Protein AF-0000000074207531 (afdb_homodimer)

Secondary structure (DSSP, 8-state):
-------GGGGG-HHHHHHHHTT-HHHHHHHHHHHTT--HHHHHHHHS--HHHHHHHHHTS----BHHHHHHHHHHHT--GGG-B---TT-----------------------------S--TTS---HHHHHHHHHHHHHHHHHHTTS-TT--S---HHHHHHHS--------HHHHHHHHHHHHHHPPPPP--B-SSSPBPPHHHHHHHHHHHHHHHHHHHHH-GGGTHHHHHHHHHHHHHHHHHSBB-HHHHHHHHHHHHHHHHHHHHHHHHTT-HHHHHHHHHHHHHHHHHTT-HHHHHHHHHHHHHHHHHHS-HHHHHHHHHHHHHHTTTS--HHHHHHHHHHHHHHHHHTT-HHHHHHHHHHHHHHHHH---TT--GGGTT-SHHHHHHHHHHHHHHHT-HHHHHHHHHHHHHHPPTT-HHHHHHHHHHHHHHHHHTT-HHHHHHHHHHHHHHHTTS--HHHHHHHHHHHHHHHHS---HHHHHHHHHHHHHHHHHT-/--PPP--GGGGG-HHHHHHHHTT-HHHHHHHHHHHTT--HHHHHHHHS--HHHHHHHHHTS----BHHHHHHHHHHHT--GGG-B---TT-----------------------------S--TTS---HHHHHHHHHHHHHHHHHHTTS-TT--S---THHHHHSS--------HHHHHHHHHHHHHHPPPPP--B-SSSPBPPHHHHHHHHHHHHHHHHHHHHH-GGGTHHHHHHHHHHHHHHHHHSBB-HHHHHHHHHHHHHHHHHHHHHHHHTT-HHHHHHHHHHHHHHHHHTT-HHHHHHHHHHHHHHHHHHS-HHHHHHHHHHHHHHTTTS--HHHHHHHHHHHHHHHHHTT-HHHHHHHHHHHHHHHHH---TT--GGGTT-SHHHHHHHHHHHHHHHT-HHHHHHHHHHHHHHPPTT-HHHHHHHHHHHHHHHHHTT-HHHHHHHHHHHHHHHTTS--HHHHHHHHHHHHHHHHS---HHHHHHHHHHHHHHHHHT-

Sequence (1008 aa):
MSLPSVPSRVWQDDAVRSALADWDFGQVSRMVRQLVPLRQEDVAALTGLSQSYLSMLECGDRRLTDVSRVVQFLTGLGTPPDLVRLPLPGISPLPDAAEPARTTTSGQVSSAPVQVTPTAPDPTLPWTADRMLTALRLAHVADSTADWLPSDANGPVSATAMADAAGTDTPRPASGIALNSMIQRWDAEQAEPLRRATVGTRVSLELCGHLQGTLDELRVMDKGSGSGAVADLARAHLALVVRILERSTYDEVTGRLLAAVAADTATQAGWFAFDAGRTDSARAYMLAGLRAAHAAADDRLGAGALSYLAIHGYSSGDPRDAVRAAEAGRRRIARLDAPHLSATLLTRQARGHAAAGEGEAARRALGEASELCARGRGEDDPHWLYWMNEGEIHGQSGSAHLALGNTARAVESFGHAIRAERAGERRTHGLFLSRAAQAHARAGDLDAACATGEEAVSIAETVQSARLRDHLRDLSADLRRGGSTRRSGVGARVLTERIAALSSMSLPSVPSRVWQDDAVRSALADWDFGQVSRMVRQLVPLRQEDVAALTGLSQSYLSMLECGDRRLTDVSRVVQFLTGLGTPPDLVRLPLPGISPLPDAAEPARTTTSGQVSSAPVQVTPTAPDPTLPWTADRMLTALRLAHVADSTADWLPSDANGPVSATAMADAAGTDTPRPASGIALNSMIQRWDAEQAEPLRRATVGTRVSLELCGHLQGTLDELRVMDKGSGSGAVADLARAHLALVVRILERSTYDEVTGRLLAAVAADTATQAGWFAFDAGRTDSARAYMLAGLRAAHAAADDRLGAGALSYLAIHGYSSGDPRDAVRAAEAGRRRIARLDAPHLSATLLTRQARGHAAAGEGEAARRALGEASELCARGRGEDDPHWLYWMNEGEIHGQSGSAHLALGNTARAVESFGHAIRAERAGERRTHGLFLSRAAQAHARAGDLDAACATGEEAVSIAETVQSARLRDHLRDLSADLRRGGSTRRSGVGARVLTERIAALSS

Radius of gyration: 32.75 Å; Cα contacts (8 Å, |Δi|>4): 1651; chains: 2; bounding box: 56×93×90 Å

Organism: NCBI:txid88382

pLDDT: mean 82.3, std 21.41, range [22.62, 98.81]

Solvent-accessible surface area (backbone atoms only — not comparable to full-atom values): 51343 Å² total; per-residue (Å²): 130,79,75,84,73,64,60,72,68,58,72,69,34,66,68,43,46,51,23,40,63,65,66,33,62,16,54,33,52,51,48,48,25,67,74,49,84,45,52,65,58,54,50,13,65,42,28,72,44,52,46,66,55,49,50,32,19,44,72,62,77,43,78,84,47,39,42,68,55,45,33,35,39,37,50,33,49,58,52,63,60,86,62,45,64,67,82,35,90,83,65,67,78,77,72,84,80,74,83,83,78,84,76,76,76,80,70,80,74,77,80,71,84,76,74,77,62,90,61,73,67,60,58,86,49,79,81,40,74,67,53,29,51,48,25,44,50,50,22,50,53,51,34,62,60,44,70,73,46,66,77,71,64,74,67,79,78,52,63,59,56,68,53,57,70,40,70,62,76,64,72,71,62,56,74,59,56,48,50,50,42,39,53,50,42,64,69,68,56,73,59,56,88,37,60,36,83,60,88,46,25,62,63,53,71,65,39,50,50,21,55,43,45,39,50,54,42,49,55,56,32,26,35,52,18,15,22,50,55,40,30,65,56,39,50,42,49,41,52,42,49,53,48,48,69,70,46,33,13,32,51,48,71,55,30,21,50,47,26,37,44,44,12,51,41,28,25,49,32,10,49,19,26,36,33,44,60,38,54,54,36,11,50,38,17,20,54,21,8,30,44,20,6,42,48,26,70,34,57,67,57,27,26,49,18,24,36,53,49,7,49,45,11,46,72,78,56,51,21,65,45,1,32,53,30,14,50,53,27,44,63,68,43,64,88,50,50,25,32,45,56,46,17,52,23,24,41,33,22,13,38,5,27,10,62,67,65,35,57,70,62,15,50,53,28,41,51,53,16,49,54,29,48,70,70,39,80,34,92,60,36,60,77,90,54,72,78,73,48,71,24,50,50,25,35,48,47,11,52,24,26,45,62,62,64,39,26,70,59,10,38,54,25,22,53,52,13,65,70,53,56,58,90,64,40,47,44,63,49,25,41,46,30,21,50,32,13,34,21,26,22,75,63,65,38,43,61,59,13,41,57,36,33,52,55,18,50,61,41,53,75,68,29,37,36,42,54,47,52,50,40,40,51,52,29,40,53,41,48,68,67,43,79,58,58,80,68,48,34,52,51,42,52,52,50,39,52,52,54,57,54,68,69,105,130,79,76,84,74,63,61,72,69,58,73,68,35,65,66,42,46,50,24,40,62,66,64,33,60,16,54,32,52,52,48,48,27,66,74,48,84,45,52,65,58,54,52,13,64,43,27,70,43,51,45,65,56,49,51,33,19,44,72,62,77,44,78,83,46,38,41,69,55,44,34,34,40,36,50,33,50,59,53,62,62,87,63,45,61,66,84,36,91,84,64,67,76,78,70,84,82,73,84,82,77,83,76,77,79,76,75,80,77,77,80,70,83,75,75,76,62,88,62,74,67,62,59,87,49,81,84,42,74,66,52,30,52,48,26,44,50,50,20,50,52,52,36,63,62,45,70,72,48,67,77,70,64,74,67,79,77,54,63,59,58,71,56,57,69,41,70,62,78,65,71,72,62,56,74,58,56,48,51,51,42,39,53,51,43,65,70,68,56,73,59,56,88,38,60,35,83,59,89,45,25,63,64,53,71,66,39,50,50,21,54,43,46,39,50,53,41,49,56,57,31,26,34,54,18,14,22,51,53,41,29,65,57,39,50,41,50,41,53,40,51,52,46,48,70,70,45,34,13,33,53,45,72,53,30,23,49,47,26,38,44,44,10,52,41,29,24,49,30,10,50,19,26,36,34,44,60,38,53,54,36,11,50,38,17,20,54,22,8,30,44,20,8,40,48,26,68,34,55,68,54,27,26,49,17,25,35,53,48,8,50,46,11,45,73,78,55,50,21,66,45,1,32,52,30,14,51,54,27,44,62,68,44,64,88,50,51,24,32,46,54,45,18,51,23,25,42,33,23,13,37,6,27,10,63,68,66,35,56,69,62,15,50,52,30,42,52,53,19,49,56,30,48,71,70,38,80,34,91,59,36,62,74,89,54,72,76,72,48,70,26,52,51,25,34,49,47,11,51,24,26,44,63,61,64,38,26,70,59,10,37,53,24,22,51,52,13,66,71,54,55,60,91,65,39,47,44,63,50,25,40,45,29,20,49,32,14,33,21,26,20,74,62,66,38,45,62,60,12,40,57,37,33,52,54,17,50,60,42,53,77,66,28,38,35,43,55,48,52,50,40,41,50,51,27,39,54,41,49,68,67,42,77,59,58,80,69,48,34,52,51,42,50,52,51,39,52,53,52,58,55,68,70,106

InterPro domains:
  IPR001387 Cro/C1-type, helix-turn-helix domain [PS50943] (40-84)
  IPR001387 Cro/C1-type, helix-turn-helix domain [SM00530] (27-84)
  IPR001387 Cro/C1-type, helix-turn-helix domain [cd00093] (30-82)
  IPR010982 Lambda repressor-like, DNA-binding domain superfamily [G3DSA:1.10.260.40] (22-84)
  IPR010982 Lambda repressor-like, DNA-binding domain superfamily [SSF47413] (30-84)
  IPR011990 Tetratricopeptide-like helical domain superfamily [G3DSA:1.25.40.10] (266-465)
  IPR011990 Tetratricopeptide-like helical domain superfamily [SSF48452] (262-476)

Foldseek 3Di:
DDQDAQDPVLQVDPQLLVCLLVQLVLCNLVSSCVVVVDDLCSLCVLLVHDSQVSNCSNVVNDHDDDPVSVVSSCVSNPPDPVSHDDNDPPDDHDDDDDDDDPPPPPPPPPDPDQPPDPPQPDLQDALAPVSLLVLLVVLLVVVVVCVVPDLLPPDQPPPVSVVVVSVPPPPPPAPQVSLVSNLVNLVPDAADQQWDDPDAAEDDPVVLVVLLVVLLVLLLVCLFFHLQVCLVVLSVSLVVLSCCSVHHGYGRLVRLSSLLSNLQSLQVSLVSCVQLPNLSSSLSSLSSSLSSCNNSVHLLSNLSSLLVVLVSCLPPHPLVSNLVSLVSSCVSCVPPQALLSNLSSLLSNLSSCLSVLNNVSSVVSLVSSQVSQVVPGTPPHDPSSVQRHPLVSLLSVLNSCVSNLVLVSNLVSLVSNLVPDDPNSLVVNLLSLLSNLLSCLSVLNLVSSLVSLVSSLVSLQRHNTPNSLVSSQSSLVSLVVNPDDPVSNVSSVVSNVSSVVSSD/DPQDAQDPVLQVDPQLLVCLLVQLVLCNLVSSCVVVVDDLCSLCVLLVHDSQVSNCSNVVNDHDDDPVSVVSSCVSNVPDPVSHDDNDPPDDHDPDDDDDDPPPPPDDPDDPDQPPDPPQPDLQDALAPVSLLVLLVVLLVVVVVCVVRDLLPPDQPDPVSVVVVSVPPPPPPAPQVSLVSNLVNLVPDAADQQWDDPDAAEDDPVVLVVLLVVLLVLLLVCLFFHLVVSLVVLSVSLVVLSCCSVHHGYGRLVRLSSLLSNLQSLQVSLVSCVQLPNLSSSLSSLSSSLSSCNNSVHLLSNLSSLLVVLVSCLPPHPLVSNLVSLVSSCVSCVPPQALLSNLSSLLSNLSSCLSVLNNVSSVVSLVSSQVSQVVPGTPPHDPSSVQRHNLVSLLSVLNSCVSNLVLVSSLVSLVSNLVPDDPNSLVVNLLSLLSNLLSCLSVLNLVSSLVSLVSSLVSLVRHNTPNSLVSSQSSLVSLVVNPDDPVSVVSSVVSNVSSVVSSD

Structure (mmCIF, N/CA/C/O backbone):
data_AF-0000000074207531-model_v1
#
loop_
_entity.id
_entity.type
_entity.pdbx_description
1 polymer 'Transcriptional regulator with XRE-family HTH domain'
#
loop_
_atom_site.group_PDB
_atom_site.id
_atom_site.type_symbol
_atom_site.label_atom_id
_atom_site.label_alt_id
_atom_site.label_comp_id
_atom_site.label_asym_id
_atom_site.label_entity_id
_atom_site.label_seq_id
_atom_site.pdbx_PDB_ins_code
_atom_site.Cartn_x
_atom_site.Cartn_y
_atom_site.Cartn_z
_atom_site.occupancy
_atom_site.B_iso_or_equiv
_atom_site.auth_seq_id
_atom_site.auth_comp_id
_atom_site.auth_asym_id
_atom_site.auth_atom_id
_atom_site.pdbx_PDB_model_num
ATOM 1 N N . MET A 1 1 ? -5.594 43.5 -16.484 1 35.03 1 MET A N 1
ATOM 2 C CA . MET A 1 1 ? -4.391 43.594 -17.312 1 35.03 1 MET A CA 1
ATOM 3 C C . MET A 1 1 ? -4.441 42.625 -18.469 1 35.03 1 MET A C 1
ATOM 5 O O . MET A 1 1 ? -4.727 41.438 -18.281 1 35.03 1 MET A O 1
ATOM 9 N N . SER A 1 2 ? -4.516 42.938 -19.562 1 48.84 2 SER A N 1
ATOM 10 C CA . SER A 1 2 ? -4.621 42.156 -20.781 1 48.84 2 SER A CA 1
ATOM 11 C C . SER A 1 2 ? -3.436 41.219 -20.938 1 48.84 2 SER A C 1
ATOM 13 O O . SER A 1 2 ? -2.287 41.594 -20.719 1 48.84 2 SER A O 1
ATOM 15 N N . LEU A 1 3 ? -3.625 40.062 -20.844 1 57 3 LEU A N 1
ATOM 16 C CA . LEU A 1 3 ? -2.516 39.125 -21.047 1 57 3 LEU A CA 1
ATOM 17 C C . LEU A 1 3 ? -1.713 39.5 -22.281 1 57 3 LEU A C 1
ATOM 19 O O . LEU A 1 3 ? -2.285 39.875 -23.312 1 57 3 LEU A O 1
ATOM 23 N N . PRO A 1 4 ? -0.504 39.688 -22.125 1 67.5 4 PRO A N 1
ATOM 24 C CA . PRO A 1 4 ? 0.305 40 -23.297 1 67.5 4 PRO A CA 1
ATOM 25 C C . PRO A 1 4 ? 0.193 38.938 -24.406 1 67.5 4 PRO A C 1
ATOM 27 O O . PRO A 1 4 ? -0.081 37.781 -24.125 1 67.5 4 PRO A O 1
ATOM 30 N N . SER A 1 5 ? -0.001 39.312 -25.609 1 75.5 5 SER A N 1
ATOM 31 C CA . SER A 1 5 ? -0.047 38.438 -26.766 1 75.5 5 SER A CA 1
ATOM 32 C C . SER A 1 5 ? 1.309 38.344 -27.453 1 75.5 5 SER A C 1
ATOM 34 O O . SER A 1 5 ? 2.088 39.312 -27.406 1 75.5 5 SER A O 1
ATOM 36 N N . VAL A 1 6 ? 1.687 37.219 -27.922 1 83.94 6 VAL A N 1
ATOM 37 C CA . VAL A 1 6 ? 2.914 37.031 -28.703 1 83.94 6 VAL A CA 1
ATOM 38 C C . VAL A 1 6 ? 2.742 37.625 -30.094 1 83.94 6 VAL A C 1
ATOM 40 O O . VAL A 1 6 ? 1.857 37.188 -30.844 1 83.94 6 VAL A O 1
ATOM 43 N N . PRO A 1 7 ? 3.453 38.625 -30.328 1 82.06 7 PRO A N 1
ATOM 44 C CA . PRO A 1 7 ? 3.324 39.25 -31.656 1 82.06 7 PRO A CA 1
ATOM 45 C C . PRO A 1 7 ? 3.682 38.312 -32.781 1 82.06 7 PRO A C 1
ATOM 47 O O . PRO A 1 7 ? 4.496 37.406 -32.625 1 82.06 7 PRO A O 1
ATOM 50 N N . SER A 1 8 ? 3.188 38.5 -33.969 1 80.88 8 SER A N 1
ATOM 51 C CA . SER A 1 8 ? 3.32 37.625 -35.125 1 80.88 8 SER A CA 1
ATOM 52 C C . SER A 1 8 ? 4.762 37.562 -35.625 1 80.88 8 SER A C 1
ATOM 54 O O . SER A 1 8 ? 5.18 36.594 -36.219 1 80.88 8 SER A O 1
ATOM 56 N N . ARG A 1 9 ? 5.496 38.594 -35.344 1 81.94 9 ARG A N 1
ATOM 57 C CA . ARG A 1 9 ? 6.879 38.625 -35.812 1 81.94 9 ARG A CA 1
ATOM 58 C C . ARG A 1 9 ? 7.711 37.531 -35.156 1 81.94 9 ARG A C 1
ATOM 60 O O . ARG A 1 9 ? 8.727 37.125 -35.719 1 81.94 9 ARG A O 1
ATOM 67 N N . VAL A 1 10 ? 7.301 37.094 -34 1 85.81 10 VAL A N 1
ATOM 68 C CA . VAL A 1 10 ? 8.016 36.031 -33.281 1 85.81 10 VAL A CA 1
ATOM 69 C C . VAL A 1 10 ? 8.016 34.75 -34.094 1 85.81 10 VAL A C 1
ATOM 71 O O . VAL A 1 10 ? 9.008 34 -34.094 1 85.81 10 VAL A O 1
ATOM 74 N N . TRP A 1 11 ? 7.02 34.594 -34.812 1 86.56 11 TRP A N 1
ATOM 75 C CA . TRP A 1 11 ? 6.828 33.312 -35.531 1 86.56 11 TRP A CA 1
ATOM 76 C C . TRP A 1 11 ? 7.559 33.344 -36.875 1 86.56 11 TRP A C 1
ATOM 78 O O . TRP A 1 11 ? 7.57 32.344 -37.594 1 86.56 11 TRP A O 1
ATOM 88 N N . GLN A 1 12 ? 8.18 34.469 -37.156 1 83.06 12 GLN A N 1
ATOM 89 C CA . GLN A 1 12 ? 8.977 34.594 -38.344 1 83.06 12 GLN A CA 1
ATOM 90 C C . GLN A 1 12 ? 10.461 34.375 -38.062 1 83.06 12 GLN A C 1
ATOM 92 O O . GLN A 1 12 ? 11.266 34.25 -39 1 83.06 12 GLN A O 1
ATOM 97 N N . ASP A 1 13 ? 10.742 34.281 -36.75 1 85.75 13 ASP A N 1
ATOM 98 C CA . ASP A 1 13 ? 12.125 34.062 -36.344 1 85.75 13 ASP A CA 1
ATOM 99 C C . ASP A 1 13 ? 12.547 32.625 -36.656 1 85.75 13 ASP A C 1
ATOM 101 O O . ASP A 1 13 ? 11.852 31.672 -36.312 1 85.75 13 ASP A O 1
ATOM 105 N N . ASP A 1 14 ? 13.688 32.469 -37.281 1 84.12 14 ASP A N 1
ATOM 106 C CA . ASP A 1 14 ? 14.172 31.172 -37.781 1 84.12 14 ASP A CA 1
ATOM 107 C C . ASP A 1 14 ? 14.453 30.219 -36.594 1 84.12 14 ASP A C 1
ATOM 109 O O . ASP A 1 14 ? 14.211 29.016 -36.688 1 84.12 14 ASP A O 1
ATOM 113 N N . ALA A 1 15 ? 14.938 30.797 -35.625 1 82.88 15 ALA A N 1
ATOM 114 C CA . ALA A 1 15 ? 15.273 29.953 -34.469 1 82.88 15 ALA A CA 1
ATOM 115 C C . ALA A 1 15 ? 14.016 29.406 -33.812 1 82.88 15 ALA A C 1
ATOM 117 O O . ALA A 1 15 ? 13.977 28.25 -33.406 1 82.88 15 ALA A O 1
ATOM 118 N N . VAL A 1 16 ? 13.023 30.172 -33.75 1 87.69 16 VAL A N 1
ATOM 119 C CA . VAL A 1 16 ? 11.758 29.734 -33.156 1 87.69 16 VAL A CA 1
ATOM 120 C C . VAL A 1 16 ? 11.109 28.672 -34.031 1 87.69 16 VAL A C 1
ATOM 122 O O . VAL A 1 16 ? 10.617 27.656 -33.531 1 87.69 16 VAL A O 1
ATOM 125 N N . ARG A 1 17 ? 11.172 28.828 -35.25 1 84.38 17 ARG A N 1
ATOM 126 C CA . ARG A 1 17 ? 10.586 27.891 -36.188 1 84.38 17 ARG A CA 1
ATOM 127 C C . ARG A 1 17 ? 11.328 26.547 -36.156 1 84.38 17 ARG A C 1
ATOM 129 O O . ARG A 1 17 ? 10.703 25.484 -36.25 1 84.38 17 ARG A O 1
ATOM 136 N N . SER A 1 18 ? 12.633 26.688 -36 1 83.62 18 SER A N 1
ATOM 137 C CA . SER A 1 18 ? 13.422 25.469 -35.875 1 83.62 18 SER A CA 1
ATOM 138 C C . SER A 1 18 ? 13.055 24.703 -34.594 1 83.62 18 SER A C 1
ATOM 140 O O . SER A 1 18 ? 12.914 23.484 -34.625 1 83.62 18 SER A O 1
ATOM 142 N N . ALA A 1 19 ? 12.852 25.453 -33.562 1 85.31 19 ALA A N 1
ATOM 143 C CA . ALA A 1 19 ? 12.492 24.828 -32.312 1 85.31 19 ALA A CA 1
ATOM 144 C C . ALA A 1 19 ? 11.109 24.188 -32.375 1 85.31 19 ALA A C 1
ATOM 146 O O . ALA A 1 19 ? 10.891 23.094 -31.844 1 85.31 19 ALA A O 1
ATOM 147 N N . LEU A 1 20 ? 10.234 24.812 -33 1 86.19 20 LEU A N 1
ATOM 148 C CA . LEU A 1 20 ? 8.898 24.266 -33.219 1 86.19 20 LEU A CA 1
ATOM 149 C C . LEU A 1 20 ? 8.945 23 -34.062 1 86.19 20 LEU A C 1
ATOM 151 O O . LEU A 1 20 ? 8.273 22.016 -33.75 1 86.19 20 LEU A O 1
ATOM 155 N N . ALA A 1 21 ? 9.766 23 -35.062 1 80.88 21 ALA A N 1
ATOM 156 C CA . ALA A 1 21 ? 9.922 21.844 -35.938 1 80.88 21 ALA A CA 1
ATOM 157 C C . ALA A 1 21 ? 10.508 20.656 -35.156 1 80.88 21 ALA A C 1
ATOM 159 O O . ALA A 1 21 ? 10.133 19.5 -35.406 1 80.88 21 ALA A O 1
ATOM 160 N N . ASP A 1 22 ? 11.312 21.016 -34.312 1 79.62 22 ASP A N 1
ATOM 161 C CA . ASP A 1 22 ? 11.961 19.984 -33.5 1 79.62 22 ASP A CA 1
ATOM 162 C C . ASP A 1 22 ? 11.078 19.547 -32.344 1 79.62 22 ASP A C 1
ATOM 164 O O . ASP A 1 22 ? 11.469 18.688 -31.547 1 79.62 22 ASP A O 1
ATOM 168 N N . TRP A 1 23 ? 9.992 20.156 -32.25 1 81.44 23 TRP A N 1
ATOM 169 C CA . TRP A 1 23 ? 9.062 19.922 -31.172 1 81.44 23 TRP A CA 1
ATOM 170 C C . TRP A 1 23 ? 9.742 20.109 -29.812 1 81.44 23 TRP A C 1
ATOM 172 O O . TRP A 1 23 ? 9.484 19.375 -28.875 1 81.44 23 TRP A O 1
ATOM 182 N N . ASP A 1 24 ? 10.578 20.969 -29.797 1 83.44 24 ASP A N 1
ATOM 183 C CA . ASP A 1 24 ? 11.211 21.391 -28.547 1 83.44 24 ASP A CA 1
ATOM 184 C C . ASP A 1 24 ? 10.484 22.594 -27.938 1 83.44 24 ASP A C 1
ATOM 186 O O . ASP A 1 24 ? 10.906 23.734 -28.125 1 83.44 24 ASP A O 1
ATOM 190 N N . PHE A 1 25 ? 9.594 22.359 -27.156 1 86.62 25 PHE A N 1
ATOM 191 C CA . PHE A 1 25 ? 8.695 23.391 -26.656 1 86.62 25 PHE A CA 1
ATOM 192 C C . PHE A 1 25 ? 9.344 24.156 -25.516 1 86.62 25 PHE A C 1
ATOM 194 O O . PHE A 1 25 ? 8.953 25.297 -25.219 1 86.62 25 PHE A O 1
ATOM 201 N N . GLY A 1 26 ? 10.25 23.516 -24.953 1 85.31 26 GLY A N 1
ATOM 202 C CA . GLY A 1 26 ? 11.047 24.266 -23.984 1 85.31 26 GLY A CA 1
ATOM 203 C C . GLY A 1 26 ? 11.828 25.391 -24.625 1 85.31 26 GLY A C 1
ATOM 204 O O . GLY A 1 26 ? 11.828 26.516 -24.109 1 85.31 26 GLY A O 1
ATOM 205 N N . GLN A 1 27 ? 12.406 25.047 -25.641 1 85.81 27 GLN A N 1
ATOM 206 C CA . GLN A 1 27 ? 13.164 26.047 -26.375 1 85.81 27 GLN A CA 1
ATOM 207 C C . GLN A 1 27 ? 12.25 27.125 -26.969 1 85.81 27 GLN A C 1
ATOM 209 O O . GLN A 1 27 ? 12.594 28.312 -26.969 1 85.81 27 GLN A O 1
ATOM 214 N N . VAL A 1 28 ? 11.102 26.781 -27.422 1 88.44 28 VAL A N 1
ATOM 215 C CA . VAL A 1 28 ? 10.125 27.719 -27.953 1 88.44 28 VAL A CA 1
ATOM 216 C C . VAL A 1 28 ? 9.742 28.734 -26.859 1 88.44 28 VAL A C 1
ATOM 218 O O . VAL A 1 28 ? 9.758 29.938 -27.094 1 88.44 28 VAL A O 1
ATOM 221 N N . SER A 1 29 ? 9.492 28.234 -25.766 1 87.25 29 SER A N 1
ATOM 222 C CA . SER A 1 29 ? 9.117 29.078 -24.641 1 87.25 29 SER A CA 1
ATOM 223 C C . SER A 1 29 ? 10.234 30.062 -24.312 1 87.25 29 SER A C 1
ATOM 225 O O . SER A 1 29 ? 9.984 31.266 -24.156 1 87.25 29 SER A O 1
ATOM 227 N N . ARG A 1 30 ? 11.352 29.609 -24.281 1 86.31 30 ARG A N 1
ATOM 228 C CA . ARG A 1 30 ? 12.508 30.453 -23.969 1 86.31 30 ARG A CA 1
ATOM 229 C C . ARG A 1 30 ? 12.688 31.547 -25 1 86.31 30 ARG A C 1
ATOM 231 O O . ARG A 1 30 ? 12.914 32.719 -24.656 1 86.31 30 ARG A O 1
ATOM 238 N N . MET A 1 31 ? 12.602 31.219 -26.172 1 86.56 31 MET A N 1
ATOM 239 C CA . MET A 1 31 ? 12.852 32.156 -27.266 1 86.56 31 MET A CA 1
ATOM 240 C C . MET A 1 31 ? 11.742 33.188 -27.359 1 86.56 31 MET A C 1
ATOM 242 O O . MET A 1 31 ? 12.016 34.375 -27.609 1 86.56 31 MET A O 1
ATOM 246 N N . VAL A 1 32 ? 10.555 32.75 -27.141 1 85.5 32 VAL A N 1
ATOM 247 C CA . VAL A 1 32 ? 9.43 33.688 -27.141 1 85.5 32 VAL A CA 1
ATOM 248 C C . VAL A 1 32 ? 9.625 34.719 -26.031 1 85.5 32 VAL A C 1
ATOM 250 O O . VAL A 1 32 ? 9.422 35.906 -26.25 1 85.5 32 VAL A O 1
ATOM 253 N N . ARG A 1 33 ? 10.062 34.281 -24.984 1 87.25 33 ARG A N 1
ATOM 254 C CA . ARG A 1 33 ? 10.273 35.188 -23.859 1 87.25 33 ARG A CA 1
ATOM 255 C C . ARG A 1 33 ? 11.406 36.156 -24.141 1 87.25 33 ARG A C 1
ATOM 257 O O . ARG A 1 33 ? 11.375 37.312 -23.688 1 87.25 33 ARG A O 1
ATOM 264 N N . GLN A 1 34 ? 12.281 35.75 -24.844 1 84.62 34 GLN A N 1
ATOM 265 C CA . GLN A 1 34 ? 13.422 36.594 -25.188 1 84.62 34 GLN A CA 1
ATOM 266 C C . GLN A 1 34 ? 13.039 37.625 -26.25 1 84.62 34 GLN A C 1
ATOM 268 O O . GLN A 1 34 ? 13.477 38.781 -26.172 1 84.62 34 GLN A O 1
ATOM 273 N N . LEU A 1 35 ? 12.164 37.188 -27.141 1 83.81 35 LEU A N 1
ATOM 274 C CA . LEU A 1 35 ? 11.805 38.062 -28.266 1 83.81 35 LEU A CA 1
ATOM 275 C C . LEU A 1 35 ? 10.719 39.062 -27.859 1 83.81 35 LEU A C 1
ATOM 277 O O . LEU A 1 35 ? 10.656 40.156 -28.391 1 83.81 35 LEU A O 1
ATOM 281 N N . VAL A 1 36 ? 9.789 38.5 -27.078 1 80.62 36 VAL A N 1
ATOM 282 C CA . VAL A 1 36 ? 8.711 39.312 -26.547 1 80.62 36 VAL A CA 1
ATOM 283 C C . VAL A 1 36 ? 8.875 39.5 -25.031 1 80.62 36 VAL A C 1
ATOM 285 O O . VAL A 1 36 ? 8.773 38.5 -24.281 1 80.62 36 VAL A O 1
ATOM 288 N N . PRO A 1 37 ? 9.867 40.281 -24.703 1 75.69 37 PRO A N 1
ATOM 289 C CA . PRO A 1 37 ? 10.227 40.312 -23.281 1 75.69 37 PRO A CA 1
ATOM 290 C C . PRO A 1 37 ? 9.07 39.906 -22.375 1 75.69 37 PRO A C 1
ATOM 292 O O . PRO A 1 37 ? 8.406 40.781 -21.797 1 75.69 37 PRO A O 1
ATOM 295 N N . LEU A 1 38 ? 8.75 38.562 -22.266 1 80.5 38 LEU A N 1
ATOM 296 C CA . LEU A 1 38 ? 7.758 37.969 -21.375 1 80.5 38 LEU A CA 1
ATOM 297 C C . LEU A 1 38 ? 8.438 37.25 -20.219 1 80.5 38 LEU A C 1
ATOM 299 O O . LEU A 1 38 ? 9.484 36.625 -20.406 1 80.5 38 LEU A O 1
ATOM 303 N N . ARG A 1 39 ? 7.844 37.344 -19.156 1 79.44 39 ARG A N 1
ATOM 304 C CA . ARG A 1 39 ? 8.281 36.531 -18.031 1 79.44 39 ARG A CA 1
ATOM 305 C C . ARG A 1 39 ? 7.723 35.094 -18.156 1 79.44 39 ARG A C 1
ATOM 307 O O . ARG A 1 39 ? 6.781 34.875 -18.906 1 79.44 39 ARG A O 1
ATOM 314 N N . GLN A 1 40 ? 8.375 34.219 -17.438 1 80.62 40 GLN A N 1
ATOM 315 C CA . GLN A 1 40 ? 7.914 32.812 -17.469 1 80.62 40 GLN A CA 1
ATOM 316 C C . GLN A 1 40 ? 6.492 32.688 -16.922 1 80.62 40 GLN A C 1
ATOM 318 O O . GLN A 1 40 ? 5.699 31.891 -17.422 1 80.62 40 GLN A O 1
ATOM 323 N N . GLU A 1 41 ? 6.215 33.594 -16.156 1 79.75 41 GLU A N 1
ATOM 324 C CA . GLU A 1 41 ? 4.871 33.656 -15.586 1 79.75 41 GLU A CA 1
ATOM 325 C C . GLU A 1 41 ? 3.842 34.062 -16.625 1 79.75 41 GLU A C 1
ATOM 327 O O . GLU A 1 41 ? 2.715 33.562 -16.641 1 79.75 41 GLU A O 1
ATOM 332 N N . ASP A 1 42 ? 4.25 34.938 -17.359 1 80.06 42 ASP A N 1
ATOM 333 C CA . ASP A 1 42 ? 3.379 35.406 -18.438 1 80.06 42 ASP A CA 1
ATOM 334 C C . ASP A 1 42 ? 3.084 34.25 -19.422 1 80.06 42 ASP A C 1
ATOM 336 O O . ASP A 1 42 ? 1.939 34.062 -19.844 1 80.06 42 ASP A O 1
ATOM 340 N N . VAL A 1 43 ? 4.02 33.438 -19.703 1 83.56 43 VAL A N 1
ATOM 341 C CA . VAL A 1 43 ? 3.865 32.312 -20.609 1 83.56 43 VAL A CA 1
ATOM 342 C C . VAL A 1 43 ? 3 31.25 -19.953 1 83.56 43 VAL A C 1
ATOM 344 O O . VAL A 1 43 ? 2.154 30.625 -20.609 1 83.56 43 VAL A O 1
ATOM 347 N N . ALA A 1 44 ? 3.225 31.125 -18.812 1 80.69 44 ALA A N 1
ATOM 348 C CA . ALA A 1 44 ? 2.406 30.172 -18.062 1 80.69 44 ALA A CA 1
ATOM 349 C C . ALA A 1 44 ? 0.935 30.578 -18.078 1 80.69 44 ALA A C 1
ATOM 351 O O . ALA A 1 44 ? 0.056 29.75 -18.297 1 80.69 44 ALA A O 1
ATOM 352 N N . ALA A 1 45 ? 0.761 31.812 -17.938 1 77.75 45 ALA A N 1
ATOM 353 C CA . ALA A 1 45 ? -0.592 32.344 -17.984 1 77.75 45 ALA A CA 1
ATOM 354 C C . ALA A 1 45 ? -1.205 32.188 -19.375 1 77.75 45 ALA A C 1
ATOM 356 O O . ALA A 1 45 ? -2.389 31.859 -19.5 1 77.75 45 ALA A O 1
ATOM 357 N N . LEU A 1 46 ? -0.448 32.344 -20.344 1 79.5 46 LEU A N 1
ATOM 358 C CA . LEU A 1 46 ? -0.906 32.25 -21.734 1 79.5 46 LEU A CA 1
ATOM 359 C C . LEU A 1 46 ? -1.216 30.797 -22.094 1 79.5 46 LEU A C 1
ATOM 361 O O . LEU A 1 46 ? -2.18 30.531 -22.828 1 79.5 46 LEU A O 1
ATOM 365 N N . THR A 1 47 ? -0.479 29.859 -21.578 1 81.44 47 THR A N 1
ATOM 366 C CA . THR A 1 47 ? -0.533 28.484 -22.047 1 81.44 47 THR A CA 1
ATOM 367 C C . THR A 1 47 ? -1.357 27.609 -21.094 1 81.44 47 THR A C 1
ATOM 369 O O . THR A 1 47 ? -1.742 26.5 -21.438 1 81.44 47 THR A O 1
ATOM 372 N N . GLY A 1 48 ? -1.584 28.219 -19.984 1 74.69 48 GLY A N 1
ATOM 373 C CA . GLY A 1 48 ? -2.318 27.438 -18.984 1 74.69 48 GLY A CA 1
ATOM 374 C C . GLY A 1 48 ? -1.467 26.391 -18.297 1 74.69 48 GLY A C 1
ATOM 375 O O . GLY A 1 48 ? -1.974 25.609 -17.5 1 74.69 48 GLY A O 1
ATOM 376 N N . LEU A 1 49 ? -0.265 26.438 -18.672 1 76.88 49 LEU A N 1
ATOM 377 C CA . LEU A 1 49 ? 0.705 25.578 -18 1 76.88 49 LEU A CA 1
ATOM 378 C C . LEU A 1 49 ? 1.216 26.234 -16.734 1 76.88 49 LEU A C 1
ATOM 380 O O . LEU A 1 49 ? 1.195 27.469 -16.609 1 76.88 49 LEU A O 1
ATOM 384 N N . SER A 1 50 ? 1.572 25.578 -15.859 1 73.38 50 SER A N 1
ATOM 385 C CA . SER A 1 50 ? 2.166 26.156 -14.664 1 73.38 50 SER A CA 1
ATOM 386 C C . SER A 1 50 ? 3.555 26.719 -14.953 1 73.38 50 SER A C 1
ATOM 388 O O . SER A 1 50 ? 4.25 26.234 -15.844 1 73.38 50 SER A O 1
ATOM 390 N N . GLN A 1 51 ? 3.854 27.672 -14.219 1 76.31 51 GLN A N 1
ATOM 391 C CA . GLN A 1 51 ? 5.164 28.297 -14.383 1 76.31 51 GLN A CA 1
ATOM 392 C C . GLN A 1 51 ? 6.285 27.312 -14.062 1 76.31 51 GLN A C 1
ATOM 394 O O . GLN A 1 51 ? 7.316 27.297 -14.742 1 76.31 51 GLN A O 1
ATOM 399 N N . SER A 1 52 ? 6.164 26.5 -13.227 1 69.62 52 SER A N 1
ATOM 400 C CA . SER A 1 52 ? 7.145 25.484 -12.898 1 69.62 52 SER A CA 1
ATOM 401 C C . SER A 1 52 ? 7.312 24.484 -14.047 1 69.62 52 SER A C 1
ATOM 403 O O . SER A 1 52 ? 8.438 24.094 -14.383 1 69.62 52 SER A O 1
ATOM 405 N N . TYR A 1 53 ? 6.266 24.078 -14.633 1 76.69 53 TYR A N 1
ATOM 406 C CA . TYR A 1 53 ? 6.32 23.203 -15.805 1 76.69 53 TYR A CA 1
ATOM 407 C C . TYR A 1 53 ? 7.062 23.859 -16.953 1 76.69 53 TYR A C 1
ATOM 409 O O . TYR A 1 53 ? 7.891 23.234 -17.609 1 76.69 53 TYR A O 1
ATOM 417 N N . LEU A 1 54 ? 6.75 25.062 -17.016 1 79.62 54 LEU A N 1
ATOM 418 C CA . LEU A 1 54 ? 7.375 25.828 -18.094 1 79.62 54 LEU A CA 1
ATOM 419 C C . LEU A 1 54 ? 8.875 25.953 -17.859 1 79.62 54 LEU A C 1
ATOM 421 O O . LEU A 1 54 ? 9.664 25.875 -18.812 1 79.62 54 LEU A O 1
ATOM 425 N N . SER A 1 55 ? 9.195 26.156 -16.703 1 78.31 55 SER A N 1
ATOM 426 C CA . SER A 1 55 ? 10.617 26.219 -16.391 1 78.31 55 SER A CA 1
ATOM 427 C C . SER A 1 55 ? 11.312 24.891 -16.672 1 78.31 55 SER A C 1
ATOM 429 O O . SER A 1 55 ? 12.375 24.875 -17.297 1 78.31 55 SER A O 1
ATOM 431 N N . MET A 1 56 ? 10.703 23.828 -16.312 1 78.81 56 MET A N 1
ATOM 432 C CA . MET A 1 56 ? 11.25 22.5 -16.578 1 78.81 56 MET A CA 1
ATOM 433 C C . MET A 1 56 ? 11.289 22.234 -18.094 1 78.81 56 MET A C 1
ATOM 435 O O . MET A 1 56 ? 12.211 21.594 -18.578 1 78.81 56 MET A O 1
ATOM 439 N N . LEU A 1 57 ? 10.312 22.625 -18.688 1 82.12 57 LEU A N 1
ATOM 440 C CA . LEU A 1 57 ? 10.25 22.516 -20.141 1 82.12 57 LEU A CA 1
ATOM 441 C C . LEU A 1 57 ? 11.391 23.281 -20.781 1 82.12 57 LEU A C 1
ATOM 443 O O . LEU A 1 57 ? 12.055 22.766 -21.688 1 82.12 57 LEU A O 1
ATOM 447 N N . GLU A 1 58 ? 11.625 24.375 -20.141 1 83.06 58 GLU A N 1
ATOM 448 C CA . GLU A 1 58 ? 12.633 25.25 -20.734 1 83.06 58 GLU A CA 1
ATOM 449 C C . GLU A 1 58 ? 14.047 24.75 -20.422 1 83.06 58 GLU A C 1
ATOM 451 O O . GLU A 1 58 ? 14.961 24.953 -21.234 1 83.06 58 GLU A O 1
ATOM 456 N N . CYS A 1 59 ? 14.188 24.156 -19.453 1 74.81 59 CYS A N 1
ATOM 457 C CA . CYS A 1 59 ? 15.523 23.656 -19.125 1 74.81 59 CYS A CA 1
ATOM 458 C C . CYS A 1 59 ? 15.727 22.25 -19.656 1 74.81 59 CYS A C 1
ATOM 460 O O . CYS A 1 59 ? 16.812 21.672 -19.531 1 74.81 59 CYS A O 1
ATOM 462 N N . GLY A 1 60 ? 14.742 21.594 -20.109 1 68.69 60 GLY A N 1
ATOM 463 C CA . GLY A 1 60 ? 14.883 20.312 -20.781 1 68.69 60 GLY A CA 1
ATOM 464 C C . GLY A 1 60 ? 14.57 19.125 -19.875 1 68.69 60 GLY A C 1
ATOM 465 O O . GLY A 1 60 ? 14.727 17.969 -20.281 1 68.69 60 GLY A O 1
ATOM 466 N N . ASP A 1 61 ? 14.117 19.422 -18.859 1 66.12 61 ASP A N 1
ATOM 467 C CA . ASP A 1 61 ? 13.875 18.359 -17.891 1 66.12 61 ASP A CA 1
ATOM 468 C C . ASP A 1 61 ? 12.531 17.672 -18.156 1 66.12 61 ASP A C 1
ATOM 470 O O . ASP A 1 61 ? 12.289 16.562 -17.672 1 66.12 61 ASP A O 1
ATOM 474 N N . ARG A 1 62 ? 11.641 18.375 -18.781 1 70.62 62 ARG A N 1
ATOM 475 C CA . ARG A 1 62 ? 10.336 17.844 -19.188 1 70.62 62 ARG A CA 1
ATOM 476 C C . ARG A 1 62 ? 10.086 18.078 -20.672 1 70.62 62 ARG A C 1
ATOM 478 O O . ARG A 1 62 ? 10.578 19.047 -21.25 1 70.62 62 ARG A O 1
ATOM 485 N N . ARG A 1 63 ? 9.227 17.094 -21.234 1 74.25 63 ARG A N 1
ATOM 486 C CA . ARG A 1 63 ? 8.742 17.25 -22.609 1 74.25 63 ARG A CA 1
ATOM 487 C C . ARG A 1 63 ? 7.223 17.219 -22.656 1 74.25 63 ARG A C 1
ATOM 489 O O . ARG A 1 63 ? 6.59 16.453 -21.922 1 74.25 63 ARG A O 1
ATOM 496 N N . LEU A 1 64 ? 6.762 18.031 -23.312 1 75.12 64 LEU A N 1
ATOM 497 C CA . LEU A 1 64 ? 5.332 18.031 -23.594 1 75.12 64 LEU A CA 1
ATOM 498 C C . LEU A 1 64 ? 4.98 16.938 -24.609 1 75.12 64 LEU A C 1
ATOM 500 O O . LEU A 1 64 ? 5.273 17.078 -25.797 1 75.12 64 LEU A O 1
ATOM 504 N N . THR A 1 65 ? 4.316 15.883 -24.094 1 73.38 65 THR A N 1
ATOM 505 C CA . THR A 1 65 ? 4.066 14.781 -25.016 1 73.38 65 THR A CA 1
ATOM 506 C C . THR A 1 65 ? 2.566 14.555 -25.188 1 73.38 65 THR A C 1
ATOM 508 O O . THR A 1 65 ? 2.141 13.875 -26.125 1 73.38 65 THR A O 1
ATOM 511 N N . ASP A 1 66 ? 1.824 15.055 -24.484 1 76.5 66 ASP A N 1
ATOM 512 C CA . ASP A 1 66 ? 0.373 14.938 -24.594 1 76.5 66 ASP A CA 1
ATOM 513 C C . ASP A 1 66 ? -0.177 15.945 -25.594 1 76.5 66 ASP A C 1
ATOM 515 O O . ASP A 1 66 ? 0.1 17.141 -25.5 1 76.5 66 ASP A O 1
ATOM 519 N N . VAL A 1 67 ? -0.98 15.531 -26.328 1 76.56 67 VAL A N 1
ATOM 520 C CA . VAL A 1 67 ? -1.449 16.328 -27.469 1 76.56 67 VAL A CA 1
ATOM 521 C C . VAL A 1 67 ? -2.301 17.5 -26.953 1 76.56 67 VAL A C 1
ATOM 523 O O . VAL A 1 67 ? -2.184 18.609 -27.453 1 76.56 67 VAL A O 1
ATOM 526 N N . SER A 1 68 ? -3.016 17.188 -26.031 1 77.12 68 SER A N 1
ATOM 527 C CA . SER A 1 68 ? -3.877 18.25 -25.531 1 77.12 68 SER A CA 1
ATOM 528 C C . SER A 1 68 ? -3.059 19.375 -24.891 1 77.12 68 SER A C 1
ATOM 530 O O . SER A 1 68 ? -3.365 20.547 -25.078 1 77.12 68 SER A O 1
ATOM 532 N N . ARG A 1 69 ? -2.018 19.016 -24.375 1 77.69 69 ARG A N 1
ATOM 533 C CA . ARG A 1 69 ? -1.133 19.984 -23.734 1 77.69 69 ARG A CA 1
ATOM 534 C C . ARG A 1 69 ? -0.322 20.75 -24.781 1 77.69 69 ARG A C 1
ATOM 536 O O . ARG A 1 69 ? -0.093 21.953 -24.641 1 77.69 69 ARG A O 1
ATOM 543 N N . VAL A 1 70 ? 0.044 19.984 -25.672 1 83.5 70 VAL A N 1
ATOM 544 C CA . VAL A 1 70 ? 0.761 20.609 -26.781 1 83.5 70 VAL A CA 1
ATOM 545 C C . VAL A 1 70 ? -0.131 21.641 -27.469 1 83.5 70 VAL A C 1
ATOM 547 O O . VAL A 1 70 ? 0.297 22.781 -27.703 1 83.5 70 VAL A O 1
ATOM 550 N N . VAL A 1 71 ? -1.321 21.25 -27.641 1 80.25 71 VAL A N 1
ATOM 551 C CA . VAL A 1 71 ? -2.287 22.125 -28.297 1 80.25 71 VAL A CA 1
ATOM 552 C C . VAL A 1 71 ? -2.568 23.344 -27.406 1 80.25 71 VAL A C 1
ATOM 554 O O . VAL A 1 71 ? -2.596 24.469 -27.875 1 80.25 71 VAL A O 1
ATOM 557 N N . GLN A 1 72 ? -2.652 23.109 -26.297 1 81.06 72 GLN A N 1
ATOM 558 C CA . GLN A 1 72 ? -2.881 24.172 -25.328 1 81.06 72 GLN A CA 1
ATOM 559 C C . GLN A 1 72 ? -1.701 25.141 -25.281 1 81.06 72 GLN A C 1
ATOM 561 O O . GLN A 1 72 ? -1.89 26.359 -25.312 1 81.06 72 GLN A O 1
ATOM 566 N N . PHE A 1 73 ? -0.575 24.656 -25.25 1 85.69 73 PHE A N 1
ATOM 567 C CA . PHE A 1 73 ? 0.654 25.453 -25.219 1 85.69 73 PHE A CA 1
ATOM 568 C C . PHE A 1 73 ? 0.768 26.312 -26.469 1 85.69 73 PHE A C 1
ATOM 570 O O . PHE A 1 73 ? 0.994 27.531 -26.359 1 85.69 73 PHE A O 1
ATOM 577 N N . LEU A 1 74 ? 0.482 25.672 -27.469 1 86 74 LEU A N 1
ATOM 578 C CA . LEU A 1 74 ? 0.641 26.359 -28.75 1 86 74 LEU A CA 1
ATOM 579 C C . LEU A 1 74 ? -0.455 27.406 -28.938 1 86 74 LEU A C 1
ATOM 581 O O . LEU A 1 74 ? -0.182 28.516 -29.391 1 86 74 LEU A O 1
ATOM 585 N N . THR A 1 75 ? -1.587 27.031 -28.516 1 81.75 75 THR A N 1
ATOM 586 C CA . THR A 1 75 ? -2.713 27.953 -28.625 1 81.75 75 THR A CA 1
ATOM 587 C C . THR A 1 75 ? -2.523 29.125 -27.672 1 81.75 75 THR A C 1
ATOM 589 O O . THR A 1 75 ? -2.791 30.281 -28.047 1 81.75 75 THR A O 1
ATOM 592 N N . GLY A 1 76 ? -2.08 28.859 -26.594 1 82.12 76 GLY A N 1
ATOM 593 C CA . GLY A 1 76 ? -1.834 29.891 -25.609 1 82.12 76 GLY A CA 1
ATOM 594 C C . GLY A 1 76 ? -0.789 30.906 -26.047 1 82.12 76 GLY A C 1
ATOM 595 O O . GLY A 1 76 ? -0.896 32.094 -25.734 1 82.12 76 GLY A O 1
ATOM 596 N N . LEU A 1 77 ? 0.113 30.422 -26.766 1 85.75 77 LEU A N 1
ATOM 597 C CA . LEU A 1 77 ? 1.163 31.312 -27.25 1 85.75 77 LEU A CA 1
ATOM 598 C C . LEU A 1 77 ? 0.728 32 -28.531 1 85.75 77 LEU A C 1
ATOM 600 O O . LEU A 1 77 ? 1.425 32.906 -29.016 1 85.75 77 LEU A O 1
ATOM 60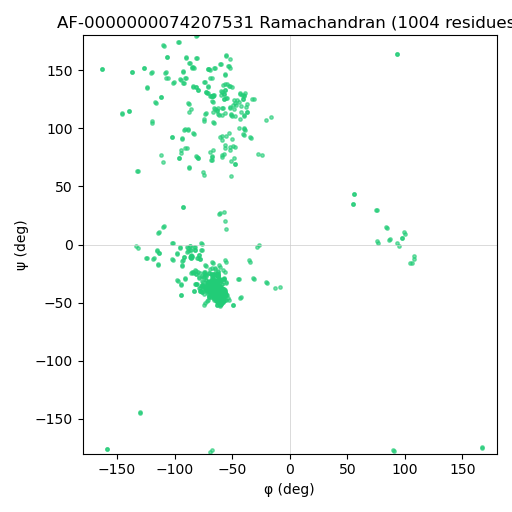4 N N . GLY A 1 78 ? -0.396 31.516 -29.016 1 81.56 78 GLY A N 1
ATOM 605 C CA . GLY A 1 78 ? -0.855 32.094 -30.266 1 81.56 78 GLY A CA 1
ATOM 606 C C . GLY A 1 78 ? -0.057 31.625 -31.469 1 81.56 78 GLY A C 1
ATOM 607 O O . GLY A 1 78 ? 0.095 32.375 -32.438 1 81.56 78 GLY A O 1
ATOM 608 N N . THR A 1 79 ? 0.446 30.438 -31.391 1 84.94 79 THR A N 1
ATOM 609 C CA . THR A 1 79 ? 1.24 29.891 -32.5 1 84.94 79 THR A CA 1
ATOM 610 C C . THR A 1 79 ? 0.375 29.656 -33.719 1 84.94 79 THR A C 1
ATOM 612 O O . THR A 1 79 ? -0.695 29.047 -33.625 1 84.94 79 THR A O 1
ATOM 615 N N . PRO A 1 80 ? 0.796 30.172 -34.844 1 80.12 80 PRO A N 1
ATOM 616 C CA . PRO A 1 80 ? 0.062 29.812 -36.062 1 80.12 80 PRO A CA 1
ATOM 617 C C . PRO A 1 80 ? 0.004 28.312 -36.312 1 80.12 80 PRO A C 1
ATOM 619 O O . PRO A 1 80 ? 1.033 27.641 -36.25 1 80.12 80 PRO A O 1
ATOM 622 N N . PRO A 1 81 ? -1.104 27.797 -36.469 1 75.88 81 PRO A N 1
ATOM 623 C CA . PRO A 1 81 ? -1.298 26.344 -36.531 1 75.88 81 PRO A CA 1
ATOM 624 C C . PRO A 1 81 ? -0.473 25.703 -37.656 1 75.88 81 PRO A C 1
ATOM 626 O O . PRO A 1 81 ? -0.134 24.516 -37.562 1 75.88 81 PRO A O 1
ATOM 629 N N . ASP A 1 82 ? -0.094 26.406 -38.625 1 74.5 82 ASP A N 1
ATOM 630 C CA . ASP A 1 82 ? 0.597 25.844 -39.812 1 74.5 82 ASP A CA 1
ATOM 631 C C . ASP A 1 82 ? 2.088 25.672 -39.531 1 74.5 82 ASP A C 1
ATOM 633 O O . ASP A 1 82 ? 2.803 25.047 -40.312 1 74.5 82 ASP A O 1
ATOM 637 N N . LEU A 1 83 ? 2.516 26.125 -38.375 1 77.88 83 LEU A N 1
ATOM 638 C CA . LEU A 1 83 ? 3.947 26.094 -38.094 1 77.88 83 LEU A CA 1
ATOM 639 C C . LEU A 1 83 ? 4.32 24.812 -37.344 1 77.88 83 LEU A C 1
ATOM 641 O O . LEU A 1 83 ? 5.496 24.453 -37.281 1 77.88 83 LEU A O 1
ATOM 645 N N . VAL A 1 84 ? 3.346 24.25 -36.812 1 79.12 84 VAL A N 1
ATOM 646 C CA . VAL A 1 84 ? 3.643 23.047 -36.031 1 79.12 84 VAL A CA 1
ATOM 647 C C . VAL A 1 84 ? 2.98 21.828 -36.656 1 79.12 84 VAL A C 1
ATOM 649 O O . VAL A 1 84 ? 1.765 21.812 -36.875 1 79.12 84 VAL A O 1
ATOM 652 N N . ARG A 1 85 ? 3.83 20.891 -36.969 1 77.69 85 ARG A N 1
ATOM 653 C CA . ARG A 1 85 ? 3.387 19.641 -37.562 1 77.69 85 ARG A CA 1
ATOM 654 C C . ARG A 1 85 ? 3.76 18.453 -36.688 1 77.69 85 ARG A C 1
ATOM 656 O O . ARG A 1 85 ? 4.727 18.516 -35.938 1 77.69 85 ARG A O 1
ATOM 663 N N . LEU A 1 86 ? 2.91 17.516 -36.781 1 77.44 86 LEU A N 1
ATOM 664 C CA . LEU A 1 86 ? 3.268 16.266 -36.094 1 77.44 86 LEU A CA 1
ATOM 665 C C . LEU A 1 86 ? 4.605 15.742 -36.625 1 77.44 86 LEU A C 1
ATOM 667 O O . LEU A 1 86 ? 4.902 15.844 -37.812 1 77.44 86 LEU A O 1
ATOM 671 N N . PRO A 1 87 ? 5.441 15.273 -35.656 1 67.25 87 PRO A N 1
ATOM 672 C CA . PRO A 1 87 ? 6.754 14.781 -36.062 1 67.25 87 PRO A CA 1
ATOM 673 C C . PRO A 1 87 ? 6.684 13.414 -36.75 1 67.25 87 PRO A C 1
ATOM 675 O O . PRO A 1 87 ? 7.168 12.422 -36.219 1 67.25 87 PRO A O 1
ATOM 678 N N . LEU A 1 88 ? 6.02 13.32 -37.781 1 65.75 88 LEU A N 1
ATOM 679 C CA . LEU A 1 88 ? 5.926 12.117 -38.594 1 65.75 88 LEU A CA 1
ATOM 680 C C . LEU A 1 88 ? 7.145 11.984 -39.531 1 65.75 88 LEU A C 1
ATOM 682 O O . LEU A 1 88 ? 7.684 12.992 -40 1 65.75 88 LEU A O 1
ATOM 686 N N . PRO A 1 89 ? 7.625 10.781 -39.562 1 56.88 89 PRO A N 1
ATOM 687 C CA . PRO A 1 89 ? 8.766 10.625 -40.469 1 56.88 89 PRO A CA 1
ATOM 688 C C . PRO A 1 89 ? 8.422 10.977 -41.906 1 56.88 89 PRO A C 1
ATOM 690 O O . PRO A 1 89 ? 7.316 10.703 -42.375 1 56.88 89 PRO A O 1
ATOM 693 N N . GLY A 1 90 ? 9.344 11.891 -42.656 1 52.28 90 GLY A N 1
ATOM 694 C CA . GLY A 1 90 ? 9.242 12.219 -44.094 1 52.28 90 GLY A CA 1
ATOM 695 C C . GLY A 1 90 ? 8.758 13.641 -44.344 1 52.28 90 GLY A C 1
ATOM 696 O O . GLY A 1 90 ? 8.461 14.008 -45.469 1 52.28 90 GLY A O 1
ATOM 697 N N . ILE A 1 91 ? 8.266 14.297 -43.312 1 45.62 91 ILE A N 1
ATOM 698 C CA . ILE A 1 91 ? 7.785 15.648 -43.594 1 45.62 91 ILE A CA 1
ATOM 699 C C . ILE A 1 91 ? 8.961 16.547 -44 1 45.62 91 ILE A C 1
ATOM 701 O O . ILE A 1 91 ? 9.969 16.594 -43.281 1 45.62 91 ILE A O 1
ATOM 705 N N . SER A 1 92 ? 9.047 16.797 -45.156 1 41.16 92 SER A N 1
ATOM 706 C CA . SER A 1 92 ? 9.906 17.891 -45.594 1 41.16 92 SER A CA 1
ATOM 707 C C . SER A 1 92 ? 9.547 19.188 -44.875 1 41.16 92 SER A C 1
ATOM 709 O O . SER A 1 92 ? 8.375 19.453 -44.625 1 41.16 92 SER A O 1
ATOM 711 N N . PRO A 1 93 ? 10.453 19.812 -44.281 1 37.66 93 PRO A N 1
ATOM 712 C CA . PRO A 1 93 ? 10.18 21.094 -43.625 1 37.66 93 PRO A CA 1
ATOM 713 C C . PRO A 1 93 ? 9.258 21.984 -44.469 1 37.66 93 PRO A C 1
ATOM 715 O O . PRO A 1 93 ? 9.242 21.906 -45.688 1 37.66 93 PRO A O 1
ATOM 718 N N . LEU A 1 94 ? 8.195 22.484 -43.844 1 37.78 94 LEU A N 1
ATOM 719 C CA . LEU A 1 94 ? 7.219 23.391 -44.438 1 37.78 94 LEU A CA 1
ATOM 720 C C . LEU A 1 94 ? 7.91 24.453 -45.281 1 37.78 94 LEU A C 1
ATOM 722 O O . LEU A 1 94 ? 8.93 25 -44.875 1 37.78 94 LEU A O 1
ATOM 726 N N . PRO A 1 95 ? 7.613 24.484 -46.5 1 33.59 95 PRO A N 1
ATOM 727 C CA . PRO A 1 95 ? 8.047 25.703 -47.188 1 33.59 95 PRO A CA 1
ATOM 728 C C . PRO A 1 95 ? 7.562 26.969 -46.469 1 33.59 95 PRO A C 1
ATOM 730 O O . PRO A 1 95 ? 6.602 26.922 -45.719 1 33.59 95 PRO A O 1
ATOM 733 N N . ASP A 1 96 ? 8.219 28.047 -46.594 1 32.59 96 ASP A N 1
ATOM 734 C CA . ASP A 1 96 ? 7.996 29.422 -46.156 1 32.59 96 ASP A CA 1
ATOM 735 C C . ASP A 1 96 ? 6.555 29.844 -46.406 1 32.59 96 ASP A C 1
ATOM 737 O O . ASP A 1 96 ? 6.059 29.766 -47.531 1 32.59 96 ASP A O 1
ATOM 741 N N . ALA A 1 97 ? 5.664 29.828 -45.344 1 30.75 97 ALA A N 1
ATOM 742 C CA . ALA A 1 97 ? 4.262 30.234 -45.375 1 30.75 97 ALA A CA 1
ATOM 743 C C . ALA A 1 97 ? 4.078 31.516 -46.188 1 30.75 97 ALA A C 1
ATOM 745 O O . ALA A 1 97 ? 4.73 32.531 -45.938 1 30.75 97 ALA A O 1
ATOM 746 N N . ALA A 1 98 ? 3.436 31.547 -47.281 1 28.88 98 ALA A N 1
ATOM 747 C CA . ALA A 1 98 ? 2.824 32.688 -47.938 1 28.88 98 ALA A CA 1
ATOM 748 C C . ALA A 1 98 ? 1.872 33.438 -47 1 28.88 98 ALA A C 1
ATOM 750 O O . ALA A 1 98 ? 1.347 32.844 -46.062 1 28.88 98 ALA A O 1
ATOM 751 N N . GLU A 1 99 ? 1.553 34.812 -47.125 1 27.86 99 GLU A N 1
ATOM 752 C CA . GLU A 1 99 ? 0.852 35.875 -46.469 1 27.86 99 GLU A CA 1
ATOM 753 C C . GLU A 1 99 ? -0.609 35.531 -46.188 1 27.86 99 GLU A C 1
ATOM 755 O O . GLU A 1 99 ? -1.346 35.188 -47.125 1 27.86 99 GLU A O 1
ATOM 760 N N . PRO A 1 100 ? -1.035 35 -45.031 1 28.17 100 PRO A N 1
ATOM 761 C CA . PRO A 1 100 ? -2.432 34.625 -44.781 1 28.17 100 PRO A CA 1
ATOM 762 C C . PRO A 1 100 ? -3.402 35.781 -45.125 1 28.17 100 PRO A C 1
ATOM 764 O O . PRO A 1 100 ? -3.084 36.938 -44.875 1 28.17 100 PRO A O 1
ATOM 767 N N . ALA A 1 101 ? -4.281 35.719 -46.156 1 24.56 101 ALA A N 1
ATOM 768 C CA . ALA A 1 101 ? -5.391 36.625 -46.469 1 24.56 101 ALA A CA 1
ATOM 769 C C . ALA A 1 101 ? -6.324 36.781 -45.281 1 24.56 101 ALA A C 1
ATOM 771 O O . ALA A 1 101 ? -6.555 35.812 -44.531 1 24.56 101 ALA A O 1
ATOM 772 N N . ARG A 1 102 ? -6.863 37.938 -44.875 1 24.91 102 ARG A N 1
ATOM 773 C CA . ARG A 1 102 ? -7.688 38.625 -43.875 1 24.91 102 ARG A CA 1
ATOM 774 C C . ARG A 1 102 ? -9.102 38.031 -43.875 1 24.91 102 ARG A C 1
ATOM 776 O O . ARG A 1 102 ? -10.031 38.656 -44.375 1 24.91 102 ARG A O 1
ATOM 783 N N . THR A 1 103 ? -9.406 36.781 -44.25 1 23.92 103 THR A N 1
ATOM 784 C CA . THR A 1 103 ? -10.859 36.625 -44.344 1 23.92 103 THR A CA 1
ATOM 785 C C . THR A 1 103 ? -11.508 36.75 -42.969 1 23.92 103 THR A C 1
ATOM 787 O O . THR A 1 103 ? -11.016 36.219 -42 1 23.92 103 THR A O 1
ATOM 790 N N . THR A 1 104 ? -12.391 37.75 -42.719 1 23.91 104 THR A N 1
ATOM 791 C CA . THR A 1 104 ? -13.281 38.281 -41.688 1 23.91 104 THR A CA 1
ATOM 792 C C . THR A 1 104 ? -14.289 37.219 -41.25 1 23.91 104 THR A C 1
ATOM 794 O O . THR A 1 104 ? -15.312 37.531 -40.625 1 23.91 104 THR A O 1
ATOM 797 N N . THR A 1 105 ? -14.031 35.875 -41.312 1 24.53 105 THR A N 1
ATOM 798 C CA . THR A 1 105 ? -15.203 35.031 -41.094 1 24.53 105 THR A CA 1
ATOM 799 C C . THR A 1 105 ? -15.766 35.219 -39.688 1 24.53 105 THR A C 1
ATOM 801 O O . THR A 1 105 ? -15.008 35.281 -38.719 1 24.53 105 THR A O 1
ATOM 804 N N . SER A 1 106 ? -16.969 35.75 -39.531 1 24.5 106 SER A N 1
ATOM 805 C CA . SER A 1 106 ? -17.922 35.938 -38.438 1 24.5 106 SER A CA 1
ATOM 806 C C . SER A 1 106 ? -18.172 34.625 -37.688 1 24.5 106 SER A C 1
ATOM 808 O O . SER A 1 106 ? -18.703 33.688 -38.25 1 24.5 106 SER A O 1
ATOM 810 N N . GLY A 1 107 ? -17.172 34 -37.125 1 24.19 107 GLY A N 1
ATOM 811 C CA . GLY A 1 107 ? -17.078 32.688 -36.531 1 24.19 107 GLY A CA 1
ATOM 812 C C . GLY A 1 107 ? -18.062 32.5 -35.375 1 24.19 107 GLY A C 1
ATOM 813 O O . GLY A 1 107 ? -17.984 33.219 -34.375 1 24.19 107 GLY A O 1
ATOM 814 N N . GLN A 1 108 ? -19.375 32.312 -35.719 1 22.62 108 GLN A N 1
ATOM 815 C CA . GLN A 1 108 ? -20.312 31.875 -34.688 1 22.62 108 GLN A CA 1
ATOM 816 C C . GLN A 1 108 ? -19.781 30.656 -33.938 1 22.62 108 GLN A C 1
ATOM 818 O O . GLN A 1 108 ? -19.5 29.625 -34.531 1 22.62 108 GLN A O 1
ATOM 823 N N . VAL A 1 109 ? -19.078 30.781 -32.875 1 24.02 109 VAL A N 1
ATOM 824 C CA . VAL A 1 109 ? -18.391 29.906 -31.938 1 24.02 109 VAL A CA 1
ATOM 825 C C . VAL A 1 109 ? -19.375 28.922 -31.297 1 24.02 109 VAL A C 1
ATOM 827 O O . VAL A 1 109 ? -20.328 29.328 -30.641 1 24.02 109 VAL A O 1
ATOM 830 N N . SER A 1 110 ? -19.766 27.859 -32.094 1 24.06 110 SER A N 1
ATOM 831 C CA . SER A 1 110 ? -20.531 26.812 -31.406 1 24.06 110 SER A CA 1
ATOM 832 C C . SER A 1 110 ? -19.844 26.391 -30.109 1 24.06 110 SER A C 1
ATOM 834 O O . SER A 1 110 ? -18.625 26.203 -30.078 1 24.06 110 SER A O 1
ATOM 836 N N . SER A 1 111 ? -20.406 26.578 -28.953 1 23.73 111 SER A N 1
ATOM 837 C CA . SER A 1 111 ? -20.031 26.375 -27.547 1 23.73 111 SER A CA 1
ATOM 838 C C . SER A 1 111 ? -19.688 24.906 -27.281 1 23.73 111 SER A C 1
ATOM 840 O O . SER A 1 111 ? -20.469 24.016 -27.594 1 23.73 111 SER A O 1
ATOM 842 N N . ALA A 1 112 ? -18.516 24.516 -27.359 1 24.77 112 ALA A N 1
ATOM 843 C CA . ALA A 1 112 ? -17.891 23.219 -27.094 1 24.77 112 ALA A CA 1
ATOM 844 C C . ALA A 1 112 ? -18.359 22.656 -25.766 1 24.77 112 ALA A C 1
ATOM 846 O O . ALA A 1 112 ? -18.516 23.391 -24.781 1 24.77 112 ALA A O 1
ATOM 847 N N . PRO A 1 113 ? -18.953 21.438 -25.812 1 25.02 113 PRO A N 1
ATOM 848 C CA . PRO A 1 113 ? -19.438 20.781 -24.594 1 25.02 113 PRO A CA 1
ATOM 849 C C . PRO A 1 113 ? -18.375 20.734 -23.5 1 25.02 113 PRO A C 1
ATOM 851 O O . PRO A 1 113 ? -17.188 20.578 -23.781 1 25.02 113 PRO A O 1
ATOM 854 N N . VAL A 1 114 ? -18.469 21.422 -22.406 1 25.55 114 VAL A N 1
ATOM 855 C CA . VAL A 1 114 ? -17.656 21.625 -21.203 1 25.55 114 VAL A CA 1
ATOM 856 C C . VAL A 1 114 ? -17.281 20.266 -20.594 1 25.55 114 VAL A C 1
ATOM 858 O O . VAL A 1 114 ? -18.156 19.453 -20.297 1 25.55 114 VAL A O 1
ATOM 861 N N . GLN A 1 115 ? -16.297 19.609 -21.078 1 25.86 115 GLN A N 1
ATOM 862 C CA . GLN A 1 115 ? -15.781 18.438 -20.375 1 25.86 115 GLN A CA 1
ATOM 863 C C . GLN A 1 115 ? -15.734 18.672 -18.875 1 25.86 115 GLN A C 1
ATOM 865 O O . GLN A 1 115 ? -15.062 19.609 -18.406 1 25.86 115 GLN A O 1
ATOM 870 N N . VAL A 1 116 ? -16.703 18.312 -18 1 26.47 116 VAL A N 1
ATOM 871 C CA . VAL A 1 116 ? -16.859 18.391 -16.547 1 26.47 116 VAL A CA 1
ATOM 872 C C . VAL A 1 116 ? -15.688 17.688 -15.867 1 26.47 116 VAL A C 1
ATOM 874 O O . VAL A 1 116 ? -15.469 16.484 -16.078 1 26.47 116 VAL A O 1
ATOM 877 N N . THR A 1 117 ? -14.562 18.219 -15.648 1 30.73 117 THR A N 1
ATOM 878 C CA . THR A 1 117 ? -13.547 17.719 -14.734 1 30.73 117 THR A CA 1
ATOM 879 C C . THR A 1 117 ? -14.188 17.125 -13.484 1 30.73 117 THR A C 1
ATOM 881 O O . THR A 1 117 ? -15.148 17.672 -12.945 1 30.73 117 THR A O 1
ATOM 884 N N . PRO A 1 118 ? -14 15.945 -13.18 1 33.53 118 PRO A N 1
ATOM 885 C CA . PRO A 1 118 ? -14.625 15.336 -12 1 33.53 118 PRO A CA 1
ATOM 886 C C . PRO A 1 118 ? -14.398 16.156 -10.727 1 33.53 118 PRO A C 1
ATOM 888 O O . PRO A 1 118 ? -13.25 16.344 -10.312 1 33.53 118 PRO A O 1
ATOM 891 N N . THR A 1 119 ? -14.992 17.281 -10.523 1 39.84 119 THR A N 1
ATOM 892 C CA . THR A 1 119 ? -15.062 18.125 -9.336 1 39.84 119 THR A CA 1
ATOM 893 C C . THR A 1 119 ? -15.461 17.312 -8.109 1 39.84 119 THR A C 1
ATOM 895 O O . THR A 1 119 ? -16.094 16.266 -8.234 1 39.84 119 THR A O 1
ATOM 898 N N . ALA A 1 120 ? -14.68 17.609 -6.941 1 52.94 120 ALA A N 1
ATOM 899 C CA . ALA A 1 120 ? -15.109 17.062 -5.66 1 52.94 120 ALA A CA 1
ATOM 900 C C . ALA A 1 120 ? -16.625 16.922 -5.602 1 52.94 120 ALA A C 1
ATOM 902 O O . ALA A 1 120 ? -17.344 17.766 -6.152 1 52.94 120 ALA A O 1
ATOM 903 N N . PRO A 1 121 ? -17 15.734 -5.316 1 52 121 PRO A N 1
ATOM 904 C CA . PRO A 1 121 ? -18.453 15.562 -5.289 1 52 121 PRO A CA 1
ATOM 905 C C . PRO A 1 121 ? -19.172 16.75 -4.641 1 52 121 PRO A C 1
ATOM 907 O O . PRO A 1 121 ? -18.688 17.297 -3.645 1 52 121 PRO A O 1
ATOM 910 N N . ASP A 1 122 ? -20.062 17.297 -5.332 1 58.22 122 ASP A N 1
ATOM 911 C CA . ASP A 1 122 ? -20.969 18.344 -4.859 1 58.22 122 ASP A CA 1
ATOM 912 C C . ASP A 1 122 ? -21.438 18.062 -3.43 1 58.22 122 ASP A C 1
ATOM 914 O O . ASP A 1 122 ? -22 17 -3.15 1 58.22 122 ASP A O 1
ATOM 918 N N . PRO A 1 123 ? -21 18.875 -2.459 1 67 123 PRO A N 1
ATOM 919 C CA . PRO A 1 123 ? -21.344 18.625 -1.059 1 67 123 PRO A CA 1
ATOM 920 C C . PRO A 1 123 ? -22.859 18.547 -0.837 1 67 123 PRO A C 1
ATOM 922 O O . PRO A 1 123 ? -23.297 18.062 0.209 1 67 123 PRO A O 1
ATOM 925 N N . THR A 1 124 ? -23.672 18.984 -1.842 1 65.69 124 THR A N 1
ATOM 926 C CA . THR A 1 124 ? -25.109 18.984 -1.678 1 65.69 124 THR A CA 1
ATOM 927 C C . THR A 1 124 ? -25.703 17.625 -2.033 1 65.69 124 THR A C 1
ATOM 929 O O . THR A 1 124 ? -26.859 17.344 -1.696 1 65.69 124 THR A O 1
ATOM 932 N N . LEU A 1 125 ? -24.859 16.859 -2.588 1 74.38 125 LEU A N 1
ATOM 933 C CA . LEU A 1 125 ? -25.359 15.539 -2.977 1 74.38 125 LEU A CA 1
ATOM 934 C C . LEU A 1 125 ? -25.297 14.57 -1.802 1 74.38 125 LEU A C 1
ATOM 936 O O . LEU A 1 125 ? -24.5 14.758 -0.879 1 74.38 125 LEU A O 1
ATOM 940 N N . PRO A 1 126 ? -26.188 13.586 -1.834 1 78.56 126 PRO A N 1
ATOM 941 C CA . PRO A 1 126 ? -26.219 12.625 -0.733 1 78.56 126 PRO A CA 1
ATOM 942 C C . PRO A 1 126 ? -24.875 11.938 -0.507 1 78.56 126 PRO A C 1
ATOM 944 O O . PRO A 1 126 ? -24.125 11.711 -1.461 1 78.56 126 PRO A O 1
ATOM 947 N N . TRP A 1 127 ? -24.641 11.664 0.707 1 87.69 127 TRP A N 1
ATOM 948 C CA . TRP A 1 127 ? -23.391 10.984 1.066 1 87.69 127 TRP A CA 1
ATOM 949 C C . TRP A 1 127 ? -23.531 9.477 0.889 1 87.69 127 TRP A C 1
ATOM 951 O O . TRP A 1 127 ? -24.125 8.797 1.729 1 87.69 127 TRP A O 1
ATOM 961 N N . THR A 1 128 ? -23.109 8.984 -0.228 1 86.75 128 THR A N 1
ATOM 962 C CA . THR A 1 128 ? -23.125 7.555 -0.537 1 86.75 128 THR A CA 1
ATOM 963 C C . THR A 1 128 ? -21.703 6.98 -0.489 1 86.75 128 THR A C 1
ATOM 965 O O . THR A 1 128 ? -20.734 7.723 -0.514 1 86.75 128 THR A O 1
ATOM 968 N N . ALA A 1 129 ? -21.656 5.652 -0.374 1 89.06 129 ALA A N 1
ATOM 969 C CA . ALA A 1 129 ? -20.375 4.969 -0.388 1 89.06 129 ALA A CA 1
ATOM 970 C C . ALA A 1 129 ? -19.609 5.273 -1.672 1 89.06 129 ALA A C 1
ATOM 972 O O . ALA A 1 129 ? -18.391 5.484 -1.641 1 89.06 129 ALA A O 1
ATOM 973 N N . ASP A 1 130 ? -20.297 5.34 -2.752 1 86.62 130 ASP A N 1
ATOM 974 C CA . ASP A 1 130 ? -19.672 5.609 -4.047 1 86.62 130 ASP A CA 1
ATOM 975 C C . ASP A 1 130 ? -19.062 7.008 -4.078 1 86.62 130 ASP A C 1
ATOM 977 O O . ASP A 1 130 ? -17.969 7.199 -4.613 1 86.62 130 ASP A O 1
ATOM 981 N N . ARG A 1 131 ? -19.766 7.922 -3.559 1 88.38 131 ARG A N 1
ATOM 982 C CA . ARG A 1 131 ? -19.281 9.297 -3.555 1 88.38 131 ARG A CA 1
ATOM 983 C C . ARG A 1 131 ? -18.109 9.453 -2.584 1 88.38 131 ARG A C 1
ATOM 985 O O . ARG A 1 131 ? -17.203 10.25 -2.824 1 88.38 131 ARG A O 1
ATOM 992 N N . MET A 1 132 ? -18.219 8.734 -1.481 1 92.19 132 MET A N 1
ATOM 993 C CA . MET A 1 132 ? -17.078 8.695 -0.571 1 92.19 132 MET A CA 1
ATOM 994 C C . MET A 1 132 ? -15.836 8.18 -1.282 1 92.19 132 MET A C 1
ATOM 996 O O . MET A 1 132 ? -14.773 8.789 -1.198 1 92.19 132 MET A O 1
ATOM 1000 N N . LEU A 1 133 ? -15.969 7.086 -2.016 1 92.31 133 LEU A N 1
ATOM 1001 C CA . LEU A 1 133 ? -14.844 6.516 -2.756 1 92.31 133 LEU A CA 1
ATOM 1002 C C . LEU A 1 133 ? -14.344 7.484 -3.818 1 92.31 133 LEU A C 1
ATOM 1004 O O . LEU A 1 133 ? -13.141 7.648 -3.996 1 92.31 133 LEU A O 1
ATOM 1008 N N . THR A 1 134 ? -15.234 8.141 -4.469 1 89.06 134 THR A N 1
ATOM 1009 C CA . THR A 1 134 ? -14.875 9.117 -5.488 1 89.06 134 THR A CA 1
ATOM 1010 C C . THR A 1 134 ? -14.078 10.273 -4.871 1 89.06 134 THR A C 1
ATOM 1012 O O . THR A 1 134 ? -13.078 10.703 -5.438 1 89.06 134 THR A O 1
ATOM 1015 N N . ALA A 1 135 ? -14.539 10.758 -3.738 1 91.19 135 ALA A N 1
ATOM 1016 C CA . ALA A 1 135 ? -13.836 11.844 -3.053 1 91.19 135 ALA A CA 1
ATOM 1017 C C . ALA A 1 135 ? -12.414 11.438 -2.691 1 91.19 135 ALA A C 1
ATOM 1019 O O . ALA A 1 135 ? -11.477 12.219 -2.855 1 91.19 135 ALA A O 1
ATOM 1020 N N . LEU A 1 136 ? -12.273 10.195 -2.188 1 94.5 136 LEU A N 1
ATOM 1021 C CA . LEU A 1 136 ? -10.953 9.68 -1.821 1 94.5 136 LEU A CA 1
ATOM 1022 C C . LEU A 1 136 ? -10.047 9.586 -3.045 1 94.5 136 LEU A C 1
ATOM 1024 O O . LEU A 1 136 ? -8.883 9.977 -2.994 1 94.5 136 LEU A O 1
ATOM 1028 N N . ARG A 1 137 ? -10.57 9.125 -4.148 1 89.56 137 ARG A N 1
ATOM 1029 C CA . ARG A 1 137 ? -9.797 9 -5.383 1 89.56 137 ARG A CA 1
ATOM 1030 C C . ARG A 1 137 ? -9.375 10.367 -5.902 1 89.56 137 ARG A C 1
ATOM 1032 O O . ARG A 1 137 ? -8.227 10.547 -6.324 1 89.56 137 ARG A O 1
ATOM 1039 N N . LEU A 1 138 ? -10.281 11.273 -5.844 1 83.62 138 LEU A N 1
ATOM 1040 C CA . LEU A 1 138 ? -10 12.609 -6.344 1 83.62 138 LEU A CA 1
ATOM 1041 C C . LEU A 1 138 ? -8.922 13.289 -5.508 1 83.62 138 LEU A C 1
ATOM 1043 O O . LEU A 1 138 ? -8.047 13.969 -6.047 1 83.62 138 LEU A O 1
ATOM 1047 N N . ALA A 1 139 ? -9.062 13.094 -4.211 1 90.31 139 ALA A N 1
ATOM 1048 C CA . ALA A 1 139 ? -8.031 13.656 -3.338 1 90.31 139 ALA A CA 1
ATOM 1049 C C . ALA A 1 139 ? -6.66 13.055 -3.652 1 90.31 139 ALA A C 1
ATOM 1051 O O . ALA A 1 139 ? -5.656 13.766 -3.684 1 90.31 139 ALA A O 1
ATOM 1052 N N . HIS A 1 140 ? -6.648 11.766 -3.883 1 88.38 140 HIS A N 1
ATOM 1053 C CA . HIS A 1 140 ? -5.418 11.062 -4.223 1 88.38 140 HIS A CA 1
ATOM 1054 C C . HIS A 1 140 ? -4.824 11.586 -5.527 1 88.38 140 HIS A C 1
ATOM 1056 O O . HIS A 1 140 ? -3.625 11.859 -5.602 1 88.38 140 HIS A O 1
ATOM 1062 N N . VAL A 1 141 ? -5.629 11.766 -6.488 1 76.94 141 VAL A N 1
ATOM 1063 C CA . VAL A 1 141 ? -5.188 12.211 -7.805 1 76.94 141 VAL A CA 1
ATOM 1064 C C . VAL A 1 141 ? -4.691 13.648 -7.723 1 76.94 141 VAL A C 1
ATOM 1066 O O . VAL A 1 141 ? -3.658 13.992 -8.305 1 76.94 141 VAL A O 1
ATOM 1069 N N . ALA A 1 142 ? -5.391 14.422 -6.953 1 75.19 142 ALA A N 1
ATOM 1070 C CA . ALA A 1 142 ? -5.004 15.82 -6.789 1 75.19 142 ALA A CA 1
ATOM 1071 C C . ALA A 1 142 ? -3.619 15.938 -6.16 1 75.19 142 ALA A C 1
ATOM 1073 O O . ALA A 1 142 ? -2.828 16.797 -6.543 1 75.19 142 ALA A O 1
ATOM 1074 N N . ASP A 1 143 ? -3.342 15.094 -5.238 1 83.31 143 ASP A N 1
ATOM 1075 C CA . ASP A 1 143 ? -2.068 15.141 -4.527 1 83.31 143 ASP A CA 1
ATOM 1076 C C . ASP A 1 143 ? -0.942 14.562 -5.387 1 83.31 143 ASP A C 1
ATOM 1078 O O . ASP A 1 143 ? 0.208 14.992 -5.277 1 83.31 143 ASP A O 1
ATOM 1082 N N . SER A 1 144 ? -1.2 13.523 -6.074 1 70.56 144 SER A N 1
ATOM 1083 C CA . SER A 1 144 ? -0.193 12.914 -6.938 1 70.56 144 SER A CA 1
ATOM 1084 C C . SER A 1 144 ? 0.236 13.875 -8.047 1 70.56 144 SER A C 1
ATOM 1086 O O . SER A 1 144 ? 1.388 13.844 -8.484 1 70.56 144 SER A O 1
ATOM 1088 N N . THR A 1 145 ? -0.627 14.711 -8.281 1 54.56 145 THR A N 1
ATOM 1089 C CA . THR A 1 145 ? -0.339 15.695 -9.32 1 54.56 145 THR A CA 1
ATOM 1090 C C . THR A 1 145 ? 0.46 16.859 -8.75 1 54.56 145 THR A C 1
ATOM 1092 O O . THR A 1 145 ? 1.242 17.484 -9.461 1 54.56 145 THR A O 1
ATOM 1095 N N . ALA A 1 146 ? 0.262 17 -7.309 1 46.5 146 ALA A N 1
ATOM 1096 C CA . ALA A 1 146 ? 0.988 18.062 -6.625 1 46.5 146 ALA A CA 1
ATOM 1097 C C . ALA A 1 146 ? 2.469 17.719 -6.484 1 46.5 146 ALA A C 1
ATOM 1099 O O . ALA A 1 146 ? 3.322 18.594 -6.477 1 46.5 146 ALA A O 1
ATOM 1100 N N . ASP A 1 147 ? 2.883 16.469 -5.949 1 45.12 147 ASP A N 1
ATOM 1101 C CA . ASP A 1 147 ? 4.258 16 -5.785 1 45.12 147 ASP A CA 1
ATOM 1102 C C . ASP A 1 147 ? 5.086 16.281 -7.035 1 45.12 147 ASP A C 1
ATOM 1104 O O . ASP A 1 147 ? 6.316 16.359 -6.969 1 45.12 147 ASP A O 1
ATOM 1108 N N . TRP A 1 148 ? 4.57 16.297 -7.984 1 37.78 148 TRP A N 1
ATOM 1109 C CA . TRP A 1 148 ? 5.34 16.594 -9.188 1 37.78 148 TRP A CA 1
ATOM 1110 C C . TRP A 1 148 ? 5.633 18.094 -9.289 1 37.78 148 TRP A C 1
ATOM 1112 O O . TRP A 1 148 ? 6.383 18.516 -10.164 1 37.78 148 TRP A O 1
ATOM 1122 N N . LEU A 1 149 ? 5.074 18.828 -8.117 1 33.81 149 LEU A N 1
ATOM 1123 C CA . LEU A 1 149 ? 5.422 20.25 -8.086 1 33.81 149 LEU A CA 1
ATOM 1124 C C . LEU A 1 149 ? 6.703 20.469 -7.297 1 33.81 149 LEU A C 1
ATOM 1126 O O . LEU A 1 149 ? 6.832 20 -6.164 1 33.81 149 LEU A O 1
ATOM 1130 N N . PRO A 1 150 ? 7.895 20.641 -7.648 1 29.55 150 PRO A N 1
ATOM 1131 C CA . PRO A 1 150 ? 9.062 20.938 -6.812 1 29.55 150 PRO A CA 1
ATOM 1132 C C . PRO A 1 150 ? 8.75 21.922 -5.695 1 29.55 150 PRO A C 1
ATOM 1134 O O . PRO A 1 150 ? 7.883 22.797 -5.852 1 29.55 150 PRO A O 1
ATOM 1137 N N . SER A 1 151 ? 9.125 21.531 -4.387 1 30.45 151 SER A N 1
ATOM 1138 C CA . SER A 1 151 ? 9.07 22.312 -3.158 1 30.45 151 SER A CA 1
ATOM 1139 C C . SER A 1 151 ? 9.562 23.734 -3.391 1 30.45 151 SER A C 1
ATOM 1141 O O . SER A 1 151 ? 9.297 24.641 -2.586 1 30.45 151 SER A O 1
ATOM 1143 N N . ASP A 1 152 ? 10.625 23.969 -4.07 1 28.53 152 ASP A N 1
ATOM 1144 C CA . ASP A 1 152 ? 11.125 25.344 -4.004 1 28.53 152 ASP A CA 1
ATOM 1145 C C . ASP A 1 152 ? 10.086 26.328 -4.539 1 28.53 152 ASP A C 1
ATOM 1147 O O . ASP A 1 152 ? 10.375 27.516 -4.68 1 28.53 152 ASP A O 1
ATOM 1151 N N . ALA A 1 153 ? 9.258 25.938 -5.453 1 28.08 153 ALA A N 1
ATOM 1152 C CA . ALA A 1 153 ? 8.359 27 -5.91 1 28.08 153 ALA A CA 1
ATOM 1153 C C . ALA A 1 153 ? 7.375 27.391 -4.812 1 28.08 153 ALA A C 1
ATOM 1155 O O . ALA A 1 153 ? 6.453 26.641 -4.492 1 28.08 153 ALA A O 1
ATOM 1156 N N . ASN A 1 154 ? 7.828 28.078 -3.785 1 27.11 154 ASN A N 1
ATOM 1157 C CA . ASN A 1 154 ? 7.207 28.781 -2.668 1 27.11 154 ASN A CA 1
ATOM 1158 C C . ASN A 1 154 ? 5.852 29.375 -3.059 1 27.11 154 ASN A C 1
ATOM 1160 O O . ASN A 1 154 ? 5.254 30.125 -2.295 1 27.11 154 ASN A O 1
ATOM 1164 N N . GLY A 1 155 ? 5.621 29.75 -4.383 1 27.27 155 GLY A N 1
ATOM 1165 C CA . GLY A 1 155 ? 4.383 30.5 -4.5 1 27.27 155 GLY A CA 1
ATOM 1166 C C . GLY A 1 155 ? 3.145 29.641 -4.305 1 27.27 155 GLY A C 1
ATOM 1167 O O . GLY A 1 155 ? 3.201 28.422 -4.441 1 27.27 155 GLY A O 1
ATOM 1168 N N . PRO A 1 156 ? 2.123 30.094 -3.539 1 25.27 156 PRO A N 1
ATOM 1169 C CA . PRO A 1 156 ? 0.844 29.453 -3.242 1 25.27 156 PRO A CA 1
ATOM 1170 C C . PRO A 1 156 ? 0.153 28.906 -4.492 1 25.27 156 PRO A C 1
ATOM 1172 O O . PRO A 1 156 ? -0.156 29.672 -5.41 1 25.27 156 PRO A O 1
ATOM 1175 N N . VAL A 1 157 ? 0.556 28 -5.094 1 29.14 157 VAL A N 1
ATOM 1176 C CA . VAL A 1 157 ? -0.323 27.484 -6.137 1 29.14 157 VAL A CA 1
ATOM 1177 C C . VAL A 1 157 ? -1.734 27.312 -5.582 1 29.14 157 VAL A C 1
ATOM 1179 O O . VAL A 1 157 ? -1.957 26.484 -4.688 1 29.14 157 VAL A O 1
ATOM 1182 N N . SER A 1 158 ? -2.555 28.312 -5.535 1 26.94 158 SER A N 1
ATOM 1183 C CA . SER A 1 158 ? -3.938 28.406 -5.074 1 26.94 158 SER A CA 1
ATOM 1184 C C . SER A 1 158 ? -4.805 27.328 -5.73 1 26.94 158 SER A C 1
ATOM 1186 O O . SER A 1 158 ? -4.648 27.047 -6.918 1 26.94 158 SER A O 1
ATOM 1188 N N . ALA A 1 159 ? -5.332 26.484 -4.93 1 28.64 159 ALA A N 1
ATOM 1189 C CA . ALA A 1 159 ? -6.434 25.594 -5.309 1 28.64 159 ALA A CA 1
ATOM 1190 C C . ALA A 1 159 ? -7.375 26.281 -6.293 1 28.64 159 ALA A C 1
ATOM 1192 O O . ALA A 1 159 ? -8.266 25.641 -6.867 1 28.64 159 ALA A O 1
ATOM 1193 N N . THR A 1 160 ? -7.25 27.578 -6.406 1 27.09 160 THR A N 1
ATOM 1194 C CA . THR A 1 160 ? -8.086 28.375 -7.297 1 27.09 160 THR A CA 1
ATOM 1195 C C . THR A 1 160 ? -7.77 28.062 -8.758 1 27.09 160 THR A C 1
ATOM 1197 O O . THR A 1 160 ? -8.633 28.203 -9.625 1 27.09 160 THR A O 1
ATOM 1200 N N . ALA A 1 161 ? -6.527 27.75 -8.984 1 27.16 161 ALA A N 1
ATOM 1201 C CA . ALA A 1 161 ? -6.188 27.641 -10.398 1 27.16 161 ALA A CA 1
ATOM 1202 C C . ALA A 1 161 ? -6.73 26.359 -11.008 1 27.16 161 ALA A C 1
ATOM 1204 O O . ALA A 1 161 ? -7.078 26.312 -12.188 1 27.16 161 ALA A O 1
ATOM 1205 N N . MET A 1 162 ? -6.812 25.312 -10.242 1 28.08 162 MET A N 1
ATOM 1206 C CA . MET A 1 162 ? -7.422 24.125 -10.836 1 28.08 162 MET A CA 1
ATOM 1207 C C . MET A 1 162 ? -8.93 24.281 -10.953 1 28.08 162 MET A C 1
ATOM 1209 O O . MET A 1 162 ? -9.578 23.594 -11.742 1 28.08 162 MET A O 1
ATOM 1213 N N . ALA A 1 163 ? -9.594 25.125 -10.141 1 28.17 163 ALA A N 1
ATOM 1214 C CA . ALA A 1 163 ? -11 25.484 -10.312 1 28.17 163 ALA A CA 1
ATOM 1215 C C . ALA A 1 163 ? -11.211 26.328 -11.562 1 28.17 163 ALA A C 1
ATOM 1217 O O . ALA A 1 163 ? -12.266 26.266 -12.195 1 28.17 163 ALA A O 1
ATOM 1218 N N . ASP A 1 164 ? -10.312 27.172 -11.93 1 28.08 164 ASP A N 1
ATOM 1219 C CA . ASP A 1 164 ? -10.508 28 -13.109 1 28.08 164 ASP A CA 1
ATOM 1220 C C . ASP A 1 164 ? -10.359 27.188 -14.398 1 28.08 164 ASP A C 1
ATOM 1222 O O . ASP A 1 164 ? -10.766 27.641 -15.469 1 28.08 164 ASP A O 1
ATOM 1226 N N . ALA A 1 165 ? -9.508 26.234 -14.523 1 27.55 165 ALA A N 1
ATOM 1227 C CA . ALA A 1 165 ? -9.375 25.547 -15.805 1 27.55 165 ALA A CA 1
ATOM 1228 C C . ALA A 1 165 ? -10.641 24.766 -16.141 1 27.55 165 ALA A C 1
ATOM 1230 O O . ALA A 1 165 ? -10.797 24.266 -17.266 1 27.55 165 ALA A O 1
ATOM 1231 N N . ALA A 1 166 ? -11.312 24.094 -15.117 1 29.19 166 ALA A N 1
ATOM 1232 C CA . ALA A 1 166 ? -12.633 23.594 -15.516 1 29.19 166 ALA A CA 1
ATOM 1233 C C . ALA A 1 166 ? -13.594 24.75 -15.773 1 29.19 166 ALA A C 1
ATOM 1235 O O . ALA A 1 166 ? -13.773 25.625 -14.922 1 29.19 166 ALA A O 1
ATOM 1236 N N . GLY A 1 167 ? -13.453 25.406 -16.875 1 26 167 GLY A N 1
ATOM 1237 C CA . GLY A 1 167 ? -14.195 26.5 -17.484 1 26 167 GLY A CA 1
ATOM 1238 C C . GLY A 1 167 ? -15.492 26.828 -16.75 1 26 167 GLY A C 1
ATOM 1239 O O . GLY A 1 167 ? -16.312 27.594 -17.25 1 26 167 GLY A O 1
ATOM 1240 N N . THR A 1 168 ? -16.156 25.656 -16.219 1 29.8 168 THR A N 1
ATOM 1241 C CA . THR A 1 168 ? -17.516 26.109 -15.883 1 29.8 168 THR A CA 1
ATOM 1242 C C . THR A 1 168 ? -17.453 27.188 -14.797 1 29.8 168 THR A C 1
ATOM 1244 O O . THR A 1 168 ? -16.547 27.203 -13.969 1 29.8 168 THR A O 1
ATOM 1247 N N . ASP A 1 169 ? -17.844 28.25 -15.07 1 28.64 169 ASP A N 1
ATOM 1248 C CA . ASP A 1 169 ? -18.328 29.359 -14.242 1 28.64 169 ASP A CA 1
ATOM 1249 C C . ASP A 1 169 ? -18.953 28.844 -12.945 1 28.64 169 ASP A C 1
ATOM 1251 O O . ASP A 1 169 ? -19.859 29.469 -12.398 1 28.64 169 ASP A O 1
ATOM 1255 N N . THR A 1 170 ? -19 27.484 -12.797 1 31.09 170 THR A N 1
ATOM 1256 C CA . THR A 1 170 ? -19.703 27.344 -11.531 1 31.09 170 THR A CA 1
ATOM 1257 C C . THR A 1 170 ? -18.906 27.984 -10.391 1 31.09 170 THR A C 1
ATOM 1259 O O . THR A 1 170 ? -17.703 27.766 -10.273 1 31.09 170 THR A O 1
ATOM 1262 N N . PRO A 1 171 ? -19.344 28.969 -9.859 1 28.11 171 PRO A N 1
ATOM 1263 C CA . PRO A 1 171 ? -18.719 29.609 -8.703 1 28.11 171 PRO A CA 1
ATOM 1264 C C . PRO A 1 171 ? -18.172 28.609 -7.691 1 28.11 171 PRO A C 1
ATOM 1266 O O . PRO A 1 171 ? -18.812 27.609 -7.395 1 28.11 171 PRO A O 1
ATOM 1269 N N . ARG A 1 172 ? -16.922 28.359 -7.699 1 37.94 172 ARG A N 1
ATOM 1270 C CA . ARG A 1 172 ? -16.344 27.703 -6.523 1 37.94 172 ARG A CA 1
ATOM 1271 C C . ARG A 1 172 ? -17.047 28.156 -5.25 1 37.94 172 ARG A C 1
ATOM 1273 O O . ARG A 1 172 ? -17.047 29.344 -4.922 1 37.94 172 ARG A O 1
ATOM 1280 N N . PRO A 1 173 ? -18.016 27.484 -4.832 1 37.06 173 PRO A N 1
ATOM 1281 C CA . PRO A 1 173 ? -18.516 28.078 -3.59 1 37.06 173 PRO A CA 1
ATOM 1282 C C . PRO A 1 173 ? -17.391 28.484 -2.637 1 37.06 173 PRO A C 1
ATOM 1284 O O . PRO A 1 173 ? -16.312 27.875 -2.654 1 37.06 173 PRO A O 1
ATOM 1287 N N . ALA A 1 174 ? -17.469 29.641 -2.189 1 40.44 174 ALA A N 1
ATOM 1288 C CA . ALA A 1 174 ? -16.547 30.125 -1.174 1 40.44 174 ALA A CA 1
ATOM 1289 C C . ALA A 1 174 ? -16.203 29.031 -0.17 1 40.44 174 ALA A C 1
ATOM 1291 O O . ALA A 1 174 ? -17.078 28.281 0.262 1 40.44 174 ALA A O 1
ATOM 1292 N N . SER A 1 175 ? -14.914 28.547 -0.111 1 55.09 175 SER A N 1
ATOM 1293 C CA . SER A 1 175 ? -14.336 27.531 0.748 1 55.09 175 SER A CA 1
ATOM 1294 C C . SER A 1 175 ? -15.172 27.312 2.004 1 55.09 175 SER A C 1
ATOM 1296 O O . SER A 1 175 ? -15.477 26.172 2.375 1 55.09 175 SER A O 1
ATOM 1298 N N . GLY A 1 176 ? -15.797 28.406 2.459 1 62.03 176 GLY A N 1
ATOM 1299 C CA . GLY A 1 176 ? -16.594 28.344 3.672 1 62.03 176 GLY A CA 1
ATOM 1300 C C . GLY A 1 176 ? -17.953 27.719 3.455 1 62.03 176 GLY A C 1
ATOM 1301 O O . GLY A 1 176 ? -18.438 26.953 4.293 1 62.03 176 GLY A O 1
ATOM 1302 N N . ILE A 1 177 ? -18.547 28 2.33 1 59.94 177 ILE A N 1
ATOM 1303 C CA . ILE A 1 177 ? -19.875 27.469 2.031 1 59.94 177 ILE A CA 1
ATOM 1304 C C . ILE A 1 177 ? -19.797 25.953 1.847 1 59.94 177 ILE A C 1
ATOM 1306 O O . ILE A 1 177 ? -20.656 25.219 2.336 1 59.94 177 ILE A O 1
ATOM 1310 N N . ALA A 1 178 ? -18.75 25.578 1.276 1 75.75 178 ALA A N 1
ATOM 1311 C CA . ALA A 1 178 ? -18.578 24.141 1.042 1 75.75 178 ALA A CA 1
ATOM 1312 C C . ALA A 1 178 ? -18.391 23.391 2.355 1 75.75 178 ALA A C 1
ATOM 1314 O O . ALA A 1 178 ? -19 22.344 2.574 1 75.75 178 ALA A O 1
ATOM 1315 N N . LEU A 1 179 ? -17.656 23.969 3.285 1 86.69 179 LEU A N 1
ATOM 1316 C CA . LEU A 1 179 ? -17.438 23.297 4.566 1 86.69 179 LEU A CA 1
ATOM 1317 C C . LEU A 1 179 ? -18.719 23.234 5.375 1 86.69 179 LEU A C 1
ATOM 1319 O O . LEU A 1 179 ? -19.031 22.219 5.984 1 86.69 179 LEU A O 1
ATOM 1323 N N . ASN A 1 180 ? -19.453 24.359 5.32 1 86.06 180 ASN A N 1
ATOM 1324 C CA . ASN A 1 180 ? -20.703 24.375 6.051 1 86.06 180 ASN A CA 1
ATOM 1325 C C . ASN A 1 180 ? -21.688 23.328 5.527 1 86.06 180 ASN A C 1
ATOM 1327 O O . ASN A 1 180 ? -22.359 22.656 6.309 1 86.06 180 ASN A O 1
ATOM 1331 N N . SER A 1 181 ? -21.75 23.266 4.289 1 85 181 SER A N 1
ATOM 1332 C CA . SER A 1 181 ? -22.625 22.266 3.689 1 85 181 SER A CA 1
ATOM 1333 C C . SER A 1 181 ? -22.188 20.859 4.074 1 85 181 SER A C 1
ATOM 1335 O O . SER A 1 181 ? -23.031 20 4.344 1 85 181 SER A O 1
ATOM 1337 N N . MET A 1 182 ? -20.969 20.609 4.125 1 89.88 182 MET A N 1
ATOM 1338 C CA . MET A 1 182 ? -20.438 19.312 4.496 1 89.88 182 MET A CA 1
ATOM 1339 C C . MET A 1 182 ? -20.75 18.984 5.953 1 89.88 182 MET A C 1
ATOM 1341 O O . MET A 1 182 ? -21.141 17.859 6.273 1 89.88 182 MET A O 1
ATOM 1345 N N . ILE A 1 183 ? -20.562 19.953 6.766 1 91.62 183 ILE A N 1
ATOM 1346 C CA . ILE A 1 183 ? -20.844 19.781 8.188 1 91.62 183 ILE A CA 1
ATOM 1347 C C . ILE A 1 183 ? -22.328 19.484 8.383 1 91.62 183 ILE A C 1
ATOM 1349 O O . ILE A 1 183 ? -22.703 18.609 9.164 1 91.62 183 ILE A O 1
ATOM 1353 N N . GLN A 1 184 ? -23.141 20.203 7.656 1 88.5 184 GLN A N 1
ATOM 1354 C CA . GLN A 1 184 ? -24.594 19.984 7.754 1 88.5 184 GLN A CA 1
ATOM 1355 C C . GLN A 1 184 ? -24.969 18.578 7.328 1 88.5 184 GLN A C 1
ATOM 1357 O O . GLN A 1 184 ? -25.797 17.938 7.969 1 88.5 184 GLN A O 1
ATOM 1362 N N . ARG A 1 185 ? -24.359 18.156 6.363 1 87.44 185 ARG A N 1
ATOM 1363 C CA . ARG A 1 185 ? -24.656 16.812 5.879 1 87.44 185 ARG A CA 1
ATOM 1364 C C . ARG A 1 185 ? -24.125 15.758 6.852 1 87.44 185 ARG A C 1
ATOM 1366 O O . ARG A 1 185 ? -24.781 14.742 7.086 1 87.44 185 ARG A O 1
ATOM 1373 N N . TRP A 1 186 ? -22.969 15.969 7.316 1 90.69 186 TRP A N 1
ATOM 1374 C CA . TRP A 1 186 ? -22.406 15.062 8.305 1 90.69 186 TRP A CA 1
ATOM 1375 C C . TRP A 1 186 ? -23.328 14.93 9.516 1 90.69 186 TRP A C 1
ATOM 1377 O O . TRP A 1 186 ? -23.484 13.836 10.062 1 90.69 186 TRP A O 1
ATOM 1387 N N . ASP A 1 187 ? -23.984 15.977 9.781 1 88 187 ASP A N 1
ATOM 1388 C CA . ASP A 1 187 ? -24.859 16.016 10.945 1 88 187 ASP A CA 1
ATOM 1389 C C . ASP A 1 187 ? -26.203 15.352 10.648 1 88 187 ASP A C 1
ATOM 1391 O O . ASP A 1 187 ? -26.781 14.672 11.5 1 88 187 ASP A O 1
ATOM 1395 N N . ALA A 1 188 ? -26.625 15.492 9.477 1 87.12 188 ALA A N 1
ATOM 1396 C CA . ALA A 1 188 ? -28.016 15.164 9.172 1 87.12 188 ALA A CA 1
ATOM 1397 C C . ALA A 1 188 ? -28.141 13.758 8.578 1 87.12 188 ALA A C 1
ATOM 1399 O O . ALA A 1 188 ? -29.141 13.07 8.781 1 87.12 188 ALA A O 1
ATOM 1400 N N . GLU A 1 189 ? -27.219 13.32 7.926 1 86.5 189 GLU A N 1
ATOM 1401 C CA . GLU A 1 189 ? -27.359 12.094 7.148 1 86.5 189 GLU A CA 1
ATOM 1402 C C . GLU A 1 189 ? -26.953 10.875 7.977 1 86.5 189 GLU A C 1
ATOM 1404 O O . GLU A 1 189 ? -26.031 10.938 8.781 1 86.5 189 GLU A O 1
ATOM 1409 N N . GLN A 1 190 ? -27.734 9.836 7.691 1 87.12 190 GLN A N 1
ATOM 1410 C CA . GLN A 1 190 ? -27.375 8.547 8.266 1 87.12 190 GLN A CA 1
ATOM 1411 C C . GLN A 1 190 ? -26.469 7.758 7.316 1 87.12 190 GLN A C 1
ATOM 1413 O O . GLN A 1 190 ? -26.688 7.766 6.102 1 87.12 190 GLN A O 1
ATOM 1418 N N . ALA A 1 191 ? -25.531 7.156 7.93 1 86.62 191 ALA A N 1
ATOM 1419 C CA . ALA A 1 191 ? -24.609 6.371 7.098 1 86.62 191 ALA A CA 1
ATOM 1420 C C . ALA A 1 191 ? -25.312 5.145 6.52 1 86.62 191 ALA A C 1
ATOM 1422 O O . ALA A 1 191 ? -25.984 4.406 7.25 1 86.62 191 ALA A O 1
ATOM 1423 N N . GLU A 1 192 ? -25.234 4.98 5.277 1 87.31 192 GLU A N 1
ATOM 1424 C CA . GLU A 1 192 ? -25.75 3.77 4.648 1 87.31 192 GLU A CA 1
ATOM 1425 C C . GLU A 1 192 ? -24.891 2.555 5.004 1 87.31 192 GLU A C 1
ATOM 1427 O O . GLU A 1 192 ? -23.703 2.686 5.277 1 87.31 192 GLU A O 1
ATOM 1432 N N . PRO A 1 193 ? -25.609 1.352 5.02 1 89.75 193 PRO A N 1
ATOM 1433 C CA . PRO A 1 193 ? -24.797 0.148 5.223 1 89.75 193 PRO A CA 1
ATOM 1434 C C . PRO A 1 193 ? -23.688 -0.007 4.172 1 89.75 193 PRO A C 1
ATOM 1436 O O . PRO A 1 193 ? -23.938 0.237 2.986 1 89.75 193 PRO A O 1
ATOM 1439 N N . LEU A 1 194 ? -22.562 -0.211 4.684 1 93.44 194 LEU A N 1
ATOM 1440 C CA . LEU A 1 194 ? -21.422 -0.383 3.783 1 93.44 194 LEU A CA 1
ATOM 1441 C C . LEU A 1 194 ? -21.047 -1.856 3.65 1 93.44 194 LEU A C 1
ATOM 1443 O O . LEU A 1 194 ? -20.312 -2.393 4.484 1 93.44 194 LEU A O 1
ATOM 1447 N N . ARG A 1 195 ? -21.578 -2.52 2.682 1 93.31 195 ARG A N 1
ATOM 1448 C CA . ARG A 1 195 ? -21.312 -3.916 2.361 1 93.31 195 ARG A CA 1
ATOM 1449 C C . ARG A 1 195 ? -21.156 -4.117 0.856 1 93.31 195 ARG A C 1
ATOM 1451 O O . ARG A 1 195 ? -21.719 -3.346 0.067 1 93.31 195 ARG A O 1
ATOM 1458 N N . ARG A 1 196 ? -20.391 -5.012 0.513 1 89.75 196 ARG A N 1
ATOM 1459 C CA . ARG A 1 196 ? -20.156 -5.352 -0.887 1 89.75 196 ARG A CA 1
ATOM 1460 C C . ARG A 1 196 ? -20.078 -6.863 -1.078 1 89.75 196 ARG A C 1
ATOM 1462 O O . ARG A 1 196 ? -19.188 -7.516 -0.524 1 89.75 196 ARG A O 1
ATOM 1469 N N . ALA A 1 197 ? -21 -7.445 -1.787 1 81.31 197 ALA A N 1
ATOM 1470 C CA . ALA A 1 197 ? -21.094 -8.891 -2.004 1 81.31 197 ALA A CA 1
ATOM 1471 C C . ALA A 1 197 ? -20.859 -9.234 -3.471 1 81.31 197 ALA A C 1
ATOM 1473 O O . ALA A 1 197 ? -21.031 -10.391 -3.877 1 81.31 197 ALA A O 1
ATOM 1474 N N . THR A 1 198 ? -20.453 -8.336 -4.18 1 67.38 198 THR A N 1
ATOM 1475 C CA . THR A 1 198 ? -20.203 -8.594 -5.594 1 67.38 198 THR A CA 1
ATOM 1476 C C . THR A 1 198 ? -19 -9.523 -5.77 1 67.38 198 THR A C 1
ATOM 1478 O O . THR A 1 198 ? -18.438 -10 -4.785 1 67.38 198 THR A O 1
ATOM 1481 N N . VAL A 1 199 ? -18.625 -9.82 -6.988 1 65.88 199 VAL A N 1
ATOM 1482 C CA . VAL A 1 199 ? -17.484 -10.648 -7.355 1 65.88 199 VAL A CA 1
ATOM 1483 C C . VAL A 1 199 ? -16.203 -10.055 -6.762 1 65.88 199 VAL A C 1
ATOM 1485 O O . VAL A 1 199 ? -16.016 -8.836 -6.766 1 65.88 199 VAL A O 1
ATOM 1488 N N . GLY A 1 200 ? -15.586 -10.867 -5.887 1 72.12 200 GLY A N 1
ATOM 1489 C CA . GLY A 1 200 ? -14.312 -10.508 -5.273 1 72.12 200 GLY A CA 1
ATOM 1490 C C . GLY A 1 200 ? -13.938 -11.391 -4.102 1 72.12 200 GLY A C 1
ATOM 1491 O O . GLY A 1 200 ? -14.539 -12.453 -3.902 1 72.12 200 GLY A O 1
ATOM 1492 N N . THR A 1 201 ? -12.836 -10.984 -3.496 1 82.12 201 THR A N 1
ATOM 1493 C CA . THR A 1 201 ? -12.336 -11.758 -2.367 1 82.12 201 THR A CA 1
ATOM 1494 C C . THR A 1 201 ? -12.719 -11.094 -1.046 1 82.12 201 THR A C 1
ATOM 1496 O O . THR A 1 201 ? -12.703 -9.867 -0.934 1 82.12 201 THR A O 1
ATOM 1499 N N . ARG A 1 202 ? -13.062 -11.922 -0.171 1 88.56 202 ARG A N 1
ATOM 1500 C CA . ARG A 1 202 ? -13.539 -11.414 1.115 1 88.56 202 ARG A CA 1
ATOM 1501 C C . ARG A 1 202 ? -12.383 -10.852 1.938 1 88.56 202 ARG A C 1
ATOM 1503 O O . ARG A 1 202 ? -11.352 -11.508 2.107 1 88.56 202 ARG A O 1
ATOM 1510 N N . VAL A 1 203 ? -12.609 -9.648 2.436 1 93.25 203 VAL A N 1
ATOM 1511 C CA . VAL A 1 203 ? -11.617 -8.977 3.268 1 93.25 203 VAL A CA 1
ATOM 1512 C C . VAL A 1 203 ? -11.68 -9.523 4.691 1 93.25 203 VAL A C 1
ATOM 1514 O O . VAL A 1 203 ? -12.773 -9.703 5.246 1 93.25 203 VAL A O 1
ATOM 1517 N N . SER A 1 204 ? -10.5 -9.836 5.238 1 90.62 204 SER A N 1
ATOM 1518 C CA . SER A 1 204 ? -10.438 -10.281 6.625 1 90.62 204 SER A CA 1
ATOM 1519 C C . SER A 1 204 ? -10.312 -9.102 7.582 1 90.62 204 SER A C 1
ATOM 1521 O O . SER A 1 204 ? -9.852 -8.031 7.191 1 90.62 204 SER A O 1
ATOM 1523 N N . LEU A 1 205 ? -10.75 -9.398 8.82 1 94.25 205 LEU A N 1
ATOM 1524 C CA . LEU A 1 205 ? -10.578 -8.383 9.852 1 94.25 205 LEU A CA 1
ATOM 1525 C C . LEU A 1 205 ? -9.094 -8.141 10.141 1 94.25 205 LEU A C 1
ATOM 1527 O O . LEU A 1 205 ? -8.695 -7.02 10.453 1 94.25 205 LEU A O 1
ATOM 1531 N N . GLU A 1 206 ? -8.312 -9.172 10 1 95.5 206 GLU A N 1
ATOM 1532 C CA . GLU A 1 206 ? -6.875 -9.078 10.219 1 95.5 206 GLU A CA 1
ATOM 1533 C C . GLU A 1 206 ? -6.227 -8.117 9.227 1 95.5 206 GLU A C 1
ATOM 1535 O O . GLU A 1 206 ? -5.312 -7.367 9.586 1 95.5 206 GLU A O 1
ATOM 1540 N N . LEU A 1 207 ? -6.707 -8.164 8.039 1 97.12 207 LEU A N 1
ATOM 1541 C CA . LEU A 1 207 ? -6.18 -7.238 7.035 1 97.12 207 LEU A CA 1
ATOM 1542 C C . LEU A 1 207 ? -6.422 -5.793 7.445 1 97.12 207 LEU A C 1
ATOM 1544 O O . LEU A 1 207 ? -5.531 -4.949 7.32 1 97.12 207 LEU A O 1
ATOM 1548 N N . CYS A 1 208 ? -7.645 -5.488 7.941 1 97.81 208 CYS A N 1
ATOM 1549 C CA . CYS A 1 208 ? -7.945 -4.141 8.422 1 97.81 208 CYS A CA 1
ATOM 1550 C C . CYS A 1 208 ? -6.965 -3.719 9.508 1 97.81 208 CYS A C 1
ATOM 1552 O O . CYS A 1 208 ? -6.512 -2.572 9.531 1 97.81 208 CYS A O 1
ATOM 1554 N N . GLY A 1 209 ? -6.625 -4.652 10.359 1 97.75 209 GLY A N 1
ATOM 1555 C CA . GLY A 1 209 ? -5.672 -4.379 11.422 1 97.75 209 GLY A CA 1
ATOM 1556 C C . GLY A 1 209 ? -4.285 -4.035 10.898 1 97.75 209 GLY A C 1
ATOM 1557 O O . GLY A 1 209 ? -3.65 -3.098 11.391 1 97.75 209 GLY A O 1
ATOM 1558 N N . HIS A 1 210 ? -3.816 -4.746 9.961 1 98.06 210 HIS A N 1
ATOM 1559 C CA . HIS A 1 210 ? -2.502 -4.484 9.391 1 98.06 210 HIS A CA 1
ATOM 1560 C C . HIS A 1 210 ? -2.475 -3.148 8.656 1 98.06 210 HIS A C 1
ATOM 1562 O O . HIS A 1 210 ? -1.473 -2.432 8.703 1 98.06 210 HIS A O 1
ATOM 1568 N N . LEU A 1 211 ? -3.582 -2.846 7.969 1 98.38 211 LEU A N 1
ATOM 1569 C CA . LEU A 1 211 ? -3.674 -1.563 7.277 1 98.38 211 LEU A CA 1
ATOM 1570 C C . LEU A 1 211 ? -3.633 -0.408 8.273 1 98.38 211 LEU A C 1
ATOM 1572 O O . LEU A 1 211 ? -2.9 0.564 8.07 1 98.38 211 LEU A O 1
ATOM 1576 N N . GLN A 1 212 ? -4.383 -0.564 9.305 1 98.38 212 GLN A N 1
ATOM 1577 C CA . GLN A 1 212 ? -4.363 0.461 10.344 1 98.38 212 GLN A CA 1
ATOM 1578 C C . GLN A 1 212 ? -2.986 0.557 10.992 1 98.38 212 GLN A C 1
ATOM 1580 O O . GLN A 1 212 ? -2.494 1.655 11.258 1 98.38 212 GLN A O 1
ATOM 1585 N N . GLY A 1 213 ? -2.4 -0.556 11.266 1 98 213 GLY A N 1
ATOM 1586 C CA . GLY A 1 213 ? -1.067 -0.577 11.844 1 98 213 GLY A CA 1
ATOM 1587 C C . GLY A 1 213 ? -0.035 0.135 10.992 1 98 213 GLY A C 1
ATOM 1588 O O . GLY A 1 213 ? 0.835 0.834 11.516 1 98 213 GLY A O 1
ATOM 1589 N N . THR A 1 214 ? -0.107 -0.042 9.719 1 97.81 214 THR A N 1
ATOM 1590 C CA . THR A 1 214 ? 0.791 0.648 8.797 1 97.81 214 THR A CA 1
ATOM 1591 C C . THR A 1 214 ? 0.661 2.16 8.945 1 97.81 214 THR A C 1
ATOM 1593 O O . THR A 1 214 ? 1.664 2.869 9.055 1 97.81 214 THR A O 1
ATOM 1596 N N . LEU A 1 215 ? -0.554 2.635 8.977 1 97.62 215 LEU A N 1
ATOM 1597 C CA . LEU A 1 215 ? -0.777 4.066 9.148 1 97.62 215 LEU A CA 1
ATOM 1598 C C . LEU A 1 215 ? -0.233 4.543 10.492 1 97.62 215 LEU A C 1
ATOM 1600 O O . LEU A 1 215 ? 0.363 5.617 10.578 1 97.62 215 LEU A O 1
ATOM 1604 N N . ASP A 1 216 ? -0.484 3.789 11.508 1 97 216 ASP A N 1
ATOM 1605 C CA . ASP A 1 216 ? -0.01 4.168 12.836 1 97 216 ASP A CA 1
ATOM 1606 C C . ASP A 1 216 ? 1.51 4.32 12.852 1 97 216 ASP A C 1
ATOM 1608 O O . ASP A 1 216 ? 2.039 5.234 13.484 1 97 216 ASP A O 1
ATOM 1612 N N . GLU A 1 217 ? 2.156 3.498 12.172 1 95.81 217 GLU A N 1
ATOM 1613 C CA . GLU A 1 217 ? 3.611 3.6 12.117 1 95.81 217 GLU A CA 1
ATOM 1614 C C . GLU A 1 217 ? 4.051 4.812 11.297 1 95.81 217 GLU A C 1
ATOM 1616 O O . GLU A 1 217 ? 5.059 5.445 11.617 1 95.81 217 GLU A O 1
ATOM 1621 N N . LEU A 1 218 ? 3.332 5.098 10.25 1 94.94 218 LEU A N 1
ATOM 1622 C CA . LEU A 1 218 ? 3.648 6.297 9.484 1 94.94 218 LEU A CA 1
ATOM 1623 C C . LEU A 1 218 ? 3.488 7.551 10.336 1 94.94 218 LEU A C 1
ATOM 1625 O O . LEU A 1 218 ? 4.262 8.5 10.211 1 94.94 218 LEU A O 1
ATOM 1629 N N . ARG A 1 219 ? 2.457 7.52 11.18 1 93.56 219 ARG A N 1
ATOM 1630 C CA . ARG A 1 219 ? 2.256 8.617 12.117 1 93.56 219 ARG A CA 1
ATOM 1631 C C . ARG A 1 219 ? 3.463 8.781 13.039 1 93.56 219 ARG A C 1
ATOM 1633 O O . ARG A 1 219 ? 3.906 9.906 13.289 1 93.56 219 ARG A O 1
ATOM 1640 N N . VAL A 1 220 ? 3.967 7.738 13.5 1 90.19 220 VAL A N 1
ATOM 1641 C CA . VAL A 1 220 ? 5.121 7.762 14.391 1 90.19 220 VAL A CA 1
ATOM 1642 C C . VAL A 1 220 ? 6.344 8.273 13.641 1 90.19 220 VAL A C 1
ATOM 1644 O O . VAL A 1 220 ? 7.137 9.047 14.18 1 90.19 220 VAL A O 1
ATOM 1647 N N . MET A 1 221 ? 6.504 7.82 12.43 1 89.5 221 MET A N 1
ATOM 1648 C CA . MET A 1 221 ? 7.609 8.266 11.586 1 89.5 221 MET A CA 1
ATOM 1649 C C . MET A 1 221 ? 7.559 9.773 11.367 1 89.5 221 MET A C 1
ATOM 1651 O O . MET A 1 221 ? 8.594 10.438 11.359 1 89.5 221 MET A O 1
ATOM 1655 N N . ASP A 1 222 ? 6.43 10.352 11.219 1 90.31 222 ASP A N 1
ATOM 1656 C CA . ASP A 1 222 ? 6.227 11.773 10.984 1 90.31 222 ASP A CA 1
ATOM 1657 C C . ASP A 1 222 ? 6.742 12.602 12.164 1 90.31 222 ASP A C 1
ATOM 1659 O O . ASP A 1 222 ? 7.273 13.703 11.969 1 90.31 222 ASP A O 1
ATOM 1663 N N . LYS A 1 223 ? 6.594 12.117 13.336 1 83.94 223 LYS A N 1
ATOM 1664 C CA . LYS A 1 223 ? 6.996 12.828 14.547 1 83.94 223 LYS A CA 1
ATOM 1665 C C . LYS A 1 223 ? 8.484 13.156 14.516 1 83.94 223 LYS A C 1
ATOM 1667 O O . LYS A 1 223 ? 8.906 14.203 15.023 1 83.94 223 LYS A O 1
ATOM 1672 N N . GLY A 1 224 ? 9.234 12.281 13.93 1 80 224 GLY A N 1
ATOM 1673 C CA . GLY A 1 224 ? 10.68 12.445 13.961 1 80 224 GLY A CA 1
ATOM 1674 C C . GLY A 1 224 ? 11.219 13.164 12.742 1 80 224 GLY A C 1
ATOM 1675 O O . GLY A 1 224 ? 12.141 13.977 12.852 1 80 224 GLY A O 1
ATOM 1676 N N . SER A 1 225 ? 10.695 13.016 11.617 1 83.12 225 SER A N 1
ATOM 1677 C CA . SER A 1 225 ? 11.328 13.453 10.383 1 83.12 225 SER A CA 1
ATOM 1678 C C . SER A 1 225 ? 10.531 14.57 9.719 1 83.12 225 SER A C 1
ATOM 1680 O O . SER A 1 225 ? 11.039 15.273 8.844 1 83.12 225 SER A O 1
ATOM 1682 N N . GLY A 1 226 ? 9.344 14.719 10.102 1 84.5 226 GLY A N 1
ATOM 1683 C CA . GLY A 1 226 ? 8.469 15.664 9.422 1 84.5 226 GLY A CA 1
ATOM 1684 C C . GLY A 1 226 ? 7.645 15.023 8.32 1 84.5 226 GLY A C 1
ATOM 1685 O O . GLY A 1 226 ? 7.977 13.945 7.836 1 84.5 226 GLY A O 1
ATOM 1686 N N . SER A 1 227 ? 6.645 15.703 7.91 1 88 227 SER A N 1
ATOM 1687 C CA . SER A 1 227 ? 5.602 15.141 7.055 1 88 227 SER A CA 1
ATOM 1688 C C . SER A 1 227 ? 6.09 15 5.617 1 88 227 SER A C 1
ATOM 1690 O O . SER A 1 227 ? 5.566 14.18 4.855 1 88 227 SER A O 1
ATOM 1692 N N . GLY A 1 228 ? 6.992 15.805 5.242 1 81.94 228 GLY A N 1
ATOM 1693 C CA . GLY A 1 228 ? 7.48 15.719 3.877 1 81.94 228 GLY A CA 1
ATOM 1694 C C . GLY A 1 228 ? 8.031 14.352 3.527 1 81.94 228 GLY A C 1
ATOM 1695 O O . GLY A 1 228 ? 7.879 13.883 2.398 1 81.94 228 GLY A O 1
ATOM 1696 N N . ALA A 1 229 ? 8.531 13.68 4.461 1 81.44 229 ALA A N 1
ATOM 1697 C CA . ALA A 1 229 ? 9.203 12.398 4.254 1 81.44 229 ALA A CA 1
ATOM 1698 C C . ALA A 1 229 ? 8.18 11.266 4.148 1 81.44 229 ALA A C 1
ATOM 1700 O O . ALA A 1 229 ? 8.453 10.234 3.523 1 81.44 229 ALA A O 1
ATOM 1701 N N . VAL A 1 230 ? 7.027 11.461 4.746 1 92.31 230 VAL A N 1
ATOM 1702 C CA . VAL A 1 230 ? 6.113 10.328 4.852 1 92.31 230 VAL A CA 1
ATOM 1703 C C . VAL A 1 230 ? 4.871 10.586 4.004 1 92.31 230 VAL A C 1
ATOM 1705 O O . VAL A 1 230 ? 4.047 9.688 3.811 1 92.31 230 VAL A O 1
ATOM 1708 N N . ALA A 1 231 ? 4.715 11.758 3.449 1 92.94 231 ALA A N 1
ATOM 1709 C CA . ALA A 1 231 ? 3.52 12.141 2.701 1 92.94 231 ALA A CA 1
ATOM 1710 C C . ALA A 1 231 ? 3.285 11.195 1.526 1 92.94 231 ALA A C 1
ATOM 1712 O O . ALA A 1 231 ? 2.164 10.719 1.317 1 92.94 231 ALA A O 1
ATOM 1713 N N . ASP A 1 232 ? 4.367 10.898 0.828 1 90.25 232 ASP A N 1
ATOM 1714 C CA . ASP A 1 232 ? 4.246 10.031 -0.34 1 90.25 232 ASP A CA 1
ATOM 1715 C C . ASP A 1 232 ? 3.873 8.609 0.072 1 90.25 232 ASP A C 1
ATOM 1717 O O . ASP A 1 232 ? 3.154 7.914 -0.652 1 90.25 232 ASP A O 1
ATOM 1721 N N . LEU A 1 233 ? 4.414 8.156 1.188 1 93.69 233 LEU A N 1
ATOM 1722 C CA . LEU A 1 233 ? 4.102 6.82 1.688 1 93.69 233 LEU A CA 1
ATOM 1723 C C . LEU A 1 233 ? 2.627 6.719 2.068 1 93.69 233 LEU A C 1
ATOM 1725 O O . LEU A 1 233 ? 1.966 5.727 1.743 1 93.69 233 LEU A O 1
ATOM 1729 N N . ALA A 1 234 ? 2.129 7.723 2.709 1 96.19 234 ALA A N 1
ATOM 1730 C CA . ALA A 1 234 ? 0.721 7.738 3.1 1 96.19 234 ALA A CA 1
ATOM 1731 C C . ALA A 1 234 ? -0.188 7.754 1.874 1 96.19 234 ALA A C 1
ATOM 1733 O O . ALA A 1 234 ? -1.249 7.125 1.87 1 96.19 234 ALA A O 1
ATOM 1734 N N . ARG A 1 235 ? 0.197 8.492 0.905 1 93.75 235 ARG A N 1
ATOM 1735 C CA . ARG A 1 235 ? -0.56 8.531 -0.342 1 93.75 235 ARG A CA 1
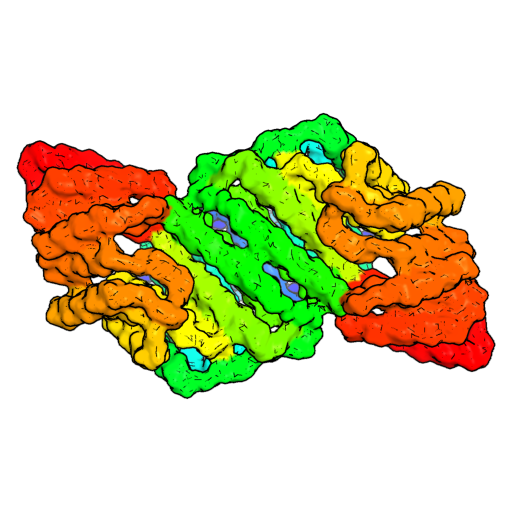ATOM 1736 C C . ARG A 1 235 ? -0.657 7.145 -0.968 1 93.75 235 ARG A C 1
ATOM 1738 O O . ARG A 1 235 ? -1.736 6.719 -1.384 1 93.75 235 ARG A O 1
ATOM 1745 N N . ALA A 1 236 ? 0.479 6.488 -1.063 1 93.5 236 ALA A N 1
ATOM 1746 C CA . ALA A 1 236 ? 0.499 5.133 -1.615 1 93.5 236 ALA A CA 1
ATOM 1747 C C . ALA A 1 236 ? -0.346 4.184 -0.77 1 93.5 236 ALA A C 1
ATOM 1749 O O . ALA A 1 236 ? -1.049 3.326 -1.307 1 93.5 236 ALA A O 1
ATOM 1750 N N . HIS A 1 237 ? -0.252 4.305 0.51 1 97.38 237 HIS A N 1
ATOM 1751 C CA . HIS A 1 237 ? -1.023 3.465 1.42 1 97.38 237 HIS A CA 1
ATOM 1752 C C . HIS A 1 237 ? -2.521 3.693 1.244 1 97.38 237 HIS A C 1
ATOM 1754 O O . HIS A 1 237 ? -3.301 2.738 1.233 1 97.38 237 HIS A O 1
ATOM 1760 N N . LEU A 1 238 ? -2.91 4.957 1.11 1 97.38 238 LEU A N 1
ATOM 1761 C CA . LEU A 1 238 ? -4.316 5.266 0.893 1 97.38 238 LEU A CA 1
ATOM 1762 C C . LEU A 1 238 ? -4.82 4.641 -0.404 1 97.38 238 LEU A C 1
ATOM 1764 O O . LEU A 1 238 ? -5.949 4.148 -0.467 1 97.38 238 LEU A O 1
ATOM 1768 N N . ALA A 1 239 ? -4.023 4.715 -1.422 1 93.62 239 ALA A N 1
ATOM 1769 C CA . ALA A 1 239 ? -4.402 4.113 -2.697 1 93.62 239 ALA A CA 1
ATOM 1770 C C . ALA A 1 239 ? -4.707 2.627 -2.533 1 93.62 239 ALA A C 1
ATOM 1772 O O . ALA A 1 239 ? -5.668 2.117 -3.113 1 93.62 239 ALA A O 1
ATOM 1773 N N . LEU A 1 240 ? -3.916 1.961 -1.778 1 95.19 240 LEU A N 1
ATOM 1774 C CA . LEU A 1 240 ? -4.148 0.545 -1.513 1 95.19 240 LEU A CA 1
ATOM 1775 C C . LEU A 1 240 ? -5.461 0.341 -0.766 1 95.19 240 LEU A C 1
ATOM 1777 O O . LEU A 1 240 ? -6.258 -0.531 -1.125 1 95.19 240 LEU A O 1
ATOM 1781 N N . VAL A 1 241 ? -5.73 1.108 0.262 1 97.88 241 VAL A N 1
ATOM 1782 C CA . VAL A 1 241 ? -6.941 0.989 1.069 1 97.88 241 VAL A CA 1
ATOM 1783 C C . VAL A 1 241 ? -8.172 1.208 0.192 1 97.88 241 VAL A C 1
ATOM 1785 O O . VAL A 1 241 ? -9.148 0.459 0.283 1 97.88 241 VAL A O 1
ATOM 1788 N N . VAL A 1 242 ? -8.102 2.195 -0.647 1 95.62 242 VAL A N 1
ATOM 1789 C CA . VAL A 1 242 ? -9.219 2.52 -1.523 1 95.62 242 VAL A CA 1
ATOM 1790 C C . VAL A 1 242 ? -9.461 1.374 -2.504 1 95.62 242 VAL A C 1
ATOM 1792 O O . VAL A 1 242 ? -10.602 0.993 -2.76 1 95.62 242 VAL A O 1
ATOM 1795 N N . ARG A 1 243 ? -8.406 0.831 -3.045 1 92.88 243 ARG A N 1
ATOM 1796 C CA . ARG A 1 243 ? -8.531 -0.297 -3.963 1 92.88 243 ARG A CA 1
ATOM 1797 C C . ARG A 1 243 ? -9.203 -1.486 -3.283 1 92.88 243 ARG A C 1
ATOM 1799 O O . ARG A 1 243 ? -10.023 -2.176 -3.891 1 92.88 243 ARG A O 1
ATOM 1806 N N . ILE A 1 244 ? -8.852 -1.729 -2.07 1 95.06 244 ILE A N 1
ATOM 1807 C CA . ILE A 1 244 ? -9.445 -2.83 -1.321 1 95.06 244 ILE A CA 1
ATOM 1808 C C . ILE A 1 244 ? -10.945 -2.588 -1.152 1 95.06 244 ILE A C 1
ATOM 1810 O O . ILE A 1 244 ? -11.75 -3.496 -1.359 1 95.06 244 ILE A O 1
ATOM 1814 N N . LEU A 1 245 ? -11.281 -1.369 -0.829 1 94.69 245 LEU A N 1
ATOM 1815 C CA . LEU A 1 245 ? -12.688 -1.018 -0.658 1 94.69 245 LEU A CA 1
ATOM 1816 C C . LEU A 1 245 ? -13.461 -1.228 -1.955 1 94.69 245 LEU A C 1
ATOM 1818 O O . LEU A 1 245 ? -14.625 -1.627 -1.929 1 94.69 245 LEU A O 1
ATOM 1822 N N . GLU A 1 246 ? -12.805 -1.064 -3.016 1 90.31 246 GLU A N 1
ATOM 1823 C CA . GLU A 1 246 ? -13.477 -1.063 -4.309 1 90.31 246 GLU A CA 1
ATOM 1824 C C . GLU A 1 246 ? -13.523 -2.467 -4.91 1 90.31 246 GLU A C 1
ATOM 1826 O O . GLU A 1 246 ? -14.438 -2.791 -5.672 1 90.31 246 GLU A O 1
ATOM 1831 N N . ARG A 1 247 ? -12.531 -3.285 -4.578 1 87.94 247 ARG A N 1
ATOM 1832 C CA . ARG A 1 247 ? -12.344 -4.492 -5.379 1 87.94 247 ARG A CA 1
ATOM 1833 C C . ARG A 1 247 ? -12.594 -5.742 -4.547 1 87.94 247 ARG A C 1
ATOM 1835 O O . ARG A 1 247 ? -12.633 -6.855 -5.082 1 87.94 247 ARG A O 1
ATOM 1842 N N . SER A 1 248 ? -12.82 -5.594 -3.318 1 91.5 248 SER A N 1
ATOM 1843 C CA . SER A 1 248 ? -13.008 -6.758 -2.459 1 91.5 248 SER A CA 1
ATOM 1844 C C . SER A 1 248 ? -14.453 -6.875 -1.996 1 91.5 248 SER A C 1
ATOM 1846 O O . SER A 1 248 ? -15.289 -6.031 -2.33 1 91.5 248 SER A O 1
ATOM 1848 N N . THR A 1 249 ? -14.773 -7.977 -1.352 1 91.88 249 THR A N 1
ATOM 1849 C CA . THR A 1 249 ? -16.078 -8.18 -0.73 1 91.88 249 THR A CA 1
ATOM 1850 C C . THR A 1 249 ? -15.969 -8.117 0.791 1 91.88 249 THR A C 1
ATOM 1852 O O . THR A 1 249 ? -14.922 -8.422 1.355 1 91.88 249 THR A O 1
ATOM 1855 N N . TYR A 1 250 ? -17 -7.652 1.367 1 94.5 250 TYR A N 1
ATOM 1856 C CA . TYR A 1 250 ? -17.031 -7.539 2.82 1 94.5 250 TYR A CA 1
ATOM 1857 C C . TYR A 1 250 ? -18.469 -7.367 3.326 1 94.5 250 TYR A C 1
ATOM 1859 O O . TYR A 1 250 ? -19.328 -6.867 2.602 1 94.5 250 TYR A O 1
ATOM 1867 N N . ASP A 1 251 ? -18.641 -7.852 4.551 1 94.94 251 ASP A N 1
ATOM 1868 C CA . ASP A 1 251 ? -19.906 -7.586 5.234 1 94.94 251 ASP A CA 1
ATOM 1869 C C . ASP A 1 251 ? -19.922 -6.188 5.848 1 94.94 251 ASP A C 1
ATOM 1871 O O . ASP A 1 251 ? -18.984 -5.41 5.652 1 94.94 251 ASP A O 1
ATOM 1875 N N . GLU A 1 252 ? -20.969 -5.828 6.473 1 95 252 GLU A N 1
ATOM 1876 C CA . GLU A 1 252 ? -21.141 -4.465 6.957 1 95 252 GLU A CA 1
ATOM 1877 C C . GLU A 1 252 ? -20.109 -4.129 8.031 1 95 252 GLU A C 1
ATOM 1879 O O . GLU A 1 252 ? -19.562 -3.025 8.047 1 95 252 GLU A O 1
ATOM 1884 N N . VAL A 1 253 ? -19.891 -5.051 8.953 1 96 253 VAL A N 1
ATOM 1885 C CA . VAL A 1 253 ? -18.938 -4.816 10.039 1 96 253 VAL A CA 1
ATOM 1886 C C . VAL A 1 253 ? -17.562 -4.531 9.461 1 96 253 VAL A C 1
ATOM 1888 O O . VAL A 1 253 ? -16.922 -3.533 9.82 1 96 253 VAL A O 1
ATOM 1891 N N . THR A 1 254 ? -17.078 -5.355 8.547 1 96.62 254 THR A N 1
ATOM 1892 C CA . THR A 1 254 ? -15.773 -5.191 7.926 1 96.62 254 THR A CA 1
ATOM 1893 C C . THR A 1 254 ? -15.742 -3.943 7.047 1 96.62 254 THR A C 1
ATOM 1895 O O . THR A 1 254 ? -14.727 -3.244 6.984 1 96.62 254 THR A O 1
ATOM 1898 N N . GLY A 1 255 ? -16.859 -3.719 6.391 1 96.81 255 GLY A N 1
ATOM 1899 C CA . GLY A 1 255 ? -16.953 -2.521 5.57 1 96.81 255 GLY A CA 1
ATOM 1900 C C . GLY A 1 255 ? -16.797 -1.24 6.367 1 96.81 255 GLY A C 1
ATOM 1901 O O . GLY A 1 255 ? -16.094 -0.324 5.945 1 96.81 255 GLY A O 1
ATOM 1902 N N . ARG A 1 256 ? -17.375 -1.185 7.48 1 97.19 256 ARG A N 1
ATOM 1903 C CA . ARG A 1 256 ? -17.266 -0.013 8.344 1 97.19 256 ARG A CA 1
ATOM 1904 C C . ARG A 1 256 ? -15.844 0.139 8.875 1 97.19 256 ARG A C 1
ATOM 1906 O O . ARG A 1 256 ? -15.336 1.257 8.992 1 97.19 256 ARG A O 1
ATOM 1913 N N . LEU A 1 257 ? -15.25 -0.981 9.156 1 97.62 257 LEU A N 1
ATOM 1914 C CA . LEU A 1 257 ? -13.867 -0.934 9.625 1 97.62 257 LEU A CA 1
ATOM 1915 C C . LEU A 1 257 ? -12.938 -0.454 8.523 1 97.62 257 LEU A C 1
ATOM 1917 O O . LEU A 1 257 ? -12.023 0.334 8.773 1 97.62 257 LEU A O 1
ATOM 1921 N N . LEU A 1 258 ? -13.148 -0.927 7.34 1 97.69 258 LEU A N 1
ATOM 1922 C CA . LEU A 1 258 ? -12.352 -0.482 6.203 1 97.69 258 LEU A CA 1
ATOM 1923 C C . LEU A 1 258 ? -12.539 1.012 5.961 1 97.69 258 LEU A C 1
ATOM 1925 O O . LEU A 1 258 ? -11.578 1.722 5.668 1 97.69 258 LEU A O 1
ATOM 1929 N N . ALA A 1 259 ? -13.766 1.42 6.031 1 98.12 259 ALA A N 1
ATOM 1930 C CA . ALA A 1 259 ? -14.039 2.846 5.879 1 98.12 259 ALA A CA 1
ATOM 1931 C C . ALA A 1 259 ? -13.352 3.66 6.969 1 98.12 259 ALA A C 1
ATOM 1933 O O . ALA A 1 259 ? -12.898 4.781 6.723 1 98.12 259 ALA A O 1
ATOM 1934 N N . ALA A 1 260 ? -13.305 3.16 8.141 1 98.44 260 ALA A N 1
ATOM 1935 C CA . ALA A 1 260 ? -12.609 3.832 9.242 1 98.44 260 ALA A CA 1
ATOM 1936 C C . ALA A 1 260 ? -11.117 3.967 8.945 1 98.44 260 ALA A C 1
ATOM 1938 O O . ALA A 1 260 ? -10.531 5.023 9.18 1 98.44 260 ALA A O 1
ATOM 1939 N N . VAL A 1 261 ? -10.555 2.873 8.453 1 98.69 261 VAL A N 1
ATOM 1940 C CA . VAL A 1 261 ? -9.141 2.914 8.078 1 98.69 261 VAL A CA 1
ATOM 1941 C C . VAL A 1 261 ? -8.93 3.953 6.98 1 98.69 261 VAL A C 1
ATOM 1943 O O . VAL A 1 261 ? -7.969 4.727 7.023 1 98.69 261 VAL A O 1
ATOM 1946 N N . ALA A 1 262 ? -9.82 3.992 6.031 1 98.56 262 ALA A N 1
ATOM 1947 C CA . ALA A 1 262 ? -9.734 4.969 4.945 1 98.56 262 ALA A CA 1
ATOM 1948 C C . ALA A 1 262 ? -9.844 6.395 5.48 1 98.56 262 ALA A C 1
ATOM 1950 O O . ALA A 1 262 ? -9.109 7.281 5.051 1 98.56 262 ALA A O 1
ATOM 1951 N N . ALA A 1 263 ? -10.75 6.605 6.352 1 98.56 263 ALA A N 1
ATOM 1952 C CA . ALA A 1 263 ? -10.945 7.922 6.953 1 98.56 263 ALA A CA 1
ATOM 1953 C C . ALA A 1 263 ? -9.688 8.391 7.672 1 98.56 263 ALA A C 1
ATOM 1955 O O . ALA A 1 263 ? -9.219 9.508 7.445 1 98.56 263 ALA A O 1
ATOM 1956 N N . ASP A 1 264 ? -9.203 7.535 8.5 1 98.62 264 ASP A N 1
ATOM 1957 C CA . ASP A 1 264 ? -7.992 7.855 9.242 1 98.62 264 ASP A CA 1
ATOM 1958 C C . ASP A 1 264 ? -6.82 8.133 8.305 1 98.62 264 ASP A C 1
ATOM 1960 O O . ASP A 1 264 ? -6.098 9.117 8.477 1 98.62 264 ASP A O 1
ATOM 1964 N N . THR A 1 265 ? -6.68 7.266 7.344 1 98.56 265 THR A N 1
ATOM 1965 C CA . THR A 1 265 ? -5.57 7.387 6.402 1 98.56 265 THR A CA 1
ATOM 1966 C C . THR A 1 265 ? -5.691 8.672 5.586 1 98.56 265 THR A C 1
ATOM 1968 O O . THR A 1 265 ? -4.703 9.383 5.387 1 98.56 265 THR A O 1
ATOM 1971 N N . ALA A 1 266 ? -6.859 8.969 5.094 1 98.38 266 ALA A N 1
ATOM 1972 C CA . ALA A 1 266 ? -7.066 10.18 4.305 1 98.38 266 ALA A CA 1
ATOM 1973 C C . ALA A 1 266 ? -6.809 11.43 5.141 1 98.38 266 ALA A C 1
ATOM 1975 O O . ALA A 1 266 ? -6.133 12.359 4.688 1 98.38 266 ALA A O 1
ATOM 1976 N N . THR A 1 267 ? -7.34 11.43 6.297 1 98 267 THR A N 1
ATOM 1977 C CA . THR A 1 267 ? -7.168 12.578 7.18 1 98 267 THR A CA 1
ATOM 1978 C C . THR A 1 267 ? -5.691 12.789 7.52 1 98 267 THR A C 1
ATOM 1980 O O . THR A 1 267 ? -5.191 13.914 7.477 1 98 267 THR A O 1
ATOM 1983 N N . GLN A 1 268 ? -5.023 11.719 7.801 1 97.62 268 GLN A N 1
ATOM 1984 C CA . GLN A 1 268 ? -3.607 11.828 8.133 1 97.62 268 GLN A CA 1
ATOM 1985 C C . GLN A 1 268 ? -2.783 12.211 6.906 1 97.62 268 GLN A C 1
ATOM 1987 O O . GLN A 1 268 ? -1.828 12.984 7.012 1 97.62 268 GLN A O 1
ATOM 1992 N N . ALA A 1 269 ? -3.131 11.633 5.793 1 97.12 269 ALA A N 1
ATOM 1993 C CA . ALA A 1 269 ? -2.486 12.062 4.551 1 97.12 269 ALA A CA 1
ATOM 1994 C C . ALA A 1 269 ? -2.688 13.555 4.316 1 97.12 269 ALA A C 1
ATOM 1996 O O . ALA A 1 269 ? -1.781 14.242 3.836 1 97.12 269 ALA A O 1
ATOM 1997 N N . GLY A 1 270 ? -3.867 13.992 4.617 1 96.69 270 GLY A N 1
ATOM 1998 C CA . GLY A 1 270 ? -4.133 15.422 4.543 1 96.69 270 GLY A CA 1
ATOM 1999 C C . GLY A 1 270 ? -3.221 16.25 5.434 1 96.69 270 GLY A C 1
ATOM 2000 O O . GLY A 1 270 ? -2.682 17.266 5.004 1 96.69 270 GLY A O 1
ATOM 2001 N N . TRP A 1 271 ? -3.082 15.781 6.625 1 96.19 271 TRP A N 1
ATOM 2002 C CA . TRP A 1 271 ? -2.17 16.469 7.539 1 96.19 271 TRP A CA 1
ATOM 2003 C C . TRP A 1 271 ? -0.752 16.484 6.977 1 96.19 271 TRP A C 1
ATOM 2005 O O . TRP A 1 271 ? -0.083 17.516 7.008 1 96.19 271 TRP A O 1
ATOM 2015 N N . PHE A 1 272 ? -0.254 15.344 6.504 1 95.81 272 PHE A N 1
ATOM 2016 C CA . PHE A 1 272 ? 1.083 15.273 5.922 1 95.81 272 PHE A CA 1
ATOM 2017 C C . PHE A 1 272 ? 1.22 16.25 4.766 1 95.81 272 PHE A C 1
ATOM 2019 O O . PHE A 1 272 ? 2.223 16.969 4.66 1 95.81 272 PHE A O 1
ATOM 2026 N N . ALA A 1 273 ? 0.224 16.266 3.943 1 93.69 273 ALA A N 1
ATOM 2027 C CA . ALA A 1 273 ? 0.241 17.188 2.801 1 93.69 273 ALA A CA 1
ATOM 2028 C C . ALA A 1 273 ? 0.272 18.641 3.26 1 93.69 273 ALA A C 1
ATOM 2030 O O . ALA A 1 273 ? 1 19.453 2.695 1 93.69 273 ALA A O 1
ATOM 2031 N N . PHE A 1 274 ? -0.476 18.922 4.234 1 94.06 274 PHE A N 1
ATOM 2032 C CA . PHE A 1 274 ? -0.54 20.266 4.781 1 94.06 274 PHE A CA 1
ATOM 2033 C C . PHE A 1 274 ? 0.824 20.703 5.301 1 94.06 274 PHE A C 1
ATOM 2035 O O . PHE A 1 274 ? 1.312 21.781 4.953 1 94.06 274 PHE A O 1
ATOM 2042 N N . ASP A 1 275 ? 1.356 19.875 6.125 1 93.5 275 ASP A N 1
ATOM 2043 C CA . ASP A 1 275 ? 2.656 20.172 6.715 1 93.5 275 ASP A CA 1
ATOM 2044 C C . ASP A 1 275 ? 3.742 20.25 5.645 1 93.5 275 ASP A C 1
ATOM 2046 O O . ASP A 1 275 ? 4.77 20.891 5.836 1 93.5 275 ASP A O 1
ATOM 2050 N N . ALA A 1 276 ? 3.529 19.578 4.574 1 90.25 276 ALA A N 1
ATOM 2051 C CA . ALA A 1 276 ? 4.48 19.609 3.469 1 90.25 276 ALA A CA 1
ATOM 2052 C C . ALA A 1 276 ? 4.223 20.797 2.547 1 90.25 276 ALA A C 1
ATOM 2054 O O . ALA A 1 276 ? 4.906 20.969 1.534 1 90.25 276 ALA A O 1
ATOM 2055 N N . GLY A 1 277 ? 3.176 21.562 2.789 1 89.19 277 GLY A N 1
ATOM 2056 C CA . GLY A 1 277 ? 2.93 22.797 2.049 1 89.19 277 GLY A CA 1
ATOM 2057 C C . GLY A 1 277 ? 1.943 22.609 0.911 1 89.19 277 GLY A C 1
ATOM 2058 O O . GLY A 1 277 ? 1.736 23.531 0.113 1 89.19 277 GLY A O 1
ATOM 2059 N N . ARG A 1 278 ? 1.381 21.453 0.823 1 90.12 278 ARG A N 1
ATOM 2060 C CA . ARG A 1 278 ? 0.386 21.188 -0.211 1 90.12 278 ARG A CA 1
ATOM 2061 C C . ARG A 1 278 ? -1.027 21.375 0.325 1 90.12 278 ARG A C 1
ATOM 2063 O O . ARG A 1 278 ? -1.789 20.422 0.448 1 90.12 278 ARG A O 1
ATOM 2070 N N . THR A 1 279 ? -1.436 22.578 0.505 1 90.12 279 THR A N 1
ATOM 2071 C CA . THR A 1 279 ? -2.604 22.969 1.284 1 90.12 279 THR A CA 1
ATOM 2072 C C . THR A 1 279 ? -3.891 22.562 0.576 1 90.12 279 THR A C 1
ATOM 2074 O O . THR A 1 279 ? -4.859 22.156 1.222 1 90.12 279 THR A O 1
ATOM 2077 N N . ASP A 1 280 ? -3.947 22.625 -0.764 1 84.81 280 ASP A N 1
ATOM 2078 C CA . ASP A 1 280 ? -5.164 22.266 -1.486 1 84.81 280 ASP A CA 1
ATOM 2079 C C . ASP A 1 280 ? -5.41 20.75 -1.414 1 84.81 280 ASP A C 1
ATOM 2081 O O . ASP A 1 280 ? -6.535 20.312 -1.162 1 84.81 280 ASP A O 1
ATOM 2085 N N . SER A 1 281 ? -4.344 20.062 -1.641 1 90.44 281 SER A N 1
ATOM 2086 C CA . SER A 1 281 ? -4.453 18.609 -1.516 1 90.44 281 SER A CA 1
ATOM 2087 C C . SER A 1 281 ? -4.844 18.219 -0.098 1 90.44 281 SER A C 1
ATOM 2089 O O . SER A 1 281 ? -5.641 17.281 0.093 1 90.44 281 SER A O 1
ATOM 2091 N N . ALA A 1 282 ? -4.293 18.922 0.815 1 94.62 282 ALA A N 1
ATOM 2092 C CA . ALA A 1 282 ? -4.59 18.641 2.219 1 94.62 282 ALA A CA 1
ATOM 2093 C C . ALA A 1 282 ? -6.086 18.75 2.492 1 94.62 282 ALA A C 1
ATOM 2095 O O . ALA A 1 282 ? -6.688 17.859 3.08 1 94.62 282 ALA A O 1
ATOM 2096 N N . ARG A 1 283 ? -6.641 19.812 2.059 1 92.69 283 ARG A N 1
ATOM 2097 C CA . ARG A 1 283 ? -8.062 20.047 2.279 1 92.69 283 ARG A CA 1
ATOM 2098 C C . ARG A 1 283 ? -8.914 18.969 1.62 1 92.69 283 ARG A C 1
ATOM 2100 O O . ARG A 1 283 ? -9.883 18.484 2.209 1 92.69 283 ARG A O 1
ATOM 2107 N N . ALA A 1 284 ? -8.555 18.609 0.43 1 91.94 284 ALA A N 1
ATOM 2108 C CA . ALA A 1 284 ? -9.289 17.562 -0.286 1 91.94 284 ALA A CA 1
ATOM 2109 C C . ALA A 1 284 ? -9.258 16.25 0.484 1 91.94 284 ALA A C 1
ATOM 2111 O O . ALA A 1 284 ? -10.281 15.578 0.619 1 91.94 284 ALA A O 1
ATOM 2112 N N . TYR A 1 285 ? -8.094 15.891 1.008 1 96.06 285 TYR A N 1
ATOM 2113 C CA . TYR A 1 285 ? -7.945 14.672 1.797 1 96.06 285 TYR A CA 1
ATOM 2114 C C . TYR A 1 285 ? -8.812 14.719 3.047 1 96.06 285 TYR A C 1
ATOM 2116 O O . TYR A 1 285 ? -9.5 13.75 3.377 1 96.06 285 TYR A O 1
ATOM 2124 N N . MET A 1 286 ? -8.766 15.812 3.715 1 96.5 286 MET A N 1
ATOM 2125 C CA . MET A 1 286 ? -9.477 15.93 4.984 1 96.5 286 MET A CA 1
ATOM 2126 C C . MET A 1 286 ? -10.984 15.883 4.773 1 96.5 286 MET A C 1
ATOM 2128 O O . MET A 1 286 ? -11.711 15.273 5.562 1 96.5 286 MET A O 1
ATOM 2132 N N . LEU A 1 287 ? -11.445 16.5 3.684 1 94.25 287 LEU A N 1
ATOM 2133 C CA . LEU A 1 287 ? -12.867 16.438 3.357 1 94.25 287 LEU A CA 1
ATOM 2134 C C . LEU A 1 287 ? -13.266 15.023 2.957 1 94.25 287 LEU A C 1
ATOM 2136 O O . LEU A 1 287 ? -14.328 14.539 3.348 1 94.25 287 LEU A O 1
ATOM 2140 N N . ALA A 1 288 ? -12.414 14.406 2.193 1 95.12 288 ALA A N 1
ATOM 2141 C CA . ALA A 1 288 ? -12.664 13.008 1.85 1 95.12 288 ALA A CA 1
ATOM 2142 C C . ALA A 1 288 ? -12.664 12.125 3.096 1 95.12 288 ALA A C 1
ATOM 2144 O O . ALA A 1 288 ? -13.477 11.203 3.211 1 95.12 288 ALA A O 1
ATOM 2145 N N . GLY A 1 289 ? -11.742 12.422 3.994 1 97.69 289 GLY A N 1
ATOM 2146 C CA . GLY A 1 289 ? -11.703 11.703 5.262 1 97.69 289 GLY A CA 1
ATOM 2147 C C . GLY A 1 289 ? -12.969 11.867 6.078 1 97.69 289 GLY A C 1
ATOM 2148 O O . GLY A 1 289 ? -13.422 10.914 6.719 1 97.69 289 GLY A O 1
ATOM 2149 N N . LEU A 1 290 ? -13.539 13.016 6.023 1 96.62 290 LEU A N 1
ATOM 2150 C CA . LEU A 1 290 ? -14.789 13.258 6.73 1 96.62 290 LEU A CA 1
ATOM 2151 C C . LEU A 1 290 ? -15.914 12.391 6.172 1 96.62 290 LEU A C 1
ATOM 2153 O O . LEU A 1 290 ? -16.703 11.82 6.93 1 96.62 290 LEU A O 1
ATOM 2157 N N . ARG A 1 291 ? -16.016 12.281 4.902 1 94.94 291 ARG A N 1
ATOM 2158 C CA . ARG A 1 291 ? -17.016 11.422 4.27 1 94.94 291 ARG A CA 1
ATOM 2159 C C . ARG A 1 291 ? -16.797 9.961 4.645 1 94.94 291 ARG A C 1
ATOM 2161 O O . ARG A 1 291 ? -17.75 9.227 4.898 1 94.94 291 ARG A O 1
ATOM 2168 N N . ALA A 1 292 ? -15.555 9.586 4.625 1 97.62 292 ALA A N 1
ATOM 2169 C CA . ALA A 1 292 ? -15.25 8.203 4.984 1 97.62 292 ALA A CA 1
ATOM 2170 C C . ALA A 1 292 ? -15.578 7.926 6.445 1 97.62 292 ALA A C 1
ATOM 2172 O O . ALA A 1 292 ? -16.031 6.832 6.789 1 97.62 292 ALA A O 1
ATOM 2173 N N . ALA A 1 293 ? -15.312 8.867 7.301 1 97.88 293 ALA A N 1
ATOM 2174 C CA . ALA A 1 293 ? -15.672 8.727 8.711 1 97.88 293 ALA A CA 1
ATOM 2175 C C . ALA A 1 293 ? -17.172 8.547 8.875 1 97.88 293 ALA A C 1
ATOM 2177 O O . ALA A 1 293 ? -17.625 7.77 9.711 1 97.88 293 ALA A O 1
ATOM 2178 N N . HIS A 1 294 ? -17.891 9.289 8.047 1 96.06 294 HIS A N 1
ATOM 2179 C CA . HIS A 1 294 ? -19.344 9.148 8.047 1 96.06 294 HIS A CA 1
ATOM 2180 C C . HIS A 1 294 ? -19.75 7.738 7.629 1 96.06 294 HIS A C 1
ATOM 2182 O O . HIS A 1 294 ? -20.594 7.117 8.281 1 96.06 294 HIS A O 1
ATOM 2188 N N . ALA A 1 295 ? -19.188 7.266 6.582 1 95.38 295 ALA A N 1
ATOM 2189 C CA . ALA A 1 295 ? -19.484 5.918 6.098 1 95.38 295 ALA A CA 1
ATOM 2190 C C . ALA A 1 295 ? -19.125 4.871 7.152 1 95.38 295 ALA A C 1
ATOM 2192 O O . ALA A 1 295 ? -19.797 3.84 7.258 1 95.38 295 ALA A O 1
ATOM 2193 N N . ALA A 1 296 ? -18.156 5.152 7.93 1 97.06 296 ALA A N 1
ATOM 2194 C CA . ALA A 1 296 ? -17.703 4.25 8.984 1 97.06 296 ALA A CA 1
ATOM 2195 C C . ALA A 1 296 ? -18.594 4.371 10.219 1 97.06 296 ALA A C 1
ATOM 2197 O O . ALA A 1 296 ? -18.516 3.555 11.141 1 97.06 296 ALA A O 1
ATOM 2198 N N . ALA A 1 297 ? -19.422 5.355 10.25 1 95.69 297 ALA A N 1
ATOM 2199 C CA . ALA A 1 297 ? -20.234 5.684 11.422 1 95.69 297 ALA A CA 1
ATOM 2200 C C . ALA A 1 297 ? -19.359 5.895 12.656 1 95.69 297 ALA A C 1
ATOM 2202 O O . ALA A 1 297 ? -19.656 5.383 13.734 1 95.69 297 ALA A O 1
ATOM 2203 N N . ASP A 1 298 ? -18.297 6.582 12.461 1 96.69 298 ASP A N 1
ATOM 2204 C CA . ASP A 1 298 ? -17.359 6.863 13.539 1 96.69 298 ASP A CA 1
ATOM 2205 C C . ASP A 1 298 ? -17.219 8.367 13.773 1 96.69 298 ASP A C 1
ATOM 2207 O O . ASP A 1 298 ? -16.469 9.047 13.062 1 96.69 298 ASP A O 1
ATOM 2211 N N . ASP A 1 299 ? -17.766 8.852 14.789 1 97.06 299 ASP A N 1
ATOM 2212 C CA . ASP A 1 299 ? -17.797 10.273 15.102 1 97.06 299 ASP A CA 1
ATOM 2213 C C . ASP A 1 299 ? -16.422 10.789 15.508 1 97.06 299 ASP A C 1
ATOM 2215 O O . ASP A 1 299 ? -16.078 11.945 15.258 1 97.06 299 ASP A O 1
ATOM 2219 N N . ARG A 1 300 ? -15.688 9.977 16.125 1 98.25 300 ARG A N 1
ATOM 2220 C CA . ARG A 1 300 ? -14.359 10.391 16.547 1 98.25 300 ARG A CA 1
ATOM 2221 C C . ARG A 1 300 ? -13.461 10.688 15.359 1 98.25 300 ARG A C 1
ATOM 2223 O O . ARG A 1 300 ? -12.734 11.68 15.344 1 98.25 300 ARG A O 1
ATOM 2230 N N . LEU A 1 301 ? -13.516 9.812 14.367 1 98.38 301 LEU A N 1
ATOM 2231 C CA . LEU A 1 301 ? -12.734 10.031 13.148 1 98.38 301 LEU A CA 1
ATOM 2232 C C . LEU A 1 301 ? -13.211 11.281 12.422 1 98.38 301 LEU A C 1
ATOM 2234 O O . LEU A 1 301 ? -12.398 12.039 11.883 1 98.38 301 LEU A O 1
ATOM 2238 N N . GLY A 1 302 ? -14.516 11.484 12.383 1 98.12 302 GLY A N 1
ATOM 2239 C CA . GLY A 1 302 ? -15.039 12.703 11.797 1 98.12 302 GLY A CA 1
ATOM 2240 C C . GLY A 1 302 ? -14.578 13.961 12.516 1 98.12 302 GLY A C 1
ATOM 2241 O O . GLY A 1 302 ? -14.172 14.938 11.875 1 98.12 302 GLY A O 1
ATOM 2242 N N . ALA A 1 303 ? -14.641 13.922 13.789 1 98.56 303 ALA A N 1
ATOM 2243 C CA . ALA A 1 303 ? -14.148 15.039 14.594 1 98.56 303 ALA A CA 1
ATOM 2244 C C . ALA A 1 303 ? -12.664 15.281 14.352 1 98.56 303 ALA A C 1
ATOM 2246 O O . ALA A 1 303 ? -12.211 16.422 14.344 1 98.56 303 ALA A O 1
ATOM 2247 N N . GLY A 1 304 ? -11.945 14.219 14.203 1 98.38 304 GLY A N 1
ATOM 2248 C CA . GLY A 1 304 ? -10.547 14.336 13.852 1 98.38 304 GLY A CA 1
ATOM 2249 C C . GLY A 1 304 ? -10.32 15.055 12.531 1 98.38 304 GLY A C 1
ATOM 2250 O O . GLY A 1 304 ? -9.461 15.938 12.438 1 98.38 304 GLY A O 1
ATOM 2251 N N . ALA A 1 305 ? -11.055 14.672 11.555 1 98.06 305 ALA A N 1
ATOM 2252 C CA . ALA A 1 305 ? -10.961 15.344 10.258 1 98.06 305 ALA A CA 1
ATOM 2253 C C . ALA A 1 305 ? -11.281 16.828 10.391 1 98.06 305 ALA A C 1
ATOM 2255 O O . ALA A 1 305 ? -10.578 17.672 9.82 1 98.06 305 ALA A O 1
ATOM 2256 N N . LEU A 1 306 ? -12.289 17.125 11.117 1 98 306 LEU A N 1
ATOM 2257 C CA . LEU A 1 306 ? -12.688 18.516 11.328 1 98 306 LEU A CA 1
ATOM 2258 C C . LEU A 1 306 ? -11.609 19.281 12.086 1 98 306 LEU A C 1
ATOM 2260 O O . LEU A 1 306 ? -11.414 20.469 11.852 1 98 306 LEU A O 1
ATOM 2264 N N . SER A 1 307 ? -10.961 18.609 12.984 1 98.31 307 SER A N 1
ATOM 2265 C CA . SER A 1 307 ? -9.859 19.25 13.703 1 98.31 307 SER A CA 1
ATOM 2266 C C . SER A 1 307 ? -8.766 19.703 12.75 1 98.31 307 SER A C 1
ATOM 2268 O O . SER A 1 307 ? -8.25 20.812 12.875 1 98.31 307 SER A O 1
ATOM 2270 N N . TYR A 1 308 ? -8.422 18.891 11.836 1 97.56 308 TYR A N 1
ATOM 2271 C CA . TYR A 1 308 ? -7.391 19.266 10.875 1 97.56 308 TYR A CA 1
ATOM 2272 C C . TYR A 1 308 ? -7.91 20.297 9.883 1 97.56 308 TYR A C 1
ATOM 2274 O O . TYR A 1 308 ? -7.16 21.156 9.43 1 97.56 308 TYR A O 1
ATOM 2282 N N . LEU A 1 309 ? -9.18 20.219 9.531 1 96.38 309 LEU A N 1
ATOM 2283 C CA . LEU A 1 309 ? -9.781 21.25 8.695 1 96.38 309 LEU A CA 1
ATOM 2284 C C . LEU A 1 309 ? -9.742 22.594 9.398 1 96.38 309 LEU A C 1
ATOM 2286 O O . LEU A 1 309 ? -9.594 23.641 8.75 1 96.38 309 LEU A O 1
ATOM 2290 N N . ALA A 1 310 ? -9.898 22.578 10.68 1 97.75 310 ALA A N 1
ATOM 2291 C CA . ALA A 1 310 ? -9.781 23.812 11.461 1 97.75 310 ALA A CA 1
ATOM 2292 C C . ALA A 1 310 ? -8.375 24.406 11.336 1 97.75 310 ALA A C 1
ATOM 2294 O O . ALA A 1 310 ? -8.219 25.609 11.188 1 97.75 310 ALA A O 1
ATOM 2295 N N . ILE A 1 311 ? -7.367 23.531 11.453 1 97.31 311 ILE A N 1
ATOM 2296 C CA . ILE A 1 311 ? -5.996 23.984 11.273 1 97.31 311 ILE A CA 1
ATOM 2297 C C . ILE A 1 311 ? -5.852 24.656 9.906 1 97.31 311 ILE A C 1
ATOM 2299 O O . ILE A 1 311 ? -5.27 25.734 9.797 1 97.31 311 ILE A O 1
ATOM 2303 N N . HIS A 1 312 ? -6.352 24 8.938 1 93.38 312 HIS A N 1
ATOM 2304 C CA . HIS A 1 312 ? -6.34 24.578 7.598 1 93.38 312 HIS A CA 1
ATOM 2305 C C . HIS A 1 312 ? -7.02 25.938 7.578 1 93.38 312 HIS A C 1
ATOM 2307 O O . HIS A 1 312 ? -6.535 26.875 6.934 1 93.38 312 HIS A O 1
ATOM 2313 N N . GLY A 1 313 ? -8.133 26.094 8.234 1 93.31 313 GLY A N 1
ATOM 2314 C CA . GLY A 1 313 ? -8.906 27.328 8.273 1 93.31 313 GLY A CA 1
ATOM 2315 C C . GLY A 1 313 ? -8.141 28.5 8.852 1 93.31 313 GLY A C 1
ATOM 2316 O O . GLY A 1 313 ? -8.047 29.562 8.219 1 93.31 313 GLY A O 1
ATOM 2317 N N . TYR A 1 314 ? -7.523 28.328 10 1 94.81 314 TYR A N 1
ATOM 2318 C CA . TYR A 1 314 ? -6.898 29.484 10.641 1 94.81 314 TYR A CA 1
ATOM 2319 C C . TYR A 1 314 ? -5.484 29.703 10.109 1 94.81 314 TYR A C 1
ATOM 2321 O O . TYR A 1 314 ? -4.875 30.75 10.367 1 94.81 314 TYR A O 1
ATOM 2329 N N . SER A 1 315 ? -4.934 28.719 9.352 1 92.62 315 SER A N 1
ATOM 2330 C CA . SER A 1 315 ? -3.582 28.859 8.82 1 92.62 315 SER A CA 1
ATOM 2331 C C . SER A 1 315 ? -3.605 29.422 7.402 1 92.62 315 SER A C 1
ATOM 2333 O O . SER A 1 315 ? -2.758 30.234 7.039 1 92.62 315 SER A O 1
ATOM 2335 N N . SER A 1 316 ? -4.527 28.906 6.559 1 82.5 316 SER A N 1
ATOM 2336 C CA . SER A 1 316 ? -4.469 29.203 5.129 1 82.5 316 SER A CA 1
ATOM 2337 C C . SER A 1 316 ? -5.836 29.625 4.602 1 82.5 316 SER A C 1
ATOM 2339 O O . SER A 1 316 ? -5.977 29.953 3.42 1 82.5 316 SER A O 1
ATOM 2341 N N . GLY A 1 317 ? -6.812 29.594 5.449 1 82.75 317 GLY A N 1
ATOM 2342 C CA . GLY A 1 317 ? -8.164 29.891 4.996 1 82.75 317 GLY A CA 1
ATOM 2343 C C . GLY A 1 317 ? -8.859 30.922 5.859 1 82.75 317 GLY A C 1
ATOM 2344 O O . GLY A 1 317 ? -8.258 31.922 6.258 1 82.75 317 GLY A O 1
ATOM 2345 N N . ASP A 1 318 ? -10.148 30.719 5.992 1 89.5 318 ASP A N 1
ATOM 2346 C CA . ASP A 1 318 ? -10.992 31.578 6.816 1 89.5 318 ASP A CA 1
ATOM 2347 C C . ASP A 1 318 ? -11.008 31.109 8.266 1 89.5 318 ASP A C 1
ATOM 2349 O O . ASP A 1 318 ? -11.469 30 8.562 1 89.5 318 ASP A O 1
ATOM 2353 N N . PRO A 1 319 ? -10.594 31.984 9.18 1 94.94 319 PRO A N 1
ATOM 2354 C CA . PRO A 1 319 ? -10.578 31.609 10.602 1 94.94 319 PRO A CA 1
ATOM 2355 C C . PRO A 1 319 ? -11.945 31.172 11.109 1 94.94 319 PRO A C 1
ATOM 2357 O O . PRO A 1 319 ? -12.031 30.344 12.031 1 94.94 319 PRO A O 1
ATOM 2360 N N . ARG A 1 320 ? -12.977 31.688 10.562 1 92.75 320 ARG A N 1
ATOM 2361 C CA . ARG A 1 320 ? -14.312 31.312 10.992 1 92.75 320 ARG A CA 1
ATOM 2362 C C . ARG A 1 320 ? -14.617 29.859 10.656 1 92.75 320 ARG A C 1
ATOM 2364 O O . ARG A 1 320 ? -15.383 29.203 11.359 1 92.75 320 ARG A O 1
ATOM 2371 N N . ASP A 1 321 ? -14 29.391 9.609 1 93.75 321 ASP A N 1
ATOM 2372 C CA . ASP A 1 321 ? -14.141 27.984 9.258 1 93.75 321 ASP A CA 1
ATOM 2373 C C . ASP A 1 321 ? -13.531 27.094 10.336 1 93.75 321 ASP A C 1
ATOM 2375 O O . ASP A 1 321 ? -14.039 26 10.602 1 93.75 321 ASP A O 1
ATOM 2379 N N . ALA A 1 322 ? -12.469 27.562 10.898 1 97.44 322 ALA A N 1
ATOM 2380 C CA . ALA A 1 322 ? -11.844 26.812 11.977 1 97.44 322 ALA A CA 1
ATOM 2381 C C . ALA A 1 322 ? -12.789 26.672 13.172 1 97.44 322 ALA A C 1
ATOM 2383 O O . ALA A 1 322 ? -12.922 25.578 13.734 1 97.44 322 ALA A O 1
ATOM 2384 N N . VAL A 1 323 ? -13.398 27.797 13.477 1 97.56 323 VAL A N 1
ATOM 2385 C CA . VAL A 1 323 ? -14.328 27.797 14.602 1 97.56 323 VAL A CA 1
ATOM 2386 C C . VAL A 1 323 ? -15.508 26.875 14.305 1 97.56 323 VAL A C 1
ATOM 2388 O O . VAL A 1 323 ? -15.875 26.047 15.133 1 97.56 323 VAL A O 1
ATOM 2391 N N . ARG A 1 324 ? -16.062 27 13.133 1 96 324 ARG A N 1
ATOM 2392 C CA . ARG A 1 324 ? -17.203 26.188 12.742 1 96 324 ARG A CA 1
ATOM 2393 C C . ARG A 1 324 ? -16.859 24.703 12.758 1 96 324 ARG A C 1
ATOM 2395 O O . ARG A 1 324 ? -17.641 23.891 13.266 1 96 324 ARG A O 1
ATOM 2402 N N . ALA A 1 325 ? -15.727 24.328 12.195 1 97.62 325 ALA A N 1
ATOM 2403 C CA . ALA A 1 325 ? -15.305 22.922 12.141 1 97.62 325 ALA A CA 1
ATOM 2404 C C . ALA A 1 325 ? -15.125 22.344 13.539 1 97.62 325 ALA A C 1
ATOM 2406 O O . ALA A 1 325 ? -15.625 21.266 13.836 1 97.62 325 ALA A O 1
ATOM 2407 N N . ALA A 1 326 ? -14.422 23.062 14.367 1 98.56 326 ALA A N 1
ATOM 2408 C CA . ALA A 1 326 ? -14.156 22.609 15.727 1 98.56 326 ALA A CA 1
ATOM 2409 C C . ALA A 1 326 ? -15.453 22.438 16.516 1 98.56 326 ALA A C 1
ATOM 2411 O O . ALA A 1 326 ? -15.633 21.469 17.234 1 98.56 326 ALA A O 1
ATOM 2412 N N . GLU A 1 327 ? -16.328 23.391 16.375 1 97.94 327 GLU A N 1
ATOM 2413 C CA . GLU A 1 327 ? -17.609 23.328 17.078 1 97.94 327 GLU A CA 1
ATOM 2414 C C . GLU A 1 327 ? -18.438 22.141 16.609 1 97.94 327 GLU A C 1
ATOM 2416 O O . GLU A 1 327 ? -19.062 21.453 17.422 1 97.94 327 GLU A O 1
ATOM 2421 N N . ALA A 1 328 ? -18.5 21.953 15.312 1 97.38 328 ALA A N 1
ATOM 2422 C CA . ALA A 1 328 ? -19.234 20.812 14.773 1 97.38 328 ALA A CA 1
ATOM 2423 C C . ALA A 1 328 ? -18.688 19.5 15.312 1 97.38 328 ALA A C 1
ATOM 2425 O O . ALA A 1 328 ? -19.453 18.609 15.695 1 97.38 328 ALA A O 1
ATOM 2426 N N . GLY A 1 329 ? -17.375 19.359 15.352 1 98.5 329 GLY A N 1
ATOM 2427 C CA . GLY A 1 329 ? -16.75 18.156 15.914 1 98.5 329 GLY A CA 1
ATOM 2428 C C . GLY A 1 329 ? -17.109 17.938 17.375 1 98.5 329 GLY A C 1
ATOM 2429 O O . GLY A 1 329 ? -17.484 16.828 17.766 1 98.5 329 GLY A O 1
ATOM 2430 N N . ARG A 1 330 ? -17.031 18.984 18.125 1 98.25 330 ARG A N 1
ATOM 2431 C CA . ARG A 1 330 ? -17.344 18.891 19.547 1 98.25 330 ARG A CA 1
ATOM 2432 C C . ARG A 1 330 ? -18.781 18.484 19.781 1 98.25 330 ARG A C 1
ATOM 2434 O O . ARG A 1 330 ? -19.078 17.688 20.672 1 98.25 330 ARG A O 1
ATOM 2441 N N . ARG A 1 331 ? -19.688 19.016 19 1 97 331 ARG A N 1
ATOM 2442 C CA . ARG A 1 331 ? -21.109 18.672 19.141 1 97 331 ARG A CA 1
ATOM 2443 C C . ARG A 1 331 ? -21.328 17.188 18.906 1 97 331 ARG A C 1
ATOM 2445 O O . ARG A 1 331 ? -22.094 16.547 19.625 1 97 331 ARG A O 1
ATOM 2452 N N . ARG A 1 332 ? -20.656 16.688 17.969 1 96.44 332 ARG A N 1
ATOM 2453 C CA . ARG A 1 332 ? -20.891 15.297 17.562 1 96.44 332 ARG A CA 1
ATOM 2454 C C . ARG A 1 332 ? -20.312 14.328 18.594 1 96.44 332 ARG A C 1
ATOM 2456 O O . ARG A 1 332 ? -20.812 13.211 18.75 1 96.44 332 ARG A O 1
ATOM 2463 N N . ILE A 1 333 ? -19.344 14.734 19.375 1 97.81 333 ILE A N 1
ATOM 2464 C CA . ILE A 1 333 ? -18.703 13.789 20.297 1 97.81 333 ILE A CA 1
ATOM 2465 C C . ILE A 1 333 ? -19.094 14.141 21.734 1 97.81 333 ILE A C 1
ATOM 2467 O O . ILE A 1 333 ? -18.5 13.633 22.672 1 97.81 333 ILE A O 1
ATOM 2471 N N . ALA A 1 334 ? -20.094 14.938 21.938 1 97 334 ALA A N 1
ATOM 2472 C CA . ALA A 1 334 ? -20.453 15.508 23.234 1 97 334 ALA A CA 1
ATOM 2473 C C . ALA A 1 334 ? -20.828 14.406 24.219 1 97 334 ALA A C 1
ATOM 2475 O O . ALA A 1 334 ? -20.625 14.555 25.438 1 97 334 ALA A O 1
ATOM 2476 N N . ARG A 1 335 ? -21.312 13.281 23.734 1 96.75 335 ARG A N 1
ATOM 2477 C CA . ARG A 1 335 ? -21.781 12.227 24.625 1 96.75 335 ARG A CA 1
ATOM 2478 C C . ARG A 1 335 ? -20.688 11.195 24.875 1 96.75 335 ARG A C 1
ATOM 2480 O O . ARG A 1 335 ? -20.875 10.266 25.656 1 96.75 335 ARG A O 1
ATOM 2487 N N . LEU A 1 336 ? -19.562 11.398 24.234 1 97.69 336 LEU A N 1
ATOM 2488 C CA . LEU A 1 336 ? -18.469 10.453 24.391 1 97.69 336 LEU A CA 1
ATOM 2489 C C . LEU A 1 336 ? -17.531 10.891 25.516 1 97.69 336 LEU A C 1
ATOM 2491 O O . LEU A 1 336 ? -17.375 12.086 25.781 1 97.69 336 LEU A O 1
ATOM 2495 N N . ASP A 1 337 ? -16.938 9.977 26.188 1 98.06 337 ASP A N 1
ATOM 2496 C CA . ASP A 1 337 ? -15.867 10.266 27.125 1 98.06 337 ASP A CA 1
ATOM 2497 C C . ASP A 1 337 ? -14.531 10.469 26.406 1 98.06 337 ASP A C 1
ATOM 2499 O O . ASP A 1 337 ? -13.656 9.602 26.453 1 98.06 337 ASP A O 1
ATOM 2503 N N . ALA A 1 338 ? -14.406 11.547 25.812 1 98.19 338 ALA A N 1
ATOM 2504 C CA . ALA A 1 338 ? -13.234 11.859 25 1 98.19 338 ALA A CA 1
ATOM 2505 C C . ALA A 1 338 ? -12.688 13.242 25.328 1 98.19 338 ALA A C 1
ATOM 2507 O O . ALA A 1 338 ? -12.641 14.125 24.469 1 98.19 338 ALA A O 1
ATOM 2508 N N . PRO A 1 339 ? -12.234 13.43 26.562 1 98.12 339 PRO A N 1
ATOM 2509 C CA . PRO A 1 339 ? -11.758 14.742 27 1 98.12 339 PRO A CA 1
ATOM 2510 C C . PRO A 1 339 ? -10.586 15.25 26.156 1 98.12 339 PRO A C 1
ATOM 2512 O O . PRO A 1 339 ? -10.508 16.438 25.844 1 98.12 339 PRO A O 1
ATOM 2515 N N . HIS A 1 340 ? -9.656 14.398 25.766 1 98.19 340 HIS A N 1
ATOM 2516 C CA . HIS A 1 340 ? -8.508 14.828 24.984 1 98.19 340 HIS A CA 1
ATOM 2517 C C . HIS A 1 340 ? -8.938 15.281 23.594 1 98.19 340 HIS A C 1
ATOM 2519 O O . HIS A 1 340 ? -8.406 16.266 23.062 1 98.19 340 HIS A O 1
ATOM 2525 N N . LEU A 1 341 ? -9.828 14.547 22.984 1 98.62 341 LEU A N 1
ATOM 2526 C CA . LEU A 1 341 ? -10.328 14.945 21.672 1 98.62 341 LEU A CA 1
ATOM 2527 C C . LEU A 1 341 ? -11.07 16.281 21.766 1 98.62 341 LEU A C 1
ATOM 2529 O O . LEU A 1 341 ? -10.883 17.156 20.922 1 98.62 341 LEU A O 1
ATOM 2533 N N . SER A 1 342 ? -11.875 16.422 22.766 1 98.62 342 SER A N 1
ATOM 2534 C CA . SER A 1 342 ? -12.578 17.688 22.984 1 98.62 342 SER A CA 1
ATOM 2535 C C . SER A 1 342 ? -11.602 18.828 23.219 1 98.62 342 SER A C 1
ATOM 2537 O O . SER A 1 342 ? -11.789 19.938 22.688 1 98.62 342 SER A O 1
ATOM 2539 N N . ALA A 1 343 ? -10.641 18.562 24.016 1 98.62 343 ALA A N 1
ATOM 2540 C CA . ALA A 1 343 ? -9.617 19.562 24.281 1 98.62 343 ALA A CA 1
ATOM 2541 C C . ALA A 1 343 ? -8.906 19.969 22.984 1 98.62 343 ALA A C 1
ATOM 2543 O O . ALA A 1 343 ? -8.648 21.156 22.766 1 98.62 343 ALA A O 1
ATOM 2544 N N . THR A 1 344 ? -8.578 18.984 22.188 1 98.56 344 THR A N 1
ATOM 2545 C CA . THR A 1 344 ? -7.93 19.25 20.906 1 98.56 344 THR A CA 1
ATOM 2546 C C . THR A 1 344 ? -8.797 20.156 20.031 1 98.56 344 THR A C 1
ATOM 2548 O O . THR A 1 344 ? -8.312 21.141 19.469 1 98.56 344 THR A O 1
ATOM 2551 N N . LEU A 1 345 ? -10.031 19.859 19.922 1 98.81 345 LEU A N 1
ATOM 2552 C CA . LEU A 1 345 ? -10.953 20.656 19.125 1 98.81 345 LEU A CA 1
ATOM 2553 C C . LEU A 1 345 ? -11.094 22.062 19.688 1 98.81 345 LEU A C 1
ATOM 2555 O O . LEU A 1 345 ? -11.18 23.031 18.938 1 98.81 345 LEU A O 1
ATOM 2559 N N . LEU A 1 346 ? -11.07 22.188 20.984 1 98.81 346 LEU A N 1
ATOM 2560 C CA . LEU A 1 346 ? -11.156 23.5 21.625 1 98.81 346 LEU A CA 1
ATOM 2561 C C . LEU A 1 346 ? -9.914 24.328 21.344 1 98.81 346 LEU A C 1
ATOM 2563 O O . LEU A 1 346 ? -10.008 25.547 21.172 1 98.81 346 LEU A O 1
ATOM 2567 N N . THR A 1 347 ? -8.758 23.672 21.344 1 98.62 347 THR A N 1
ATOM 2568 C CA . THR A 1 347 ? -7.559 24.422 21 1 98.62 347 THR A CA 1
ATOM 2569 C C . THR A 1 347 ? -7.637 24.938 19.562 1 98.62 347 THR A C 1
ATOM 2571 O O . THR A 1 347 ? -7.23 26.062 19.266 1 98.62 347 THR A O 1
ATOM 2574 N N . ARG A 1 348 ? -8.148 24.109 18.672 1 98.62 348 ARG A N 1
ATOM 2575 C CA . ARG A 1 348 ? -8.32 24.547 17.281 1 98.62 348 ARG A CA 1
ATOM 2576 C C . ARG A 1 348 ? -9.312 25.703 17.188 1 98.62 348 ARG A C 1
ATOM 2578 O O . ARG A 1 348 ? -9.117 26.641 16.406 1 98.62 348 ARG A O 1
ATOM 2585 N N . GLN A 1 349 ? -10.375 25.594 17.953 1 98.62 349 GLN A N 1
ATOM 2586 C CA . GLN A 1 349 ? -11.367 26.656 18.016 1 98.62 349 GLN A CA 1
ATOM 2587 C C . GLN A 1 349 ? -10.75 27.953 18.516 1 98.62 349 GLN A C 1
ATOM 2589 O O . GLN A 1 349 ? -11.008 29.031 17.953 1 98.62 349 GLN A O 1
ATOM 2594 N N . ALA A 1 350 ? -9.984 27.828 19.531 1 98.81 350 ALA A N 1
ATOM 2595 C CA . ALA A 1 350 ? -9.305 29 20.094 1 98.81 350 ALA A CA 1
ATOM 2596 C C . ALA A 1 350 ? -8.391 29.656 19.062 1 98.81 350 ALA A C 1
ATOM 2598 O O . ALA A 1 350 ? -8.344 30.891 18.969 1 98.81 350 ALA A O 1
ATOM 2599 N N . ARG A 1 351 ? -7.648 28.812 18.375 1 98.56 351 ARG A N 1
ATOM 2600 C CA . ARG A 1 351 ? -6.781 29.328 17.312 1 98.56 351 ARG A CA 1
ATOM 2601 C C . ARG A 1 351 ? -7.594 30.078 16.266 1 98.56 351 ARG A C 1
ATOM 2603 O O . ARG A 1 351 ? -7.16 31.109 15.742 1 98.56 351 ARG A O 1
ATOM 2610 N N . GLY A 1 352 ? -8.766 29.547 15.906 1 98.38 352 GLY A N 1
ATOM 2611 C CA . GLY A 1 352 ? -9.664 30.234 14.992 1 98.38 352 GLY A CA 1
ATOM 2612 C C . GLY A 1 352 ? -10.125 31.578 15.516 1 98.38 352 GLY A C 1
ATOM 2613 O O . GLY A 1 352 ? -10.062 32.594 14.805 1 98.38 352 GLY A O 1
ATOM 2614 N N . HIS A 1 353 ? -10.57 31.641 16.766 1 98.56 353 HIS A N 1
ATOM 2615 C CA . HIS A 1 353 ? -10.977 32.906 17.406 1 98.56 353 HIS A CA 1
ATOM 2616 C C . HIS A 1 353 ? -9.836 33.906 17.422 1 98.56 353 HIS A C 1
ATOM 2618 O O . HIS A 1 353 ? -10.039 35.094 17.125 1 98.56 353 HIS A O 1
ATOM 2624 N N . ALA A 1 354 ? -8.664 33.438 17.781 1 98.44 354 ALA A N 1
ATOM 2625 C CA . ALA A 1 354 ? -7.512 34.312 17.859 1 98.44 354 ALA A CA 1
ATOM 2626 C C . ALA A 1 354 ? -7.188 34.906 16.5 1 98.44 354 ALA A C 1
ATOM 2628 O O . ALA A 1 354 ? -6.93 36.125 16.391 1 98.44 354 ALA A O 1
ATOM 2629 N N . ALA A 1 355 ? -7.188 34.094 15.477 1 97.44 355 ALA A N 1
ATOM 2630 C CA . ALA A 1 355 ? -6.918 34.562 14.117 1 97.44 355 ALA A CA 1
ATOM 2631 C C . ALA A 1 355 ? -7.973 35.562 13.664 1 97.44 355 ALA A C 1
ATOM 2633 O O . ALA A 1 355 ? -7.688 36.438 12.852 1 97.44 355 ALA A O 1
ATOM 2634 N N . ALA A 1 356 ? -9.188 35.469 14.203 1 96.81 356 ALA A N 1
ATOM 2635 C CA . ALA A 1 356 ? -10.281 36.375 13.859 1 96.81 356 ALA A CA 1
ATOM 2636 C C . ALA A 1 356 ? -10.281 37.594 14.758 1 96.81 356 ALA A C 1
ATOM 2638 O O . ALA A 1 356 ? -11.156 38.469 14.648 1 96.81 356 ALA A O 1
ATOM 2639 N N . GLY A 1 357 ? -9.336 37.656 15.742 1 96.81 357 GLY A N 1
ATOM 2640 C CA . GLY A 1 357 ? -9.219 38.781 16.641 1 96.81 357 GLY A CA 1
ATOM 2641 C C . GLY A 1 357 ? -10.172 38.719 17.828 1 96.81 357 GLY A C 1
ATOM 2642 O O . GLY A 1 357 ? -10.398 39.719 18.5 1 96.81 357 GLY A O 1
ATOM 2643 N N . GLU A 1 358 ? -10.711 37.594 18.047 1 97.62 358 GLU A N 1
ATOM 2644 C CA . GLU A 1 358 ? -11.664 37.375 19.125 1 97.62 358 GLU A CA 1
ATOM 2645 C C . GLU A 1 358 ? -10.977 36.844 20.391 1 97.62 358 GLU A C 1
ATOM 2647 O O . GLU A 1 358 ? -11.125 35.688 20.734 1 97.62 358 GLU A O 1
ATOM 2652 N N . GLY A 1 359 ? -10.344 37.688 21.141 1 97.56 359 GLY A N 1
ATOM 2653 C CA . GLY A 1 359 ? -9.461 37.344 22.234 1 97.56 359 GLY A CA 1
ATOM 2654 C C . GLY A 1 359 ? -10.18 36.656 23.391 1 97.56 359 GLY A C 1
ATOM 2655 O O . GLY A 1 359 ? -9.695 35.656 23.922 1 97.56 359 GLY A O 1
ATOM 2656 N N . GLU A 1 360 ? -11.305 37.188 23.766 1 97.31 360 GLU A N 1
ATOM 2657 C CA . GLU A 1 360 ? -12.031 36.625 24.906 1 97.31 360 GLU A CA 1
ATOM 2658 C C . GLU A 1 360 ? -12.531 35.219 24.594 1 97.31 360 GLU A C 1
ATOM 2660 O O . GLU A 1 360 ? -12.445 34.344 25.453 1 97.31 360 GLU A O 1
ATOM 2665 N N . ALA A 1 361 ? -13.062 35.031 23.406 1 98.06 361 ALA A N 1
ATOM 2666 C CA . ALA A 1 361 ? -13.531 33.719 22.984 1 98.06 361 ALA A CA 1
ATOM 2667 C C . ALA A 1 361 ? -12.375 32.719 22.938 1 98.06 361 ALA A C 1
ATOM 2669 O O . ALA A 1 361 ? -12.531 31.562 23.344 1 98.06 361 ALA A O 1
ATOM 2670 N N . ALA A 1 362 ? -11.242 33.125 22.469 1 98.56 362 ALA A N 1
ATOM 2671 C CA . ALA A 1 362 ? -10.055 32.281 22.422 1 98.56 362 ALA A CA 1
ATOM 2672 C C . ALA A 1 362 ? -9.633 31.859 23.828 1 98.56 362 ALA A C 1
ATOM 2674 O O . ALA A 1 362 ? -9.352 30.688 24.062 1 98.56 362 ALA A O 1
ATOM 2675 N N . ARG A 1 363 ? -9.625 32.812 24.719 1 96.75 363 ARG A N 1
ATOM 2676 C CA . ARG A 1 363 ? -9.211 32.531 26.094 1 96.75 363 ARG A CA 1
ATOM 2677 C C . ARG A 1 363 ? -10.156 31.531 26.766 1 96.75 363 ARG A C 1
ATOM 2679 O O . ARG A 1 363 ? -9.719 30.625 27.469 1 96.75 363 ARG A O 1
ATOM 2686 N N . ARG A 1 364 ? -11.398 31.75 26.547 1 97.56 364 ARG A N 1
ATOM 2687 C CA . ARG A 1 364 ? -12.383 30.844 27.125 1 97.56 364 ARG A CA 1
ATOM 2688 C C . ARG A 1 364 ? -12.195 29.422 26.609 1 97.56 364 ARG A C 1
ATOM 2690 O O . ARG A 1 364 ? -12.219 28.469 27.391 1 97.56 364 ARG A O 1
ATOM 2697 N N . ALA A 1 365 ? -12.031 29.312 25.328 1 98.62 365 ALA A N 1
ATOM 2698 C CA . ALA A 1 365 ? -11.836 27.984 24.719 1 98.62 365 ALA A CA 1
ATOM 2699 C C . ALA A 1 365 ? -10.57 27.328 25.234 1 98.62 365 ALA A C 1
ATOM 2701 O O . ALA A 1 365 ? -10.562 26.125 25.547 1 98.62 365 ALA A O 1
ATOM 2702 N N . LEU A 1 366 ? -9.484 28.078 25.375 1 98.19 366 LEU A N 1
ATOM 2703 C CA . LEU A 1 366 ? -8.234 27.547 25.891 1 98.19 366 LEU A CA 1
ATOM 2704 C C . LEU A 1 366 ? -8.383 27.109 27.344 1 98.19 366 LEU A C 1
ATOM 2706 O O . LEU A 1 366 ? -7.801 26.094 27.75 1 98.19 366 LEU A O 1
ATOM 2710 N N . GLY A 1 367 ? -9.102 27.922 28.062 1 97.38 367 GLY A N 1
ATOM 2711 C CA . GLY A 1 367 ? -9.367 27.547 29.453 1 97.38 367 GLY A CA 1
ATOM 2712 C C . GLY A 1 367 ? -10.094 26.219 29.578 1 97.38 367 GLY A C 1
ATOM 2713 O O . GLY A 1 367 ? -9.703 25.359 30.375 1 97.38 367 GLY A O 1
ATOM 2714 N N . GLU A 1 368 ? -11.117 26.078 28.812 1 98 368 GLU A N 1
ATOM 2715 C CA . GLU A 1 368 ? -11.867 24.828 28.812 1 98 368 GLU A CA 1
ATOM 2716 C C . GLU A 1 368 ? -11 23.672 28.344 1 98 368 GLU A C 1
ATOM 2718 O O . GLU A 1 368 ? -11.078 22.562 28.906 1 98 368 GLU A O 1
ATOM 2723 N N . ALA A 1 369 ? -10.203 23.859 27.328 1 98.44 369 ALA A N 1
ATOM 2724 C CA . ALA A 1 369 ? -9.297 22.828 26.844 1 98.44 369 ALA A CA 1
ATOM 2725 C C . ALA A 1 369 ? -8.336 22.375 27.922 1 98.44 369 ALA A C 1
ATOM 2727 O O . ALA A 1 369 ? -8.078 21.172 28.078 1 98.44 369 ALA A O 1
ATOM 2728 N N . SER A 1 370 ? -7.789 23.328 28.625 1 97.44 370 SER A N 1
ATOM 2729 C CA . SER A 1 370 ? -6.844 23.031 29.703 1 97.44 370 SER A CA 1
ATOM 2730 C C . SER A 1 370 ? -7.492 22.172 30.781 1 97.44 370 SER A C 1
ATOM 2732 O O . SER A 1 370 ? -6.871 21.234 31.297 1 97.44 370 SER A O 1
ATOM 2734 N N . GLU A 1 371 ? -8.695 22.484 31.156 1 97.25 371 GLU A N 1
ATOM 2735 C CA . GLU A 1 371 ? -9.414 21.719 32.156 1 97.25 371 GLU A CA 1
ATOM 2736 C C . GLU A 1 371 ? -9.641 20.281 31.703 1 97.25 371 GLU A C 1
ATOM 2738 O O . GLU A 1 371 ? -9.445 19.344 32.469 1 97.25 371 GLU A O 1
ATOM 2743 N N . LEU A 1 372 ? -10.016 20.125 30.5 1 97.5 372 LEU A N 1
ATOM 2744 C CA . LEU A 1 372 ? -10.273 18.797 29.953 1 97.5 372 LEU A CA 1
ATOM 2745 C C . LEU A 1 372 ? -8.984 18 29.844 1 97.5 372 LEU A C 1
ATOM 2747 O O . LEU A 1 372 ? -8.977 16.797 30.125 1 97.5 372 LEU A O 1
ATOM 2751 N N . CYS A 1 373 ? -7.934 18.625 29.406 1 96.44 373 CYS A N 1
ATOM 2752 C CA . CYS A 1 373 ? -6.645 17.953 29.312 1 96.44 373 CYS A CA 1
ATOM 2753 C C . CYS A 1 373 ? -6.191 17.469 30.688 1 96.44 373 CYS A C 1
ATOM 2755 O O . CYS A 1 373 ? -5.664 16.359 30.812 1 96.44 373 CYS A O 1
ATOM 2757 N N . ALA A 1 374 ? -6.453 18.25 31.703 1 94.25 374 ALA A N 1
ATOM 2758 C CA . ALA A 1 374 ? -6.039 17.938 33.062 1 94.25 374 ALA A CA 1
ATOM 2759 C C . ALA A 1 374 ? -6.801 16.719 33.594 1 94.25 374 ALA A C 1
ATOM 2761 O O . ALA A 1 374 ? -6.301 16 34.469 1 94.25 374 ALA A O 1
ATOM 2762 N N . ARG A 1 375 ? -7.969 16.5 33.094 1 94.75 375 ARG A N 1
ATOM 2763 C CA . ARG A 1 375 ? -8.773 15.352 33.531 1 94.75 375 ARG A CA 1
ATOM 2764 C C . ARG A 1 375 ? -8.148 14.039 33.062 1 94.75 375 ARG A C 1
ATOM 2766 O O . ARG A 1 375 ? -8.422 12.977 33.625 1 94.75 375 ARG A O 1
ATOM 2773 N N . GLY A 1 376 ? -7.352 14.078 32.094 1 94.62 376 GLY A N 1
ATOM 2774 C CA . GLY A 1 376 ? -6.734 12.875 31.547 1 94.62 376 GLY A CA 1
ATOM 2775 C C . GLY A 1 376 ? -7.535 12.242 30.438 1 94.62 376 GLY A C 1
ATOM 2776 O O . GLY A 1 376 ? -8.602 12.742 30.062 1 94.62 376 GLY A O 1
ATOM 2777 N N . ARG A 1 377 ? -7.023 11.148 29.969 1 96 377 ARG A N 1
ATOM 2778 C CA . ARG A 1 377 ? -7.629 10.461 28.828 1 96 377 ARG A CA 1
ATOM 2779 C C . ARG A 1 377 ? -8.914 9.75 29.234 1 96 377 ARG A C 1
ATOM 2781 O O . ARG A 1 377 ? -8.984 9.156 30.312 1 96 377 ARG A O 1
ATOM 2788 N N . GLY A 1 378 ? -9.836 9.844 28.359 1 97.06 378 GLY A N 1
ATOM 2789 C CA . GLY A 1 378 ? -11.062 9.078 28.531 1 97.06 378 GLY A CA 1
ATOM 2790 C C . GLY A 1 378 ? -11.062 7.773 27.766 1 97.06 378 GLY A C 1
ATOM 2791 O O . GLY A 1 378 ? -10.148 7.512 26.984 1 97.06 378 GLY A O 1
ATOM 2792 N N . GLU A 1 379 ? -12.109 6.938 27.953 1 97.12 379 GLU A N 1
ATOM 2793 C CA . GLU A 1 379 ? -12.227 5.621 27.344 1 97.12 379 GLU A CA 1
ATOM 2794 C C . GLU A 1 379 ? -12.414 5.742 25.828 1 97.12 379 GLU A C 1
ATOM 2796 O O . GLU A 1 379 ? -12 4.855 25.078 1 97.12 379 GLU A O 1
ATOM 2801 N N . ASP A 1 380 ? -12.953 6.879 25.406 1 97.69 380 ASP A N 1
ATOM 2802 C CA . ASP A 1 380 ? -13.289 7.023 24 1 97.69 380 ASP A CA 1
ATOM 2803 C C . ASP A 1 380 ? -12.242 7.859 23.266 1 97.69 380 ASP A C 1
ATOM 2805 O O . ASP A 1 380 ? -12.367 8.102 22.062 1 97.69 380 ASP A O 1
ATOM 2809 N N . ASP A 1 381 ? -11.25 8.281 23.953 1 98.19 381 ASP A N 1
ATOM 2810 C CA . ASP A 1 381 ? -10.219 9.047 23.266 1 98.19 381 ASP A CA 1
ATOM 2811 C C . ASP A 1 381 ? -9.461 8.18 22.266 1 98.19 381 ASP A C 1
ATOM 2813 O O . ASP A 1 381 ? -8.984 7.094 22.609 1 98.19 381 ASP A O 1
ATOM 2817 N N . PRO A 1 382 ? -9.391 8.648 21.094 1 96.62 382 PRO A N 1
ATOM 2818 C CA . PRO A 1 382 ? -8.695 7.848 20.094 1 96.62 382 PRO A CA 1
ATOM 2819 C C . PRO A 1 382 ? -7.203 7.691 20.391 1 96.62 382 PRO A C 1
ATOM 2821 O O . PRO A 1 382 ? -6.574 8.609 20.922 1 96.62 382 PRO A O 1
ATOM 2824 N N . HIS A 1 383 ? -6.621 6.586 19.938 1 92.88 383 HIS A N 1
ATOM 2825 C CA . HIS A 1 383 ? -5.215 6.289 20.172 1 92.88 383 HIS A CA 1
ATOM 2826 C C . HIS A 1 383 ? -4.312 7.223 19.375 1 92.88 383 HIS A C 1
ATOM 2828 O O . HIS A 1 383 ? -3.174 7.484 19.781 1 92.88 383 HIS A O 1
ATOM 2834 N N . TRP A 1 384 ? -4.785 7.785 18.297 1 92.69 384 TRP A N 1
ATOM 2835 C CA . TRP A 1 384 ? -3.945 8.617 17.453 1 92.69 384 TRP A CA 1
ATOM 2836 C C . TRP A 1 384 ? -3.738 10 18.078 1 92.69 384 TRP A C 1
ATOM 2838 O O . TRP A 1 384 ? -2.99 10.82 17.547 1 92.69 384 TRP A O 1
ATOM 2848 N N . LEU A 1 385 ? -4.379 10.297 19.172 1 94.38 385 LEU A N 1
ATOM 2849 C CA . LEU A 1 385 ? -4.133 11.516 19.938 1 94.38 385 LEU A CA 1
ATOM 2850 C C . LEU A 1 385 ? -3.105 11.273 21.031 1 94.38 385 LEU A C 1
ATOM 2852 O O . LEU A 1 385 ? -3.174 11.883 22.094 1 94.38 385 LEU A O 1
ATOM 2856 N N . TYR A 1 386 ? -2.197 10.453 20.844 1 88.75 386 TYR A N 1
ATOM 2857 C CA . TYR A 1 386 ? -1.181 10.062 21.812 1 88.75 386 TYR A CA 1
ATOM 2858 C C . TYR A 1 386 ? -0.333 11.266 22.219 1 88.75 386 TYR A C 1
ATOM 2860 O O . TYR A 1 386 ? 0.294 11.258 23.281 1 88.75 386 TYR A O 1
ATOM 2868 N N . TRP A 1 387 ? -0.345 12.289 21.484 1 89.62 387 TRP A N 1
ATOM 2869 C CA . TRP A 1 387 ? 0.548 13.422 21.656 1 89.62 387 TRP A CA 1
ATOM 2870 C C . TRP A 1 387 ? -0.108 14.5 22.531 1 89.62 387 TRP A C 1
ATOM 2872 O O . TRP A 1 387 ? 0.546 15.461 22.938 1 89.62 387 TRP A O 1
ATOM 2882 N N . MET A 1 388 ? -1.428 14.438 22.766 1 92.81 388 MET A N 1
ATOM 2883 C CA . MET A 1 388 ? -2.131 15.461 23.531 1 92.81 388 MET A CA 1
ATOM 2884 C C . MET A 1 388 ? -1.689 15.461 24.984 1 92.81 388 MET A C 1
ATOM 2886 O O . MET A 1 388 ? -1.755 14.43 25.656 1 92.81 388 MET A O 1
ATOM 2890 N N . ASN A 1 389 ? -1.222 16.547 25.453 1 92.38 389 ASN A N 1
ATOM 2891 C CA . ASN A 1 389 ? -0.777 16.766 26.812 1 92.38 389 ASN A CA 1
ATOM 2892 C C . ASN A 1 389 ? -0.773 18.25 27.172 1 92.38 389 ASN A C 1
ATOM 2894 O O . ASN A 1 389 ? -1.221 19.078 26.391 1 92.38 389 ASN A O 1
ATOM 2898 N N . GLU A 1 390 ? -0.315 18.578 28.328 1 93.56 390 GLU A N 1
ATOM 2899 C CA . GLU A 1 390 ? -0.315 19.953 28.797 1 93.56 390 GLU A CA 1
ATOM 2900 C C . GLU A 1 390 ? 0.595 20.828 27.938 1 93.56 390 GLU A C 1
ATOM 2902 O O . GLU A 1 390 ? 0.308 22.016 27.719 1 93.56 390 GLU A O 1
ATOM 2907 N N . GLY A 1 391 ? 1.695 20.281 27.516 1 94.19 391 GLY A N 1
ATOM 2908 C CA . GLY A 1 391 ? 2.592 21.016 26.625 1 94.19 391 GLY A CA 1
ATOM 2909 C C . GLY A 1 391 ? 1.922 21.484 25.344 1 94.19 391 GLY A C 1
ATOM 2910 O O . GLY A 1 391 ? 2.148 22.609 24.891 1 94.19 391 GLY A O 1
ATOM 2911 N N . GLU A 1 392 ? 1.131 20.609 24.828 1 95.06 392 GLU A N 1
ATOM 2912 C CA . GLU A 1 392 ? 0.38 20.953 23.625 1 95.06 392 GLU A CA 1
ATOM 2913 C C . GLU A 1 392 ? -0.59 22.109 23.906 1 95.06 392 GLU A C 1
ATOM 2915 O O . GLU A 1 392 ? -0.751 23 23.062 1 95.06 392 GLU A O 1
ATOM 2920 N N . ILE A 1 393 ? -1.239 22.109 25.062 1 96.31 393 ILE A N 1
ATOM 2921 C CA . ILE A 1 393 ? -2.162 23.172 25.438 1 96.31 393 ILE A CA 1
ATOM 2922 C C . ILE A 1 393 ? -1.408 24.5 25.516 1 96.31 393 ILE A C 1
ATOM 2924 O O . ILE A 1 393 ? -1.872 25.516 24.984 1 96.31 393 ILE A O 1
ATOM 2928 N N . HIS A 1 394 ? -0.293 24.469 26.094 1 96.69 394 HIS A N 1
ATOM 2929 C CA . HIS A 1 394 ? 0.52 25.672 26.219 1 96.69 394 HIS A CA 1
ATOM 2930 C C . HIS A 1 394 ? 0.998 26.141 24.844 1 96.69 394 HIS A C 1
ATOM 2932 O O . HIS A 1 394 ? 1.026 27.359 24.594 1 96.69 394 HIS A O 1
ATOM 2938 N N . GLY A 1 395 ? 1.411 25.188 24.047 1 97.44 395 GLY A N 1
ATOM 2939 C CA . GLY A 1 395 ? 1.833 25.562 22.703 1 97.44 395 GLY A CA 1
ATOM 2940 C C . GLY A 1 395 ? 0.747 26.25 21.906 1 97.44 395 GLY A C 1
ATOM 2941 O O . GLY A 1 395 ? 0.997 27.281 21.281 1 97.44 395 GLY A O 1
ATOM 2942 N N . GLN A 1 396 ? -0.42 25.703 21.969 1 97.69 396 GLN A N 1
ATOM 2943 C CA . GLN A 1 396 ? -1.549 26.312 21.266 1 97.69 396 GLN A CA 1
ATOM 2944 C C . GLN A 1 396 ? -1.943 27.641 21.906 1 97.69 396 GLN A C 1
ATOM 2946 O O . GLN A 1 396 ? -2.332 28.578 21.203 1 97.69 396 GLN A O 1
ATOM 2951 N N . SER A 1 397 ? -1.815 27.75 23.219 1 97.81 397 SER A N 1
ATOM 2952 C CA . SER A 1 397 ? -2.061 29.016 23.906 1 97.81 397 SER A CA 1
ATOM 2953 C C . SER A 1 397 ? -1.078 30.094 23.453 1 97.81 397 SER A C 1
ATOM 2955 O O . SER A 1 397 ? -1.474 31.219 23.188 1 97.81 397 SER A O 1
ATOM 2957 N N . GLY A 1 398 ? 0.169 29.703 23.453 1 98.25 398 GLY A N 1
ATOM 2958 C CA . GLY A 1 398 ? 1.173 30.625 22.938 1 98.25 398 GLY A CA 1
ATOM 2959 C C . GLY A 1 398 ? 0.877 31.125 21.547 1 98.25 398 GLY A C 1
ATOM 2960 O O . GLY A 1 398 ? 0.996 32.312 21.266 1 98.25 398 GLY A O 1
ATOM 2961 N N . SER A 1 399 ? 0.475 30.234 20.719 1 98.12 399 SER A N 1
ATOM 2962 C CA . SER A 1 399 ? 0.153 30.578 19.344 1 98.12 399 SER A CA 1
ATOM 2963 C C . SER A 1 399 ? -1.037 31.531 19.266 1 98.12 399 SER A C 1
ATOM 2965 O O . SER A 1 399 ? -1.047 32.469 18.453 1 98.12 399 SER A O 1
ATOM 2967 N N . ALA A 1 400 ? -2.061 31.297 20.047 1 98 400 ALA A N 1
ATOM 2968 C CA . ALA A 1 400 ? -3.225 32.188 20.094 1 98 400 ALA A CA 1
ATOM 2969 C C . ALA A 1 400 ? -2.842 33.562 20.578 1 98 400 ALA A C 1
ATOM 2971 O O . ALA A 1 400 ? -3.24 34.562 19.984 1 98 400 ALA A O 1
ATOM 2972 N N . HIS A 1 401 ? -2.039 33.625 21.625 1 97.94 401 HIS A N 1
ATOM 2973 C CA . HIS A 1 401 ? -1.593 34.906 22.156 1 97.94 401 HIS A CA 1
ATOM 2974 C C . HIS A 1 401 ? -0.744 35.656 21.141 1 97.94 401 HIS A C 1
ATOM 2976 O O . HIS A 1 401 ? -0.851 36.875 21.016 1 97.94 401 HIS A O 1
ATOM 2982 N N . LEU A 1 402 ? 0.112 34.906 20.484 1 97.69 402 LEU A N 1
ATOM 2983 C CA . LEU A 1 402 ? 0.941 35.531 19.453 1 97.69 402 LEU A CA 1
ATOM 2984 C C . LEU A 1 402 ? 0.079 36.156 18.375 1 97.69 402 LEU A C 1
ATOM 2986 O O . LEU A 1 402 ? 0.343 37.281 17.938 1 97.69 402 LEU A O 1
ATOM 2990 N N . ALA A 1 403 ? -0.937 35.469 17.922 1 96.56 403 ALA A N 1
ATOM 2991 C CA . ALA A 1 403 ? -1.849 35.969 16.891 1 96.56 403 ALA A CA 1
ATOM 2992 C C . ALA A 1 403 ? -2.598 37.219 17.375 1 96.56 403 ALA A C 1
ATOM 2994 O O . ALA A 1 403 ? -2.898 38.094 16.594 1 96.56 403 ALA A O 1
ATOM 2995 N N . LEU A 1 404 ? -2.852 37.281 18.719 1 96.81 404 LEU A N 1
ATOM 2996 C CA . LEU A 1 404 ? -3.621 38.375 19.312 1 96.81 404 LEU A CA 1
ATOM 2997 C C . LEU A 1 404 ? -2.711 39.531 19.688 1 96.81 404 LEU A C 1
ATOM 2999 O O . LEU A 1 404 ? -3.186 40.594 20.141 1 96.81 404 LEU A O 1
ATOM 3003 N N . GLY A 1 405 ? -1.38 39.344 19.547 1 95.81 405 GLY A N 1
ATOM 3004 C CA . GLY A 1 405 ? -0.424 40.406 19.859 1 95.81 405 GLY A CA 1
ATOM 3005 C C . GLY A 1 405 ? -0.035 40.438 21.328 1 95.81 405 GLY A C 1
ATOM 3006 O O . GLY A 1 405 ? 0.637 41.375 21.766 1 95.81 405 GLY A O 1
ATOM 3007 N N . ASN A 1 406 ? -0.498 39.531 22.062 1 96.38 406 ASN A N 1
ATOM 3008 C CA . ASN A 1 406 ? -0.102 39.406 23.469 1 96.38 406 ASN A CA 1
ATOM 3009 C C . ASN A 1 406 ? 1.252 38.719 23.609 1 96.38 406 ASN A C 1
ATOM 3011 O O . ASN A 1 406 ? 1.33 37.594 24.125 1 96.38 406 ASN A O 1
ATOM 3015 N N . THR A 1 407 ? 2.305 39.406 23.297 1 95.62 407 THR A N 1
ATOM 3016 C CA . THR A 1 407 ? 3.629 38.812 23.125 1 95.62 407 THR A CA 1
ATOM 3017 C C . THR A 1 407 ? 4.168 38.281 24.453 1 95.62 407 THR A C 1
ATOM 3019 O O . THR A 1 407 ? 4.809 37.25 24.484 1 95.62 407 THR A O 1
ATOM 3022 N N . ALA A 1 408 ? 3.965 39 25.547 1 95.62 408 ALA A N 1
ATOM 3023 C CA . ALA A 1 408 ? 4.457 38.531 26.844 1 95.62 408 ALA A CA 1
ATOM 3024 C C . ALA A 1 408 ? 3.836 37.188 27.234 1 95.62 408 ALA A C 1
ATOM 3026 O O . ALA A 1 408 ? 4.539 36.281 27.688 1 95.62 408 ALA A O 1
ATOM 3027 N N . ARG A 1 409 ? 2.555 37.125 27.062 1 96.56 409 ARG A N 1
ATOM 3028 C CA . ARG A 1 409 ? 1.855 35.875 27.375 1 96.56 409 ARG A CA 1
ATOM 3029 C C . ARG A 1 409 ? 2.275 34.781 26.406 1 96.56 409 ARG A C 1
ATOM 3031 O O . ARG A 1 409 ? 2.352 33.594 26.797 1 96.56 409 ARG A O 1
ATOM 3038 N N . ALA A 1 410 ? 2.453 35.094 25.188 1 98.25 410 ALA A N 1
ATOM 3039 C CA . ALA A 1 410 ? 2.93 34.125 24.203 1 98.25 410 ALA A CA 1
ATOM 3040 C C . ALA A 1 410 ? 4.277 33.531 24.609 1 98.25 410 ALA A C 1
ATOM 3042 O O . ALA A 1 410 ? 4.465 32.312 24.609 1 98.25 410 ALA A O 1
ATOM 3043 N N . VAL A 1 411 ? 5.238 34.406 25 1 97.44 411 VAL A N 1
ATOM 3044 C CA . VAL A 1 411 ? 6.566 33.969 25.438 1 97.44 411 VAL A CA 1
ATOM 3045 C C . VAL A 1 411 ? 6.449 33.031 26.625 1 97.44 411 VAL A C 1
ATOM 3047 O O . VAL A 1 411 ? 7.098 31.969 26.641 1 97.44 411 VAL A O 1
ATOM 3050 N N . GLU A 1 412 ? 5.617 33.406 27.547 1 97 412 GLU A N 1
ATOM 3051 C CA . GLU A 1 412 ? 5.426 32.594 28.734 1 97 412 GLU A CA 1
ATOM 3052 C C . GLU A 1 412 ? 4.848 31.219 28.359 1 97 412 GLU A C 1
ATOM 3054 O O . GLU A 1 412 ? 5.344 30.188 28.812 1 97 412 GLU A O 1
ATOM 3059 N N . SER A 1 413 ? 3.834 31.188 27.578 1 97.88 413 SER A N 1
ATOM 3060 C CA . SER A 1 413 ? 3.148 29.969 27.188 1 97.88 413 SER A CA 1
ATOM 3061 C C . SER A 1 413 ? 4.07 29.047 26.391 1 97.88 413 SER A C 1
ATOM 3063 O O . SER A 1 413 ? 4.105 27.828 26.625 1 97.88 413 SER A O 1
ATOM 3065 N N . PHE A 1 414 ? 4.793 29.562 25.453 1 97.75 414 PHE A N 1
ATOM 3066 C CA . PHE A 1 414 ? 5.723 28.75 24.688 1 97.75 414 PHE A CA 1
ATOM 3067 C C . PHE A 1 414 ? 6.82 28.188 25.578 1 97.75 414 PHE A C 1
ATOM 3069 O O . PHE A 1 414 ? 7.297 27.078 25.359 1 97.75 414 PHE A O 1
ATOM 3076 N N . GLY A 1 415 ? 7.273 29.016 26.547 1 95.75 415 GLY A N 1
ATOM 3077 C CA . GLY A 1 415 ? 8.234 28.516 27.516 1 95.75 415 GLY A CA 1
ATOM 3078 C C . GLY A 1 415 ? 7.77 27.25 28.219 1 95.75 415 GLY A C 1
ATOM 3079 O O . GLY A 1 415 ? 8.531 26.281 28.344 1 95.75 415 GLY A O 1
ATOM 3080 N N . HIS A 1 416 ? 6.547 27.281 28.641 1 95.56 416 HIS A N 1
ATOM 3081 C CA . HIS A 1 416 ? 5.961 26.109 29.281 1 95.56 416 HIS A CA 1
ATOM 3082 C C . HIS A 1 416 ? 5.863 24.938 28.297 1 95.56 416 HIS A C 1
ATOM 3084 O O . HIS A 1 416 ? 6.137 23.797 28.672 1 95.56 416 HIS A O 1
ATOM 3090 N N . ALA A 1 417 ? 5.465 25.172 27.062 1 96.12 417 ALA A N 1
ATOM 3091 C CA . ALA A 1 417 ? 5.316 24.141 26.047 1 96.12 417 ALA A CA 1
ATOM 3092 C C . ALA A 1 417 ? 6.652 23.453 25.766 1 96.12 417 ALA A C 1
ATOM 3094 O O . ALA A 1 417 ? 6.727 22.234 25.703 1 96.12 417 ALA A O 1
ATOM 3095 N N . ILE A 1 418 ? 7.695 24.219 25.578 1 94.38 418 ILE A N 1
ATOM 3096 C CA . ILE A 1 418 ? 9.023 23.719 25.234 1 94.38 418 ILE A CA 1
ATOM 3097 C C . ILE A 1 418 ? 9.578 22.875 26.391 1 94.38 418 ILE A C 1
ATOM 3099 O O . ILE A 1 418 ? 10.195 21.828 26.156 1 94.38 418 ILE A O 1
ATOM 3103 N N . ARG A 1 419 ? 9.281 23.219 27.609 1 91.25 419 ARG A N 1
ATOM 3104 C CA . ARG A 1 419 ? 9.766 22.484 28.781 1 91.25 419 ARG A CA 1
ATOM 3105 C C . ARG A 1 419 ? 9.023 21.172 28.938 1 91.25 419 ARG A C 1
ATOM 3107 O O . ARG A 1 419 ? 9.594 20.188 29.422 1 91.25 419 ARG A O 1
ATOM 3114 N N . ALA A 1 420 ? 7.836 21.156 28.469 1 88 420 ALA A N 1
ATOM 3115 C CA . ALA A 1 420 ? 6.996 19.969 28.641 1 88 420 ALA A CA 1
ATOM 3116 C C . ALA A 1 420 ? 7.219 18.969 27.531 1 88 420 ALA A C 1
ATOM 3118 O O . ALA A 1 420 ? 6.727 17.844 27.578 1 88 420 ALA A O 1
ATOM 3119 N N . GLU A 1 421 ? 7.887 19.328 26.547 1 76.94 421 GLU A N 1
ATOM 3120 C CA . GLU A 1 421 ? 7.965 18.5 25.359 1 76.94 421 GLU A CA 1
ATOM 3121 C C . GLU A 1 421 ? 8.734 17.203 25.625 1 76.94 421 GLU A C 1
ATOM 3123 O O . GLU A 1 421 ? 9.719 17.203 26.375 1 76.94 421 GLU A O 1
ATOM 3128 N N . ARG A 1 422 ? 8.156 16.297 24.953 1 69.12 422 ARG A N 1
ATOM 3129 C CA . ARG A 1 422 ? 8.664 14.938 25.094 1 69.12 422 ARG A CA 1
ATOM 3130 C C . ARG A 1 422 ? 9.75 14.648 24.078 1 69.12 422 ARG A C 1
ATOM 3132 O O . ARG A 1 422 ? 9.758 15.227 22.984 1 69.12 422 ARG A O 1
ATOM 3139 N N . ALA A 1 423 ? 10.406 13.625 24.547 1 71.69 423 ALA A N 1
ATOM 3140 C CA . ALA A 1 423 ? 11.492 13.133 23.703 1 71.69 423 ALA A CA 1
ATOM 3141 C C . ALA A 1 423 ? 10.953 12.555 22.406 1 71.69 423 ALA A C 1
ATOM 3143 O O . ALA A 1 423 ? 9.922 11.875 22.391 1 71.69 423 ALA A O 1
ATOM 3144 N N . GLY A 1 424 ? 11.508 13 21.281 1 76.25 424 GLY A N 1
ATOM 3145 C CA . GLY A 1 424 ? 11.211 12.406 19.984 1 76.25 424 GLY A CA 1
ATOM 3146 C C . GLY A 1 424 ? 10.289 13.266 19.141 1 76.25 424 GLY A C 1
ATOM 3147 O O . GLY A 1 424 ? 10.164 13.039 17.922 1 76.25 424 GLY A O 1
ATOM 3148 N N . GLU A 1 425 ? 9.625 14.219 19.75 1 86.94 425 GLU A N 1
ATOM 3149 C CA . GLU A 1 425 ? 8.719 15.078 19 1 86.94 425 GLU A CA 1
ATOM 3150 C C . GLU A 1 425 ? 9.453 16.281 18.406 1 86.94 425 GLU A C 1
ATOM 3152 O O . GLU A 1 425 ? 9.117 17.422 18.703 1 86.94 425 GLU A O 1
ATOM 3157 N N . ARG A 1 426 ? 10.328 15.961 17.5 1 87.62 426 ARG A N 1
ATOM 3158 C CA . ARG A 1 426 ? 11.25 16.969 16.984 1 87.62 426 ARG A CA 1
ATOM 3159 C C . ARG A 1 426 ? 10.508 18.031 16.188 1 87.62 426 ARG A C 1
ATOM 3161 O O . ARG A 1 426 ? 10.805 19.219 16.281 1 87.62 426 ARG A O 1
ATOM 3168 N N . ARG A 1 427 ? 9.586 17.578 15.398 1 89.5 427 ARG A N 1
ATOM 3169 C CA . ARG A 1 427 ? 8.867 18.531 14.555 1 89.5 427 ARG A CA 1
ATOM 3170 C C . ARG A 1 427 ? 8.078 19.516 15.406 1 89.5 427 ARG A C 1
ATOM 3172 O O . ARG A 1 427 ? 8.156 20.734 15.203 1 89.5 427 ARG A O 1
ATOM 3179 N N . THR A 1 428 ? 7.262 19.016 16.344 1 91.81 428 THR A N 1
ATOM 3180 C CA . THR A 1 428 ? 6.465 19.875 17.203 1 91.81 428 THR A CA 1
ATOM 3181 C C . THR A 1 428 ? 7.359 20.812 18.016 1 91.81 428 THR A C 1
ATOM 3183 O O . THR A 1 428 ? 7.039 21.984 18.188 1 91.81 428 THR A O 1
ATOM 3186 N N . HIS A 1 429 ? 8.477 20.297 18.438 1 93.31 429 HIS A N 1
ATOM 3187 C CA . HIS A 1 429 ? 9.445 21.109 19.172 1 93.31 429 HIS A CA 1
ATOM 3188 C C . HIS A 1 429 ? 9.953 22.266 18.312 1 93.31 429 HIS A C 1
ATOM 3190 O O . HIS A 1 429 ? 10.023 23.406 18.781 1 93.31 429 HIS A O 1
ATOM 3196 N N . GLY A 1 430 ? 10.297 21.953 17.094 1 94.62 430 GLY A N 1
ATOM 3197 C CA . GLY A 1 430 ? 10.734 22.984 16.172 1 94.62 430 GLY A CA 1
ATOM 3198 C C . GLY A 1 430 ? 9.68 24.047 15.906 1 94.62 430 GLY A C 1
ATOM 3199 O O . GLY A 1 430 ? 10 25.234 15.82 1 94.62 430 GLY A O 1
ATOM 3200 N N . LEU A 1 431 ? 8.492 23.625 15.852 1 95 431 LEU A N 1
ATOM 3201 C CA . LEU A 1 431 ? 7.391 24.547 15.602 1 95 431 LEU A CA 1
ATOM 3202 C C . LEU A 1 431 ? 7.199 25.484 16.781 1 95 431 LEU A C 1
ATOM 3204 O O . LEU A 1 431 ? 7.051 26.703 16.594 1 95 431 LEU A O 1
ATOM 3208 N N . PHE A 1 432 ? 7.211 24.969 17.984 1 96.44 432 PHE A N 1
ATOM 3209 C CA . PHE A 1 432 ? 7.043 25.812 19.172 1 96.44 432 PHE A CA 1
ATOM 3210 C C . PHE A 1 432 ? 8.227 26.75 19.344 1 96.44 432 PHE A C 1
ATOM 3212 O O . PHE A 1 432 ? 8.055 27.922 19.688 1 96.44 432 PHE A O 1
ATOM 3219 N N . LEU A 1 433 ? 9.445 26.25 19.047 1 97.25 433 LEU A N 1
ATOM 3220 C CA . LEU A 1 433 ? 10.633 27.094 19.125 1 97.25 433 LEU A CA 1
ATOM 3221 C C . LEU A 1 433 ? 10.547 28.25 18.141 1 97.25 433 LEU A C 1
ATOM 3223 O O . LEU A 1 433 ? 10.859 29.391 18.484 1 97.25 433 LEU A O 1
ATOM 3227 N N . SER A 1 434 ? 10.164 27.922 16.953 1 97.88 434 SER A N 1
ATOM 3228 C CA . SER A 1 434 ? 10.102 28.953 15.914 1 97.88 434 SER A CA 1
ATOM 3229 C C . SER A 1 434 ? 9.094 30.031 16.281 1 97.88 434 SER A C 1
ATOM 3231 O O . SER A 1 434 ? 9.375 31.219 16.125 1 97.88 434 SER A O 1
ATOM 3233 N N . ARG A 1 435 ? 8.016 29.688 16.797 1 97.56 435 ARG A N 1
ATOM 3234 C CA . ARG A 1 435 ? 6.988 30.656 17.188 1 97.56 435 ARG A CA 1
ATOM 3235 C C . ARG A 1 435 ? 7.383 31.406 18.453 1 97.56 435 ARG A C 1
ATOM 3237 O O . ARG A 1 435 ? 7.082 32.594 18.594 1 97.56 435 ARG A O 1
ATOM 3244 N N . ALA A 1 436 ? 8.039 30.688 19.375 1 98.06 436 ALA A N 1
ATOM 3245 C CA . ALA A 1 436 ? 8.586 31.359 20.547 1 98.06 436 ALA A CA 1
ATOM 3246 C C . ALA A 1 436 ? 9.57 32.469 20.156 1 98.06 436 ALA A C 1
ATOM 3248 O O . ALA A 1 436 ? 9.562 33.562 20.719 1 98.06 436 ALA A O 1
ATOM 3249 N N . ALA A 1 437 ? 10.406 32.125 19.203 1 98.12 437 ALA A N 1
ATOM 3250 C CA . ALA A 1 437 ? 11.375 33.125 18.703 1 98.12 437 ALA A CA 1
ATOM 3251 C C . ALA A 1 437 ? 10.672 34.344 18.141 1 98.12 437 ALA A C 1
ATOM 3253 O O . ALA A 1 437 ? 11.109 35.469 18.344 1 98.12 437 ALA A O 1
ATOM 3254 N N . GLN A 1 438 ? 9.617 34.094 17.422 1 97.69 438 GLN A N 1
ATOM 3255 C CA . GLN A 1 438 ? 8.805 35.188 16.906 1 97.69 438 GLN A CA 1
ATOM 3256 C C . GLN A 1 438 ? 8.273 36.062 18.047 1 97.69 438 GLN A C 1
ATOM 3258 O O . GLN A 1 438 ? 8.32 37.281 17.969 1 97.69 438 GLN A O 1
ATOM 3263 N N . ALA A 1 439 ? 7.746 35.406 19.047 1 97.62 439 ALA A N 1
ATOM 3264 C CA . ALA A 1 439 ? 7.203 36.125 20.203 1 97.62 439 ALA A CA 1
ATOM 3265 C C . ALA A 1 439 ? 8.281 37 20.859 1 97.62 439 ALA A C 1
ATOM 3267 O O . ALA A 1 439 ? 8.031 38.156 21.203 1 97.62 439 ALA A O 1
ATOM 3268 N N . HIS A 1 440 ? 9.477 36.469 21.031 1 96.94 440 HIS A N 1
ATOM 3269 C CA . HIS A 1 440 ? 10.594 37.219 21.594 1 96.94 440 HIS A CA 1
ATOM 3270 C C . HIS A 1 440 ? 10.93 38.438 20.734 1 96.94 440 HIS A C 1
ATOM 3272 O O . HIS A 1 440 ? 11.148 39.531 21.25 1 96.94 440 HIS A O 1
ATOM 3278 N N . ALA A 1 441 ? 11.016 38.188 19.453 1 95.94 441 ALA A N 1
ATOM 3279 C CA . ALA A 1 441 ? 11.344 39.25 18.531 1 95.94 441 ALA A CA 1
ATOM 3280 C C . ALA A 1 441 ? 10.32 40.406 18.641 1 95.94 441 ALA A C 1
ATOM 3282 O O . ALA A 1 441 ? 10.688 41.562 18.703 1 95.94 441 ALA A O 1
ATOM 3283 N N . ARG A 1 442 ? 9.086 40.062 18.672 1 94.81 442 ARG A N 1
ATOM 3284 C CA . ARG A 1 442 ? 8.016 41.062 18.703 1 94.81 442 ARG A CA 1
ATOM 3285 C C . ARG A 1 442 ? 7.941 41.75 20.078 1 94.81 442 ARG A C 1
ATOM 3287 O O . ARG A 1 442 ? 7.461 42.875 20.188 1 94.81 442 ARG A O 1
ATOM 3294 N N . ALA A 1 443 ? 8.398 41.031 21.094 1 93.69 443 ALA A N 1
ATOM 3295 C CA . ALA A 1 443 ? 8.469 41.594 22.422 1 93.69 443 ALA A CA 1
ATOM 3296 C C . ALA A 1 443 ? 9.68 42.5 22.562 1 93.69 443 ALA A C 1
ATOM 3298 O O . ALA A 1 443 ? 9.844 43.188 23.578 1 93.69 443 ALA A O 1
ATOM 3299 N N . GLY A 1 444 ? 10.562 42.469 21.516 1 90.56 444 GLY A N 1
ATOM 3300 C CA . GLY A 1 444 ? 11.727 43.344 21.516 1 90.56 444 GLY A CA 1
ATOM 3301 C C . GLY A 1 444 ? 12.969 42.688 22.094 1 90.56 444 GLY A C 1
ATOM 3302 O O . GLY A 1 444 ? 14.008 43.344 22.219 1 90.56 444 GLY A O 1
ATOM 3303 N N . ASP A 1 445 ? 12.891 41.531 22.469 1 92.94 445 ASP A N 1
ATOM 3304 C CA . ASP A 1 445 ? 14.039 40.781 22.984 1 92.94 445 ASP A CA 1
ATOM 3305 C C . ASP A 1 445 ? 14.75 40.031 21.859 1 92.94 445 ASP A C 1
ATOM 3307 O O . ASP A 1 445 ? 14.617 38.812 21.75 1 92.94 445 ASP A O 1
ATOM 3311 N N . LEU A 1 446 ? 15.594 40.656 21.156 1 92.75 446 LEU A N 1
ATOM 3312 C CA . LEU A 1 446 ? 16.219 40.094 19.953 1 92.75 446 LEU A CA 1
ATOM 3313 C C . LEU A 1 446 ? 17.234 39.031 20.297 1 92.75 446 LEU A C 1
ATOM 3315 O O . LEU A 1 446 ? 17.406 38.062 19.547 1 92.75 446 LEU A O 1
ATOM 3319 N N . ASP A 1 447 ? 17.859 39.188 21.469 1 93.31 447 ASP A N 1
ATOM 3320 C CA . ASP A 1 447 ? 18.828 38.156 21.875 1 93.31 447 ASP A CA 1
ATOM 3321 C C . ASP A 1 447 ? 18.141 36.812 22.109 1 93.31 447 ASP A C 1
ATOM 3323 O O . ASP A 1 447 ? 18.609 35.781 21.609 1 93.31 447 ASP A O 1
ATOM 3327 N N . ALA A 1 448 ? 17.047 36.875 22.844 1 95.31 448 ALA A N 1
ATOM 3328 C CA . ALA A 1 448 ? 16.297 35.656 23.078 1 95.31 448 ALA A CA 1
ATOM 3329 C C . ALA A 1 448 ? 15.711 35.094 21.781 1 95.31 448 ALA A C 1
ATOM 3331 O O . ALA A 1 448 ? 15.648 33.875 21.594 1 95.31 448 ALA A O 1
ATOM 3332 N N . ALA A 1 449 ? 15.258 36 20.953 1 96.81 449 ALA A N 1
ATOM 3333 C CA . ALA A 1 449 ? 14.719 35.594 19.656 1 96.81 449 ALA A CA 1
ATOM 3334 C C . ALA A 1 449 ? 15.758 34.844 18.828 1 96.81 449 ALA A C 1
ATOM 3336 O O . ALA A 1 449 ? 15.461 33.781 18.25 1 96.81 449 ALA A O 1
ATOM 3337 N N . CYS A 1 450 ? 16.984 35.375 18.797 1 95.5 450 CYS A N 1
ATOM 3338 C CA . CYS A 1 450 ? 18.062 34.781 18.016 1 95.5 450 CYS A CA 1
ATOM 3339 C C . CYS A 1 450 ? 18.484 33.438 18.609 1 95.5 450 CYS A C 1
ATOM 3341 O O . CYS A 1 450 ? 18.656 32.469 17.875 1 95.5 450 CYS A O 1
ATOM 3343 N N . ALA A 1 451 ? 18.609 33.375 19.906 1 96.31 451 ALA A N 1
ATOM 3344 C CA . ALA A 1 451 ? 19.016 32.125 20.562 1 96.31 451 ALA A CA 1
ATOM 3345 C C . ALA A 1 451 ? 17.984 31.031 20.312 1 96.31 451 ALA A C 1
ATOM 3347 O O . ALA A 1 451 ? 18.344 29.922 19.922 1 96.31 451 ALA A O 1
ATOM 3348 N N . THR A 1 452 ? 16.703 31.312 20.562 1 97.19 452 THR A N 1
ATOM 3349 C CA . THR A 1 452 ? 15.625 30.359 20.344 1 97.19 452 THR A CA 1
ATOM 3350 C C . THR A 1 452 ? 15.469 30.031 18.875 1 97.19 452 THR A C 1
ATOM 3352 O O . THR A 1 452 ? 15.219 28.875 18.516 1 97.19 452 THR A O 1
ATOM 3355 N N . GLY A 1 453 ? 15.602 31 18.031 1 97.56 453 GLY A N 1
ATOM 3356 C CA . GLY A 1 453 ? 15.516 30.812 16.594 1 97.56 453 GLY A CA 1
ATOM 3357 C C . GLY A 1 453 ? 16.594 29.891 16.047 1 97.56 453 GLY A C 1
ATOM 3358 O O . GLY A 1 453 ? 16.344 29.109 15.133 1 97.56 453 GLY A O 1
ATOM 3359 N N . GLU A 1 454 ? 17.812 29.984 16.594 1 96.81 454 GLU A N 1
ATOM 3360 C CA . GLU A 1 454 ? 18.906 29.125 16.172 1 96.81 454 GLU A CA 1
ATOM 3361 C C . GLU A 1 454 ? 18.609 27.656 16.438 1 96.81 454 GLU A C 1
ATOM 3363 O O . GLU A 1 454 ? 18.953 26.781 15.641 1 96.81 454 GLU A O 1
ATOM 3368 N N . GLU A 1 455 ? 18 27.469 17.562 1 96.31 455 GLU A N 1
ATOM 3369 C CA . GLU A 1 455 ? 17.609 26.109 17.891 1 96.31 455 GLU A CA 1
ATOM 3370 C C . GLU A 1 455 ? 16.562 25.594 16.891 1 96.31 455 GLU A C 1
ATOM 3372 O O . GLU A 1 455 ? 16.641 24.438 16.453 1 96.31 455 GLU A O 1
ATOM 3377 N N . ALA A 1 456 ? 15.586 26.406 16.562 1 97.19 456 ALA A N 1
ATOM 3378 C CA . ALA A 1 456 ? 14.547 26.016 15.609 1 97.19 456 ALA A CA 1
ATOM 3379 C C . ALA A 1 456 ? 15.156 25.734 14.242 1 97.19 456 ALA A C 1
ATOM 3381 O O . ALA A 1 456 ? 14.758 24.781 13.57 1 97.19 456 ALA A O 1
ATOM 3382 N N . VAL A 1 457 ? 16.141 26.531 13.797 1 96.81 457 VAL A N 1
ATOM 3383 C CA . VAL A 1 457 ? 16.797 26.375 12.5 1 96.81 457 VAL A CA 1
ATOM 3384 C C . VAL A 1 457 ? 17.562 25.047 12.477 1 96.81 457 VAL A C 1
ATOM 3386 O O . VAL A 1 457 ? 17.547 24.344 11.461 1 96.81 457 VAL A O 1
ATOM 3389 N N . SER A 1 458 ? 18.188 24.719 13.57 1 94.88 458 SER A N 1
ATOM 3390 C CA . SER A 1 458 ? 18.922 23.469 13.656 1 94.88 458 SER A CA 1
ATOM 3391 C C . SER A 1 458 ? 17.984 22.266 13.445 1 94.88 458 SER A C 1
ATOM 3393 O O . SER A 1 458 ? 18.375 21.281 12.812 1 94.88 458 SER A O 1
ATOM 3395 N N . ILE A 1 459 ? 16.812 22.359 13.977 1 93 459 ILE A N 1
ATOM 3396 C CA . ILE A 1 459 ? 15.812 21.312 13.797 1 93 459 ILE A CA 1
ATOM 3397 C C . ILE A 1 459 ? 15.328 21.297 12.352 1 93 459 ILE A C 1
ATOM 3399 O O . ILE A 1 459 ? 15.203 20.234 11.742 1 93 459 ILE A O 1
ATOM 3403 N N . ALA A 1 460 ? 15.125 22.453 11.789 1 93.69 460 ALA A N 1
ATOM 3404 C CA . ALA A 1 460 ? 14.594 22.594 10.43 1 93.69 460 ALA A CA 1
ATOM 3405 C C . ALA A 1 460 ? 15.57 22.016 9.406 1 93.69 460 ALA A C 1
ATOM 3407 O O . ALA A 1 460 ? 15.172 21.656 8.297 1 93.69 460 ALA A O 1
ATOM 3408 N N . GLU A 1 461 ? 16.828 21.875 9.719 1 90.44 461 GLU A N 1
ATOM 3409 C CA . GLU A 1 461 ? 17.844 21.312 8.828 1 90.44 461 GLU A CA 1
ATOM 3410 C C . GLU A 1 461 ? 17.672 19.812 8.672 1 90.44 461 GLU A C 1
ATOM 3412 O O . GLU A 1 461 ? 18.125 19.219 7.688 1 90.44 461 GLU A O 1
ATOM 3417 N N . THR A 1 462 ? 16.938 19.234 9.602 1 86 462 THR A N 1
ATOM 3418 C CA . THR A 1 462 ? 16.859 17.766 9.578 1 86 462 THR A CA 1
ATOM 3419 C C . THR A 1 462 ? 15.406 17.297 9.508 1 86 462 THR A C 1
ATOM 3421 O O . THR A 1 462 ? 15.141 16.109 9.336 1 86 462 THR A O 1
ATOM 3424 N N . VAL A 1 463 ? 14.484 18.203 9.711 1 88.19 463 VAL A N 1
ATOM 3425 C CA . VAL A 1 463 ? 13.062 17.875 9.688 1 88.19 463 VAL A CA 1
ATOM 3426 C C . VAL A 1 463 ? 12.406 18.516 8.469 1 88.19 463 VAL A C 1
ATOM 3428 O O . VAL A 1 463 ? 12.555 19.719 8.242 1 88.19 463 VAL A O 1
ATOM 3431 N N . GLN A 1 464 ? 11.75 17.719 7.719 1 88.31 464 GLN A N 1
ATOM 3432 C CA . GLN A 1 464 ? 11.07 18.25 6.535 1 88.31 464 GLN A CA 1
ATOM 3433 C C . GLN A 1 464 ? 9.664 18.719 6.871 1 88.31 464 GLN A C 1
ATOM 3435 O O . GLN A 1 464 ? 8.719 17.922 6.867 1 88.31 464 GLN A O 1
ATOM 3440 N N . SER A 1 465 ? 9.484 19.969 7.059 1 91.31 465 SER A N 1
ATOM 3441 C CA . SER A 1 465 ? 8.219 20.625 7.375 1 91.31 465 SER A CA 1
ATOM 3442 C C . SER A 1 465 ? 8.141 22.016 6.75 1 91.31 465 SER A C 1
ATOM 3444 O O . SER A 1 465 ? 8.891 22.906 7.125 1 91.31 465 SER A O 1
ATOM 3446 N N . ALA A 1 466 ? 7.27 22.156 5.836 1 91 466 ALA A N 1
ATOM 3447 C CA . ALA A 1 466 ? 7.059 23.453 5.211 1 91 466 ALA A CA 1
ATOM 3448 C C . ALA A 1 466 ? 6.52 24.469 6.219 1 91 466 ALA A C 1
ATOM 3450 O O . ALA A 1 466 ? 6.848 25.656 6.152 1 91 466 ALA A O 1
ATOM 3451 N N . ARG A 1 467 ? 5.695 24.031 7.125 1 91.75 467 ARG A N 1
ATOM 3452 C CA . ARG A 1 467 ? 5.141 24.891 8.172 1 91.75 467 ARG A CA 1
ATOM 3453 C C . ARG A 1 467 ? 6.246 25.469 9.039 1 91.75 467 ARG A C 1
ATOM 3455 O O . ARG A 1 467 ? 6.219 26.656 9.367 1 91.75 467 ARG A O 1
ATOM 3462 N N . LEU A 1 468 ? 7.184 24.625 9.414 1 94.44 468 LEU A N 1
ATOM 3463 C CA . LEU A 1 468 ? 8.312 25.094 10.203 1 94.44 468 LEU A CA 1
ATOM 3464 C C . LEU A 1 468 ? 9.117 26.141 9.438 1 94.44 468 LEU A C 1
ATOM 3466 O O . LEU A 1 468 ? 9.492 27.172 9.992 1 94.44 468 LEU A O 1
ATOM 3470 N N . ARG A 1 469 ? 9.32 25.906 8.211 1 93.94 469 ARG A N 1
ATOM 3471 C CA . ARG A 1 469 ? 10.062 26.859 7.387 1 93.94 469 ARG A CA 1
ATOM 3472 C C . ARG A 1 469 ? 9.297 28.172 7.246 1 93.94 469 ARG A C 1
ATOM 3474 O O . ARG A 1 469 ? 9.891 29.25 7.25 1 93.94 469 ARG A O 1
ATOM 3481 N N . ASP A 1 470 ? 8.055 28.094 7.145 1 93.62 470 ASP A N 1
ATOM 3482 C CA . ASP A 1 470 ? 7.227 29.281 7.074 1 93.62 470 ASP A CA 1
ATOM 3483 C C . ASP A 1 470 ? 7.34 30.109 8.352 1 93.62 470 ASP A C 1
ATOM 3485 O O . ASP A 1 470 ? 7.453 31.344 8.297 1 93.62 470 ASP A O 1
ATOM 3489 N N . HIS A 1 471 ? 7.242 29.422 9.516 1 95.25 471 HIS A N 1
ATOM 3490 C CA . HIS A 1 471 ? 7.406 30.109 10.789 1 95.25 471 HIS A CA 1
ATOM 3491 C C . HIS A 1 471 ? 8.75 30.828 10.859 1 95.25 471 HIS A C 1
ATOM 3493 O O . HIS A 1 471 ? 8.836 31.938 11.367 1 95.25 471 HIS A O 1
ATOM 3499 N N . LEU A 1 472 ? 9.758 30.156 10.328 1 96.88 472 LEU A N 1
ATOM 3500 C CA . LEU A 1 472 ? 11.102 30.734 10.367 1 96.88 472 LEU A CA 1
ATOM 3501 C C . LEU A 1 472 ? 11.211 31.938 9.43 1 96.88 472 LEU A C 1
ATOM 3503 O O . LEU A 1 472 ? 11.898 32.906 9.727 1 96.88 472 LEU A O 1
ATOM 3507 N N . ARG A 1 473 ? 10.547 31.859 8.359 1 95.25 473 ARG A N 1
ATOM 3508 C CA . ARG A 1 473 ? 10.492 33 7.469 1 95.25 473 ARG A CA 1
ATOM 3509 C C . ARG A 1 473 ? 9.812 34.188 8.156 1 95.25 473 ARG A C 1
ATOM 3511 O O . ARG A 1 473 ? 10.281 35.344 8.039 1 95.25 473 ARG A O 1
ATOM 3518 N N . ASP A 1 474 ? 8.75 33.938 8.797 1 95.06 474 ASP A N 1
ATOM 3519 C CA . ASP A 1 474 ? 8.07 34.969 9.562 1 95.06 474 ASP A CA 1
ATOM 3520 C C . ASP A 1 474 ? 8.984 35.562 10.633 1 95.06 474 ASP A C 1
ATOM 3522 O O . ASP A 1 474 ? 8.969 36.75 10.867 1 95.06 474 ASP A O 1
ATOM 3526 N N . LEU A 1 475 ? 9.742 34.688 11.258 1 96.44 475 LEU A N 1
ATOM 3527 C CA . LEU A 1 475 ? 10.711 35.125 12.242 1 96.44 475 LEU A CA 1
ATOM 3528 C C . LEU A 1 475 ? 11.727 36.094 11.609 1 96.44 475 LEU A C 1
ATOM 3530 O O . LEU A 1 475 ? 12.07 37.125 12.188 1 96.44 475 LEU A O 1
ATOM 3534 N N . SER A 1 476 ? 12.188 35.688 10.461 1 95.25 476 SER A N 1
ATOM 3535 C CA . SER A 1 476 ? 13.133 36.531 9.742 1 95.25 476 SER A CA 1
ATOM 3536 C C . SER A 1 476 ? 12.555 37.938 9.5 1 95.25 476 SER A C 1
ATOM 3538 O O . SER A 1 476 ? 13.25 38.938 9.664 1 95.25 476 SER A O 1
ATOM 3540 N N . ALA A 1 477 ? 11.352 38 9.156 1 94.44 477 ALA A N 1
ATOM 3541 C CA . ALA A 1 477 ? 10.68 39.281 8.938 1 94.44 477 ALA A CA 1
ATOM 3542 C C . ALA A 1 477 ? 10.578 40.094 10.234 1 94.44 477 ALA A C 1
ATOM 3544 O O . ALA A 1 477 ? 10.781 41.312 10.242 1 94.44 477 ALA A O 1
ATOM 3545 N N . ASP A 1 478 ? 10.227 39.406 11.281 1 94 478 ASP A N 1
ATOM 3546 C CA . ASP A 1 478 ? 10.117 40.062 12.586 1 94 478 ASP A CA 1
ATOM 3547 C C . ASP A 1 478 ? 11.461 40.625 13.047 1 94 478 ASP A C 1
ATOM 3549 O O . ASP A 1 478 ? 11.523 41.688 13.648 1 94 478 ASP A O 1
ATOM 3553 N N . LEU A 1 479 ? 12.516 39.906 12.781 1 93.38 479 LEU A N 1
ATOM 3554 C CA . LEU A 1 479 ? 13.859 40.344 13.148 1 93.38 479 LEU A CA 1
ATOM 3555 C C . LEU A 1 479 ? 14.266 41.562 12.367 1 93.38 479 LEU A C 1
ATOM 3557 O O . LEU A 1 479 ? 14.93 42.469 12.906 1 93.38 479 LEU A O 1
ATOM 3561 N N . ARG A 1 480 ? 13.859 41.625 11.195 1 88.81 480 ARG A N 1
ATOM 3562 C CA . ARG A 1 480 ? 14.195 42.75 10.352 1 88.81 480 ARG A CA 1
ATOM 3563 C C . ARG A 1 480 ? 13.445 44 10.805 1 88.81 480 ARG A C 1
ATOM 3565 O O . ARG A 1 480 ? 13.961 45.125 10.68 1 88.81 480 ARG A O 1
ATOM 3572 N N . ARG A 1 481 ? 12.305 43.844 11.312 1 86.38 481 ARG A N 1
ATOM 3573 C CA . ARG A 1 481 ? 11.492 44.969 11.781 1 86.38 481 ARG A CA 1
ATOM 3574 C C . ARG A 1 481 ? 12.008 45.5 13.117 1 86.38 481 ARG A C 1
ATOM 3576 O O . ARG A 1 481 ? 11.852 46.688 13.422 1 86.38 481 ARG A O 1
ATOM 3583 N N . GLY A 1 482 ? 12.5 44.562 13.945 1 80 482 GLY A N 1
ATOM 3584 C CA . GLY A 1 482 ? 12.945 44.906 15.281 1 80 482 GLY A CA 1
ATOM 3585 C C . GLY A 1 482 ? 14.219 45.75 15.281 1 80 482 GLY A C 1
ATOM 3586 O O . GLY A 1 482 ? 15.102 45.531 14.445 1 80 482 GLY A O 1
ATOM 3587 N N . GLY A 1 483 ? 14.344 47.125 15.055 1 63.53 483 GLY A N 1
ATOM 3588 C CA . GLY A 1 483 ? 15.438 48.062 15.141 1 63.53 483 GLY A CA 1
ATOM 3589 C C . GLY A 1 483 ? 16.578 47.594 16.016 1 63.53 483 GLY A C 1
ATOM 3590 O O . GLY A 1 483 ? 16.375 46.781 16.922 1 63.53 483 GLY A O 1
ATOM 3591 N N . SER A 1 484 ? 17.656 47.219 15.469 1 58.84 484 SER A N 1
ATOM 3592 C CA . SER A 1 484 ? 18.75 46.531 16.125 1 58.84 484 SER A CA 1
ATOM 3593 C C . SER A 1 484 ? 19.719 47.5 16.781 1 58.84 484 SER A C 1
ATOM 3595 O O . SER A 1 484 ? 19.938 48.625 16.281 1 58.84 484 SER A O 1
ATOM 3597 N N . THR A 1 485 ? 19.812 47.406 18.203 1 62.34 485 THR A N 1
ATOM 3598 C CA . THR A 1 485 ? 21.109 47.844 18.688 1 62.34 485 THR A CA 1
ATOM 3599 C C . THR A 1 485 ? 22.234 47.062 18 1 62.34 485 THR A C 1
ATOM 3601 O O . THR A 1 485 ? 21.984 46.031 17.344 1 62.34 485 THR A O 1
ATOM 3604 N N . ARG A 1 486 ? 23.5 47.531 18.031 1 59.38 486 ARG A N 1
ATOM 3605 C CA . ARG A 1 486 ? 24.656 47.031 17.281 1 59.38 486 ARG A CA 1
ATOM 3606 C C . ARG A 1 486 ? 24.781 45.531 17.422 1 59.38 486 ARG A C 1
ATOM 3608 O O . ARG A 1 486 ? 24.953 44.812 16.422 1 59.38 486 ARG A O 1
ATOM 3615 N N . ARG A 1 487 ? 24.797 44.906 18.625 1 61.47 487 ARG A N 1
ATOM 3616 C CA . ARG A 1 487 ? 25.078 43.5 18.812 1 61.47 487 ARG A CA 1
ATOM 3617 C C . ARG A 1 487 ? 23.875 42.656 18.406 1 61.47 487 ARG A C 1
ATOM 3619 O O . ARG A 1 487 ? 24.031 41.625 17.719 1 61.47 487 ARG A O 1
ATOM 3626 N N . SER A 1 488 ? 22.703 43.062 18.734 1 74 488 SER A N 1
ATOM 3627 C CA . SER A 1 488 ? 21.484 42.344 18.422 1 74 488 SER A CA 1
ATOM 3628 C C . SER A 1 488 ? 21.203 42.312 16.922 1 74 488 SER A C 1
ATOM 3630 O O . SER A 1 488 ? 20.594 41.406 16.406 1 74 488 SER A O 1
ATOM 3632 N N . GLY A 1 489 ? 21.969 43.219 16.422 1 79.88 489 GLY A N 1
ATOM 3633 C CA . GLY A 1 489 ? 21.812 43.344 14.984 1 79.88 489 GLY A CA 1
ATOM 3634 C C . GLY A 1 489 ? 22.609 42.312 14.203 1 79.88 489 GLY A C 1
ATOM 3635 O O . GLY A 1 489 ? 22.109 41.781 13.211 1 79.88 489 GLY A O 1
ATOM 3636 N N . VAL A 1 490 ? 23.812 41.938 14.75 1 84.75 490 VAL A N 1
ATOM 3637 C CA . VAL A 1 490 ? 24.641 40.969 14.055 1 84.75 490 VAL A CA 1
ATOM 3638 C C . VAL A 1 490 ? 24.016 39.594 14.133 1 84.75 490 VAL A C 1
ATOM 3640 O O . VAL A 1 490 ? 23.953 38.875 13.133 1 84.75 490 VAL A O 1
ATOM 3643 N N . GLY A 1 491 ? 23.609 39.219 15.344 1 88.88 491 GLY A N 1
ATOM 3644 C CA . GLY A 1 491 ? 22.969 37.938 15.516 1 88.88 491 GLY A CA 1
ATOM 3645 C C . GLY A 1 491 ? 21.734 37.75 14.656 1 88.88 491 GLY A C 1
ATOM 3646 O O . GLY A 1 491 ? 21.516 36.688 14.062 1 88.88 491 GLY A O 1
ATOM 3647 N N . ALA A 1 492 ? 20.953 38.75 14.625 1 92.75 492 ALA A N 1
ATOM 3648 C CA . ALA A 1 492 ? 19.734 38.75 13.812 1 92.75 492 ALA A CA 1
ATOM 3649 C C . ALA A 1 492 ? 20.062 38.562 12.336 1 92.75 492 ALA A C 1
ATOM 3651 O O . ALA A 1 492 ? 19.375 37.844 11.617 1 92.75 492 ALA A O 1
ATOM 3652 N N . ARG A 1 493 ? 21.141 39.219 11.852 1 90.94 493 ARG A N 1
ATOM 3653 C CA . ARG A 1 493 ? 21.547 39.125 10.461 1 90.94 493 ARG A CA 1
ATOM 3654 C C . ARG A 1 493 ? 22.016 37.688 10.133 1 90.94 493 ARG A C 1
ATOM 3656 O O . ARG A 1 493 ? 21.656 37.156 9.094 1 90.94 493 ARG A O 1
ATOM 3663 N N . VAL A 1 494 ? 22.75 37.156 11.047 1 91.75 494 VAL A N 1
ATOM 3664 C CA . VAL A 1 494 ? 23.281 35.812 10.844 1 91.75 494 VAL A CA 1
ATOM 3665 C C . VAL A 1 494 ? 22.125 34.812 10.797 1 91.75 494 VAL A C 1
ATOM 3667 O O . VAL A 1 494 ? 22.094 33.938 9.938 1 91.75 494 VAL A O 1
ATOM 3670 N N . LEU A 1 495 ? 21.25 34.938 11.734 1 94.69 495 LEU A N 1
ATOM 3671 C CA . LEU A 1 495 ? 20.125 34.031 11.789 1 94.69 495 LEU A CA 1
ATOM 3672 C C . LEU A 1 495 ? 19.266 34.156 10.539 1 94.69 495 LEU A C 1
ATOM 3674 O O . LEU A 1 495 ? 18.812 33.156 9.984 1 94.69 495 LEU A O 1
ATOM 3678 N N . THR A 1 496 ? 19.031 35.344 10.086 1 94.44 496 THR A N 1
ATOM 3679 C CA . THR A 1 496 ? 18.219 35.562 8.891 1 94.44 496 THR A CA 1
ATOM 3680 C C . THR A 1 496 ? 18.875 34.938 7.668 1 94.44 496 THR A C 1
ATOM 3682 O O . THR A 1 496 ? 18.188 34.406 6.785 1 94.44 496 THR A O 1
ATOM 3685 N N . GLU A 1 497 ? 20.188 34.875 7.598 1 92.75 497 GLU A N 1
ATOM 3686 C CA . GLU A 1 497 ? 20.906 34.25 6.496 1 92.75 497 GLU A CA 1
ATOM 3687 C C . GLU A 1 497 ? 20.766 32.75 6.543 1 92.75 497 GLU A C 1
ATOM 3689 O O . GLU A 1 497 ? 20.609 32.094 5.508 1 92.75 497 GLU A O 1
ATOM 3694 N N . ARG A 1 498 ? 20.781 32.312 7.707 1 93.81 498 ARG A N 1
ATOM 3695 C CA . ARG A 1 498 ? 20.641 30.859 7.863 1 93.81 498 ARG A CA 1
ATOM 3696 C C . ARG A 1 498 ? 19.234 30.406 7.48 1 93.81 498 ARG A C 1
ATOM 3698 O O . ARG A 1 498 ? 19.062 29.344 6.875 1 93.81 498 ARG A O 1
ATOM 3705 N N . ILE A 1 499 ? 18.297 31.172 7.902 1 95.44 499 ILE A N 1
ATOM 3706 C CA . ILE A 1 499 ? 16.922 30.859 7.547 1 95.44 499 ILE A CA 1
ATOM 3707 C C . ILE A 1 499 ? 16.75 30.906 6.027 1 95.44 499 ILE A C 1
ATOM 3709 O O . ILE A 1 499 ? 16.109 30.031 5.441 1 95.44 499 ILE A O 1
ATOM 3713 N N . ALA A 1 500 ? 17.375 31.859 5.387 1 91.62 500 ALA A N 1
ATOM 3714 C CA . ALA A 1 500 ? 17.297 32 3.934 1 91.62 500 ALA A CA 1
ATOM 3715 C C . ALA A 1 500 ? 17.938 30.797 3.236 1 91.62 500 ALA A C 1
ATOM 3717 O O . ALA A 1 500 ? 17.469 30.375 2.168 1 91.62 500 ALA A O 1
ATOM 3718 N N . ALA A 1 501 ? 18.844 30.156 3.893 1 89.38 501 ALA A N 1
ATOM 3719 C CA . ALA A 1 501 ? 19.562 29.031 3.32 1 89.38 501 ALA A CA 1
ATOM 3720 C C . ALA A 1 501 ? 18.703 27.75 3.381 1 89.38 501 ALA A C 1
ATOM 3722 O O . ALA A 1 501 ? 18.953 26.797 2.639 1 89.38 501 ALA A O 1
ATOM 3723 N N . LEU A 1 502 ? 17.75 27.719 4.312 1 88.31 502 LEU A N 1
ATOM 3724 C CA . LEU A 1 502 ? 16.875 26.562 4.418 1 88.31 502 LEU A CA 1
ATOM 3725 C C . LEU A 1 502 ? 15.984 26.438 3.186 1 88.31 502 LEU A C 1
ATOM 3727 O O . LEU A 1 502 ? 15.516 25.344 2.863 1 88.31 502 LEU A O 1
ATOM 3731 N N . SER A 1 503 ? 15.516 27.5 2.537 1 71 503 SER A N 1
ATOM 3732 C CA . SER A 1 503 ? 14.594 27.516 1.404 1 71 503 SER A CA 1
ATOM 3733 C C . SER A 1 503 ? 15.312 27.172 0.102 1 71 503 SER A C 1
ATOM 3735 O O . SER A 1 503 ? 14.672 26.984 -0.932 1 71 503 SER A O 1
ATOM 3737 N N . SER A 1 504 ? 16.766 27.141 0.004 1 54.5 504 SER A N 1
ATOM 3738 C CA . SER A 1 504 ? 17.516 26.906 -1.226 1 54.5 504 SER A CA 1
ATOM 3739 C C . SER A 1 504 ? 17.734 25.422 -1.463 1 54.5 504 SER A C 1
ATOM 3741 O O . SER A 1 504 ? 17.797 24.641 -0.512 1 54.5 504 SER A O 1
ATOM 3743 N N . MET B 1 1 ? 6.203 -12.609 -44.719 1 34.78 1 MET B N 1
ATOM 3744 C CA . MET B 1 1 ? 5 -12 -45.281 1 34.78 1 MET B CA 1
ATOM 3745 C C . MET B 1 1 ? 5.07 -10.477 -45.188 1 34.78 1 MET B C 1
ATOM 3747 O O . MET B 1 1 ? 5.363 -9.93 -44.125 1 34.78 1 MET B O 1
ATOM 3751 N N . SER B 1 2 ? 5.172 -9.82 -46.094 1 48.78 2 SER B N 1
ATOM 3752 C CA . SER B 1 2 ? 5.285 -8.367 -46.188 1 48.78 2 SER B CA 1
ATOM 3753 C C . SER B 1 2 ? 4.102 -7.68 -45.5 1 48.78 2 SER B C 1
ATOM 3755 O O . SER B 1 2 ? 2.951 -8.078 -45.688 1 48.78 2 SER B O 1
ATOM 3757 N N . LEU B 1 3 ? 4.293 -7.047 -44.531 1 56.81 3 LEU B N 1
ATOM 3758 C CA . LEU B 1 3 ? 3.182 -6.336 -43.906 1 56.81 3 LEU B CA 1
ATOM 3759 C C . LEU B 1 3 ? 2.389 -5.547 -44.938 1 56.81 3 LEU B C 1
ATOM 3761 O O . LEU B 1 3 ? 2.969 -4.957 -45.844 1 56.81 3 LEU B O 1
ATOM 3765 N N . PRO B 1 4 ? 1.173 -5.785 -45 1 67.06 4 PRO B N 1
ATOM 3766 C CA . PRO B 1 4 ? 0.372 -5.027 -45.969 1 67.06 4 PRO B CA 1
ATOM 3767 C C . PRO B 1 4 ? 0.49 -3.518 -45.781 1 67.06 4 PRO B C 1
ATOM 3769 O O . PRO B 1 4 ? 0.758 -3.053 -44.656 1 67.06 4 PRO B O 1
ATOM 3772 N N . SER B 1 5 ? 0.702 -2.764 -46.781 1 75.5 5 SER B N 1
ATOM 3773 C CA . SER B 1 5 ? 0.753 -1.307 -46.75 1 75.5 5 SER B CA 1
ATOM 3774 C C . SER B 1 5 ? -0.597 -0.698 -47.125 1 75.5 5 SER B C 1
ATOM 3776 O O . SER B 1 5 ? -1.372 -1.298 -47.875 1 75.5 5 SER B O 1
ATOM 3778 N N . VAL B 1 6 ? -0.98 0.356 -46.5 1 83.94 6 VAL B N 1
ATOM 3779 C CA . VAL B 1 6 ? -2.203 1.089 -46.812 1 83.94 6 VAL B CA 1
ATOM 3780 C C . VAL B 1 6 ? -2.018 1.867 -48.094 1 83.94 6 VAL B C 1
ATOM 3782 O O . VAL B 1 6 ? -1.127 2.715 -48.219 1 83.94 6 VAL B O 1
ATOM 3785 N N . PRO B 1 7 ? -2.717 1.449 -49.062 1 81.81 7 PRO B N 1
ATOM 3786 C CA . PRO B 1 7 ? -2.576 2.135 -50.375 1 81.81 7 PRO B CA 1
ATOM 3787 C C . PRO B 1 7 ? -2.934 3.617 -50.281 1 81.81 7 PRO B C 1
ATOM 3789 O O . PRO B 1 7 ? -3.754 4.016 -49.438 1 81.81 7 PRO B O 1
ATOM 3792 N N . SER B 1 8 ? -2.445 4.441 -51.125 1 80.81 8 SER B N 1
ATOM 3793 C CA . SER B 1 8 ? -2.578 5.895 -51.125 1 80.81 8 SER B CA 1
ATOM 3794 C C . SER B 1 8 ? -4.02 6.32 -51.375 1 80.81 8 SER B C 1
ATOM 3796 O O . SER B 1 8 ? -4.441 7.398 -50.969 1 80.81 8 SER B O 1
ATOM 3798 N N . ARG B 1 9 ? -4.75 5.5 -52.031 1 81.94 9 ARG B N 1
ATOM 3799 C CA . ARG B 1 9 ? -6.129 5.844 -52.375 1 81.94 9 ARG B CA 1
ATOM 3800 C C . ARG B 1 9 ? -6.969 5.992 -51.094 1 81.94 9 ARG B C 1
ATOM 3802 O O . ARG B 1 9 ? -7.977 6.695 -51.094 1 81.94 9 ARG B O 1
ATOM 3809 N N . VAL B 1 10 ? -6.57 5.32 -50.031 1 86 10 VAL B N 1
ATOM 3810 C CA . VAL B 1 10 ? -7.293 5.367 -48.781 1 86 10 VAL B CA 1
ATOM 3811 C C . VAL B 1 10 ? -7.293 6.793 -48.219 1 86 10 VAL B C 1
ATOM 3813 O O . VAL B 1 10 ? -8.281 7.238 -47.625 1 86 10 VAL B O 1
ATOM 3816 N N . TRP B 1 11 ? -6.277 7.461 -48.531 1 86.5 11 TRP B N 1
ATOM 3817 C CA . TRP B 1 11 ? -6.09 8.781 -47.938 1 86.5 11 TRP B CA 1
ATOM 3818 C C . TRP B 1 11 ? -6.809 9.852 -48.75 1 86.5 11 TRP B C 1
ATOM 3820 O O . TRP B 1 11 ? -6.82 11.023 -48.375 1 86.5 11 TRP B O 1
ATOM 3830 N N . GLN B 1 12 ? -7.43 9.383 -49.844 1 83.19 12 GLN B N 1
ATOM 3831 C CA . GLN B 1 12 ? -8.219 10.289 -50.656 1 83.19 12 GLN B CA 1
ATOM 3832 C C . GLN B 1 12 ? -9.703 10.188 -50.312 1 83.19 12 GLN B C 1
ATOM 3834 O O . GLN B 1 12 ? -10.508 11.008 -50.781 1 83.19 12 GLN B O 1
ATOM 3839 N N . ASP B 1 13 ? -10 9.203 -49.469 1 85.69 13 ASP B N 1
ATOM 3840 C CA . ASP B 1 13 ? -11.383 9.023 -49.031 1 85.69 13 ASP B CA 1
ATOM 3841 C C . ASP B 1 13 ? -11.812 10.141 -48.094 1 85.69 13 ASP B C 1
ATOM 3843 O O . ASP B 1 13 ? -11.117 10.43 -47.125 1 85.69 13 ASP B O 1
ATOM 3847 N N . ASP B 1 14 ? -12.938 10.742 -48.344 1 84.12 14 ASP B N 1
ATOM 3848 C CA . ASP B 1 14 ? -13.43 11.891 -47.594 1 84.12 14 ASP B CA 1
ATOM 3849 C C . ASP B 1 14 ? -13.719 11.516 -46.125 1 84.12 14 ASP B C 1
ATOM 3851 O O . ASP B 1 14 ? -13.484 12.312 -45.219 1 84.12 14 ASP B O 1
ATOM 3855 N N . ALA B 1 15 ? -14.195 10.398 -46.031 1 82.94 15 ALA B N 1
ATOM 3856 C CA . ALA B 1 15 ? -14.539 9.977 -44.688 1 82.94 15 ALA B CA 1
ATOM 3857 C C . ALA B 1 15 ? -13.289 9.766 -43.844 1 82.94 15 ALA B C 1
ATOM 3859 O O . ALA B 1 15 ? -13.258 10.133 -42.656 1 82.94 15 ALA B O 1
ATOM 3860 N N . VAL B 1 16 ? -12.297 9.242 -44.375 1 87.75 16 VAL B N 1
ATOM 3861 C CA . VAL B 1 16 ? -11.039 9.023 -43.656 1 87.75 16 VAL B CA 1
ATOM 3862 C C . VAL B 1 16 ? -10.383 10.359 -43.344 1 87.75 16 VAL B C 1
ATOM 3864 O O . VAL B 1 16 ? -9.898 10.562 -42.219 1 87.75 16 VAL B O 1
ATOM 3867 N N . ARG B 1 17 ? -10.438 11.266 -44.188 1 84.38 17 ARG B N 1
ATOM 3868 C CA . ARG B 1 17 ? -9.859 12.586 -44 1 84.38 17 ARG B CA 1
ATOM 3869 C C . ARG B 1 17 ? -10.602 13.352 -42.906 1 84.38 17 ARG B C 1
ATOM 3871 O O . ARG B 1 17 ? -9.984 14.039 -42.094 1 84.38 17 ARG B O 1
ATOM 3878 N N . SER B 1 18 ? -11.906 13.156 -42.938 1 83.69 18 SER B N 1
ATOM 3879 C CA . SER B 1 18 ? -12.695 13.781 -41.875 1 83.69 18 SER B CA 1
ATOM 3880 C C . SER B 1 18 ? -12.344 13.211 -40.5 1 83.69 18 SER B C 1
ATOM 3882 O O . SER B 1 18 ? -12.195 13.953 -39.531 1 83.69 18 SER B O 1
ATOM 3884 N N . ALA B 1 19 ? -12.141 11.938 -40.5 1 85.44 19 ALA B N 1
ATOM 3885 C CA . ALA B 1 19 ? -11.789 11.289 -39.219 1 85.44 19 ALA B CA 1
ATOM 3886 C C . ALA B 1 19 ? -10.406 11.734 -38.75 1 85.44 19 ALA B C 1
ATOM 3888 O O . ALA B 1 19 ? -10.195 11.938 -37.562 1 85.44 19 ALA B O 1
ATOM 3889 N N . LEU B 1 20 ? -9.523 11.844 -39.625 1 86.25 20 LEU B N 1
ATOM 3890 C CA . LEU B 1 20 ? -8.18 12.328 -39.312 1 86.25 20 LEU B CA 1
ATOM 3891 C C . LEU B 1 20 ? -8.234 13.766 -38.781 1 86.25 20 LEU B C 1
ATOM 3893 O O . LEU B 1 20 ? -7.566 14.102 -37.812 1 86.25 20 LEU B O 1
ATOM 3897 N N . ALA B 1 21 ? -9.047 14.57 -39.375 1 80.81 21 ALA B N 1
ATOM 3898 C CA . ALA B 1 21 ? -9.203 15.969 -38.969 1 80.81 21 ALA B CA 1
ATOM 3899 C C . ALA B 1 21 ? -9.797 16.062 -37.562 1 80.81 21 ALA B C 1
ATOM 3901 O O . ALA B 1 21 ? -9.422 16.953 -36.781 1 80.81 21 ALA B O 1
ATOM 3902 N N . ASP B 1 22 ? -10.609 15.164 -37.344 1 79.69 22 ASP B N 1
ATOM 3903 C CA . ASP B 1 22 ? -11.273 15.148 -36.062 1 79.69 22 ASP B CA 1
ATOM 3904 C C . ASP B 1 22 ? -10.398 14.469 -35 1 79.69 22 ASP B C 1
ATOM 3906 O O . ASP B 1 22 ? -10.789 14.359 -33.844 1 79.69 22 ASP B O 1
ATOM 3910 N N . TRP B 1 23 ? -9.312 14.031 -35.438 1 81.56 23 TRP B N 1
ATOM 3911 C CA . TRP B 1 23 ? -8.391 13.289 -34.594 1 81.56 23 TRP B CA 1
ATOM 3912 C C . TRP B 1 23 ? -9.078 12.094 -33.938 1 81.56 23 TRP B C 1
ATOM 3914 O O . TRP B 1 23 ? -8.828 11.773 -32.781 1 81.56 23 TRP B O 1
ATOM 3924 N N . ASP B 1 24 ? -9.906 11.578 -34.625 1 83.44 24 ASP B N 1
ATOM 3925 C CA . ASP B 1 24 ? -10.547 10.328 -34.219 1 83.44 24 ASP B CA 1
ATOM 3926 C C . ASP B 1 24 ? -9.82 9.125 -34.812 1 83.44 24 ASP B C 1
ATOM 3928 O O . ASP B 1 24 ? -10.242 8.594 -35.844 1 83.44 24 ASP B O 1
ATOM 3932 N N . PHE B 1 25 ? -8.938 8.625 -34.156 1 86.62 25 PHE B N 1
ATOM 3933 C CA . PHE B 1 25 ? -8.047 7.605 -34.688 1 86.62 25 PHE B CA 1
ATOM 3934 C C . PHE B 1 25 ? -8.695 6.227 -34.625 1 86.62 25 PHE B C 1
ATOM 3936 O O . PHE B 1 25 ? -8.305 5.316 -35.344 1 86.62 25 PHE B O 1
ATOM 3943 N N . GLY B 1 26 ? -9.594 6.168 -33.781 1 85.38 26 GLY B N 1
ATOM 3944 C CA . GLY B 1 26 ? -10.398 4.953 -33.812 1 85.38 26 GLY B CA 1
ATOM 3945 C C . GLY B 1 26 ? -11.172 4.789 -35.094 1 85.38 26 GLY B C 1
ATOM 3946 O O . GLY B 1 26 ? -11.172 3.709 -35.688 1 85.38 26 GLY B O 1
ATOM 3947 N N . GLN B 1 27 ? -11.758 5.801 -35.438 1 85.88 27 GLN B N 1
ATOM 3948 C CA . GLN B 1 27 ? -12.508 5.805 -36.688 1 85.88 27 GLN B CA 1
ATOM 3949 C C . GLN B 1 27 ? -11.578 5.625 -37.906 1 85.88 27 GLN B C 1
ATOM 3951 O O . GLN B 1 27 ? -11.914 4.926 -38.844 1 85.88 27 GLN B O 1
ATOM 3956 N N . VAL B 1 28 ? -10.438 6.199 -37.875 1 88.56 28 VAL B N 1
ATOM 3957 C CA . VAL B 1 28 ? -9.445 6.051 -38.938 1 88.56 28 VAL B CA 1
ATOM 3958 C C . VAL B 1 28 ? -9.07 4.582 -39.094 1 88.56 28 VAL B C 1
ATOM 3960 O O . VAL B 1 28 ? -9.078 4.043 -40.219 1 88.56 28 VAL B O 1
ATOM 3963 N N . SER B 1 29 ? -8.82 4 -38.031 1 87.31 29 SER B N 1
ATOM 3964 C CA . SER B 1 29 ? -8.445 2.59 -38.062 1 87.31 29 SER B CA 1
ATOM 3965 C C . SER B 1 29 ? -9.562 1.73 -38.656 1 87.31 29 SER B C 1
ATOM 3967 O O . SER B 1 29 ? -9.305 0.893 -39.5 1 87.31 29 SER B O 1
ATOM 3969 N N . ARG B 1 30 ? -10.688 1.97 -38.281 1 86.44 30 ARG B N 1
ATOM 3970 C CA . ARG B 1 30 ? -11.844 1.229 -38.781 1 86.44 30 ARG B CA 1
ATOM 3971 C C . ARG B 1 30 ? -12.008 1.407 -40.281 1 86.44 30 ARG B C 1
ATOM 3973 O O . ARG B 1 30 ? -12.227 0.436 -41.031 1 86.44 30 ARG B O 1
ATOM 3980 N N . MET B 1 31 ? -11.914 2.545 -40.719 1 86.69 31 MET B N 1
ATOM 3981 C CA . MET B 1 31 ? -12.148 2.871 -42.125 1 86.69 31 MET B CA 1
ATOM 3982 C C . MET B 1 31 ? -11.039 2.316 -43 1 86.69 31 MET B C 1
ATOM 3984 O O . MET B 1 31 ? -11.305 1.813 -44.094 1 86.69 31 MET B O 1
ATOM 3988 N N . VAL B 1 32 ? -9.859 2.406 -42.5 1 85.62 32 VAL B N 1
ATOM 3989 C CA . VAL B 1 32 ? -8.727 1.847 -43.25 1 85.62 32 VAL B CA 1
ATOM 3990 C C . VAL B 1 32 ? -8.922 0.343 -43.406 1 85.62 32 VAL B C 1
ATOM 3992 O O . VAL B 1 32 ? -8.711 -0.193 -44.5 1 85.62 32 VAL B O 1
ATOM 3995 N N . ARG B 1 33 ? -9.375 -0.238 -42.438 1 87.25 33 ARG B N 1
ATOM 3996 C CA . ARG B 1 33 ? -9.586 -1.681 -42.469 1 87.25 33 ARG B CA 1
ATOM 3997 C C . ARG B 1 33 ? -10.719 -2.033 -43.438 1 87.25 33 ARG B C 1
ATOM 3999 O O . ARG B 1 33 ? -10.68 -3.076 -44.094 1 87.25 33 ARG B O 1
ATOM 4006 N N . GLN B 1 34 ? -11.586 -1.222 -43.562 1 84.88 34 GLN B N 1
ATOM 4007 C CA . GLN B 1 34 ? -12.719 -1.443 -44.438 1 84.88 34 GLN B CA 1
ATOM 4008 C C . GLN B 1 34 ? -12.328 -1.214 -45.906 1 84.88 34 GLN B C 1
ATOM 4010 O O . GLN B 1 34 ? -12.758 -1.952 -46.781 1 84.88 34 GLN B O 1
ATOM 4015 N N . LEU B 1 35 ? -11.453 -0.235 -46.094 1 83.69 35 LEU B N 1
ATOM 4016 C CA . LEU B 1 35 ? -11.078 0.154 -47.438 1 83.69 35 LEU B CA 1
ATOM 4017 C C . LEU B 1 35 ? -9.984 -0.76 -48 1 83.69 35 LEU B C 1
ATOM 4019 O O . LEU B 1 35 ? -9.914 -0.998 -49.188 1 83.69 35 LEU B O 1
ATOM 4023 N N . VAL B 1 36 ? -9.086 -1.061 -47.062 1 80.5 36 VAL B N 1
ATOM 4024 C CA . VAL B 1 36 ? -8.008 -1.988 -47.406 1 80.5 36 VAL B CA 1
ATOM 4025 C C . VAL B 1 36 ? -8.188 -3.291 -46.625 1 80.5 36 VAL B C 1
ATOM 4027 O O . VAL B 1 36 ? -8.117 -3.303 -45.406 1 80.5 36 VAL B O 1
ATOM 4030 N N . PRO B 1 37 ? -9.133 -4.055 -47.125 1 75.75 37 PRO B N 1
ATOM 4031 C CA . PRO B 1 37 ? -9.5 -5.203 -46.312 1 75.75 37 PRO B CA 1
ATOM 4032 C C . PRO B 1 37 ? -8.352 -5.699 -45.438 1 75.75 37 PRO B C 1
ATOM 4034 O O . PRO B 1 37 ? -7.672 -6.664 -45.781 1 75.75 37 PRO B O 1
ATOM 4037 N N . LEU B 1 38 ? -8.055 -5 -44.281 1 80.56 38 LEU B N 1
ATOM 4038 C CA . LEU B 1 38 ? -7.074 -5.363 -43.25 1 80.56 38 LEU B CA 1
ATOM 4039 C C . LEU B 1 38 ? -7.762 -5.848 -41.969 1 80.56 38 LEU B C 1
ATOM 4041 O O . LEU B 1 38 ? -8.82 -5.332 -41.625 1 80.56 38 LEU B O 1
ATOM 4045 N N . ARG B 1 39 ? -7.16 -6.738 -41.438 1 79.5 39 ARG B N 1
ATOM 4046 C CA . ARG B 1 39 ? -7.609 -7.141 -40.094 1 79.5 39 ARG B CA 1
ATOM 4047 C C . ARG B 1 39 ? -7.059 -6.207 -39.031 1 79.5 39 ARG B C 1
ATOM 4049 O O . ARG B 1 39 ? -6.113 -5.457 -39.281 1 79.5 39 ARG B O 1
ATOM 4056 N N . GLN B 1 40 ? -7.723 -6.25 -37.875 1 80.69 40 GLN B N 1
ATOM 4057 C CA . GLN B 1 40 ? -7.266 -5.406 -36.781 1 80.69 40 GLN B CA 1
ATOM 4058 C C . GLN B 1 40 ? -5.852 -5.781 -36.344 1 80.69 40 GLN B C 1
ATOM 4060 O O . GLN B 1 40 ? -5.055 -4.91 -36 1 80.69 40 GLN B O 1
ATOM 4065 N N . GLU B 1 41 ? -5.57 -6.922 -36.594 1 79.69 41 GLU B N 1
ATOM 4066 C CA . GLU B 1 41 ? -4.234 -7.414 -36.281 1 79.69 41 GLU B CA 1
ATOM 4067 C C . GLU B 1 41 ? -3.195 -6.828 -37.25 1 79.69 41 GLU B C 1
ATOM 4069 O O . GLU B 1 41 ? -2.07 -6.527 -36.844 1 79.69 41 GLU B O 1
ATOM 4074 N N . ASP B 1 42 ? -3.6 -6.766 -38.375 1 80.12 42 ASP B N 1
ATOM 4075 C CA . ASP B 1 42 ? -2.719 -6.172 -39.375 1 80.12 42 ASP B CA 1
ATOM 4076 C C . ASP B 1 42 ? -2.424 -4.707 -39.062 1 80.12 42 ASP B C 1
ATOM 4078 O O . ASP B 1 42 ? -1.277 -4.266 -39.156 1 80.12 42 ASP B O 1
ATOM 4082 N N . VAL B 1 43 ? -3.367 -3.998 -38.562 1 83.62 43 VAL B N 1
ATOM 4083 C CA . VAL B 1 43 ? -3.211 -2.594 -38.188 1 83.62 43 VAL B CA 1
ATOM 4084 C C . VAL B 1 43 ? -2.355 -2.48 -36.938 1 83.62 43 VAL B C 1
ATOM 4086 O O . VAL B 1 43 ? -1.506 -1.591 -36.844 1 83.62 43 VAL B O 1
ATOM 4089 N N . ALA B 1 44 ? -2.59 -3.336 -36.188 1 80.81 44 ALA B N 1
ATOM 4090 C CA . ALA B 1 44 ? -1.779 -3.369 -34.969 1 80.81 44 ALA B CA 1
ATOM 4091 C C . ALA B 1 44 ? -0.307 -3.602 -35.281 1 80.81 44 ALA B C 1
ATOM 4093 O O . ALA B 1 44 ? 0.57 -2.93 -34.75 1 80.81 44 ALA B O 1
ATOM 4094 N N . ALA B 1 45 ? -0.128 -4.441 -36.188 1 77.94 45 ALA B N 1
ATOM 4095 C CA . ALA B 1 45 ? 1.228 -4.73 -36.625 1 77.94 45 ALA B CA 1
ATOM 4096 C C . ALA B 1 45 ? 1.851 -3.514 -37.312 1 77.94 45 ALA B C 1
ATOM 4098 O O . ALA B 1 45 ? 3.033 -3.225 -37.125 1 77.94 45 ALA B O 1
ATOM 4099 N N . LEU B 1 46 ? 1.104 -2.832 -38.031 1 79.62 46 LEU B N 1
ATOM 4100 C CA . LEU B 1 46 ? 1.572 -1.667 -38.781 1 79.62 46 LEU B CA 1
ATOM 4101 C C . LEU B 1 46 ? 1.879 -0.509 -37.844 1 79.62 46 LEU B C 1
ATOM 4103 O O . LEU B 1 46 ? 2.846 0.227 -38.031 1 79.62 46 LEU B O 1
ATOM 4107 N N . THR B 1 47 ? 1.124 -0.366 -36.781 1 81.25 47 THR B N 1
ATOM 4108 C CA . THR B 1 47 ? 1.175 0.836 -35.938 1 81.25 47 THR B CA 1
ATOM 4109 C C . THR B 1 47 ? 1.989 0.588 -34.688 1 81.25 47 THR B C 1
ATOM 4111 O O . THR B 1 47 ? 2.371 1.533 -34 1 81.25 47 THR B O 1
ATOM 4114 N N . GLY B 1 48 ? 2.217 -0.671 -34.5 1 74.75 48 GLY B N 1
ATOM 4115 C CA . GLY B 1 48 ? 2.941 -1.007 -33.281 1 74.75 48 GLY B CA 1
ATOM 4116 C C . GLY B 1 48 ? 2.08 -0.938 -32.031 1 74.75 48 GLY B C 1
ATOM 4117 O O . GLY B 1 48 ? 2.578 -1.108 -30.922 1 74.75 48 GLY B O 1
ATOM 4118 N N . LEU B 1 49 ? 0.879 -0.627 -32.312 1 76.94 49 LEU B N 1
ATOM 4119 C CA . LEU B 1 49 ? -0.099 -0.663 -31.219 1 76.94 49 LEU B CA 1
ATOM 4120 C C . LEU B 1 49 ? -0.61 -2.082 -31 1 76.94 49 LEU B C 1
ATOM 4122 O O . LEU B 1 49 ? -0.585 -2.908 -31.906 1 76.94 49 LEU B O 1
ATOM 4126 N N . SER B 1 50 ? -0.969 -2.385 -29.938 1 73.69 50 SER B N 1
ATOM 4127 C CA . SER B 1 50 ? -1.564 -3.695 -29.703 1 73.69 50 SER B CA 1
ATOM 4128 C C . SER B 1 50 ? -2.949 -3.799 -30.328 1 73.69 50 SER B C 1
ATOM 4130 O O . SER B 1 50 ? -3.645 -2.791 -30.484 1 73.69 50 SER B O 1
ATOM 4132 N N . GLN B 1 51 ? -3.254 -4.957 -30.672 1 76.38 51 GLN B N 1
ATOM 4133 C CA . GLN B 1 51 ? -4.562 -5.195 -31.281 1 76.38 51 GLN B CA 1
ATOM 4134 C C . GLN B 1 51 ? -5.688 -4.855 -30.312 1 76.38 51 GLN B C 1
ATOM 4136 O O . GLN B 1 51 ? -6.715 -4.309 -30.703 1 76.38 51 GLN B O 1
ATOM 4141 N N . SER B 1 52 ? -5.559 -5.043 -29.156 1 69.88 52 SER B N 1
ATOM 4142 C CA . SER B 1 52 ? -6.547 -4.688 -28.141 1 69.88 52 SER B CA 1
ATOM 4143 C C . SER B 1 52 ? -6.711 -3.178 -28.047 1 69.88 52 SER B C 1
ATOM 4145 O O . SER B 1 52 ? -7.832 -2.676 -27.938 1 69.88 52 SER B O 1
ATOM 4147 N N . TYR B 1 53 ? -5.668 -2.461 -28.031 1 76.62 53 TYR B N 1
ATOM 4148 C CA . TYR B 1 53 ? -5.715 -1.003 -28.031 1 76.62 53 TYR B CA 1
ATOM 4149 C C . TYR B 1 53 ? -6.449 -0.479 -29.266 1 76.62 53 TYR B C 1
ATOM 4151 O O . TYR B 1 53 ? -7.273 0.431 -29.156 1 76.62 53 TYR B O 1
ATOM 4159 N N . LEU B 1 54 ? -6.141 -1.152 -30.25 1 79.94 54 LEU B N 1
ATOM 4160 C CA . LEU B 1 54 ? -6.754 -0.737 -31.516 1 79.94 54 LEU B CA 1
ATOM 4161 C C . LEU B 1 54 ? -8.258 -1 -31.5 1 79.94 54 LEU B C 1
ATOM 4163 O O . LEU B 1 54 ? -9.039 -0.189 -32 1 79.94 54 LEU B O 1
ATOM 4167 N N . SER B 1 55 ? -8.578 -2.049 -30.984 1 78.5 55 SER B N 1
ATOM 4168 C CA . SER B 1 55 ? -10 -2.34 -30.859 1 78.5 55 SER B CA 1
ATOM 4169 C C . SER B 1 55 ? -10.703 -1.312 -29.969 1 78.5 55 SER B C 1
ATOM 4171 O O . SER B 1 55 ? -11.758 -0.791 -30.328 1 78.5 55 SER B O 1
ATOM 4173 N N . MET B 1 56 ? -10.102 -0.982 -28.891 1 78.88 56 MET B N 1
ATOM 4174 C CA . MET B 1 56 ? -10.648 0.032 -27.984 1 78.88 56 MET B CA 1
ATOM 4175 C C . MET B 1 56 ? -10.68 1.397 -28.656 1 78.88 56 MET B C 1
ATOM 4177 O O . MET B 1 56 ? -11.609 2.182 -28.453 1 78.88 56 MET B O 1
ATOM 4181 N N . LEU B 1 57 ? -9.695 1.648 -29.328 1 82.06 57 LE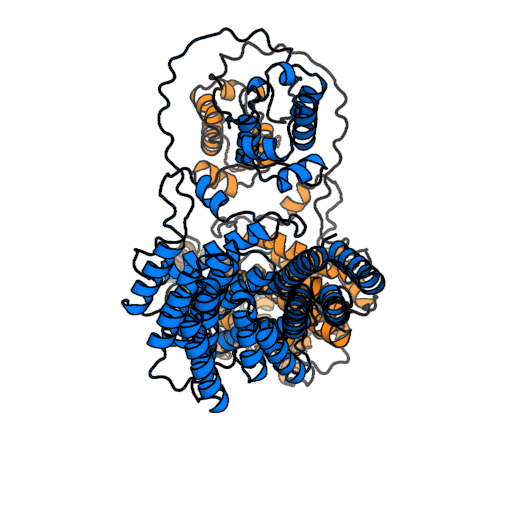U B N 1
ATOM 4182 C CA . LEU B 1 57 ? -9.625 2.883 -30.109 1 82.06 57 LEU B CA 1
ATOM 4183 C C . LEU B 1 57 ? -10.758 2.955 -31.125 1 82.06 57 LEU B C 1
ATOM 4185 O O . LEU B 1 57 ? -11.414 3.988 -31.25 1 82.06 57 LEU B O 1
ATOM 4189 N N . GLU B 1 58 ? -11.008 1.789 -31.625 1 83.06 58 GLU B N 1
ATOM 4190 C CA . GLU B 1 58 ? -12.008 1.738 -32.688 1 83.06 58 GLU B CA 1
ATOM 4191 C C . GLU B 1 58 ? -13.422 1.802 -32.125 1 83.06 58 GLU B C 1
ATOM 4193 O O . GLU B 1 58 ? -14.328 2.328 -32.75 1 83.06 58 GLU B O 1
ATOM 4198 N N . CYS B 1 59 ? -13.562 1.372 -31.062 1 74.81 59 CYS B N 1
ATOM 4199 C CA . CYS B 1 59 ? -14.898 1.407 -30.469 1 74.81 59 CYS B CA 1
ATOM 4200 C C . CYS B 1 59 ? -15.102 2.676 -29.656 1 74.81 59 CYS B C 1
ATOM 4202 O O . CYS B 1 59 ? -16.188 2.908 -29.125 1 74.81 59 CYS B O 1
ATOM 4204 N N . GLY B 1 60 ? -14.125 3.43 -29.391 1 69.25 60 GLY B N 1
ATOM 4205 C CA . GLY B 1 60 ? -14.266 4.73 -28.75 1 69.25 60 GLY B CA 1
ATOM 4206 C C . GLY B 1 60 ? -13.977 4.699 -27.266 1 69.25 60 GLY B C 1
ATOM 4207 O O . GLY B 1 60 ? -14.125 5.711 -26.578 1 69.25 60 GLY B O 1
ATOM 4208 N N . ASP B 1 61 ? -13.508 3.721 -26.906 1 66.06 61 ASP B N 1
ATOM 4209 C CA . ASP B 1 61 ? -13.281 3.572 -25.469 1 66.06 61 ASP B CA 1
ATOM 4210 C C . ASP B 1 61 ? -11.938 4.176 -25.062 1 66.06 61 ASP B C 1
ATOM 4212 O O . ASP B 1 61 ? -11.703 4.445 -23.891 1 66.06 61 ASP B O 1
ATOM 4216 N N . ARG B 1 62 ? -11.047 4.25 -26 1 70.12 62 ARG B N 1
ATOM 4217 C CA . ARG B 1 62 ? -9.742 4.883 -25.797 1 70.12 62 ARG B CA 1
ATOM 4218 C C . ARG B 1 62 ? -9.484 5.945 -26.859 1 70.12 62 ARG B C 1
ATOM 4220 O O . ARG B 1 62 ? -9.977 5.844 -27.984 1 70.12 62 ARG B O 1
ATOM 4227 N N . ARG B 1 63 ? -8.617 7.004 -26.406 1 74.81 63 ARG B N 1
ATOM 4228 C CA . ARG B 1 63 ? -8.133 8 -27.359 1 74.81 63 ARG B CA 1
ATOM 4229 C C . ARG B 1 63 ? -6.605 8.062 -27.344 1 74.81 63 ARG B C 1
ATOM 4231 O O . ARG B 1 63 ? -5.977 7.934 -26.297 1 74.81 63 ARG B O 1
ATOM 4238 N N . LEU B 1 64 ? -6.145 8.102 -28.359 1 75.44 64 LEU B N 1
ATOM 4239 C CA . LEU B 1 64 ? -4.711 8.32 -28.531 1 75.44 64 LEU B CA 1
ATOM 4240 C C . LEU B 1 64 ? -4.352 9.781 -28.266 1 75.44 64 LEU B C 1
ATOM 4242 O O . LEU B 1 64 ? -4.637 10.648 -29.094 1 75.44 64 LEU B O 1
ATOM 4246 N N . THR B 1 65 ? -3.713 9.992 -27.094 1 73.62 65 THR B N 1
ATOM 4247 C CA . THR B 1 65 ? -3.457 11.391 -26.75 1 73.62 65 THR B CA 1
ATOM 4248 C C . THR B 1 65 ? -1.958 11.656 -26.656 1 73.62 65 THR B C 1
ATOM 4250 O O . THR B 1 65 ? -1.527 12.812 -26.672 1 73.62 65 THR B O 1
ATOM 4253 N N . ASP B 1 66 ? -1.212 10.781 -26.641 1 76.38 66 ASP B N 1
ATOM 4254 C CA . ASP B 1 66 ? 0.239 10.938 -26.609 1 76.38 66 ASP B CA 1
ATOM 4255 C C . ASP B 1 66 ? 0.801 11.148 -28.016 1 76.38 66 ASP B C 1
ATOM 4257 O O . ASP B 1 66 ? 0.53 10.359 -28.922 1 76.38 66 ASP B O 1
ATOM 4261 N N . VAL B 1 67 ? 1.593 11.984 -28.109 1 76.5 67 VAL B N 1
ATOM 4262 C CA . VAL B 1 67 ? 2.074 12.422 -29.406 1 76.5 67 VAL B CA 1
ATOM 4263 C C . VAL B 1 67 ? 2.928 11.32 -30.031 1 76.5 67 VAL B C 1
ATOM 4265 O O . VAL B 1 67 ? 2.82 11.047 -31.234 1 76.5 67 VAL B O 1
ATOM 4268 N N . SER B 1 68 ? 3.637 10.758 -29.234 1 77 68 SER B N 1
ATOM 4269 C CA . SER B 1 68 ? 4.5 9.719 -29.781 1 77 68 SER B CA 1
ATOM 4270 C C . SER B 1 68 ? 3.684 8.539 -30.297 1 77 68 SER B C 1
ATOM 4272 O O . SER B 1 68 ? 3.996 7.984 -31.359 1 77 68 SER B O 1
ATOM 4274 N N . ARG B 1 69 ? 2.639 8.328 -29.719 1 77.75 69 ARG B N 1
ATOM 4275 C CA . ARG B 1 69 ? 1.757 7.246 -30.125 1 77.75 69 ARG B CA 1
ATOM 4276 C C . ARG B 1 69 ? 0.954 7.633 -31.359 1 77.75 69 ARG B C 1
ATOM 4278 O O . ARG B 1 69 ? 0.731 6.805 -32.25 1 77.75 69 ARG B O 1
ATOM 4285 N N . VAL B 1 70 ? 0.588 8.812 -31.297 1 83.5 70 VAL B N 1
ATOM 4286 C CA . VAL B 1 70 ? -0.121 9.328 -32.469 1 83.5 70 VAL B CA 1
ATOM 4287 C C . VAL B 1 70 ? 0.778 9.258 -33.688 1 83.5 70 VAL B C 1
ATOM 4289 O O . VAL B 1 70 ? 0.355 8.781 -34.75 1 83.5 70 VAL B O 1
ATOM 4292 N N . VAL B 1 71 ? 1.97 9.641 -33.469 1 80.19 71 VAL B N 1
ATOM 4293 C CA . VAL B 1 71 ? 2.943 9.633 -34.562 1 80.19 71 VAL B CA 1
ATOM 4294 C C . VAL B 1 71 ? 3.223 8.195 -35 1 80.19 71 VAL B C 1
ATOM 4296 O O . VAL B 1 71 ? 3.256 7.902 -36.188 1 80.19 71 VAL B O 1
ATOM 4299 N N . GLN B 1 72 ? 3.297 7.441 -34.156 1 81.06 72 GLN B N 1
ATOM 4300 C CA . GLN B 1 72 ? 3.523 6.027 -34.438 1 81.06 72 GLN B CA 1
ATOM 4301 C C . GLN B 1 72 ? 2.346 5.422 -35.188 1 81.06 72 GLN B C 1
ATOM 4303 O O . GLN B 1 72 ? 2.539 4.719 -36.188 1 81.06 72 GLN B O 1
ATOM 4308 N N . PHE B 1 73 ? 1.221 5.684 -34.781 1 85.75 73 PHE B N 1
ATOM 4309 C CA . PHE B 1 73 ? -0.006 5.199 -35.406 1 85.75 73 PHE B CA 1
ATOM 4310 C C . PHE B 1 73 ? -0.109 5.68 -36.844 1 85.75 73 PHE B C 1
ATOM 4312 O O . PHE B 1 73 ? -0.33 4.879 -37.781 1 85.75 73 PHE B O 1
ATOM 4319 N N . LEU B 1 74 ? 0.182 6.863 -36.938 1 86.12 74 LEU B N 1
ATOM 4320 C CA . LEU B 1 74 ? 0.035 7.484 -38.25 1 86.12 74 LEU B CA 1
ATOM 4321 C C . LEU B 1 74 ? 1.135 7.016 -39.188 1 86.12 74 LEU B C 1
ATOM 4323 O O . LEU B 1 74 ? 0.87 6.719 -40.344 1 86.12 74 LEU B O 1
ATOM 4327 N N . THR B 1 75 ? 2.268 6.91 -38.625 1 81.75 75 THR B N 1
ATOM 4328 C CA . THR B 1 75 ? 3.396 6.434 -39.406 1 81.75 75 THR B CA 1
ATOM 4329 C C . THR B 1 75 ? 3.207 4.969 -39.812 1 81.75 75 THR B C 1
ATOM 4331 O O . THR B 1 75 ? 3.479 4.582 -40.938 1 81.75 75 THR B O 1
ATOM 4334 N N . GLY B 1 76 ? 2.746 4.27 -38.938 1 82.12 76 GLY B N 1
ATOM 4335 C CA . GLY B 1 76 ? 2.498 2.855 -39.188 1 82.12 76 GLY B CA 1
ATOM 4336 C C . GLY B 1 76 ? 1.458 2.607 -40.25 1 82.12 76 GLY B C 1
ATOM 4337 O O . GLY B 1 76 ? 1.567 1.647 -41.031 1 82.12 76 GLY B O 1
ATOM 4338 N N . LEU B 1 77 ? 0.567 3.473 -40.312 1 85.88 77 LEU B N 1
ATOM 4339 C CA . LEU B 1 77 ? -0.478 3.338 -41.344 1 85.88 77 LEU B CA 1
ATOM 4340 C C . LEU B 1 77 ? -0.033 3.943 -42.656 1 85.88 77 LEU B C 1
ATOM 4342 O O . LEU B 1 77 ? -0.724 3.809 -43.688 1 85.88 77 LEU B O 1
ATOM 4346 N N . GLY B 1 78 ? 1.089 4.633 -42.531 1 81.56 78 GLY B N 1
ATOM 4347 C CA . GLY B 1 78 ? 1.558 5.293 -43.75 1 81.56 78 GLY B CA 1
ATOM 4348 C C . GLY B 1 78 ? 0.765 6.539 -44.094 1 81.56 78 GLY B C 1
ATOM 4349 O O . GLY B 1 78 ? 0.625 6.887 -45.281 1 81.56 78 GLY B O 1
ATOM 4350 N N . THR B 1 79 ? 0.257 7.18 -43.094 1 84.94 79 THR B N 1
ATOM 4351 C CA . THR B 1 79 ? -0.534 8.391 -43.312 1 84.94 79 THR B CA 1
ATOM 4352 C C . THR B 1 79 ? 0.337 9.516 -43.844 1 84.94 79 THR B C 1
ATOM 4354 O O . THR B 1 79 ? 1.404 9.805 -43.312 1 84.94 79 THR B O 1
ATOM 4357 N N . PRO B 1 80 ? -0.071 10.125 -44.938 1 80.25 80 PRO B N 1
ATOM 4358 C CA . PRO B 1 80 ? 0.667 11.312 -45.375 1 80.25 80 PRO B CA 1
ATOM 4359 C C . PRO B 1 80 ? 0.719 12.406 -44.312 1 80.25 80 PRO B C 1
ATOM 4361 O O . PRO B 1 80 ? -0.315 12.766 -43.75 1 80.25 80 PRO B O 1
ATOM 4364 N N . PRO B 1 81 ? 1.816 12.812 -44 1 75.88 81 PRO B N 1
ATOM 4365 C CA . PRO B 1 81 ? 2.004 13.734 -42.875 1 75.88 81 PRO B CA 1
ATOM 4366 C C . PRO B 1 81 ? 1.183 15.016 -43 1 75.88 81 PRO B C 1
ATOM 4368 O O . PRO B 1 81 ? 0.84 15.648 -42 1 75.88 81 PRO B O 1
ATOM 4371 N N . ASP B 1 82 ? 0.814 15.391 -44.156 1 74.5 82 ASP B N 1
ATOM 4372 C CA . ASP B 1 82 ? 0.127 16.656 -44.406 1 74.5 82 ASP B CA 1
ATOM 4373 C C . ASP B 1 82 ? -1.367 16.531 -44.125 1 74.5 82 ASP B C 1
ATOM 4375 O O . ASP B 1 82 ? -2.076 17.531 -44.062 1 74.5 82 ASP B O 1
ATOM 4379 N N . LEU B 1 83 ? -1.797 15.352 -43.812 1 77.88 83 LEU B N 1
ATOM 4380 C CA . LEU B 1 83 ? -3.229 15.156 -43.625 1 77.88 83 LEU B CA 1
ATOM 4381 C C . LEU B 1 83 ? -3.611 15.32 -42.156 1 77.88 83 LEU B C 1
ATOM 4383 O O . LEU B 1 83 ? -4.789 15.461 -41.844 1 77.88 83 LEU B O 1
ATOM 4387 N N . VAL B 1 84 ? -2.631 15.234 -41.375 1 79.38 84 VAL B N 1
ATOM 4388 C CA . VAL B 1 84 ? -2.938 15.312 -39.969 1 79.38 84 VAL B CA 1
ATOM 4389 C C . VAL B 1 84 ? -2.273 16.547 -39.344 1 79.38 84 VAL B C 1
ATOM 4391 O O . VAL B 1 84 ? -1.059 16.719 -39.469 1 79.38 84 VAL B O 1
ATOM 4394 N N . ARG B 1 85 ? -3.123 17.344 -38.781 1 77.88 85 ARG B N 1
ATOM 4395 C CA . ARG B 1 85 ? -2.68 18.562 -38.125 1 77.88 85 ARG B CA 1
ATOM 4396 C C . ARG B 1 85 ? -3.068 18.578 -36.656 1 77.88 85 ARG B C 1
ATOM 4398 O O . ARG B 1 85 ? -4.039 17.938 -36.25 1 77.88 85 ARG B O 1
ATOM 4405 N N . LEU B 1 86 ? -2.211 19.203 -35.938 1 77.5 86 LEU B N 1
ATOM 4406 C CA . LEU B 1 86 ? -2.58 19.406 -34.531 1 77.5 86 LEU B CA 1
ATOM 4407 C C . LEU B 1 86 ? -3.918 20.125 -34.438 1 77.5 86 LEU B C 1
ATOM 4409 O O . LEU B 1 86 ? -4.207 21.016 -35.219 1 77.5 86 LEU B O 1
ATOM 4413 N N . PRO B 1 87 ? -4.754 19.625 -33.469 1 67.81 87 PRO B N 1
ATOM 4414 C CA . PRO B 1 87 ? -6.066 20.266 -33.344 1 67.81 87 PRO B CA 1
ATOM 4415 C C . PRO B 1 87 ? -5.996 21.625 -32.656 1 67.81 87 PRO B C 1
ATOM 4417 O O . PRO B 1 87 ? -6.48 21.781 -31.531 1 67.81 87 PRO B O 1
ATOM 4420 N N . LEU B 1 88 ? -5.348 22.516 -33.188 1 65.94 88 LEU B N 1
ATOM 4421 C CA . LEU B 1 88 ? -5.25 23.891 -32.719 1 65.94 88 LEU B CA 1
ATOM 4422 C C . LEU B 1 88 ? -6.461 24.703 -33.156 1 65.94 88 LEU B C 1
ATOM 4424 O O . LEU B 1 88 ? -6.996 24.484 -34.25 1 65.94 88 LEU B O 1
ATOM 4428 N N . PRO B 1 89 ? -6.957 25.453 -32.219 1 57.16 89 PRO B N 1
ATOM 4429 C CA . PRO B 1 89 ? -8.094 26.281 -32.625 1 57.16 89 PRO B CA 1
ATOM 4430 C C . PRO B 1 89 ? -7.738 27.234 -33.781 1 57.16 89 PRO B C 1
ATOM 4432 O O . PRO B 1 89 ? -6.625 27.75 -33.844 1 57.16 89 PRO B O 1
ATOM 4435 N N . GLY B 1 90 ? -8.656 27.297 -34.969 1 52.69 90 GLY B N 1
ATOM 4436 C CA . GLY B 1 90 ? -8.531 28.234 -36.062 1 52.69 90 GLY B CA 1
ATOM 4437 C C . GLY B 1 90 ? -8.039 27.594 -37.344 1 52.69 90 GLY B C 1
ATOM 4438 O O . GLY B 1 90 ? -7.734 28.281 -38.312 1 52.69 90 GLY B O 1
ATOM 4439 N N . ILE B 1 91 ? -7.605 26.359 -37.25 1 45.62 91 ILE B N 1
ATOM 4440 C CA . ILE B 1 91 ? -7.125 25.75 -38.469 1 45.62 91 ILE B CA 1
ATOM 4441 C C . ILE B 1 91 ? -8.297 25.562 -39.438 1 45.62 91 ILE B C 1
ATOM 4443 O O . ILE B 1 91 ? -9.312 24.969 -39.094 1 45.62 91 ILE B O 1
ATOM 4447 N N . SER B 1 92 ? -8.367 26.312 -40.375 1 41.62 92 SER B N 1
ATOM 4448 C CA . SER B 1 92 ? -9.219 26.031 -41.531 1 41.62 92 SER B CA 1
ATOM 4449 C C . SER B 1 92 ? -8.875 24.672 -42.125 1 41.62 92 SER B C 1
ATOM 4451 O O . SER B 1 92 ? -7.707 24.281 -42.188 1 41.62 92 SER B O 1
ATOM 4453 N N . PRO B 1 93 ? -9.805 23.812 -42.281 1 37.66 93 PRO B N 1
ATOM 4454 C CA . PRO B 1 93 ? -9.531 22.531 -42.938 1 37.66 93 PRO B CA 1
ATOM 4455 C C . PRO B 1 93 ? -8.578 22.641 -44.125 1 37.66 93 PRO B C 1
ATOM 4457 O O . PRO B 1 93 ? -8.531 23.688 -44.781 1 37.66 93 PRO B O 1
ATOM 4460 N N . LEU B 1 94 ? -7.555 21.797 -44.156 1 37.53 94 LEU B N 1
ATOM 4461 C CA . LEU B 1 94 ? -6.562 21.766 -45.219 1 37.53 94 LEU B CA 1
ATOM 4462 C C . LEU B 1 94 ? -7.238 21.812 -46.594 1 37.53 94 LEU B C 1
ATOM 4464 O O . LEU B 1 94 ? -8.266 21.172 -46.812 1 37.53 94 LEU B O 1
ATOM 4468 N N . PRO B 1 95 ? -6.945 22.766 -47.312 1 33.34 95 PRO B N 1
ATOM 4469 C CA . PRO B 1 95 ? -7.363 22.609 -48.688 1 33.34 95 PRO B CA 1
ATOM 4470 C C . PRO B 1 95 ? -6.895 21.281 -49.312 1 33.34 95 PRO B C 1
ATOM 4472 O O . PRO B 1 95 ? -5.945 20.672 -48.812 1 33.34 95 PRO B O 1
ATOM 4475 N N . ASP B 1 96 ? -7.578 20.734 -50.25 1 32.72 96 ASP B N 1
ATOM 4476 C CA . ASP B 1 96 ? -7.387 19.578 -51.125 1 32.72 96 ASP B CA 1
ATOM 4477 C C . ASP B 1 96 ? -5.934 19.469 -51.562 1 32.72 96 ASP B C 1
ATOM 4479 O O . ASP B 1 96 ? -5.387 20.391 -52.156 1 32.72 96 ASP B O 1
ATOM 4483 N N . ALA B 1 97 ? -5.121 18.578 -50.875 1 31.45 97 ALA B N 1
ATOM 4484 C CA . ALA B 1 97 ? -3.729 18.281 -51.188 1 31.45 97 ALA B CA 1
ATOM 4485 C C . ALA B 1 97 ? -3.533 18.125 -52.719 1 31.45 97 ALA B C 1
ATOM 4487 O O . ALA B 1 97 ? -4.242 17.359 -53.344 1 31.45 97 ALA B O 1
ATOM 4488 N N . ALA B 1 98 ? -2.916 19.016 -53.406 1 28.95 98 ALA B N 1
ATOM 4489 C CA . ALA B 1 98 ? -2.324 18.828 -54.719 1 28.95 98 ALA B CA 1
ATOM 4490 C C . ALA B 1 98 ? -1.392 17.625 -54.75 1 28.95 98 ALA B C 1
ATOM 4492 O O . ALA B 1 98 ? -0.872 17.219 -53.688 1 28.95 98 ALA B O 1
ATOM 4493 N N . GLU B 1 99 ? -1.018 16.969 -55.906 1 28.14 99 GLU B N 1
ATOM 4494 C CA . GLU B 1 99 ? -0.307 15.797 -56.406 1 28.14 99 GLU B CA 1
ATOM 4495 C C . GLU B 1 99 ? 1.142 15.781 -55.938 1 28.14 99 GLU B C 1
ATOM 4497 O O . GLU B 1 99 ? 1.889 16.734 -56.188 1 28.14 99 GLU B O 1
ATOM 4502 N N . PRO B 1 100 ? 1.503 15.195 -54.781 1 28.34 100 PRO B N 1
ATOM 4503 C CA . PRO B 1 100 ? 2.9 15.203 -54.344 1 28.34 100 PRO B CA 1
ATOM 4504 C C . PRO B 1 100 ? 3.871 14.789 -55.438 1 28.34 100 PRO B C 1
ATOM 4506 O O . PRO B 1 100 ? 3.551 13.906 -56.25 1 28.34 100 PRO B O 1
ATOM 4509 N N . ALA B 1 101 ? 4.707 15.625 -56 1 22.77 101 ALA B N 1
ATOM 4510 C CA . ALA B 1 101 ? 5.828 15.344 -56.875 1 22.77 101 ALA B CA 1
ATOM 4511 C C . ALA B 1 101 ? 6.777 14.32 -56.25 1 22.77 101 ALA B C 1
ATOM 4513 O O . ALA B 1 101 ? 6.969 14.297 -55.031 1 22.77 101 ALA B O 1
ATOM 4514 N N . ARG B 1 102 ? 7.305 13.281 -56.969 1 25.06 102 ARG B N 1
ATOM 4515 C CA . ARG B 1 102 ? 8.141 12.094 -56.875 1 25.06 102 ARG B CA 1
ATOM 4516 C C . ARG B 1 102 ? 9.547 12.438 -56.406 1 25.06 102 ARG B C 1
ATOM 4518 O O . ARG B 1 102 ? 10.492 12.453 -57.188 1 25.06 102 ARG B O 1
ATOM 4525 N N . THR B 1 103 ? 9.797 13.539 -55.625 1 22.92 103 THR B N 1
ATOM 4526 C CA . THR B 1 103 ? 11.25 13.703 -55.562 1 22.92 103 THR B CA 1
ATOM 4527 C C . THR B 1 103 ? 11.891 12.555 -54.812 1 22.92 103 THR B C 1
ATOM 4529 O O . THR B 1 103 ? 11.43 12.188 -53.719 1 22.92 103 THR B O 1
ATOM 4532 N N . THR B 1 104 ? 12.719 11.664 -55.406 1 23.61 104 THR B N 1
ATOM 4533 C CA . THR B 1 104 ? 13.586 10.508 -55.188 1 23.61 104 THR B CA 1
ATOM 4534 C C . THR B 1 104 ? 14.648 10.836 -54.125 1 23.61 104 THR B C 1
ATOM 4536 O O . THR B 1 104 ? 15.609 10.078 -53.969 1 23.61 104 THR B O 1
ATOM 4539 N N . THR B 1 105 ? 14.531 11.844 -53.219 1 23.62 105 THR B N 1
ATOM 4540 C CA . THR B 1 105 ? 15.797 12.141 -52.562 1 23.62 105 THR B CA 1
ATOM 4541 C C . THR B 1 105 ? 16.266 10.961 -51.719 1 23.62 105 THR B C 1
ATOM 4543 O O . THR B 1 105 ? 15.469 10.375 -51 1 23.62 105 THR B O 1
ATOM 4546 N N . SER B 1 106 ? 17.375 10.297 -51.969 1 24.11 106 SER B N 1
ATOM 4547 C CA . SER B 1 106 ? 18.25 9.242 -51.469 1 24.11 106 SER B CA 1
ATOM 4548 C C . SER B 1 106 ? 18.703 9.547 -50.031 1 24.11 106 SER B C 1
ATOM 4550 O O . SER B 1 106 ? 19.609 8.891 -49.531 1 24.11 106 SER B O 1
ATOM 4552 N N . GLY B 1 107 ? 18.062 10.523 -49.344 1 23.28 107 GLY B N 1
ATOM 4553 C CA . GLY B 1 107 ? 18.812 10.969 -48.188 1 23.28 107 GLY B CA 1
ATOM 4554 C C . GLY B 1 107 ? 19.078 9.859 -47.188 1 23.28 107 GLY B C 1
ATOM 4555 O O . GLY B 1 107 ? 18.344 8.875 -47.125 1 23.28 107 GLY B O 1
ATOM 4556 N N . GLN B 1 108 ? 20.391 9.695 -46.781 1 23.56 108 GLN B N 1
ATOM 4557 C CA . GLN B 1 108 ? 21.078 8.883 -45.781 1 23.56 108 GLN B CA 1
ATOM 4558 C C . GLN B 1 108 ? 20.453 9.055 -44.406 1 23.56 108 GLN B C 1
ATOM 4560 O O . GLN B 1 108 ? 20.312 10.172 -43.906 1 23.56 108 GLN B O 1
ATOM 4565 N N . VAL B 1 109 ? 19.578 8.242 -43.938 1 23.62 109 VAL B N 1
ATOM 4566 C CA . VAL B 1 109 ? 18.797 8.078 -42.719 1 23.62 109 VAL B CA 1
ATOM 4567 C C . VAL B 1 109 ? 19.734 7.988 -41.531 1 23.62 109 VAL B C 1
ATOM 4569 O O . VAL B 1 109 ? 20.562 7.086 -41.438 1 23.62 109 VAL B O 1
ATOM 4572 N N . SER B 1 110 ? 20.25 9.188 -41.094 1 23.86 110 SER B N 1
ATOM 4573 C CA . SER B 1 110 ? 20.984 9.156 -39.844 1 23.86 110 SER B CA 1
ATOM 4574 C C . SER B 1 110 ? 20.188 8.422 -38.75 1 23.86 110 SER B C 1
ATOM 4576 O O . SER B 1 110 ? 18.984 8.641 -38.625 1 23.86 110 SER B O 1
ATOM 4578 N N . SER B 1 111 ? 20.688 7.359 -38.188 1 22.62 111 SER B N 1
ATOM 4579 C CA . SER B 1 111 ? 20.219 6.371 -37.219 1 22.62 111 SER B CA 1
ATOM 4580 C C . SER B 1 111 ? 19.875 7.023 -35.906 1 22.62 111 SER B C 1
ATOM 4582 O O . SER B 1 111 ? 20.688 7.746 -35.312 1 22.62 111 SER B O 1
ATOM 4584 N N . ALA B 1 112 ? 18.734 7.406 -35.656 1 24 112 ALA B N 1
ATOM 4585 C CA . ALA B 1 112 ? 18.125 7.949 -34.438 1 24 112 ALA B CA 1
ATOM 4586 C C . ALA B 1 112 ? 18.547 7.152 -33.219 1 24 112 ALA B C 1
ATOM 4588 O O . ALA B 1 112 ? 18.656 5.926 -33.281 1 24 112 ALA B O 1
ATOM 4589 N N . PRO B 1 113 ? 19.172 7.848 -32.219 1 24.72 113 PRO B N 1
ATOM 4590 C CA . PRO B 1 113 ? 19.609 7.195 -30.984 1 24.72 113 PRO B CA 1
ATOM 4591 C C . PRO B 1 113 ? 18.516 6.363 -30.328 1 24.72 113 PRO B C 1
ATOM 4593 O O . PRO B 1 113 ? 17.344 6.738 -30.375 1 24.72 113 PRO B O 1
ATOM 4596 N N . VAL B 1 114 ? 18.578 5.082 -30.297 1 25.12 114 VAL B N 1
ATOM 4597 C CA . VAL B 1 114 ? 17.719 4.023 -29.766 1 25.12 114 VAL B CA 1
ATOM 4598 C C . VAL B 1 114 ? 17.391 4.309 -28.297 1 25.12 114 VAL B C 1
ATOM 4600 O O . VAL B 1 114 ? 18.281 4.504 -27.484 1 25.12 114 VAL B O 1
ATOM 4603 N N . GLN B 1 115 ? 16.422 5.105 -28.016 1 26.09 115 GLN B N 1
ATOM 4604 C CA . GLN B 1 115 ? 15.922 5.199 -26.641 1 26.09 115 GLN B CA 1
ATOM 4605 C C . GLN B 1 115 ? 15.883 3.828 -25.969 1 26.09 115 GLN B C 1
ATOM 4607 O O . GLN B 1 115 ? 15.211 2.914 -26.453 1 26.09 115 GLN B O 1
ATOM 4612 N N . VAL B 1 116 ? 16.875 3.354 -25.203 1 26.33 116 VAL B N 1
ATOM 4613 C CA . VAL B 1 116 ? 17.031 2.125 -24.438 1 26.33 116 VAL B CA 1
ATOM 4614 C C . VAL B 1 116 ? 15.875 1.987 -23.453 1 26.33 116 VAL B C 1
ATOM 4616 O O . VAL B 1 116 ? 15.664 2.859 -22.609 1 26.33 116 VAL B O 1
ATOM 4619 N N . THR B 1 117 ? 14.773 1.483 -23.75 1 30.66 117 THR B N 1
ATOM 4620 C CA . THR B 1 117 ? 13.766 1.042 -22.797 1 30.66 117 THR B CA 1
ATOM 4621 C C . THR B 1 117 ? 14.422 0.396 -21.578 1 30.66 117 THR B C 1
ATOM 4623 O O . THR B 1 117 ? 15.383 -0.366 -21.719 1 30.66 117 THR B O 1
ATOM 4626 N N . PRO B 1 118 ? 14.273 0.875 -20.469 1 33.69 118 PRO B N 1
ATOM 4627 C CA . PRO B 1 118 ? 14.891 0.282 -19.281 1 33.69 118 PRO B CA 1
ATOM 4628 C C . PRO B 1 118 ? 14.672 -1.226 -19.188 1 33.69 118 PRO B C 1
ATOM 4630 O O . PRO B 1 118 ? 13.523 -1.68 -19.109 1 33.69 118 PRO B O 1
ATOM 4633 N N . THR B 1 119 ? 15.305 -2.061 -19.938 1 40.22 119 THR B N 1
ATOM 4634 C CA . THR B 1 119 ? 15.367 -3.518 -19.906 1 40.22 119 THR B CA 1
ATOM 4635 C C . THR B 1 119 ? 15.742 -4.016 -18.516 1 40.22 119 THR B C 1
ATOM 4637 O O . THR B 1 119 ? 16.375 -3.293 -17.75 1 40.22 119 THR B O 1
ATOM 4640 N N . ALA B 1 120 ? 14.984 -5.125 -18.062 1 52.88 120 ALA B N 1
ATOM 4641 C CA . ALA B 1 120 ? 15.391 -5.828 -16.844 1 52.88 120 ALA B CA 1
ATOM 4642 C C . ALA B 1 120 ? 16.906 -5.805 -16.688 1 52.88 120 ALA B C 1
ATOM 4644 O O . ALA B 1 120 ? 17.641 -5.863 -17.672 1 52.88 120 ALA B O 1
ATOM 4645 N N . PRO B 1 121 ? 17.25 -5.312 -15.531 1 52.44 121 PRO B N 1
ATOM 4646 C CA . PRO B 1 121 ? 18.703 -5.242 -15.352 1 52.44 121 PRO B CA 1
ATOM 4647 C C . PRO B 1 121 ? 19.422 -6.473 -15.898 1 52.44 121 PRO B C 1
ATOM 4649 O O . PRO B 1 121 ? 18.938 -7.594 -15.758 1 52.44 121 PRO B O 1
ATOM 4652 N N . ASP B 1 122 ? 20.359 -6.25 -16.75 1 58.19 122 ASP B N 1
ATOM 4653 C CA . ASP B 1 122 ? 21.266 -7.254 -17.281 1 58.19 122 ASP B CA 1
ATOM 4654 C C . ASP B 1 122 ? 21.703 -8.234 -16.188 1 58.19 122 ASP B C 1
ATOM 4656 O O . ASP B 1 122 ? 22.281 -7.828 -15.18 1 58.19 122 ASP B O 1
ATOM 4660 N N . PRO B 1 123 ? 21.266 -9.5 -16.25 1 66.88 123 PRO B N 1
ATOM 4661 C CA . PRO B 1 123 ? 21.594 -10.477 -15.219 1 66.88 123 PRO B CA 1
ATOM 4662 C C . PRO B 1 123 ? 23.109 -10.609 -15 1 66.88 123 PRO B C 1
ATOM 4664 O O . PRO B 1 123 ? 23.531 -11.164 -13.984 1 66.88 123 PRO B O 1
ATOM 4667 N N . THR B 1 124 ? 23.938 -10.078 -15.953 1 66 124 THR B N 1
ATOM 4668 C CA . THR B 1 124 ? 25.391 -10.227 -15.844 1 66 124 THR B CA 1
ATOM 4669 C C . THR B 1 124 ? 25.969 -9.125 -14.953 1 66 124 THR B C 1
ATOM 4671 O O . THR B 1 124 ? 27.125 -9.227 -14.508 1 66 124 THR B O 1
ATOM 4674 N N . LEU B 1 125 ? 25.125 -8.219 -14.68 1 74.5 125 LEU B N 1
ATOM 4675 C CA . LEU B 1 125 ? 25.609 -7.117 -13.852 1 74.5 125 LEU B CA 1
ATOM 4676 C C . LEU B 1 125 ? 25.531 -7.477 -12.375 1 74.5 125 LEU B C 1
ATOM 4678 O O . LEU B 1 125 ? 24.734 -8.32 -11.977 1 74.5 125 LEU B O 1
ATOM 4682 N N . PRO B 1 126 ? 26.422 -6.859 -11.586 1 78.88 126 PRO B N 1
ATOM 4683 C CA . PRO B 1 126 ? 26.438 -7.16 -10.156 1 78.88 126 PRO B CA 1
ATOM 4684 C C . PRO B 1 126 ? 25.094 -6.922 -9.484 1 78.88 126 PRO B C 1
ATOM 4686 O O . PRO B 1 126 ? 24.344 -6.027 -9.891 1 78.88 126 PRO B O 1
ATOM 4689 N N . TRP B 1 127 ? 24.828 -7.719 -8.539 1 87.88 127 TRP B N 1
ATOM 4690 C CA . TRP B 1 127 ? 23.594 -7.59 -7.793 1 87.88 127 TRP B CA 1
ATOM 4691 C C . TRP B 1 127 ? 23.719 -6.543 -6.691 1 87.88 127 TRP B C 1
ATOM 4693 O O . TRP B 1 127 ? 24.312 -6.805 -5.641 1 87.88 127 TRP B O 1
ATOM 4703 N N . THR B 1 128 ? 23.312 -5.348 -6.977 1 86.88 128 THR B N 1
ATOM 4704 C CA . THR B 1 128 ? 23.328 -4.242 -6.027 1 86.88 128 THR B CA 1
ATOM 4705 C C . THR B 1 128 ? 21.906 -3.922 -5.555 1 86.88 128 THR B C 1
ATOM 4707 O O . THR B 1 128 ? 20.938 -4.34 -6.18 1 86.88 128 THR B O 1
ATOM 4710 N N . ALA B 1 129 ? 21.844 -3.213 -4.434 1 89.31 129 ALA B N 1
ATOM 4711 C CA . ALA B 1 129 ? 20.547 -2.777 -3.914 1 89.31 129 ALA B CA 1
ATOM 4712 C C . ALA B 1 129 ? 19.797 -1.929 -4.941 1 89.31 129 ALA B C 1
ATOM 4714 O O . ALA B 1 129 ? 18.594 -2.068 -5.105 1 89.31 129 ALA B O 1
ATOM 4715 N N . ASP B 1 130 ? 20.516 -1.113 -5.633 1 86.88 130 ASP B N 1
ATOM 4716 C CA . ASP B 1 130 ? 19.922 -0.238 -6.633 1 86.88 130 ASP B CA 1
ATOM 4717 C C . ASP B 1 130 ? 19.312 -1.048 -7.777 1 86.88 130 ASP B C 1
ATOM 4719 O O . ASP B 1 130 ? 18.234 -0.728 -8.266 1 86.88 130 ASP B O 1
ATOM 4723 N N . ARG B 1 131 ? 20.016 -2.021 -8.188 1 88.44 131 ARG B N 1
ATOM 4724 C CA . ARG B 1 131 ? 19.531 -2.848 -9.289 1 88.44 131 ARG B CA 1
ATOM 4725 C C . ARG B 1 131 ? 18.359 -3.709 -8.852 1 88.44 131 ARG B C 1
ATOM 4727 O O . ARG B 1 131 ? 17.453 -3.986 -9.641 1 88.44 131 ARG B O 1
ATOM 4734 N N . MET B 1 132 ? 18.438 -4.148 -7.602 1 92.44 132 MET B N 1
ATOM 4735 C CA . MET B 1 132 ? 17.281 -4.844 -7.035 1 92.44 132 MET B CA 1
ATOM 4736 C C . MET B 1 132 ? 16.047 -3.955 -7.066 1 92.44 132 MET B C 1
ATOM 4738 O O . MET B 1 132 ? 14.984 -4.383 -7.52 1 92.44 132 MET B O 1
ATOM 4742 N N . LEU B 1 133 ? 16.188 -2.717 -6.633 1 92.38 133 LEU B N 1
ATOM 4743 C CA . LEU B 1 133 ? 15.07 -1.773 -6.633 1 92.38 133 LEU B CA 1
ATOM 4744 C C . LEU B 1 133 ? 14.586 -1.505 -8.055 1 92.38 133 LEU B C 1
ATOM 4746 O O . LEU B 1 133 ? 13.383 -1.453 -8.305 1 92.38 133 LEU B O 1
ATOM 4750 N N . THR B 1 134 ? 15.484 -1.382 -8.961 1 89.19 134 THR B N 1
ATOM 4751 C CA . THR B 1 134 ? 15.148 -1.16 -10.359 1 89.19 134 THR B CA 1
ATOM 4752 C C . THR B 1 134 ? 14.352 -2.336 -10.922 1 89.19 134 THR B C 1
ATOM 4754 O O . THR B 1 134 ? 13.359 -2.143 -11.625 1 89.19 134 THR B O 1
ATOM 4757 N N . ALA B 1 135 ? 14.789 -3.539 -10.633 1 91.31 135 ALA B N 1
ATOM 4758 C CA . ALA B 1 135 ? 14.086 -4.734 -11.094 1 91.31 135 ALA B CA 1
ATOM 4759 C C . ALA B 1 135 ? 12.656 -4.766 -10.57 1 91.31 135 ALA B C 1
ATOM 4761 O O . ALA B 1 135 ? 11.727 -5.098 -11.305 1 91.31 135 ALA B O 1
ATOM 4762 N N . LEU B 1 136 ? 12.508 -4.43 -9.266 1 94.56 136 LEU B N 1
ATOM 4763 C CA . LEU B 1 136 ? 11.18 -4.406 -8.656 1 94.56 136 LEU B CA 1
ATOM 4764 C C . LEU B 1 136 ? 10.297 -3.363 -9.32 1 94.56 136 LEU B C 1
ATOM 4766 O O . LEU B 1 136 ? 9.125 -3.635 -9.617 1 94.56 136 LEU B O 1
ATOM 4770 N N . ARG B 1 137 ? 10.828 -2.207 -9.609 1 89.62 137 ARG B N 1
ATOM 4771 C CA . ARG B 1 137 ? 10.07 -1.143 -10.258 1 89.62 137 ARG B CA 1
ATOM 4772 C C . ARG B 1 137 ? 9.656 -1.546 -11.672 1 89.62 137 ARG B C 1
ATOM 4774 O O . ARG B 1 137 ? 8.523 -1.311 -12.086 1 89.62 137 ARG B O 1
ATOM 4781 N N . LEU B 1 138 ? 10.562 -2.143 -12.352 1 83.69 138 LEU B N 1
ATOM 4782 C CA . LEU B 1 138 ? 10.297 -2.547 -13.727 1 83.69 138 LEU B CA 1
ATOM 4783 C C . LEU B 1 138 ? 9.211 -3.619 -13.773 1 83.69 138 LEU B C 1
ATOM 4785 O O . LEU B 1 138 ? 8.344 -3.59 -14.648 1 83.69 138 LEU B O 1
ATOM 4789 N N . ALA B 1 139 ? 9.336 -4.539 -12.844 1 90.31 139 ALA B N 1
ATOM 4790 C CA . ALA B 1 139 ? 8.297 -5.562 -12.773 1 90.31 139 ALA B CA 1
ATOM 4791 C C . ALA B 1 139 ? 6.926 -4.941 -12.5 1 90.31 139 ALA B C 1
ATOM 4793 O O . ALA B 1 139 ? 5.926 -5.332 -13.109 1 90.31 139 ALA B O 1
ATOM 4794 N N . HIS B 1 140 ? 6.914 -3.979 -11.602 1 88.31 140 HIS B N 1
ATOM 4795 C CA . HIS B 1 140 ? 5.688 -3.273 -11.258 1 88.31 140 HIS B CA 1
ATOM 4796 C C . HIS B 1 140 ? 5.113 -2.541 -12.469 1 88.31 140 HIS B C 1
ATOM 4798 O O . HIS B 1 140 ? 3.916 -2.637 -12.75 1 88.31 140 HIS B O 1
ATOM 4804 N N . VAL B 1 141 ? 5.926 -1.884 -13.18 1 77 141 VAL B N 1
ATOM 4805 C CA . VAL B 1 141 ? 5.508 -1.093 -14.328 1 77 141 VAL B CA 1
ATOM 4806 C C . VAL B 1 141 ? 5.02 -2.02 -15.445 1 77 141 VAL B C 1
ATOM 4808 O O . VAL B 1 141 ? 3.996 -1.75 -16.078 1 77 141 VAL B O 1
ATOM 4811 N N . ALA B 1 142 ? 5.715 -3.098 -15.594 1 75.38 142 ALA B N 1
ATOM 4812 C CA . ALA B 1 142 ? 5.332 -4.066 -16.625 1 75.38 142 ALA B CA 1
ATOM 4813 C C . ALA B 1 142 ? 3.938 -4.625 -16.359 1 75.38 142 ALA B C 1
ATOM 4815 O O . ALA B 1 142 ? 3.156 -4.832 -17.281 1 75.38 142 ALA B O 1
ATOM 4816 N N . ASP B 1 143 ? 3.641 -4.867 -15.141 1 83.38 143 ASP B N 1
ATOM 4817 C CA . ASP B 1 143 ? 2.357 -5.453 -14.766 1 83.38 143 ASP B CA 1
ATOM 4818 C C . ASP B 1 143 ? 1.24 -4.414 -14.828 1 83.38 143 ASP B C 1
ATOM 4820 O O . ASP B 1 143 ? 0.088 -4.75 -15.109 1 83.38 143 ASP B O 1
ATOM 4824 N N . SER B 1 144 ? 1.496 -3.23 -14.398 1 70.69 144 SER B N 1
ATOM 4825 C CA . SER B 1 144 ? 0.497 -2.168 -14.438 1 70.69 144 SER B CA 1
ATOM 4826 C C . SER B 1 144 ? 0.09 -1.845 -15.875 1 70.69 144 SER B C 1
ATOM 4828 O O . SER B 1 144 ? -1.049 -1.448 -16.125 1 70.69 144 SER B O 1
ATOM 4830 N N . THR B 1 145 ? 0.958 -2.174 -16.688 1 54.41 145 THR B N 1
ATOM 4831 C CA . THR B 1 145 ? 0.691 -1.932 -18.094 1 54.41 145 THR B CA 1
ATOM 4832 C C . THR B 1 145 ? -0.11 -3.082 -18.703 1 54.41 145 THR B C 1
ATOM 4834 O O . THR B 1 145 ? -0.88 -2.881 -19.641 1 54.41 145 THR B O 1
ATOM 4837 N N . ALA B 1 146 ? 0.054 -4.316 -17.953 1 46.34 146 ALA B N 1
ATOM 4838 C CA . ALA B 1 146 ? -0.68 -5.496 -18.406 1 46.34 146 ALA B CA 1
ATOM 4839 C C . ALA B 1 146 ? -2.162 -5.387 -18.062 1 46.34 146 ALA B C 1
ATOM 4841 O O . ALA B 1 146 ? -3.016 -5.91 -18.781 1 46.34 146 ALA B O 1
ATOM 4842 N N . ASP B 1 147 ? -2.604 -5.086 -16.75 1 44.69 147 ASP B N 1
ATOM 4843 C CA . ASP B 1 147 ? -3.98 -4.926 -16.297 1 44.69 147 ASP B CA 1
ATOM 4844 C C . ASP B 1 147 ? -4.789 -4.082 -17.281 1 44.69 147 ASP B C 1
ATOM 4846 O O . ASP B 1 147 ? -6.02 -4.164 -17.312 1 44.69 147 ASP B O 1
ATOM 4850 N N . TRP B 1 148 ? -4.273 -3.348 -17.844 1 37.81 148 TRP B N 1
ATOM 4851 C CA . TRP B 1 148 ? -5.023 -2.553 -18.812 1 37.81 148 TRP B CA 1
ATOM 4852 C C . TRP B 1 148 ? -5.324 -3.365 -20.062 1 37.81 148 TRP B C 1
ATOM 4854 O O . TRP B 1 148 ? -6.07 -2.916 -20.938 1 37.81 148 TRP B O 1
ATOM 4864 N N . LEU B 1 149 ? -4.789 -4.742 -19.969 1 33.72 149 LEU B N 1
ATOM 4865 C CA . LEU B 1 149 ? -5.141 -5.605 -21.094 1 33.72 149 LEU B CA 1
ATOM 4866 C C . LEU B 1 149 ? -6.43 -6.367 -20.812 1 33.72 149 LEU B C 1
ATOM 4868 O O . LEU B 1 149 ? -6.562 -7.004 -19.75 1 33.72 149 LEU B O 1
ATOM 4872 N N . PRO B 1 150 ? -7.625 -6.172 -21.141 1 29.53 150 PRO B N 1
ATOM 4873 C CA . PRO B 1 150 ? -8.797 -7.016 -20.891 1 29.53 150 PRO B CA 1
ATOM 4874 C C . PRO B 1 150 ? -8.492 -8.5 -21.047 1 29.53 150 PRO B C 1
ATOM 4876 O O . PRO B 1 150 ? -7.633 -8.883 -21.844 1 29.53 150 PRO B O 1
ATOM 4879 N N . SER B 1 151 ? -8.875 -9.336 -19.969 1 30.27 151 SER B N 1
ATOM 4880 C CA . SER B 1 151 ? -8.828 -10.797 -19.891 1 30.27 151 SER B CA 1
ATOM 4881 C C . SER B 1 151 ? -9.336 -11.43 -21.188 1 30.27 151 SER B C 1
ATOM 4883 O O . SER B 1 151 ? -9.086 -12.609 -21.438 1 30.27 151 SER B O 1
ATOM 4885 N N . ASP B 1 152 ? -10.414 -11.023 -21.75 1 28.64 152 ASP B N 1
ATOM 4886 C CA . ASP B 1 152 ? -10.922 -11.883 -22.812 1 28.64 152 ASP B CA 1
ATOM 4887 C C . ASP B 1 152 ? -9.898 -12.031 -23.938 1 28.64 152 ASP B C 1
ATOM 4889 O O . ASP B 1 152 ? -10.203 -12.609 -24.984 1 28.64 152 ASP B O 1
ATOM 4893 N N . ALA B 1 153 ? -9.086 -11.055 -24.172 1 28.25 153 ALA B N 1
ATOM 4894 C CA . ALA B 1 153 ? -8.203 -11.32 -25.297 1 28.25 153 ALA B CA 1
ATOM 4895 C C . ALA B 1 153 ? -7.219 -12.43 -24.984 1 28.25 153 ALA B C 1
ATOM 4897 O O . ALA B 1 153 ? -6.293 -12.242 -24.188 1 28.25 153 ALA B O 1
ATOM 4898 N N . ASN B 1 154 ? -7.664 -13.695 -24.922 1 26.75 154 ASN B N 1
ATOM 4899 C CA . ASN B 1 154 ? -7.055 -15.016 -24.812 1 26.75 154 ASN B CA 1
ATOM 4900 C C . ASN B 1 154 ? -5.684 -15.062 -25.484 1 26.75 154 ASN B C 1
ATOM 4902 O O . ASN B 1 154 ? -5.09 -16.125 -25.609 1 26.75 154 ASN B O 1
ATOM 4906 N N . GLY B 1 155 ? -5.414 -14.242 -26.578 1 27.16 155 GLY B N 1
ATOM 4907 C CA . GLY B 1 155 ? -4.168 -14.633 -27.234 1 27.16 155 GLY B CA 1
ATOM 4908 C C . GLY B 1 155 ? -2.939 -14.297 -26.406 1 27.16 155 GLY B C 1
ATOM 4909 O O . GLY B 1 155 ? -2.996 -13.453 -25.516 1 27.16 155 GLY B O 1
ATOM 4910 N N . PRO B 1 156 ? -1.939 -15.211 -26.281 1 25.23 156 PRO B N 1
ATOM 4911 C CA . PRO B 1 156 ? -0.669 -15.078 -25.562 1 25.23 156 PRO B CA 1
ATOM 4912 C C . PRO B 1 156 ? 0.053 -13.773 -25.875 1 25.23 156 PRO B C 1
ATOM 4914 O O . PRO B 1 156 ? 0.401 -13.516 -27.031 1 25.23 156 PRO B O 1
ATOM 4917 N N . VAL B 1 157 ? -0.34 -12.734 -25.531 1 29.14 157 VAL B N 1
ATOM 4918 C CA . VAL B 1 157 ? 0.569 -11.609 -25.75 1 29.14 157 VAL B CA 1
ATOM 4919 C C . VAL B 1 157 ? 1.96 -11.969 -25.219 1 29.14 157 VAL B C 1
ATOM 4921 O O . VAL B 1 157 ? 2.145 -12.18 -24.016 1 29.14 157 VAL B O 1
ATOM 4924 N N . SER B 1 158 ? 2.805 -12.633 -25.953 1 26.61 158 SER B N 1
ATOM 4925 C CA . SER B 1 158 ? 4.176 -13.07 -25.703 1 26.61 158 SER B CA 1
ATOM 4926 C C . SER B 1 158 ? 5.047 -11.914 -25.234 1 26.61 158 SER B C 1
ATOM 4928 O O . SER B 1 158 ? 4.934 -10.797 -25.734 1 26.61 158 SER B O 1
ATOM 4930 N N . ALA B 1 159 ? 5.555 -12.047 -24.047 1 28.7 159 ALA B N 1
ATOM 4931 C CA . ALA B 1 159 ? 6.652 -11.227 -23.547 1 28.7 159 ALA B CA 1
ATOM 4932 C C . ALA B 1 159 ? 7.641 -10.891 -24.656 1 28.7 159 ALA B C 1
ATOM 4934 O O . ALA B 1 159 ? 8.562 -10.094 -24.453 1 28.7 159 ALA B O 1
ATOM 4935 N N . THR B 1 160 ? 7.539 -11.562 -25.766 1 27.02 160 THR B N 1
ATOM 4936 C CA . THR B 1 160 ? 8.43 -11.359 -26.906 1 27.02 160 THR B CA 1
ATOM 4937 C C . THR B 1 160 ? 8.172 -10 -27.562 1 27.02 160 THR B C 1
ATOM 4939 O O . THR B 1 160 ? 9.055 -9.438 -28.203 1 27.02 160 THR B O 1
ATOM 4942 N N . ALA B 1 161 ? 6.938 -9.586 -27.484 1 26.94 161 ALA B N 1
ATOM 4943 C CA . ALA B 1 161 ? 6.645 -8.406 -28.297 1 26.94 161 ALA B CA 1
ATOM 4944 C C . ALA B 1 161 ? 7.195 -7.137 -27.641 1 26.94 161 ALA B C 1
ATOM 4946 O O . ALA B 1 161 ? 7.574 -6.191 -28.344 1 26.94 161 ALA B O 1
ATOM 4947 N N . MET B 1 162 ? 7.25 -7.086 -26.328 1 27.95 162 MET B N 1
ATOM 4948 C CA . MET B 1 162 ? 7.859 -5.895 -25.75 1 27.95 162 MET B CA 1
ATOM 4949 C C . MET B 1 162 ? 9.375 -5.918 -25.922 1 27.95 162 MET B C 1
ATOM 4951 O O . MET B 1 162 ? 10.039 -4.887 -25.797 1 27.95 162 MET B O 1
ATOM 4955 N N . ALA B 1 163 ? 10.023 -7.094 -26.062 1 28.2 163 ALA B N 1
ATOM 4956 C CA . ALA B 1 163 ? 11.438 -7.188 -26.422 1 28.2 163 ALA B CA 1
ATOM 4957 C C . ALA B 1 163 ? 11.68 -6.734 -27.859 1 28.2 163 ALA B C 1
ATOM 4959 O O . ALA B 1 163 ? 12.758 -6.227 -28.172 1 28.2 163 ALA B O 1
ATOM 4960 N N . ASP B 1 164 ? 10.789 -6.926 -28.766 1 28.09 164 ASP B N 1
ATOM 4961 C CA . ASP B 1 164 ? 11.031 -6.523 -30.141 1 28.09 164 ASP B CA 1
ATOM 4962 C C . ASP B 1 164 ? 10.914 -5.012 -30.312 1 28.09 164 ASP B C 1
ATOM 4964 O O . ASP B 1 164 ? 11.352 -4.453 -31.312 1 28.09 164 ASP B O 1
ATOM 4968 N N . ALA B 1 165 ? 10.062 -4.301 -29.656 1 27.33 165 ALA B N 1
ATOM 4969 C CA . ALA B 1 165 ? 9.953 -2.869 -29.922 1 27.33 165 ALA B CA 1
ATOM 4970 C C . ALA B 1 165 ? 11.219 -2.129 -29.5 1 27.33 165 ALA B C 1
ATOM 4972 O O . ALA B 1 165 ? 11.383 -0.943 -29.797 1 27.33 165 ALA B O 1
ATOM 4973 N N . ALA B 1 166 ? 11.891 -2.502 -28.328 1 29.09 166 ALA B N 1
ATOM 4974 C CA . ALA B 1 166 ? 13.211 -1.888 -28.203 1 29.09 166 ALA B CA 1
ATOM 4975 C C . ALA B 1 166 ? 14.156 -2.412 -29.281 1 29.09 166 ALA B C 1
ATOM 4977 O O . ALA B 1 166 ? 14.273 -3.625 -29.484 1 29.09 166 ALA B O 1
ATOM 4978 N N . GLY B 1 167 ? 14.094 -1.913 -30.422 1 25.83 167 GLY B N 1
ATOM 4979 C CA . GLY B 1 167 ? 14.852 -2.121 -31.656 1 25.83 167 GLY B CA 1
ATOM 4980 C C . GLY B 1 167 ? 16.125 -2.928 -31.438 1 25.83 167 GLY B C 1
ATOM 4981 O O . GLY B 1 167 ? 16.938 -3.049 -32.344 1 25.83 167 GLY B O 1
ATOM 4982 N N . THR B 1 168 ? 16.797 -2.629 -30.188 1 29.77 168 THR B N 1
ATOM 4983 C CA . THR B 1 168 ? 18.125 -3.217 -30.328 1 29.77 168 THR B CA 1
ATOM 4984 C C . THR B 1 168 ? 18.031 -4.73 -30.484 1 29.77 168 THR B C 1
ATOM 4986 O O . THR B 1 168 ? 17.094 -5.355 -29.984 1 29.77 168 THR B O 1
ATOM 4989 N N . ASP B 1 169 ? 18.391 -5.215 -31.484 1 28.69 169 ASP B N 1
ATOM 4990 C CA . ASP B 1 169 ? 18.844 -6.562 -31.828 1 28.69 169 ASP B CA 1
ATOM 4991 C C . ASP B 1 169 ? 19.438 -7.262 -30.609 1 28.69 169 ASP B C 1
ATOM 4993 O O . ASP B 1 169 ? 20.328 -8.102 -30.734 1 28.69 169 ASP B O 1
ATOM 4997 N N . THR B 1 170 ? 19.453 -6.535 -29.453 1 31.12 170 THR B N 1
ATOM 4998 C CA . THR B 1 170 ? 20.125 -7.441 -28.516 1 31.12 170 THR B CA 1
ATOM 4999 C C . THR B 1 170 ? 19.312 -8.727 -28.344 1 31.12 170 THR B C 1
ATOM 5001 O O . THR B 1 170 ? 18.109 -8.68 -28.125 1 31.12 170 THR B O 1
ATOM 5004 N N . PRO B 1 171 ? 19.766 -9.75 -28.781 1 28.34 171 PRO B N 1
ATOM 5005 C CA . PRO B 1 171 ? 19.125 -11.055 -28.609 1 28.34 171 PRO B CA 1
ATOM 5006 C C . PRO B 1 171 ? 18.531 -11.242 -27.219 1 28.34 171 PRO B C 1
ATOM 5008 O O . PRO B 1 171 ? 19.172 -10.875 -26.219 1 28.34 171 PRO B O 1
ATOM 5011 N N . ARG B 1 172 ? 17.281 -11.062 -27.047 1 38 172 ARG B N 1
ATOM 5012 C CA . ARG B 1 172 ? 16.688 -11.594 -25.828 1 38 172 ARG B CA 1
ATOM 5013 C C . ARG B 1 172 ? 17.375 -12.883 -25.391 1 38 172 ARG B C 1
ATOM 5015 O O . ARG B 1 172 ? 17.375 -13.867 -26.141 1 38 172 ARG B O 1
ATOM 5022 N N . PRO B 1 173 ? 18.328 -12.797 -24.594 1 37.44 173 PRO B N 1
ATOM 5023 C CA . PRO B 1 173 ? 18.812 -14.148 -24.297 1 37.44 173 PRO B CA 1
ATOM 5024 C C . PRO B 1 173 ? 17.688 -15.148 -24.062 1 37.44 173 PRO B C 1
ATOM 5026 O O . PRO B 1 173 ? 16.609 -14.766 -23.609 1 37.44 173 PRO B O 1
ATOM 5029 N N . ALA B 1 174 ? 17.766 -16.188 -24.703 1 40.62 174 ALA B N 1
ATOM 5030 C CA . ALA B 1 174 ? 16.828 -17.297 -24.5 1 40.62 174 ALA B CA 1
ATOM 5031 C C . ALA B 1 174 ? 16.469 -17.438 -23.016 1 40.62 174 ALA B C 1
ATOM 5033 O O . ALA B 1 174 ? 17.344 -17.328 -22.156 1 40.62 174 ALA B O 1
ATOM 5034 N N . SER B 1 175 ? 15.195 -17.188 -22.609 1 55.41 175 SER B N 1
ATOM 5035 C CA . SER B 1 175 ? 14.602 -17.266 -21.281 1 55.41 175 SER B CA 1
ATOM 5036 C C . SER B 1 175 ? 15.438 -18.141 -20.344 1 55.41 175 SER B C 1
ATOM 5038 O O . SER B 1 175 ? 15.727 -17.75 -19.219 1 55.41 175 SER B O 1
ATOM 5040 N N . GLY B 1 176 ? 16.062 -19.156 -20.953 1 62.69 176 GLY B N 1
ATOM 5041 C CA . GLY B 1 176 ? 16.844 -20.094 -20.156 1 62.69 176 GLY B CA 1
ATOM 5042 C C . GLY B 1 176 ? 18.219 -19.547 -19.766 1 62.69 176 GLY B C 1
ATOM 5043 O O . GLY B 1 176 ? 18.672 -19.766 -18.641 1 62.69 176 GLY B O 1
ATOM 5044 N N . ILE B 1 177 ? 18.828 -18.828 -20.672 1 60.28 177 ILE B N 1
ATOM 5045 C CA . ILE B 1 177 ? 20.156 -18.281 -20.406 1 60.28 177 ILE B CA 1
ATOM 5046 C C . ILE B 1 177 ? 20.062 -17.219 -19.312 1 60.28 177 ILE B C 1
ATOM 5048 O O . ILE B 1 177 ? 20.906 -17.172 -18.422 1 60.28 177 ILE B O 1
ATOM 5052 N N . ALA B 1 178 ? 19.016 -16.531 -19.359 1 75.75 178 ALA B N 1
ATOM 5053 C CA . ALA B 1 178 ? 18.844 -15.477 -18.359 1 75.75 178 ALA B CA 1
ATOM 5054 C C . ALA B 1 178 ? 18.641 -16.078 -16.969 1 75.75 178 ALA B C 1
ATOM 5056 O O . ALA B 1 178 ? 19.25 -15.625 -16 1 75.75 178 ALA B O 1
ATOM 5057 N N . LEU B 1 179 ? 17.891 -17.156 -16.875 1 86.69 179 LEU B N 1
ATOM 5058 C CA . LEU B 1 179 ? 17.656 -17.781 -15.586 1 86.69 179 LEU B CA 1
ATOM 5059 C C . LEU B 1 179 ? 18.938 -18.391 -15.031 1 86.69 179 LEU B C 1
ATOM 5061 O O . LEU B 1 179 ? 19.234 -18.266 -13.844 1 86.69 179 LEU B O 1
ATOM 5065 N N . ASN B 1 180 ? 19.656 -19.031 -15.945 1 86.06 180 ASN B N 1
ATOM 5066 C CA . ASN B 1 180 ? 20.922 -19.625 -15.508 1 86.06 180 ASN B CA 1
ATOM 5067 C C . ASN B 1 180 ? 21.891 -18.578 -14.969 1 86.06 180 ASN B C 1
ATOM 5069 O O . ASN B 1 180 ? 22.547 -18.812 -13.953 1 86.06 180 ASN B O 1
ATOM 5073 N N . SER B 1 181 ? 21.969 -17.562 -15.664 1 85 181 SER B N 1
ATOM 5074 C CA . SER B 1 181 ? 22.844 -16.484 -15.219 1 85 181 SER B CA 1
ATOM 5075 C C . SER B 1 181 ? 22.406 -15.938 -13.867 1 85 181 SER B C 1
ATOM 5077 O O . SER B 1 181 ? 23.234 -15.641 -13 1 85 181 SER B O 1
ATOM 5079 N N . MET B 1 182 ? 21.172 -15.82 -13.656 1 89.75 182 MET B N 1
ATOM 5080 C CA . MET B 1 182 ? 20.625 -15.32 -12.391 1 89.75 182 MET B CA 1
ATOM 5081 C C . MET B 1 182 ? 20.922 -16.297 -1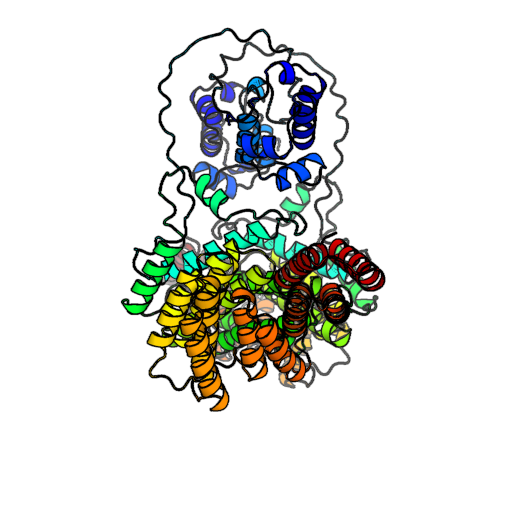1.258 1 89.75 182 MET B C 1
ATOM 5083 O O . MET B 1 182 ? 21.297 -15.875 -10.156 1 89.75 182 MET B O 1
ATOM 5087 N N . ILE B 1 183 ? 20.734 -17.531 -11.539 1 91.5 183 ILE B N 1
ATOM 5088 C CA . ILE B 1 183 ? 21 -18.562 -10.547 1 91.5 183 ILE B CA 1
ATOM 5089 C C . ILE B 1 183 ? 22.484 -18.547 -10.172 1 91.5 183 ILE B C 1
ATOM 5091 O O . ILE B 1 183 ? 22.828 -18.641 -8.992 1 91.5 183 ILE B O 1
ATOM 5095 N N . GLN B 1 184 ? 23.312 -18.406 -11.172 1 88.5 184 GLN B N 1
ATOM 5096 C CA . GLN B 1 184 ? 24.75 -18.359 -10.922 1 88.5 184 GLN B CA 1
ATOM 5097 C C . GLN B 1 184 ? 25.125 -17.172 -10.047 1 88.5 184 GLN B C 1
ATOM 5099 O O . GLN B 1 184 ? 25.938 -17.297 -9.133 1 88.5 184 GLN B O 1
ATOM 5104 N N . ARG B 1 185 ? 24.531 -16.156 -10.297 1 87.38 185 ARG B N 1
ATOM 5105 C CA . ARG B 1 185 ? 24.812 -14.953 -9.516 1 87.38 185 ARG B CA 1
ATOM 5106 C C . ARG B 1 185 ? 24.281 -15.094 -8.094 1 87.38 185 ARG B C 1
ATOM 5108 O O . ARG B 1 185 ? 24.922 -14.672 -7.137 1 87.38 185 ARG B O 1
ATOM 5115 N N . TRP B 1 186 ? 23.109 -15.578 -8 1 90.69 186 TRP B N 1
ATOM 5116 C CA . TRP B 1 186 ? 22.531 -15.82 -6.688 1 90.69 186 TRP B CA 1
ATOM 5117 C C . TRP B 1 186 ? 23.422 -16.703 -5.836 1 90.69 186 TRP B C 1
ATOM 5119 O O . TRP B 1 186 ? 23.578 -16.484 -4.633 1 90.69 186 TRP B O 1
ATOM 5129 N N . ASP B 1 187 ? 24.078 -17.562 -6.504 1 88 187 ASP B N 1
ATOM 5130 C CA . ASP B 1 187 ? 24.938 -18.516 -5.816 1 88 187 ASP B CA 1
ATOM 5131 C C . ASP B 1 187 ? 26.281 -17.891 -5.453 1 88 187 ASP B C 1
ATOM 5133 O O . ASP B 1 187 ? 26.844 -18.156 -4.391 1 88 187 ASP B O 1
ATOM 5137 N N . ALA B 1 188 ? 26.734 -17.047 -6.273 1 87.12 188 ALA B N 1
ATOM 5138 C CA . ALA B 1 188 ? 28.125 -16.609 -6.176 1 87.12 188 ALA B CA 1
ATOM 5139 C C . ALA B 1 188 ? 28.25 -15.297 -5.41 1 87.12 188 ALA B C 1
ATOM 5141 O O . ALA B 1 188 ? 29.25 -15.055 -4.727 1 87.12 188 ALA B O 1
ATOM 5142 N N . GLU B 1 189 ? 27.328 -14.5 -5.477 1 86.69 189 GLU B N 1
ATOM 5143 C CA . GLU B 1 189 ? 27.469 -13.141 -4.961 1 86.69 189 GLU B CA 1
ATOM 5144 C C . GLU B 1 189 ? 27.062 -13.055 -3.496 1 86.69 189 GLU B C 1
ATOM 5146 O O . GLU B 1 189 ? 26.109 -13.727 -3.076 1 86.69 189 GLU B O 1
ATOM 5151 N N . GLN B 1 190 ? 27.828 -12.211 -2.83 1 87.31 190 GLN B N 1
ATOM 5152 C CA . GLN B 1 190 ? 27.438 -11.891 -1.459 1 87.31 190 GLN B CA 1
ATOM 5153 C C . GLN B 1 190 ? 26.562 -10.648 -1.411 1 87.31 190 GLN B C 1
ATOM 5155 O O . GLN B 1 190 ? 26.797 -9.688 -2.143 1 87.31 190 GLN B O 1
ATOM 5160 N N . ALA B 1 191 ? 25.594 -10.766 -0.581 1 86.94 191 ALA B N 1
ATOM 5161 C CA . ALA B 1 191 ? 24.703 -9.625 -0.466 1 86.94 191 ALA B CA 1
ATOM 5162 C C . ALA B 1 191 ? 25.391 -8.43 0.182 1 86.94 191 ALA B C 1
ATOM 5164 O O . ALA B 1 191 ? 26.047 -8.578 1.226 1 86.94 191 ALA B O 1
ATOM 5165 N N . GLU B 1 192 ? 25.328 -7.332 -0.431 1 87.69 192 GLU B N 1
ATOM 5166 C CA . GLU B 1 192 ? 25.844 -6.105 0.167 1 87.69 192 GLU B CA 1
ATOM 5167 C C . GLU B 1 192 ? 24.984 -5.656 1.34 1 87.69 192 GLU B C 1
ATOM 5169 O O . GLU B 1 192 ? 23.781 -5.945 1.385 1 87.69 192 GLU B O 1
ATOM 5174 N N . PRO B 1 193 ? 25.672 -4.957 2.32 1 90.06 193 PRO B N 1
ATOM 5175 C CA . PRO B 1 193 ? 24.859 -4.387 3.389 1 90.06 193 PRO B CA 1
ATOM 5176 C C . PRO B 1 193 ? 23.781 -3.445 2.863 1 90.06 193 PRO B C 1
ATOM 5178 O O . PRO B 1 193 ? 24.031 -2.645 1.962 1 90.06 193 PRO B O 1
ATOM 5181 N N . LEU B 1 194 ? 22.625 -3.717 3.32 1 93.69 194 LEU B N 1
ATOM 5182 C CA . LEU B 1 194 ? 21.5 -2.883 2.895 1 93.69 194 LEU B CA 1
ATOM 5183 C C . LEU B 1 194 ? 21.125 -1.885 3.984 1 93.69 194 LEU B C 1
ATOM 5185 O O . LEU B 1 194 ? 20.375 -2.217 4.902 1 93.69 194 LEU B O 1
ATOM 5189 N N . ARG B 1 195 ? 21.672 -0.717 3.936 1 93.5 195 ARG B N 1
ATOM 5190 C CA . ARG B 1 195 ? 21.406 0.385 4.852 1 93.5 195 ARG B CA 1
ATOM 5191 C C . ARG B 1 195 ? 21.281 1.706 4.102 1 93.5 195 ARG B C 1
ATOM 5193 O O . ARG B 1 195 ? 21.844 1.866 3.02 1 93.5 195 ARG B O 1
ATOM 5200 N N . ARG B 1 196 ? 20.5 2.533 4.605 1 89.88 196 ARG B N 1
ATOM 5201 C CA . ARG B 1 196 ? 20.281 3.855 4.023 1 89.88 196 ARG B CA 1
ATOM 5202 C C . ARG B 1 196 ? 20.188 4.922 5.109 1 89.88 196 ARG B C 1
ATOM 5204 O O . ARG B 1 196 ? 19.297 4.879 5.953 1 89.88 196 ARG B O 1
ATOM 5211 N N . ALA B 1 197 ? 21.125 5.84 5.16 1 81.5 197 ALA B N 1
ATOM 5212 C CA . ALA B 1 197 ? 21.203 6.883 6.176 1 81.5 197 ALA B CA 1
ATOM 5213 C C . ALA B 1 197 ? 20.984 8.266 5.562 1 81.5 197 ALA B C 1
ATOM 521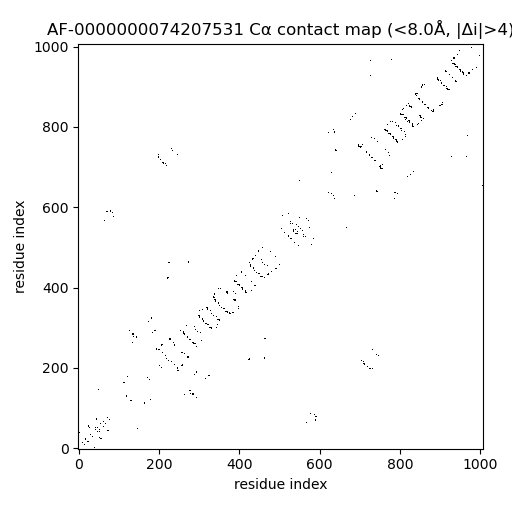5 O O . ALA B 1 197 ? 21.141 9.281 6.238 1 81.5 197 ALA B O 1
ATOM 5216 N N . THR B 1 198 ? 20.594 8.289 4.418 1 67.38 198 THR B N 1
ATOM 5217 C CA . THR B 1 198 ? 20.344 9.57 3.762 1 67.38 198 THR B CA 1
ATOM 5218 C C . THR B 1 198 ? 19.156 10.273 4.387 1 67.38 198 THR B C 1
ATOM 5220 O O . THR B 1 198 ? 18.578 9.789 5.367 1 67.38 198 THR B O 1
ATOM 5223 N N . VAL B 1 199 ? 18.766 11.414 3.873 1 65.94 199 VAL B N 1
ATOM 5224 C CA . VAL B 1 199 ? 17.625 12.211 4.301 1 65.94 199 VAL B CA 1
ATOM 5225 C C . VAL B 1 199 ? 16.344 11.398 4.176 1 65.94 199 VAL B C 1
ATOM 5227 O O . VAL B 1 199 ? 16.172 10.656 3.203 1 65.94 199 VAL B O 1
ATOM 5230 N N . GLY B 1 200 ? 15.719 11.195 5.348 1 72.31 200 GLY B N 1
ATOM 5231 C CA . GLY B 1 200 ? 14.438 10.5 5.414 1 72.31 200 GLY B CA 1
ATOM 5232 C C . GLY B 1 200 ? 14.047 10.102 6.824 1 72.31 200 GLY B C 1
ATOM 5233 O O . GLY B 1 200 ? 14.633 10.594 7.797 1 72.31 200 GLY B O 1
ATOM 5234 N N . THR B 1 201 ? 12.945 9.375 6.855 1 82.12 201 THR B N 1
ATOM 5235 C CA . THR B 1 201 ? 12.422 8.945 8.148 1 82.12 201 THR B CA 1
ATOM 5236 C C . THR B 1 201 ? 12.789 7.492 8.422 1 82.12 201 THR B C 1
ATOM 5238 O O . THR B 1 201 ? 12.781 6.66 7.512 1 82.12 201 THR B O 1
ATOM 5241 N N . ARG B 1 202 ? 13.133 7.293 9.609 1 88.62 202 ARG B N 1
ATOM 5242 C CA . ARG B 1 202 ? 13.594 5.961 9.992 1 88.62 202 ARG B CA 1
ATOM 5243 C C . ARG B 1 202 ? 12.438 4.969 10.023 1 88.62 202 ARG B C 1
ATOM 5245 O O . ARG B 1 202 ? 11.398 5.234 10.641 1 88.62 202 ARG B O 1
ATOM 5252 N N . VAL B 1 203 ? 12.656 3.844 9.359 1 93.31 203 VAL B N 1
ATOM 5253 C CA . VAL B 1 203 ? 11.648 2.781 9.312 1 93.31 203 VAL B CA 1
ATOM 5254 C C . VAL B 1 203 ? 11.695 1.971 10.602 1 93.31 203 VAL B C 1
ATOM 5256 O O . VAL B 1 203 ? 12.773 1.629 11.094 1 93.31 203 VAL B O 1
ATOM 5259 N N . SER B 1 204 ? 10.508 1.74 11.18 1 90.62 204 SER B N 1
ATOM 5260 C CA . SER B 1 204 ? 10.422 0.901 12.367 1 90.62 204 SER B CA 1
ATOM 5261 C C . SER B 1 204 ? 10.289 -0.573 12 1 90.62 204 SER B C 1
ATOM 5263 O O . SER B 1 204 ? 9.844 -0.903 10.898 1 90.62 204 SER B O 1
ATOM 5265 N N . LEU B 1 205 ? 10.711 -1.394 12.992 1 94.19 205 LEU B N 1
ATOM 5266 C CA . LEU B 1 205 ? 10.531 -2.828 12.797 1 94.19 205 LEU B CA 1
ATOM 5267 C C . LEU B 1 205 ? 9.047 -3.191 12.758 1 94.19 205 LEU B C 1
ATOM 5269 O O . LEU B 1 205 ? 8.648 -4.117 12.047 1 94.19 205 LEU B O 1
ATOM 5273 N N . GLU B 1 206 ? 8.258 -2.451 13.484 1 95.56 206 GLU B N 1
ATOM 5274 C CA . GLU B 1 206 ? 6.816 -2.678 13.523 1 95.56 206 G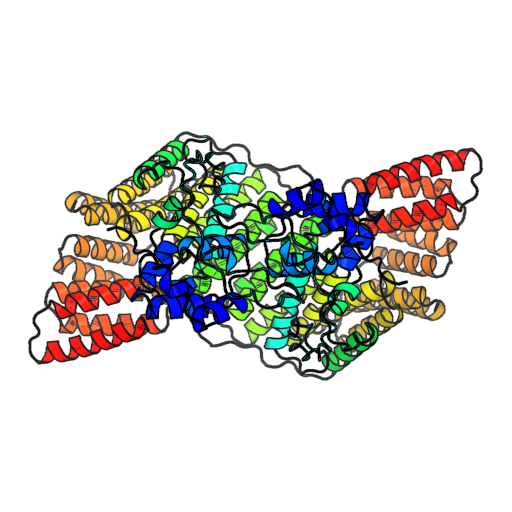LU B CA 1
ATOM 5275 C C . GLU B 1 206 ? 6.191 -2.463 12.148 1 95.56 206 GLU B C 1
ATOM 5277 O O . GLU B 1 206 ? 5.281 -3.195 11.75 1 95.56 206 GLU B O 1
ATOM 5282 N N . LEU B 1 207 ? 6.691 -1.488 11.477 1 97.12 207 LEU B N 1
ATOM 5283 C CA . LEU B 1 207 ? 6.18 -1.241 10.133 1 97.12 207 LEU B CA 1
ATOM 5284 C C . LEU B 1 207 ? 6.43 -2.443 9.227 1 97.12 207 LEU B C 1
ATOM 5286 O O . LEU B 1 207 ? 5.547 -2.846 8.461 1 97.12 207 LEU B O 1
ATOM 5290 N N . CYS B 1 208 ? 7.641 -3.021 9.297 1 97.81 208 CYS B N 1
ATOM 5291 C CA . CYS B 1 208 ? 7.945 -4.211 8.508 1 97.81 208 CYS B CA 1
ATOM 5292 C C . CYS B 1 208 ? 6.953 -5.332 8.812 1 97.81 208 CYS B C 1
ATOM 5294 O O . CYS B 1 208 ? 6.508 -6.031 7.902 1 97.81 208 CYS B O 1
ATOM 5296 N N . GLY B 1 209 ? 6.602 -5.453 10.07 1 97.81 209 GLY B N 1
ATOM 5297 C CA . GLY B 1 209 ? 5.637 -6.461 10.477 1 97.81 209 GLY B CA 1
ATOM 5298 C C . GLY B 1 209 ? 4.262 -6.246 9.875 1 97.81 209 GLY B C 1
ATOM 5299 O O . GLY B 1 209 ? 3.627 -7.195 9.406 1 97.81 209 GLY B O 1
ATOM 5300 N N . HIS B 1 210 ? 3.797 -5.059 9.875 1 98.06 210 HIS B N 1
ATOM 5301 C CA . HIS B 1 210 ? 2.49 -4.75 9.305 1 98.06 210 HIS B CA 1
ATOM 5302 C C . HIS B 1 210 ? 2.482 -4.969 7.793 1 98.06 210 HIS B C 1
ATOM 5304 O O . HIS B 1 210 ? 1.485 -5.434 7.234 1 98.06 210 HIS B O 1
ATOM 5310 N N . LEU B 1 211 ? 3.602 -4.605 7.148 1 98.38 211 LEU B N 1
ATOM 5311 C CA . LEU B 1 211 ? 3.709 -4.828 5.711 1 98.38 211 LEU B CA 1
ATOM 5312 C C . LEU B 1 211 ? 3.662 -6.316 5.387 1 98.38 211 LEU B C 1
ATOM 5314 O O . LEU B 1 211 ? 2.939 -6.738 4.48 1 98.38 211 LEU B O 1
ATOM 5318 N N . GLN B 1 212 ? 4.406 -7.059 6.148 1 98.44 212 GLN B N 1
ATOM 5319 C CA . GLN B 1 212 ? 4.379 -8.508 5.953 1 98.44 212 GLN B CA 1
ATOM 5320 C C . GLN B 1 212 ? 2.994 -9.078 6.25 1 98.44 212 GLN B C 1
ATOM 5322 O O . GLN B 1 212 ? 2.506 -9.945 5.523 1 98.44 212 GLN B O 1
ATOM 5327 N N . GLY B 1 213 ? 2.396 -8.625 7.293 1 98 213 GLY B N 1
ATOM 5328 C CA . GLY B 1 213 ? 1.056 -9.07 7.641 1 98 213 GLY B CA 1
ATOM 5329 C C . GLY B 1 213 ? 0.037 -8.812 6.547 1 98 213 GLY B C 1
ATOM 5330 O O . GLY B 1 213 ? -0.833 -9.648 6.289 1 98 213 GLY B O 1
ATOM 5331 N N . THR B 1 214 ? 0.128 -7.684 5.926 1 97.81 214 THR B N 1
ATOM 5332 C CA . THR B 1 214 ? -0.754 -7.359 4.809 1 97.81 214 THR B CA 1
ATOM 5333 C C . THR B 1 214 ? -0.617 -8.391 3.693 1 97.81 214 THR B C 1
ATOM 5335 O O . THR B 1 214 ? -1.617 -8.891 3.178 1 97.81 214 THR B O 1
ATOM 5338 N N . LEU B 1 215 ? 0.596 -8.695 3.344 1 97.69 215 LEU B N 1
ATOM 5339 C CA . LEU B 1 215 ? 0.822 -9.703 2.307 1 97.69 215 LEU B CA 1
ATOM 5340 C C . LEU B 1 215 ? 0.264 -11.055 2.729 1 97.69 215 LEU B C 1
ATOM 5342 O O . LEU B 1 215 ? -0.327 -11.766 1.913 1 97.69 215 LEU B O 1
ATOM 5346 N N . ASP B 1 216 ? 0.51 -11.422 3.943 1 97.06 216 ASP B N 1
ATOM 5347 C CA . ASP B 1 216 ? 0.02 -12.703 4.434 1 97.06 216 ASP B CA 1
ATOM 5348 C C . ASP B 1 216 ? -1.498 -12.805 4.305 1 97.06 216 ASP B C 1
ATOM 5350 O O . ASP B 1 216 ? -2.031 -13.852 3.947 1 97.06 216 ASP B O 1
ATOM 5354 N N . GLU B 1 217 ? -2.141 -11.75 4.551 1 95.88 217 GLU B N 1
ATOM 5355 C CA . GLU B 1 217 ? -3.596 -11.758 4.418 1 95.88 217 GLU B CA 1
ATOM 5356 C C . GLU B 1 217 ? -4.016 -11.844 2.953 1 95.88 217 GLU B C 1
ATOM 5358 O O . GLU B 1 217 ? -5.023 -12.469 2.625 1 95.88 217 GLU B O 1
ATOM 5363 N N . LEU B 1 218 ? -3.289 -11.172 2.096 1 94.94 218 LEU B N 1
ATOM 5364 C CA . LEU B 1 218 ? -3.592 -11.281 0.672 1 94.94 218 LEU B CA 1
ATOM 5365 C C . LEU B 1 218 ? -3.432 -12.727 0.192 1 94.94 218 LEU B C 1
ATOM 5367 O O . LEU B 1 218 ? -4.195 -13.188 -0.655 1 94.94 218 LEU B O 1
ATOM 5371 N N . ARG B 1 219 ? -2.406 -13.391 0.735 1 93.69 219 ARG B N 1
ATOM 5372 C CA . ARG B 1 219 ? -2.207 -14.797 0.424 1 93.69 219 ARG B CA 1
ATOM 5373 C C . ARG B 1 219 ? -3.422 -15.625 0.828 1 93.69 219 ARG B C 1
ATOM 5375 O O . ARG B 1 219 ? -3.863 -16.5 0.078 1 93.69 219 ARG B O 1
ATOM 5382 N N . VAL B 1 220 ? -3.939 -15.359 1.936 1 90.31 220 VAL B N 1
ATOM 5383 C CA . VAL B 1 220 ? -5.102 -16.094 2.436 1 90.31 220 VAL B CA 1
ATOM 5384 C C . VAL B 1 220 ? -6.316 -15.789 1.56 1 90.31 220 VAL B C 1
ATOM 5386 O O . VAL B 1 220 ? -7.105 -16.688 1.255 1 90.31 220 VAL B O 1
ATOM 5389 N N . MET B 1 221 ? -6.469 -14.547 1.2 1 89.62 221 MET B N 1
ATOM 5390 C CA . MET B 1 221 ? -7.562 -14.133 0.326 1 89.62 221 MET B CA 1
ATOM 5391 C C . MET B 1 221 ? -7.496 -14.867 -1.011 1 89.62 221 MET B C 1
ATOM 5393 O O . MET B 1 221 ? -8.523 -15.242 -1.567 1 89.62 221 MET B O 1
ATOM 5397 N N . ASP B 1 222 ? -6.363 -15.094 -1.551 1 90.5 222 ASP B N 1
ATOM 5398 C CA . ASP B 1 222 ? -6.145 -15.773 -2.828 1 90.5 222 ASP B CA 1
ATOM 5399 C C . ASP B 1 222 ? -6.672 -17.203 -2.787 1 90.5 222 ASP B C 1
ATOM 5401 O O . ASP B 1 222 ? -7.195 -17.703 -3.785 1 90.5 222 ASP B O 1
ATOM 5405 N N . LYS B 1 223 ? -6.547 -17.859 -1.681 1 84.44 223 LYS B N 1
ATOM 5406 C CA . LYS B 1 223 ? -6.961 -19.25 -1.53 1 84.44 223 LYS B CA 1
ATOM 5407 C C . LYS B 1 223 ? -8.445 -19.406 -1.828 1 84.44 223 LYS B C 1
ATOM 5409 O O . LYS B 1 223 ? -8.867 -20.438 -2.367 1 84.44 223 LYS B O 1
ATOM 5414 N N . GLY B 1 224 ? -9.188 -18.406 -1.49 1 80.56 224 GLY B N 1
ATOM 5415 C CA . GLY B 1 224 ? -10.633 -18.516 -1.614 1 80.56 224 GLY B CA 1
ATOM 5416 C C . GLY B 1 224 ? -11.156 -17.969 -2.928 1 80.56 224 GLY B C 1
ATOM 5417 O O . GLY B 1 224 ? -12.078 -18.547 -3.52 1 80.56 224 GLY B O 1
ATOM 5418 N N . SER B 1 225 ? -10.617 -16.984 -3.471 1 83.25 225 SER B N 1
ATOM 5419 C CA . SER B 1 225 ? -11.234 -16.25 -4.574 1 83.25 225 SER B CA 1
ATOM 5420 C C . SER B 1 225 ? -10.422 -16.406 -5.855 1 83.25 225 SER B C 1
ATOM 5422 O O . SER B 1 225 ? -10.93 -16.141 -6.949 1 83.25 225 SER B O 1
ATOM 5424 N N . GLY B 1 226 ? -9.242 -16.812 -5.738 1 84.75 226 GLY B N 1
ATOM 5425 C CA . GLY B 1 226 ? -8.352 -16.844 -6.891 1 84.75 226 GLY B CA 1
ATOM 5426 C C . GLY B 1 226 ? -7.516 -15.586 -7.031 1 84.75 226 GLY B C 1
ATOM 5427 O O . GLY B 1 226 ? -7.848 -14.547 -6.461 1 84.75 226 GLY B O 1
ATOM 5428 N N . SER B 1 227 ? -6.5 -15.664 -7.809 1 88.06 227 SER B N 1
ATOM 5429 C CA . SER B 1 227 ? -5.453 -14.648 -7.871 1 88.06 227 SER B CA 1
ATOM 5430 C C . SER B 1 227 ? -5.926 -13.414 -8.625 1 88.06 227 SER B C 1
ATOM 5432 O O . SER B 1 227 ? -5.402 -12.312 -8.422 1 88.06 227 SER B O 1
ATOM 5434 N N . GLY B 1 228 ? -6.816 -13.602 -9.516 1 81.94 228 GLY B N 1
ATOM 5435 C CA . GLY B 1 228 ? -7.293 -12.461 -10.273 1 81.94 228 GLY B CA 1
ATOM 5436 C C . GLY B 1 228 ? -7.855 -11.359 -9.398 1 81.94 228 GLY B C 1
ATOM 5437 O O . GLY B 1 228 ? -7.699 -10.172 -9.703 1 81.94 228 GLY B O 1
ATOM 5438 N N . ALA B 1 229 ? -8.367 -11.695 -8.305 1 81.5 229 ALA B N 1
ATOM 5439 C CA . ALA B 1 229 ? -9.047 -10.758 -7.406 1 81.5 229 ALA B CA 1
ATOM 5440 C C . ALA B 1 229 ? -8.039 -10 -6.551 1 81.5 229 ALA B C 1
ATOM 5442 O O . ALA B 1 229 ? -8.312 -8.883 -6.102 1 81.5 229 ALA B O 1
ATOM 5443 N N . VAL B 1 230 ? -6.883 -10.586 -6.34 1 92.44 230 VAL B N 1
ATOM 5444 C CA . VAL B 1 230 ? -5.98 -10 -5.359 1 92.44 230 VAL B CA 1
ATOM 5445 C C . VAL B 1 230 ? -4.727 -9.477 -6.062 1 92.44 230 VAL B C 1
ATOM 5447 O O . VAL B 1 230 ? -3.904 -8.789 -5.449 1 92.44 230 VAL B O 1
ATOM 5450 N N . ALA B 1 231 ? -4.555 -9.742 -7.332 1 92.94 231 ALA B N 1
ATOM 5451 C CA . ALA B 1 231 ? -3.346 -9.383 -8.07 1 92.94 231 ALA B CA 1
ATOM 5452 C C . ALA B 1 231 ? -3.098 -7.883 -8.016 1 92.94 231 ALA B C 1
ATOM 5454 O O . ALA B 1 231 ? -1.979 -7.438 -7.754 1 92.94 231 ALA B O 1
ATOM 5455 N N . ASP B 1 232 ? -4.172 -7.129 -8.219 1 90.19 232 ASP B N 1
ATOM 5456 C CA . ASP B 1 232 ? -4.039 -5.676 -8.227 1 90.19 232 ASP B CA 1
ATOM 5457 C C . ASP B 1 232 ? -3.68 -5.152 -6.836 1 90.19 232 ASP B C 1
ATOM 5459 O O . ASP B 1 232 ? -2.955 -4.16 -6.711 1 90.19 232 ASP B O 1
ATOM 5463 N N . LEU B 1 233 ? -4.238 -5.77 -5.809 1 93.62 233 LEU B N 1
ATOM 5464 C CA . LEU B 1 233 ? -3.939 -5.371 -4.438 1 93.62 233 LEU B CA 1
ATOM 5465 C C . LEU B 1 233 ? -2.473 -5.621 -4.105 1 93.62 233 LEU B C 1
ATOM 5467 O O . LEU B 1 233 ? -1.813 -4.77 -3.502 1 93.62 233 LEU B O 1
ATOM 5471 N N . ALA B 1 234 ? -1.976 -6.734 -4.523 1 96.19 234 ALA B N 1
ATOM 5472 C CA . ALA B 1 234 ? -0.574 -7.066 -4.281 1 96.19 234 ALA B CA 1
ATOM 5473 C C . ALA B 1 234 ? 0.352 -6.109 -5.023 1 96.19 234 ALA B C 1
ATOM 5475 O O . ALA B 1 234 ? 1.41 -5.734 -4.512 1 96.19 234 ALA B O 1
ATOM 5476 N N . ARG B 1 235 ? -0.015 -5.762 -6.207 1 93.75 235 ARG B N 1
ATOM 5477 C CA . ARG B 1 235 ? 0.758 -4.797 -6.977 1 93.75 235 ARG B CA 1
ATOM 5478 C C . ARG B 1 235 ? 0.855 -3.463 -6.246 1 93.75 235 ARG B C 1
ATOM 5480 O O . ARG B 1 235 ? 1.938 -2.881 -6.148 1 93.75 235 ARG B O 1
ATOM 5487 N N . ALA B 1 236 ? -0.275 -2.986 -5.789 1 93.44 236 ALA B N 1
ATOM 5488 C CA . ALA B 1 236 ? -0.296 -1.733 -5.035 1 93.44 236 ALA B CA 1
ATOM 5489 C C . ALA B 1 236 ? 0.533 -1.845 -3.762 1 93.44 236 ALA B C 1
ATOM 5491 O O . ALA B 1 236 ? 1.238 -0.904 -3.387 1 93.44 236 ALA B O 1
ATOM 5492 N N . HIS B 1 237 ? 0.419 -2.938 -3.082 1 97.38 237 HIS B N 1
ATOM 5493 C CA . HIS B 1 237 ? 1.175 -3.168 -1.856 1 97.38 237 HIS B CA 1
ATOM 5494 C C . HIS B 1 237 ? 2.676 -3.176 -2.127 1 97.38 237 HIS B C 1
ATOM 5496 O O . HIS B 1 237 ? 3.451 -2.6 -1.36 1 97.38 237 HIS B O 1
ATOM 5502 N N . LEU B 1 238 ? 3.068 -3.826 -3.217 1 97.44 238 LEU B N 1
ATOM 5503 C CA . LEU B 1 238 ? 4.48 -3.85 -3.582 1 97.44 238 LEU B CA 1
ATOM 5504 C C . LEU B 1 238 ? 4.996 -2.439 -3.854 1 97.44 238 LEU B C 1
ATOM 5506 O O . LEU B 1 238 ? 6.121 -2.104 -3.484 1 97.44 238 LEU B O 1
ATOM 5510 N N . ALA B 1 239 ? 4.215 -1.66 -4.531 1 93.62 239 ALA B N 1
ATOM 5511 C CA . ALA B 1 239 ? 4.605 -0.281 -4.812 1 93.62 239 ALA B CA 1
ATOM 5512 C C . ALA B 1 239 ? 4.902 0.479 -3.523 1 93.62 239 ALA B C 1
ATOM 5514 O O . ALA B 1 239 ? 5.867 1.244 -3.453 1 93.62 239 ALA B O 1
ATOM 5515 N N . LEU B 1 240 ? 4.094 0.272 -2.547 1 95.19 240 LEU B N 1
ATOM 5516 C CA . LEU B 1 240 ? 4.312 0.91 -1.254 1 95.19 240 LEU B CA 1
ATOM 5517 C C . LEU B 1 240 ? 5.617 0.428 -0.624 1 95.19 240 LEU B C 1
ATOM 5519 O O . LEU B 1 240 ? 6.41 1.234 -0.133 1 95.19 240 LEU B O 1
ATOM 5523 N N . VAL B 1 241 ? 5.875 -0.853 -0.623 1 97.94 241 VAL B N 1
ATOM 5524 C CA . VAL B 1 241 ? 7.074 -1.436 -0.027 1 97.94 241 VAL B CA 1
ATOM 5525 C C . VAL B 1 241 ? 8.312 -0.877 -0.714 1 97.94 241 VAL B C 1
ATOM 5527 O O . VAL B 1 241 ? 9.289 -0.504 -0.05 1 97.94 241 VAL B O 1
ATOM 5530 N N . VAL B 1 242 ? 8.266 -0.797 -2.008 1 95.75 242 VAL B N 1
ATOM 5531 C CA . VAL B 1 242 ? 9.398 -0.302 -2.781 1 95.75 242 VAL B CA 1
ATOM 5532 C C . VAL B 1 242 ? 9.641 1.17 -2.455 1 95.75 242 VAL B C 1
ATOM 5534 O O . VAL B 1 242 ? 10.789 1.594 -2.291 1 95.75 242 VAL B O 1
ATOM 5537 N N . ARG B 1 243 ? 8.602 1.938 -2.357 1 92.88 243 ARG B N 1
ATOM 5538 C CA . ARG B 1 243 ? 8.727 3.35 -2.006 1 92.88 243 ARG B CA 1
ATOM 5539 C C . ARG B 1 243 ? 9.383 3.516 -0.638 1 92.88 243 ARG B C 1
ATOM 5541 O O . ARG B 1 243 ? 10.203 4.414 -0.442 1 92.88 243 ARG B O 1
ATOM 5548 N N . ILE B 1 244 ? 9.016 2.699 0.282 1 95.12 244 ILE B N 1
ATOM 5549 C CA . ILE B 1 244 ? 9.594 2.76 1.619 1 95.12 244 ILE B CA 1
ATOM 5550 C C . ILE B 1 244 ? 11.094 2.467 1.547 1 95.12 244 ILE B C 1
ATOM 5552 O O . ILE B 1 244 ? 11.898 3.174 2.156 1 95.12 244 ILE B O 1
ATOM 5556 N N . LEU B 1 245 ? 11.438 1.469 0.771 1 94.75 245 LEU B N 1
ATOM 5557 C CA . LEU B 1 245 ? 12.836 1.109 0.608 1 94.75 245 LEU B CA 1
ATOM 5558 C C . LEU B 1 245 ? 13.625 2.266 0.005 1 94.75 245 LEU B C 1
ATOM 5560 O O . LEU B 1 245 ? 14.789 2.479 0.355 1 94.75 245 LEU B O 1
ATOM 5564 N N . GLU B 1 246 ? 12.984 3.027 -0.776 1 90.38 246 GLU B N 1
ATOM 5565 C CA . GLU B 1 246 ? 13.672 4.055 -1.549 1 90.38 246 GLU B CA 1
ATOM 5566 C C . GLU B 1 246 ? 13.719 5.379 -0.79 1 90.38 246 GLU B C 1
ATOM 5568 O O . GLU B 1 246 ? 14.641 6.176 -0.978 1 90.38 246 GLU B O 1
ATOM 5573 N N . ARG B 1 247 ? 12.719 5.617 0.061 1 88 247 ARG B N 1
ATOM 5574 C CA . ARG B 1 247 ? 12.531 6.984 0.537 1 88 247 ARG B CA 1
ATOM 5575 C C . ARG B 1 247 ? 12.766 7.074 2.041 1 88 247 ARG B C 1
ATOM 5577 O O . ARG B 1 247 ? 12.805 8.172 2.604 1 88 247 ARG B O 1
ATOM 5584 N N . SER B 1 248 ? 12.969 5.992 2.662 1 91.69 248 SER B N 1
ATOM 5585 C CA . SER B 1 248 ? 13.141 6.004 4.109 1 91.69 248 SER B CA 1
ATOM 5586 C C . SER B 1 248 ? 14.578 5.699 4.5 1 91.69 248 SER B C 1
ATOM 5588 O O . SER B 1 248 ? 15.422 5.457 3.637 1 91.69 248 SER B O 1
ATOM 5590 N N . THR B 1 249 ? 14.891 5.859 5.773 1 91.94 249 THR B N 1
ATOM 5591 C CA . THR B 1 249 ? 16.188 5.477 6.328 1 91.94 249 THR B CA 1
ATOM 5592 C C . THR B 1 249 ? 16.047 4.227 7.191 1 91.94 249 THR B C 1
ATOM 5594 O O . THR B 1 249 ? 14.992 3.967 7.762 1 91.94 249 THR B O 1
ATOM 5597 N N . TYR B 1 250 ? 17.078 3.479 7.18 1 94.56 250 TYR B N 1
ATOM 5598 C CA . TYR B 1 250 ? 17.094 2.248 7.965 1 94.56 250 TYR B CA 1
ATOM 5599 C C . TYR B 1 250 ? 18.516 1.732 8.148 1 94.56 250 TYR B C 1
ATOM 5601 O O . TYR B 1 250 ? 19.391 2.004 7.324 1 94.56 250 TYR B O 1
ATOM 5609 N N . ASP B 1 251 ? 18.672 1.044 9.273 1 94.94 251 ASP B N 1
ATOM 5610 C CA . ASP B 1 251 ? 19.938 0.335 9.492 1 94.94 251 ASP B CA 1
ATOM 5611 C C . ASP B 1 251 ? 19.938 -1 8.75 1 94.94 251 ASP B C 1
ATOM 5613 O O . ASP B 1 251 ? 19.016 -1.306 7.996 1 94.94 251 ASP B O 1
ATOM 5617 N N . GLU B 1 252 ? 21 -1.73 8.852 1 95.06 252 GLU B N 1
ATOM 5618 C CA . GLU B 1 252 ? 21.172 -2.945 8.062 1 95.06 252 GLU B CA 1
ATOM 5619 C C . GLU B 1 252 ? 20.125 -3.996 8.43 1 95.06 252 GLU B C 1
ATOM 5621 O O . GLU B 1 252 ? 19.578 -4.668 7.551 1 95.06 252 GLU B O 1
ATOM 5626 N N . VAL B 1 253 ? 19.891 -4.176 9.711 1 96 253 VAL B N 1
ATOM 5627 C CA . VAL B 1 253 ? 18.922 -5.18 10.172 1 96 253 VAL B CA 1
ATOM 5628 C C . VAL B 1 253 ? 17.547 -4.883 9.578 1 96 253 VAL B C 1
ATOM 5630 O O . VAL B 1 253 ? 16.922 -5.766 8.984 1 96 253 VAL B O 1
ATOM 5633 N N . THR B 1 254 ? 17.078 -3.65 9.672 1 96.62 254 THR B N 1
ATOM 5634 C CA . THR B 1 254 ? 15.781 -3.248 9.148 1 96.62 254 THR B CA 1
ATOM 5635 C C . THR B 1 254 ? 15.773 -3.299 7.625 1 96.62 254 THR B C 1
ATOM 5637 O O . THR B 1 254 ? 14.766 -3.662 7.016 1 96.62 254 THR B O 1
ATOM 5640 N N . GLY B 1 255 ? 16.906 -2.91 7.062 1 96.81 255 GLY B N 1
ATOM 5641 C CA . GLY B 1 255 ? 17.016 -2.98 5.613 1 96.81 255 GLY B CA 1
ATOM 5642 C C . GLY B 1 255 ? 16.859 -4.387 5.07 1 96.81 255 GLY B C 1
ATOM 5643 O O . GLY B 1 255 ? 16.156 -4.598 4.074 1 96.81 255 GLY B O 1
ATOM 5644 N N . ARG B 1 256 ? 17.422 -5.312 5.699 1 97.25 256 ARG B N 1
ATOM 5645 C CA . ARG B 1 256 ? 17.312 -6.707 5.285 1 97.25 256 ARG B CA 1
ATOM 5646 C C . ARG B 1 256 ? 15.875 -7.215 5.469 1 97.25 256 ARG B C 1
ATOM 5648 O O . ARG B 1 256 ? 15.375 -7.98 4.641 1 97.25 256 ARG B O 1
ATOM 5655 N N . LEU B 1 257 ? 15.273 -6.77 6.527 1 97.62 257 LEU B N 1
ATOM 5656 C CA . LEU B 1 257 ? 13.883 -7.164 6.754 1 97.62 257 LEU B CA 1
ATOM 5657 C C . LEU B 1 257 ? 12.969 -6.566 5.695 1 97.62 257 LEU B C 1
ATOM 5659 O O . LEU B 1 257 ? 12.055 -7.234 5.207 1 97.62 257 LEU B O 1
ATOM 5663 N N . LEU B 1 258 ? 13.195 -5.332 5.367 1 97.69 258 LEU B N 1
ATOM 5664 C CA . LEU B 1 258 ? 12.414 -4.684 4.316 1 97.69 258 LEU B CA 1
ATOM 5665 C C . LEU B 1 258 ? 12.609 -5.395 2.98 1 97.69 258 LEU B C 1
ATOM 5667 O O . LEU B 1 258 ? 11.656 -5.582 2.227 1 97.69 258 LEU B O 1
ATOM 5671 N N . ALA B 1 259 ? 13.836 -5.703 2.707 1 98.19 259 ALA B N 1
ATOM 5672 C CA . ALA B 1 259 ? 14.125 -6.441 1.481 1 98.19 259 ALA B CA 1
ATOM 5673 C C . ALA B 1 259 ? 13.422 -7.797 1.479 1 98.19 259 ALA B C 1
ATOM 5675 O O . ALA B 1 259 ? 12.984 -8.273 0.432 1 98.19 259 ALA B O 1
ATOM 5676 N N . ALA B 1 260 ? 13.367 -8.43 2.588 1 98.44 260 ALA B N 1
ATOM 5677 C CA . ALA B 1 260 ? 12.664 -9.711 2.703 1 98.44 260 ALA B CA 1
ATOM 5678 C C . ALA B 1 260 ? 11.172 -9.547 2.404 1 98.44 260 ALA B C 1
ATOM 5680 O O . ALA B 1 260 ? 10.586 -10.359 1.69 1 98.44 260 ALA B O 1
ATOM 5681 N N . VAL B 1 261 ? 10.602 -8.492 2.977 1 98.69 261 VAL B N 1
ATOM 5682 C CA . VAL B 1 261 ? 9.203 -8.211 2.699 1 98.69 261 VAL B CA 1
ATOM 5683 C C . VAL B 1 261 ? 9.008 -7.961 1.206 1 98.69 261 VAL B C 1
ATOM 5685 O O . VAL B 1 261 ? 8.047 -8.453 0.606 1 98.69 261 VAL B O 1
ATOM 5688 N N . ALA B 1 262 ? 9.906 -7.227 0.605 1 98.56 262 ALA B N 1
ATOM 5689 C CA . ALA B 1 262 ? 9.844 -6.949 -0.827 1 98.56 262 ALA B CA 1
ATOM 5690 C C . ALA B 1 262 ? 9.961 -8.234 -1.641 1 98.56 262 ALA B C 1
ATOM 5692 O O . ALA B 1 262 ? 9.234 -8.422 -2.619 1 98.56 262 ALA B O 1
ATOM 5693 N N . ALA B 1 263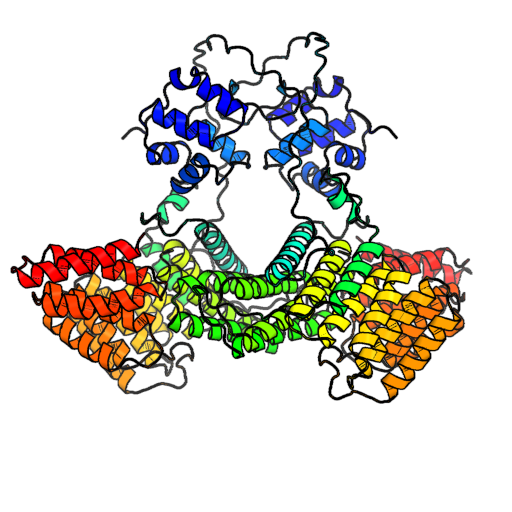 ? 10.852 -9.062 -1.269 1 98.56 263 ALA B N 1
ATOM 5694 C CA . ALA B 1 263 ? 11.055 -10.336 -1.953 1 98.56 263 ALA B CA 1
ATOM 5695 C C . ALA B 1 263 ? 9.781 -11.188 -1.91 1 98.56 263 ALA B C 1
ATOM 5697 O O . ALA B 1 263 ? 9.32 -11.68 -2.943 1 98.56 263 ALA B O 1
ATOM 5698 N N . ASP B 1 264 ? 9.281 -11.336 -0.733 1 98.69 264 ASP B N 1
ATOM 5699 C CA . ASP B 1 264 ? 8.062 -12.117 -0.556 1 98.69 264 ASP B CA 1
ATOM 5700 C C . ASP B 1 264 ? 6.906 -11.523 -1.356 1 98.69 264 ASP B C 1
ATOM 5702 O O . ASP B 1 264 ? 6.188 -12.242 -2.051 1 98.69 264 ASP B O 1
ATOM 5706 N N . THR B 1 265 ? 6.777 -10.227 -1.244 1 98.56 265 THR B N 1
ATOM 5707 C CA . THR B 1 265 ? 5.684 -9.547 -1.921 1 98.56 265 THR B CA 1
ATOM 5708 C C . THR B 1 265 ? 5.82 -9.672 -3.436 1 98.56 265 THR B C 1
ATOM 5710 O O . THR B 1 265 ? 4.84 -9.938 -4.133 1 98.56 265 THR B O 1
ATOM 5713 N N . ALA B 1 266 ? 6.996 -9.453 -3.955 1 98.38 266 ALA B N 1
ATOM 5714 C CA . ALA B 1 266 ? 7.219 -9.555 -5.395 1 98.38 266 ALA B CA 1
ATOM 5715 C C . ALA B 1 266 ? 6.961 -10.969 -5.895 1 98.38 266 ALA B C 1
ATOM 5717 O O . ALA B 1 266 ? 6.301 -11.164 -6.918 1 98.38 266 ALA B O 1
ATOM 5718 N N . THR B 1 267 ? 7.473 -11.906 -5.199 1 98.06 267 THR B N 1
ATOM 5719 C CA . THR B 1 267 ? 7.297 -13.305 -5.582 1 98.06 267 THR B CA 1
ATOM 5720 C C . THR B 1 267 ? 5.82 -13.688 -5.562 1 98.06 267 THR B C 1
ATOM 5722 O O . THR B 1 267 ? 5.328 -14.328 -6.492 1 98.06 267 THR B O 1
ATOM 5725 N N . GLN B 1 268 ? 5.141 -13.266 -4.547 1 97.69 268 GLN B N 1
ATOM 5726 C CA . GLN B 1 268 ? 3.721 -13.586 -4.453 1 97.69 268 GLN B CA 1
ATOM 5727 C C . GLN B 1 268 ? 2.918 -12.836 -5.512 1 97.69 268 GLN B C 1
ATOM 5729 O O . GLN B 1 268 ? 1.965 -13.375 -6.074 1 97.69 268 GLN B O 1
ATOM 5734 N N . ALA B 1 269 ? 3.271 -11.602 -5.715 1 97.19 269 ALA B N 1
ATOM 5735 C CA . ALA B 1 269 ? 2.646 -10.859 -6.809 1 97.19 269 ALA B CA 1
ATOM 5736 C C . ALA B 1 269 ? 2.859 -11.578 -8.141 1 97.19 269 ALA B C 1
ATOM 5738 O O . ALA B 1 269 ? 1.964 -11.602 -8.992 1 97.19 269 ALA B O 1
ATOM 5739 N N . GLY B 1 270 ? 4.043 -12.086 -8.305 1 96.88 270 GLY B N 1
ATOM 5740 C CA . GLY B 1 270 ? 4.316 -12.891 -9.484 1 96.88 270 GLY B CA 1
ATOM 5741 C C . GLY B 1 270 ? 3.398 -14.086 -9.617 1 96.88 270 GLY B C 1
ATOM 5742 O O . GLY B 1 270 ? 2.869 -14.359 -10.695 1 96.88 270 GLY B O 1
ATOM 5743 N N . TRP B 1 271 ? 3.24 -14.758 -8.531 1 96.31 271 TRP B N 1
ATOM 5744 C CA . TRP B 1 271 ? 2.32 -15.891 -8.539 1 96.31 271 TRP B CA 1
ATOM 5745 C C . TRP B 1 271 ? 0.91 -15.445 -8.914 1 96.31 271 TRP B C 1
ATOM 5747 O O . TRP B 1 271 ? 0.247 -16.094 -9.734 1 96.31 271 TRP B O 1
ATOM 5757 N N . PHE B 1 272 ? 0.41 -14.383 -8.289 1 95.88 272 PHE B N 1
ATOM 5758 C CA . PHE B 1 272 ? -0.919 -13.875 -8.602 1 95.88 272 PHE B CA 1
ATOM 5759 C C . PHE B 1 272 ? -1.034 -13.539 -10.086 1 95.88 272 PHE B C 1
ATOM 5761 O O . PHE B 1 272 ? -2.029 -13.883 -10.734 1 95.88 272 PHE B O 1
ATOM 5768 N N . ALA B 1 273 ? -0.033 -12.883 -10.578 1 93.69 273 ALA B N 1
ATOM 5769 C CA . ALA B 1 273 ? -0.03 -12.523 -11.992 1 93.69 273 ALA B CA 1
ATOM 5770 C C . ALA B 1 273 ? -0.06 -13.766 -12.875 1 93.69 273 ALA B C 1
ATOM 5772 O O . ALA B 1 273 ? -0.775 -13.805 -13.883 1 93.69 273 ALA B O 1
ATOM 5773 N N . PHE B 1 274 ? 0.677 -14.719 -12.508 1 94.06 274 PHE B N 1
ATOM 5774 C CA . PHE B 1 274 ? 0.741 -15.969 -13.258 1 94.06 274 PHE B CA 1
ATOM 5775 C C . PHE B 1 274 ? -0.626 -16.641 -13.305 1 94.06 274 PHE B C 1
ATOM 5777 O O . PHE B 1 274 ? -1.104 -17 -14.383 1 94.06 274 PHE B O 1
ATOM 5784 N N . ASP B 1 275 ? -1.175 -16.797 -12.148 1 93.56 275 ASP B N 1
ATOM 5785 C CA . ASP B 1 275 ? -2.48 -17.438 -12.047 1 93.56 275 ASP B CA 1
ATOM 5786 C C . ASP B 1 275 ? -3.553 -16.625 -12.766 1 93.56 275 ASP B C 1
ATOM 5788 O O . ASP B 1 275 ? -4.578 -17.172 -13.18 1 93.56 275 ASP B O 1
ATOM 5792 N N . ALA B 1 276 ? -3.334 -15.375 -12.883 1 90.25 276 ALA B N 1
ATOM 5793 C CA . ALA B 1 276 ? -4.273 -14.5 -13.578 1 90.25 276 ALA B CA 1
ATOM 5794 C C . ALA B 1 276 ? -3.996 -14.477 -15.078 1 90.25 276 ALA B C 1
ATOM 5796 O O . ALA B 1 276 ? -4.664 -13.758 -15.828 1 90.25 276 ALA B O 1
ATOM 5797 N N . GLY B 1 277 ? -2.939 -15.141 -15.531 1 89.19 277 GLY B N 1
ATOM 5798 C CA . GLY B 1 277 ? -2.68 -15.289 -16.953 1 89.19 277 GLY B CA 1
ATOM 5799 C C . GLY B 1 277 ? -1.678 -14.281 -17.484 1 89.19 277 GLY B C 1
ATOM 5800 O O . GLY B 1 277 ? -1.452 -14.203 -18.703 1 89.19 277 GLY B O 1
ATOM 5801 N N . ARG B 1 278 ? -1.122 -13.516 -16.609 1 90.19 278 ARG B N 1
ATOM 5802 C CA . ARG B 1 278 ? -0.115 -12.539 -17.016 1 90.19 278 ARG B CA 1
ATOM 5803 C C . ARG B 1 278 ? 1.293 -13.094 -16.828 1 90.19 278 ARG B C 1
ATOM 5805 O O . ARG B 1 278 ? 2.047 -12.617 -15.969 1 90.19 278 ARG B O 1
ATOM 5812 N N . THR B 1 279 ? 1.707 -13.969 -17.672 1 90.19 279 THR B N 1
ATOM 5813 C CA . THR B 1 279 ? 2.867 -14.836 -17.5 1 90.19 279 THR B CA 1
ATOM 5814 C C . THR B 1 279 ? 4.16 -14.031 -17.578 1 90.19 279 THR B C 1
ATOM 5816 O O . THR B 1 279 ? 5.117 -14.312 -16.844 1 90.19 279 THR B O 1
ATOM 5819 N N . ASP B 1 280 ? 4.234 -13.008 -18.438 1 85 280 ASP B N 1
ATOM 5820 C CA . ASP B 1 280 ? 5.457 -12.219 -18.562 1 85 280 ASP B CA 1
ATOM 5821 C C . ASP B 1 280 ? 5.695 -11.367 -17.312 1 85 280 ASP B C 1
ATOM 5823 O O . ASP B 1 280 ? 6.816 -11.312 -16.797 1 85 280 ASP B O 1
ATOM 5827 N N . SER B 1 281 ? 4.625 -10.766 -16.922 1 90.44 281 SER B N 1
ATOM 5828 C CA . SER B 1 281 ? 4.727 -9.992 -15.688 1 90.44 281 SER B CA 1
ATOM 5829 C C . SER B 1 281 ? 5.098 -10.875 -14.5 1 90.44 281 SER B C 1
ATOM 5831 O O . SER B 1 281 ? 5.883 -10.477 -13.641 1 90.44 281 SER B O 1
ATOM 5833 N N . ALA B 1 282 ? 4.543 -12.023 -14.516 1 94.62 282 ALA B N 1
ATOM 5834 C CA . ALA B 1 282 ? 4.82 -12.984 -13.453 1 94.62 282 ALA B CA 1
ATOM 5835 C C . ALA B 1 282 ? 6.316 -13.281 -13.359 1 94.62 282 ALA B C 1
ATOM 5837 O O . ALA B 1 282 ? 6.902 -13.219 -12.281 1 94.62 282 ALA B O 1
ATOM 5838 N N . ARG B 1 283 ? 6.875 -13.578 -14.461 1 92.75 283 ARG B N 1
ATOM 5839 C CA . ARG B 1 283 ? 8.297 -13.906 -14.5 1 92.75 283 ARG B CA 1
ATOM 5840 C C . ARG B 1 283 ? 9.148 -12.742 -14.023 1 92.75 283 ARG B C 1
ATOM 5842 O O . ARG B 1 283 ? 10.109 -12.93 -13.273 1 92.75 283 ARG B O 1
ATOM 5849 N N . ALA B 1 284 ? 8.805 -11.562 -14.453 1 91.94 284 ALA B N 1
ATOM 5850 C CA . ALA B 1 284 ? 9.539 -10.367 -14.039 1 91.94 284 ALA B CA 1
ATOM 5851 C C . ALA B 1 284 ? 9.492 -10.195 -12.523 1 91.94 284 ALA B C 1
ATOM 5853 O O . ALA B 1 284 ? 10.508 -9.906 -11.891 1 91.94 284 ALA B O 1
ATOM 5854 N N . TYR B 1 285 ? 8.32 -10.391 -11.945 1 96.12 285 TYR B N 1
ATOM 5855 C CA . TYR B 1 285 ? 8.156 -10.289 -10.5 1 96.12 285 TYR B CA 1
ATOM 5856 C C . TYR B 1 285 ? 9.008 -11.32 -9.773 1 96.12 285 TYR B C 1
ATOM 5858 O O . TYR B 1 285 ? 9.68 -11 -8.789 1 96.12 285 TYR B O 1
ATOM 5866 N N . MET B 1 286 ? 8.961 -12.5 -10.242 1 96.56 286 MET B N 1
ATOM 5867 C CA . MET B 1 286 ? 9.648 -13.594 -9.562 1 96.56 286 MET B CA 1
ATOM 5868 C C . MET B 1 286 ? 11.164 -13.414 -9.633 1 96.56 286 MET B C 1
ATOM 5870 O O . MET B 1 286 ? 11.867 -13.68 -8.664 1 96.56 286 MET B O 1
ATOM 5874 N N . LEU B 1 287 ? 11.633 -12.914 -10.781 1 94.25 287 LEU B N 1
ATOM 5875 C CA . LEU B 1 287 ? 13.062 -12.625 -10.906 1 94.25 287 LEU B CA 1
ATOM 5876 C C . LEU B 1 287 ? 13.461 -11.453 -10.008 1 94.25 287 LEU B C 1
ATOM 5878 O O . LEU B 1 287 ? 14.516 -11.492 -9.375 1 94.25 287 LEU B O 1
ATOM 5882 N N . ALA B 1 288 ? 12.625 -10.469 -9.984 1 95.12 288 ALA B N 1
ATOM 5883 C CA . ALA B 1 288 ? 12.867 -9.352 -9.07 1 95.12 288 ALA B CA 1
ATOM 5884 C C . ALA B 1 288 ? 12.844 -9.812 -7.617 1 95.12 288 ALA B C 1
ATOM 5886 O O . ALA B 1 288 ? 13.648 -9.352 -6.801 1 95.12 288 ALA B O 1
ATOM 5887 N N . GLY B 1 289 ? 11.914 -10.703 -7.32 1 97.75 289 GLY B N 1
ATOM 5888 C CA . GLY B 1 289 ? 11.852 -11.281 -5.992 1 97.75 289 GLY B CA 1
ATOM 5889 C C . GLY B 1 289 ? 13.109 -12.039 -5.605 1 97.75 289 GLY B C 1
ATOM 5890 O O . GLY B 1 289 ? 13.547 -11.984 -4.457 1 97.75 289 GLY B O 1
ATOM 5891 N N . LEU B 1 290 ? 13.688 -12.695 -6.547 1 96.69 290 LEU B N 1
ATOM 5892 C CA . LEU B 1 290 ? 14.93 -13.414 -6.301 1 96.69 290 LEU B CA 1
ATOM 5893 C C . LEU B 1 290 ? 16.047 -12.453 -5.934 1 96.69 290 LEU B C 1
ATOM 5895 O O . LEU B 1 290 ? 16.828 -12.719 -5.008 1 96.69 290 LEU B O 1
ATOM 5899 N N . ARG B 1 291 ? 16.172 -11.375 -6.613 1 95 291 ARG B N 1
ATOM 5900 C CA . ARG B 1 291 ? 17.172 -10.367 -6.297 1 95 291 ARG B CA 1
ATOM 5901 C C . ARG B 1 291 ? 16.938 -9.781 -4.906 1 95 291 ARG B C 1
ATOM 5903 O O . ARG B 1 291 ? 17.891 -9.547 -4.156 1 95 291 ARG B O 1
ATOM 5910 N N . ALA B 1 292 ? 15.695 -9.516 -4.629 1 97.69 292 ALA B N 1
ATOM 5911 C CA . ALA B 1 292 ? 15.375 -8.969 -3.318 1 97.69 292 ALA B CA 1
ATOM 5912 C C . ALA B 1 292 ? 15.688 -9.969 -2.209 1 97.69 292 ALA B C 1
ATOM 5914 O O . ALA B 1 292 ? 16.125 -9.586 -1.125 1 97.69 292 ALA B O 1
ATOM 5915 N N . ALA B 1 293 ? 15.414 -11.227 -2.447 1 97.88 293 ALA B N 1
ATOM 5916 C CA . ALA B 1 293 ? 15.758 -12.266 -1.482 1 97.88 293 ALA B CA 1
ATOM 5917 C C . ALA B 1 293 ? 17.266 -12.297 -1.224 1 97.88 293 ALA B C 1
ATOM 5919 O O . ALA B 1 293 ? 17.703 -12.5 -0.088 1 97.88 293 ALA B O 1
ATOM 5920 N N . HIS B 1 294 ? 17.984 -12.086 -2.311 1 96.12 294 HIS B N 1
ATOM 5921 C CA . HIS B 1 294 ? 19.438 -12.016 -2.174 1 96.12 294 HIS B CA 1
ATOM 5922 C C . HIS B 1 294 ? 19.844 -10.836 -1.299 1 96.12 294 HIS B C 1
ATOM 5924 O O . HIS B 1 294 ? 20.688 -10.984 -0.402 1 96.12 294 HIS B O 1
ATOM 5930 N N . ALA B 1 295 ? 19.297 -9.711 -1.56 1 95.5 295 ALA B N 1
ATOM 5931 C CA . ALA B 1 295 ? 19.594 -8.516 -0.771 1 95.5 295 ALA B CA 1
ATOM 5932 C C . ALA B 1 295 ? 19.219 -8.727 0.694 1 95.5 295 ALA B C 1
ATOM 5934 O O . ALA B 1 295 ? 19.875 -8.188 1.589 1 95.5 295 ALA B O 1
ATOM 5935 N N . ALA B 1 296 ? 18.219 -9.508 0.929 1 97.12 296 ALA B N 1
ATOM 5936 C CA . ALA B 1 296 ? 17.766 -9.805 2.281 1 97.12 296 ALA B CA 1
ATOM 5937 C C . ALA B 1 296 ? 18.641 -10.867 2.941 1 97.12 296 ALA B C 1
ATOM 5939 O O . ALA B 1 296 ? 18.531 -11.109 4.145 1 97.12 296 ALA B O 1
ATOM 5940 N N . ALA B 1 297 ? 19.469 -11.492 2.184 1 95.75 297 ALA B N 1
ATOM 5941 C CA . ALA B 1 297 ? 20.266 -12.625 2.639 1 95.75 297 ALA B CA 1
ATOM 5942 C C . ALA B 1 297 ? 19.375 -13.734 3.201 1 95.75 297 ALA B C 1
ATOM 5944 O O . ALA B 1 297 ? 19.656 -14.281 4.27 1 95.75 297 ALA B O 1
ATOM 5945 N N . ASP B 1 298 ? 18.328 -13.992 2.523 1 96.69 298 ASP B N 1
ATOM 5946 C CA . ASP B 1 298 ? 17.359 -15.008 2.941 1 96.69 298 ASP B CA 1
ATOM 5947 C C . ASP B 1 298 ? 17.234 -16.109 1.883 1 96.69 298 ASP B C 1
ATOM 5949 O O . ASP B 1 298 ? 16.5 -15.938 0.904 1 96.69 298 ASP B O 1
ATOM 5953 N N . ASP B 1 299 ? 17.766 -17.203 2.109 1 97.06 299 ASP B N 1
ATOM 5954 C CA . ASP B 1 299 ? 17.797 -18.312 1.159 1 97.06 299 ASP B CA 1
ATOM 5955 C C . ASP B 1 299 ? 16.422 -18.938 0.982 1 97.06 299 ASP B C 1
ATOM 5957 O O . ASP B 1 299 ? 16.094 -19.438 -0.095 1 97.06 299 ASP B O 1
ATOM 5961 N N . ARG B 1 300 ? 15.68 -18.922 1.992 1 98.25 300 ARG B N 1
ATOM 5962 C CA . ARG B 1 300 ? 14.352 -19.516 1.906 1 98.25 300 ARG B CA 1
ATOM 5963 C C . ARG B 1 300 ? 13.461 -18.734 0.942 1 98.25 300 ARG B C 1
ATOM 5965 O O . ARG B 1 300 ? 12.742 -19.328 0.133 1 98.25 300 ARG B O 1
ATOM 5972 N N . LEU B 1 301 ? 13.531 -17.422 1.042 1 98.38 301 LEU B N 1
ATOM 5973 C CA . LEU B 1 301 ? 12.773 -16.578 0.123 1 98.38 301 LEU B CA 1
ATOM 5974 C C . LEU B 1 301 ? 13.266 -16.75 -1.31 1 98.38 301 LEU B C 1
ATOM 5976 O O . LEU B 1 301 ? 12.461 -16.781 -2.246 1 98.38 301 LEU B O 1
ATOM 5980 N N . GLY B 1 302 ? 14.562 -16.844 -1.478 1 98.12 302 GLY B N 1
ATOM 5981 C CA . GLY B 1 302 ? 15.109 -17.125 -2.799 1 98.12 302 GLY B CA 1
ATOM 5982 C C . GLY B 1 302 ? 14.641 -18.453 -3.371 1 98.12 302 GLY B C 1
ATOM 5983 O O . GLY B 1 302 ? 14.25 -18.531 -4.539 1 98.12 302 GLY B O 1
ATOM 5984 N N . ALA B 1 303 ? 14.688 -19.453 -2.574 1 98.56 303 ALA B N 1
ATOM 5985 C CA . ALA B 1 303 ? 14.195 -20.766 -2.984 1 98.56 303 ALA B CA 1
ATOM 5986 C C . ALA B 1 303 ? 12.711 -20.703 -3.346 1 98.56 303 ALA B C 1
ATOM 5988 O O . ALA B 1 303 ? 12.266 -21.375 -4.273 1 98.56 303 ALA B O 1
ATOM 5989 N N . GLY B 1 304 ? 11.984 -19.938 -2.588 1 98.38 304 GLY B N 1
ATOM 5990 C CA . GLY B 1 304 ? 10.586 -19.719 -2.92 1 98.38 304 GLY B CA 1
ATOM 5991 C C . GLY B 1 304 ? 10.383 -19.109 -4.289 1 98.38 304 GLY B C 1
ATOM 5992 O O . GLY B 1 304 ? 9.539 -19.547 -5.062 1 98.38 304 GLY B O 1
ATOM 5993 N N . ALA B 1 305 ? 11.141 -18.094 -4.562 1 98.12 305 ALA B N 1
ATOM 5994 C CA . ALA B 1 305 ? 11.062 -17.453 -5.879 1 98.12 305 ALA B CA 1
ATOM 5995 C C . ALA B 1 305 ? 11.391 -18.469 -6.984 1 98.12 305 ALA B C 1
ATOM 5997 O O . ALA B 1 305 ? 10.703 -18.516 -8.008 1 98.12 305 ALA B O 1
ATOM 5998 N N . LEU B 1 306 ? 12.398 -19.234 -6.77 1 98.06 306 LEU B N 1
ATOM 5999 C CA . LEU B 1 306 ? 12.797 -20.234 -7.746 1 98.06 306 LEU B CA 1
ATOM 6000 C C . LEU B 1 306 ? 11.711 -21.297 -7.914 1 98.06 306 LEU B C 1
ATOM 6002 O O . LEU B 1 306 ? 11.523 -21.828 -9.008 1 98.06 306 LEU B O 1
ATOM 6006 N N . SER B 1 307 ? 11.055 -21.609 -6.844 1 98.31 307 SER B N 1
ATOM 6007 C CA . SER B 1 307 ? 9.945 -22.562 -6.934 1 98.31 307 SER B CA 1
ATOM 6008 C C . SER B 1 307 ? 8.867 -22.062 -7.891 1 98.31 307 SER B C 1
ATOM 6010 O O . SER B 1 307 ? 8.352 -22.828 -8.711 1 98.31 307 SER B O 1
ATOM 6012 N N . TYR B 1 308 ? 8.531 -20.844 -7.801 1 97.56 308 TYR B N 1
ATOM 6013 C CA . TYR B 1 308 ? 7.512 -20.281 -8.688 1 97.56 308 TYR B CA 1
ATOM 6014 C C . TYR B 1 308 ? 8.055 -20.125 -10.102 1 97.56 308 TYR B C 1
ATOM 6016 O O . TYR B 1 308 ? 7.312 -20.281 -11.078 1 97.56 308 TYR B O 1
ATOM 6024 N N . LEU B 1 309 ? 9.328 -19.797 -10.227 1 96.44 309 LEU B N 1
ATOM 6025 C CA . LEU B 1 309 ? 9.938 -19.766 -11.555 1 96.44 309 LEU B CA 1
ATOM 6026 C C . LEU B 1 309 ? 9.898 -21.141 -12.211 1 96.44 309 LEU B C 1
ATOM 6028 O O . LEU B 1 309 ? 9.758 -21.25 -13.43 1 96.44 309 LEU B O 1
ATOM 6032 N N . ALA B 1 310 ? 10.039 -22.156 -11.414 1 97.75 310 ALA B N 1
ATOM 6033 C CA . ALA B 1 310 ? 9.922 -23.516 -11.93 1 97.75 310 ALA B CA 1
ATOM 6034 C C . ALA B 1 310 ? 8.523 -23.766 -12.492 1 97.75 310 ALA B C 1
ATOM 6036 O O . ALA B 1 310 ? 8.367 -24.375 -13.547 1 97.75 310 ALA B O 1
ATOM 6037 N N . ILE B 1 311 ? 7.508 -23.312 -11.734 1 97.31 311 ILE B N 1
ATOM 6038 C CA . ILE B 1 311 ? 6.141 -23.453 -12.227 1 97.31 311 ILE B CA 1
ATOM 6039 C C . ILE B 1 311 ? 6.016 -22.766 -13.586 1 97.31 311 ILE B C 1
ATOM 6041 O O . ILE B 1 311 ? 5.438 -23.312 -14.523 1 97.31 311 ILE B O 1
ATOM 6045 N N . HIS B 1 312 ? 6.516 -21.578 -13.641 1 93.5 312 HIS B N 1
ATOM 6046 C CA . HIS B 1 312 ? 6.527 -20.859 -14.914 1 93.5 312 HIS B CA 1
ATOM 6047 C C . HIS B 1 312 ? 7.215 -21.672 -16 1 93.5 312 HIS B C 1
ATOM 6049 O O . HIS B 1 312 ? 6.742 -21.719 -17.141 1 93.5 312 HIS B O 1
ATOM 6055 N N . GLY B 1 313 ? 8.32 -22.297 -15.727 1 93.56 313 GLY B N 1
ATOM 6056 C CA . GLY B 1 313 ? 9.102 -23.078 -16.672 1 93.56 313 GLY B CA 1
ATOM 6057 C C . GLY B 1 313 ? 8.336 -24.234 -17.281 1 93.56 313 GLY B C 1
ATOM 6058 O O . GLY B 1 313 ? 8.258 -24.375 -18.5 1 93.56 313 GLY B O 1
ATOM 6059 N N . TYR B 1 314 ? 7.703 -25.062 -16.453 1 94.88 314 TYR B N 1
ATOM 6060 C CA . TYR B 1 314 ? 7.074 -26.266 -17 1 94.88 314 TYR B CA 1
ATOM 6061 C C . TYR B 1 314 ? 5.668 -25.969 -17.5 1 94.88 314 TYR B C 1
ATOM 6063 O O . TYR B 1 314 ? 5.059 -26.781 -18.188 1 94.88 314 TYR B O 1
ATOM 6071 N N . SER B 1 315 ? 5.121 -24.766 -17.172 1 92.69 315 SER B N 1
ATOM 6072 C CA . SER B 1 315 ? 3.781 -24.406 -17.625 1 92.69 315 SER B CA 1
ATOM 6073 C C . SER B 1 315 ? 3.826 -23.609 -18.922 1 92.69 315 SER B C 1
ATOM 6075 O O . SER B 1 315 ? 2.988 -23.812 -19.812 1 92.69 315 SER B O 1
ATOM 6077 N N . SER B 1 316 ? 4.758 -22.641 -19.016 1 82.44 316 SER B N 1
ATOM 6078 C CA . SER B 1 316 ? 4.723 -21.688 -20.109 1 82.44 316 SER B CA 1
ATOM 6079 C C . SER B 1 316 ? 6.098 -21.516 -20.734 1 82.44 316 SER B C 1
ATOM 6081 O O . SER B 1 316 ? 6.258 -20.781 -21.703 1 82.44 316 SER B O 1
ATOM 6083 N N . GLY B 1 317 ? 7.059 -22.188 -20.203 1 82.81 317 GLY B N 1
ATOM 6084 C CA . GLY B 1 317 ? 8.414 -22.016 -20.688 1 82.81 317 GLY B CA 1
ATOM 6085 C C . GLY B 1 317 ? 9.109 -23.328 -21 1 82.81 317 GLY B C 1
ATOM 6086 O O . GLY B 1 317 ? 8.508 -24.234 -21.562 1 82.81 317 GLY B O 1
ATOM 6087 N N . ASP B 1 318 ? 10.391 -23.312 -20.719 1 89.69 318 ASP B N 1
ATOM 6088 C CA . ASP B 1 318 ? 11.227 -24.5 -20.906 1 89.69 318 ASP B CA 1
ATOM 6089 C C . ASP B 1 318 ? 11.219 -25.375 -19.656 1 89.69 318 ASP B C 1
ATOM 6091 O O . ASP B 1 318 ? 11.664 -24.953 -18.594 1 89.69 318 ASP B O 1
ATOM 6095 N N . PRO B 1 319 ? 10.797 -26.641 -19.812 1 94.94 319 PRO B N 1
ATOM 6096 C CA . PRO B 1 319 ? 10.758 -27.547 -18.656 1 94.94 319 PRO B CA 1
ATOM 6097 C C . PRO B 1 319 ? 12.117 -27.703 -17.984 1 94.94 319 PRO B C 1
ATOM 6099 O O . PRO B 1 319 ? 12.188 -27.938 -16.781 1 94.94 319 PRO B O 1
ATOM 6102 N N . ARG B 1 320 ? 13.164 -27.578 -18.719 1 92.75 320 ARG B N 1
ATOM 6103 C CA . ARG B 1 320 ? 14.5 -27.719 -18.141 1 92.75 320 ARG B CA 1
ATOM 6104 C C . ARG B 1 320 ? 14.797 -26.578 -17.172 1 92.75 320 ARG B C 1
ATOM 6106 O O . ARG B 1 320 ? 15.547 -26.75 -16.219 1 92.75 320 ARG B O 1
ATOM 6113 N N . ASP B 1 321 ? 14.18 -25.453 -17.453 1 93.69 321 ASP B N 1
ATOM 6114 C CA . ASP B 1 321 ? 14.328 -24.312 -16.531 1 93.69 321 ASP B CA 1
ATOM 6115 C C . ASP B 1 321 ? 13.695 -24.625 -15.18 1 93.69 321 ASP B C 1
ATOM 6117 O O . ASP B 1 321 ? 14.188 -24.188 -14.141 1 93.69 321 ASP B O 1
ATOM 6121 N N . ALA B 1 322 ? 12.633 -25.359 -15.234 1 97.44 322 ALA B N 1
ATOM 6122 C CA . ALA B 1 322 ? 11.984 -25.766 -13.984 1 97.44 322 ALA B CA 1
ATOM 6123 C C . ALA B 1 322 ? 12.914 -26.625 -13.141 1 97.44 322 ALA B C 1
ATOM 6125 O O . ALA B 1 322 ? 13.039 -26.422 -11.938 1 97.44 322 ALA B O 1
ATOM 6126 N N . VAL B 1 323 ? 13.523 -27.562 -13.844 1 97.56 323 VAL B N 1
ATOM 6127 C CA . VAL B 1 323 ? 14.438 -28.469 -13.156 1 97.56 323 VAL B CA 1
ATOM 6128 C C . VAL B 1 323 ? 15.617 -27.688 -12.586 1 97.56 323 VAL B C 1
ATOM 6130 O O . VAL B 1 323 ? 15.969 -27.844 -11.414 1 97.56 323 VAL B O 1
ATOM 6133 N N . ARG B 1 324 ? 16.188 -26.828 -13.383 1 95.94 324 ARG B N 1
ATOM 6134 C CA . ARG B 1 324 ? 17.328 -26.031 -12.961 1 95.94 324 ARG B CA 1
ATOM 6135 C C . ARG B 1 324 ? 16.984 -25.156 -11.766 1 95.94 324 ARG B C 1
ATOM 6137 O O . ARG B 1 324 ? 17.75 -25.062 -10.805 1 95.94 324 ARG B O 1
ATOM 6144 N N . ALA B 1 325 ? 15.859 -24.469 -11.82 1 97.62 325 ALA B N 1
ATOM 6145 C CA . ALA B 1 325 ? 15.43 -23.578 -10.742 1 97.62 325 ALA B CA 1
ATOM 6146 C C . ALA B 1 325 ? 15.219 -24.344 -9.445 1 97.62 325 ALA B C 1
ATOM 6148 O O . ALA B 1 325 ? 15.711 -23.938 -8.391 1 97.62 325 ALA B O 1
ATOM 6149 N N . ALA B 1 326 ? 14.516 -25.438 -9.523 1 98.56 326 ALA B N 1
ATOM 6150 C CA . ALA B 1 326 ? 14.227 -26.234 -8.336 1 98.56 326 ALA B CA 1
ATOM 6151 C C . ALA B 1 326 ? 15.516 -26.781 -7.715 1 98.56 326 ALA B C 1
ATOM 6153 O O . ALA B 1 326 ? 15.68 -26.766 -6.492 1 98.56 326 ALA B O 1
ATOM 6154 N N . GLU B 1 327 ? 16.391 -27.25 -8.547 1 97.94 327 GLU B N 1
ATOM 6155 C CA . GLU B 1 327 ? 17.656 -27.781 -8.055 1 97.94 327 GLU B CA 1
ATOM 6156 C C . GLU B 1 327 ? 18.484 -26.703 -7.379 1 97.94 327 GLU B C 1
ATOM 6158 O O . GLU B 1 327 ? 19.109 -26.938 -6.336 1 97.94 327 GLU B O 1
ATOM 6163 N N . ALA B 1 328 ? 18.578 -25.547 -8.016 1 97.38 328 ALA B N 1
ATOM 6164 C CA . ALA B 1 328 ? 19.312 -24.438 -7.422 1 97.38 328 ALA B CA 1
ATOM 6165 C C . ALA B 1 328 ? 18.75 -24.062 -6.051 1 97.38 328 ALA B C 1
ATOM 6167 O O . ALA B 1 328 ? 19.5 -23.828 -5.105 1 97.38 328 ALA B O 1
ATOM 6168 N N . GLY B 1 329 ? 17.438 -24 -5.93 1 98.5 329 GLY B N 1
ATOM 6169 C CA . GLY B 1 329 ? 16.797 -23.719 -4.648 1 98.5 329 GLY B CA 1
ATOM 6170 C C . GLY B 1 329 ? 17.141 -24.75 -3.588 1 98.5 329 GLY B C 1
ATOM 6171 O O . GLY B 1 329 ? 17.484 -24.406 -2.461 1 98.5 329 GLY B O 1
ATOM 6172 N N . ARG B 1 330 ? 17.047 -25.969 -3.961 1 98.25 330 ARG B N 1
ATOM 6173 C CA . ARG B 1 330 ? 17.328 -27.062 -3.023 1 98.25 330 ARG B CA 1
ATOM 6174 C C . ARG B 1 330 ? 18.781 -27 -2.543 1 98.25 330 ARG B C 1
ATOM 6176 O O . ARG B 1 330 ? 19.062 -27.234 -1.365 1 98.25 330 ARG B O 1
ATOM 6183 N N . ARG B 1 331 ? 19.703 -26.734 -3.432 1 97.06 331 ARG B N 1
ATOM 6184 C CA . ARG B 1 331 ? 21.109 -26.641 -3.061 1 97.06 331 ARG B CA 1
ATOM 6185 C C . ARG B 1 331 ? 21.328 -25.562 -2.014 1 97.06 331 ARG B C 1
ATOM 6187 O O . ARG B 1 331 ? 22.078 -25.75 -1.053 1 97.06 331 ARG B O 1
ATOM 6194 N N . ARG B 1 332 ? 20.656 -24.5 -2.184 1 96.44 332 ARG B N 1
ATOM 6195 C CA . ARG B 1 332 ? 20.891 -23.344 -1.319 1 96.44 332 ARG B CA 1
ATOM 6196 C C . ARG B 1 332 ? 20.297 -23.562 0.068 1 96.44 332 ARG B C 1
ATOM 6198 O O . ARG B 1 332 ? 20.797 -23.016 1.056 1 96.44 332 ARG B O 1
ATOM 6205 N N . ILE B 1 333 ? 19.312 -24.422 0.207 1 97.81 333 ILE B N 1
ATOM 6206 C CA . ILE B 1 333 ? 18.672 -24.594 1.506 1 97.81 333 ILE B CA 1
ATOM 6207 C C . ILE B 1 333 ? 19.031 -25.953 2.102 1 97.81 333 ILE B C 1
ATOM 6209 O O . ILE B 1 333 ? 18.422 -26.391 3.074 1 97.81 333 ILE B O 1
ATOM 6213 N N . ALA B 1 334 ? 20.047 -26.609 1.595 1 97 334 ALA B N 1
ATOM 6214 C CA . ALA B 1 334 ? 20.391 -27.984 1.935 1 97 334 ALA B CA 1
ATOM 6215 C C . ALA B 1 334 ? 20.75 -28.109 3.412 1 97 334 ALA B C 1
ATOM 6217 O O . ALA B 1 334 ? 20.516 -29.156 4.023 1 97 334 ALA B O 1
ATOM 6218 N N . ARG B 1 335 ? 21.219 -27.047 4.016 1 96.75 335 ARG B N 1
ATOM 6219 C CA . ARG B 1 335 ? 21.688 -27.125 5.402 1 96.75 335 ARG B CA 1
ATOM 6220 C C . ARG B 1 335 ? 20.578 -26.703 6.363 1 96.75 335 ARG B C 1
ATOM 6222 O O . ARG B 1 335 ? 20.75 -26.766 7.582 1 96.75 335 ARG B O 1
ATOM 6229 N N . LEU B 1 336 ? 19.453 -26.297 5.797 1 97.69 336 LEU B N 1
ATOM 6230 C CA . LEU B 1 336 ? 18.359 -25.844 6.641 1 97.69 336 LEU B CA 1
ATOM 6231 C C . LEU B 1 336 ? 17.406 -27 6.953 1 97.69 336 LEU B C 1
ATOM 6233 O O . LEU B 1 336 ? 17.25 -27.922 6.156 1 97.69 336 LEU B O 1
ATOM 6237 N N . ASP B 1 337 ? 16.797 -26.969 8.086 1 98.06 337 ASP B N 1
ATOM 6238 C CA . ASP B 1 337 ? 15.719 -27.891 8.414 1 98.06 337 ASP B CA 1
ATOM 6239 C C . ASP B 1 337 ? 14.398 -27.422 7.797 1 98.06 337 ASP B C 1
ATOM 6241 O O . ASP B 1 337 ? 13.516 -26.938 8.5 1 98.06 337 ASP B O 1
ATOM 6245 N N . ALA B 1 338 ? 14.281 -27.594 6.57 1 98.19 338 ALA B N 1
ATOM 6246 C CA . ALA B 1 338 ? 13.125 -27.141 5.82 1 98.19 338 ALA B CA 1
ATOM 6247 C C . ALA B 1 338 ? 12.578 -28.234 4.91 1 98.19 338 ALA B C 1
ATOM 6249 O O . ALA B 1 338 ? 12.547 -28.078 3.688 1 98.19 338 ALA B O 1
ATOM 6250 N N . PRO B 1 339 ? 12.109 -29.328 5.504 1 98.12 339 PRO B N 1
ATOM 6251 C CA . PRO B 1 339 ? 11.633 -30.453 4.703 1 98.12 339 PRO B CA 1
ATOM 6252 C C . PRO B 1 339 ? 10.477 -30.078 3.777 1 98.12 339 PRO B C 1
ATOM 6254 O O . PRO B 1 339 ? 10.406 -30.547 2.643 1 98.12 339 PRO B O 1
ATOM 6257 N N . HIS B 1 340 ? 9.547 -29.25 4.219 1 98.19 340 HIS B N 1
ATOM 6258 C CA . HIS B 1 340 ? 8.414 -28.875 3.381 1 98.19 340 HIS B CA 1
ATOM 6259 C C . HIS B 1 340 ? 8.867 -28.047 2.188 1 98.19 340 HIS B C 1
ATOM 6261 O O . HIS B 1 340 ? 8.344 -28.203 1.08 1 98.19 340 HIS B O 1
ATOM 6267 N N . LEU B 1 341 ? 9.758 -27.125 2.422 1 98.62 341 LEU B N 1
ATOM 6268 C CA . LEU B 1 341 ? 10.281 -26.328 1.315 1 98.62 341 LEU B CA 1
ATOM 6269 C C . LEU B 1 341 ? 11.031 -27.203 0.317 1 98.62 341 LEU B C 1
ATOM 6271 O O . LEU B 1 341 ? 10.859 -27.047 -0.895 1 98.62 341 LEU B O 1
ATOM 6275 N N . SER B 1 342 ? 11.82 -28.094 0.808 1 98.69 342 SER B N 1
ATOM 6276 C CA . SER B 1 342 ? 12.531 -29.031 -0.051 1 98.69 342 SER B CA 1
ATOM 6277 C C . SER B 1 342 ? 11.555 -29.906 -0.838 1 98.69 342 SER B C 1
ATOM 6279 O O . SER B 1 342 ? 11.75 -30.141 -2.031 1 98.69 342 SER B O 1
ATOM 6281 N N . ALA B 1 343 ? 10.594 -30.375 -0.147 1 98.62 343 ALA B N 1
ATOM 6282 C CA . ALA B 1 343 ? 9.57 -31.188 -0.808 1 98.62 343 ALA B CA 1
ATOM 6283 C C . ALA B 1 343 ? 8.875 -30.391 -1.916 1 98.62 343 ALA B C 1
ATOM 6285 O O . ALA B 1 343 ? 8.633 -30.922 -3.002 1 98.62 343 ALA B O 1
ATOM 6286 N N . THR B 1 344 ? 8.547 -29.156 -1.62 1 98.56 344 THR B N 1
ATOM 6287 C CA . THR B 1 344 ? 7.91 -28.297 -2.611 1 98.56 344 THR B CA 1
ATOM 6288 C C . THR B 1 344 ? 8.797 -28.156 -3.846 1 98.56 344 THR B C 1
ATOM 6290 O O . THR B 1 344 ? 8.32 -28.297 -4.977 1 98.56 344 THR B O 1
ATOM 6293 N N . LEU B 1 345 ? 10.031 -27.875 -3.662 1 98.81 345 LEU B N 1
ATOM 6294 C CA . LEU B 1 345 ? 10.969 -27.734 -4.77 1 98.81 345 LEU B CA 1
ATOM 6295 C C . LEU B 1 345 ? 11.102 -29.031 -5.551 1 98.81 345 LEU B C 1
ATOM 6297 O O . LEU B 1 345 ? 11.203 -29.031 -6.777 1 98.81 345 LEU B O 1
ATOM 6301 N N . LEU B 1 346 ? 11.07 -30.141 -4.871 1 98.81 346 LEU B N 1
ATOM 6302 C CA . LEU B 1 346 ? 11.156 -31.453 -5.52 1 98.81 346 LEU B CA 1
ATOM 6303 C C . LEU B 1 346 ? 9.922 -31.719 -6.371 1 98.81 346 LEU B C 1
ATOM 6305 O O . LEU B 1 346 ? 10.023 -32.312 -7.445 1 98.81 346 LEU B O 1
ATOM 6309 N N . THR B 1 347 ? 8.766 -31.312 -5.875 1 98.62 347 THR B N 1
ATOM 6310 C CA . THR B 1 347 ? 7.574 -31.484 -6.699 1 98.62 347 THR B CA 1
ATOM 6311 C C . THR B 1 347 ? 7.672 -30.641 -7.973 1 98.62 347 THR B C 1
ATOM 6313 O O . THR B 1 347 ? 7.277 -31.094 -9.047 1 98.62 347 THR B O 1
ATOM 6316 N N . ARG B 1 348 ? 8.195 -29.438 -7.84 1 98.62 348 ARG B N 1
ATOM 6317 C CA . ARG B 1 348 ? 8.383 -28.594 -9.016 1 98.62 348 ARG B CA 1
ATOM 6318 C C . ARG B 1 348 ? 9.383 -29.219 -9.984 1 98.62 348 ARG B C 1
ATOM 6320 O O . ARG B 1 348 ? 9.195 -29.172 -11.203 1 98.62 348 ARG B O 1
ATOM 6327 N N . GLN B 1 349 ? 10.43 -29.766 -9.43 1 98.62 349 GLN B N 1
ATOM 6328 C CA . GLN B 1 349 ? 11.43 -30.469 -10.219 1 98.62 349 GLN B CA 1
ATOM 6329 C C . GLN B 1 349 ? 10.805 -31.656 -10.969 1 98.62 349 GLN B C 1
ATOM 6331 O O . GLN B 1 349 ? 11.078 -31.859 -12.156 1 98.62 349 GLN B O 1
ATOM 6336 N N . ALA B 1 350 ? 10.039 -32.375 -10.273 1 98.81 350 ALA B N 1
ATOM 6337 C CA . ALA B 1 350 ? 9.352 -33.531 -10.859 1 98.81 350 ALA B CA 1
ATOM 6338 C C . ALA B 1 350 ? 8.461 -33.094 -12.023 1 98.81 350 ALA B C 1
ATOM 6340 O O . ALA B 1 350 ? 8.422 -33.781 -13.062 1 98.81 350 ALA B O 1
ATOM 6341 N N . ARG B 1 351 ? 7.715 -32.031 -11.773 1 98.56 351 ARG B N 1
ATOM 6342 C CA . ARG B 1 351 ? 6.867 -31.5 -12.836 1 98.56 351 ARG B CA 1
ATOM 6343 C C . ARG B 1 351 ? 7.695 -31.109 -14.055 1 98.56 351 ARG B C 1
ATOM 6345 O O . ARG B 1 351 ? 7.273 -31.328 -15.188 1 98.56 351 ARG B O 1
ATOM 6352 N N . GLY B 1 352 ? 8.867 -30.516 -13.828 1 98.38 352 GLY B N 1
ATOM 6353 C CA . GLY B 1 352 ? 9.781 -30.203 -14.922 1 98.38 352 GLY B CA 1
ATOM 6354 C C . GLY B 1 352 ? 10.25 -31.438 -15.672 1 98.38 352 GLY B C 1
ATOM 6355 O O . GLY B 1 352 ? 10.203 -31.484 -16.906 1 98.38 352 GLY B O 1
ATOM 6356 N N . HIS B 1 353 ? 10.672 -32.469 -14.969 1 98.56 353 HIS B N 1
ATOM 6357 C CA . HIS B 1 353 ? 11.086 -33.75 -15.57 1 98.56 353 HIS B CA 1
ATOM 6358 C C . HIS B 1 353 ? 9.945 -34.375 -16.375 1 98.56 353 HIS B C 1
ATOM 6360 O O . HIS B 1 353 ? 10.164 -34.844 -17.5 1 98.56 353 HIS B O 1
ATOM 6366 N N . ALA B 1 354 ? 8.773 -34.375 -15.797 1 98.44 354 ALA B N 1
ATOM 6367 C CA . ALA B 1 354 ? 7.617 -34.969 -16.469 1 98.44 354 ALA B CA 1
ATOM 6368 C C . ALA B 1 354 ? 7.32 -34.219 -17.781 1 98.44 354 ALA B C 1
ATOM 6370 O O . ALA B 1 354 ? 7.066 -34.875 -18.812 1 98.44 354 ALA B O 1
ATOM 6371 N N . ALA B 1 355 ? 7.324 -32.906 -17.734 1 97.44 355 ALA B N 1
ATOM 6372 C CA . ALA B 1 355 ? 7.074 -32.094 -18.922 1 97.44 355 ALA B CA 1
ATOM 6373 C C . ALA B 1 355 ? 8.141 -32.344 -19.984 1 97.44 355 ALA B C 1
ATOM 6375 O O . ALA B 1 355 ? 7.867 -32.25 -21.188 1 97.44 355 ALA B O 1
ATOM 6376 N N . ALA B 1 356 ? 9.352 -32.719 -19.578 1 96.75 356 ALA B N 1
ATOM 6377 C CA . ALA B 1 356 ? 10.453 -33 -20.484 1 96.75 356 ALA B CA 1
ATOM 6378 C C . ALA B 1 356 ? 10.445 -34.469 -20.938 1 96.75 356 ALA B C 1
ATOM 6380 O O . ALA B 1 356 ? 11.328 -34.906 -21.672 1 96.75 356 ALA B O 1
ATOM 6381 N N . GLY B 1 357 ? 9.492 -35.281 -20.391 1 96.88 357 GLY B N 1
ATOM 6382 C CA . GLY B 1 357 ? 9.375 -36.688 -20.75 1 96.88 357 GLY B CA 1
ATOM 6383 C C . GLY B 1 357 ? 10.305 -37.594 -19.969 1 96.88 357 GLY B C 1
ATOM 6384 O O . GLY B 1 357 ? 10.539 -38.719 -20.359 1 96.88 357 GLY B O 1
ATOM 6385 N N . GLU B 1 358 ? 10.836 -37.062 -18.938 1 97.62 358 GLU B N 1
ATOM 6386 C CA . GLU B 1 358 ? 11.773 -37.844 -18.109 1 97.62 358 GLU B CA 1
ATOM 6387 C C . GLU B 1 358 ? 11.07 -38.5 -16.938 1 97.62 358 GLU B C 1
ATOM 6389 O O . GLU B 1 358 ? 11.203 -38.062 -15.789 1 97.62 358 GLU B O 1
ATOM 6394 N N . GLY B 1 359 ? 10.43 -39.625 -17.172 1 97.62 359 GLY B N 1
ATOM 6395 C CA . GLY B 1 359 ? 9.523 -40.281 -16.234 1 97.62 359 GLY B CA 1
ATOM 6396 C C . GLY B 1 359 ? 10.227 -40.781 -14.984 1 97.62 359 GLY B C 1
ATOM 6397 O O . GLY B 1 359 ? 9.727 -40.594 -13.867 1 97.62 359 GLY B O 1
ATOM 6398 N N . GLU B 1 360 ? 11.352 -41.438 -15.172 1 97.38 360 GLU B N 1
ATOM 6399 C CA . GLU B 1 360 ? 12.055 -42 -14.031 1 97.38 360 GLU B CA 1
ATOM 6400 C C . GLU B 1 360 ? 12.547 -40.906 -13.078 1 97.38 360 GLU B C 1
ATOM 6402 O O . GLU B 1 360 ? 12.453 -41.062 -11.859 1 97.38 360 GLU B O 1
ATOM 6407 N N . ALA B 1 361 ? 13.102 -39.844 -13.656 1 98.06 361 ALA B N 1
ATOM 6408 C CA . ALA B 1 361 ? 13.57 -38.719 -12.844 1 98.06 361 ALA B CA 1
ATOM 6409 C C . ALA B 1 361 ? 12.406 -38.094 -12.086 1 98.06 361 ALA B C 1
ATOM 6411 O O . ALA B 1 361 ? 12.555 -37.719 -10.922 1 98.06 361 ALA B O 1
ATOM 6412 N N . ALA B 1 362 ? 11.281 -37.938 -12.719 1 98.56 362 ALA B N 1
ATOM 6413 C CA . ALA B 1 362 ? 10.086 -37.375 -12.086 1 98.56 362 ALA B CA 1
ATOM 6414 C C . ALA B 1 362 ? 9.648 -38.25 -10.906 1 98.56 362 ALA B C 1
ATOM 6416 O O . ALA B 1 362 ? 9.359 -37.719 -9.828 1 98.56 362 ALA B O 1
ATOM 6417 N N . ARG B 1 363 ? 9.633 -39.531 -11.102 1 96.88 363 ARG B N 1
ATOM 6418 C CA . ARG B 1 363 ? 9.203 -40.469 -10.062 1 96.88 363 ARG B CA 1
ATOM 6419 C C . ARG B 1 363 ? 10.133 -40.375 -8.852 1 96.88 363 ARG B C 1
ATOM 6421 O O . ARG B 1 363 ? 9.68 -40.406 -7.707 1 96.88 363 ARG B O 1
ATOM 6428 N N . ARG B 1 364 ? 11.375 -40.375 -9.148 1 97.56 364 ARG B N 1
ATOM 6429 C CA . ARG B 1 364 ? 12.352 -40.281 -8.062 1 97.56 364 ARG B CA 1
ATOM 6430 C C . ARG B 1 364 ? 12.156 -39.031 -7.246 1 97.56 364 ARG B C 1
ATOM 6432 O O . ARG B 1 364 ? 12.172 -39.062 -6.012 1 97.56 364 ARG B O 1
ATOM 6439 N N . ALA B 1 365 ? 12.023 -37.906 -7.934 1 98.62 365 ALA B N 1
ATOM 6440 C CA . ALA B 1 365 ? 11.82 -36.625 -7.254 1 98.62 365 ALA B CA 1
ATOM 6441 C C . ALA B 1 365 ? 10.547 -36.625 -6.422 1 98.62 365 ALA B C 1
ATOM 6443 O O . ALA B 1 365 ? 10.531 -36.156 -5.285 1 98.62 365 ALA B O 1
ATOM 6444 N N . LEU B 1 366 ? 9.461 -37.188 -6.949 1 98.25 366 LEU B N 1
ATOM 6445 C CA . LEU B 1 366 ? 8.195 -37.281 -6.227 1 98.25 366 LEU B CA 1
ATOM 6446 C C . LEU B 1 366 ? 8.328 -38.188 -5 1 98.25 366 LEU B C 1
ATOM 6448 O O . LEU B 1 366 ? 7.734 -37.906 -3.953 1 98.25 366 LEU B O 1
ATOM 6452 N N . GLY B 1 367 ? 9.039 -39.25 -5.199 1 97.38 367 GLY B N 1
ATOM 6453 C CA . GLY B 1 367 ? 9.281 -40.125 -4.066 1 97.38 367 GLY B CA 1
ATOM 6454 C C . GLY B 1 367 ? 10 -39.438 -2.92 1 97.38 367 GLY B C 1
ATOM 6455 O O . GLY B 1 367 ? 9.594 -39.562 -1.762 1 97.38 367 GLY B O 1
ATOM 6456 N N . GLU B 1 368 ? 11.039 -38.75 -3.264 1 98 368 GLU B N 1
ATOM 6457 C CA . GLU B 1 368 ? 11.781 -38 -2.254 1 98 368 GLU B CA 1
ATOM 6458 C C . GLU B 1 368 ? 10.914 -36.938 -1.616 1 98 368 GLU B C 1
ATOM 6460 O O . GLU B 1 368 ? 10.977 -36.688 -0.405 1 98 368 GLU B O 1
ATOM 6465 N N . ALA B 1 369 ? 10.141 -36.219 -2.383 1 98.44 369 ALA B N 1
ATOM 6466 C CA . ALA B 1 369 ? 9.234 -35.188 -1.872 1 98.44 369 ALA B CA 1
ATOM 6467 C C . ALA B 1 369 ? 8.25 -35.781 -0.865 1 98.44 369 ALA B C 1
ATOM 6469 O O . ALA B 1 369 ? 7.984 -35.188 0.178 1 98.44 369 ALA B O 1
ATOM 6470 N N . SER B 1 370 ? 7.695 -36.906 -1.209 1 97.44 370 SER B N 1
ATOM 6471 C CA . SER B 1 370 ? 6.738 -37.594 -0.338 1 97.44 370 SER B CA 1
ATOM 6472 C C . SER B 1 370 ? 7.363 -37.938 1.008 1 97.44 370 SER B C 1
ATOM 6474 O O . SER B 1 370 ? 6.73 -37.781 2.053 1 97.44 370 SER B O 1
ATOM 6476 N N . GLU B 1 371 ? 8.562 -38.438 0.987 1 97.19 371 GLU B N 1
ATOM 6477 C CA . GLU B 1 371 ? 9.258 -38.781 2.221 1 97.19 371 GLU B CA 1
ATOM 6478 C C . GLU B 1 371 ? 9.484 -37.531 3.092 1 97.19 371 GLU B C 1
ATOM 6480 O O . GLU B 1 371 ? 9.281 -37.594 4.309 1 97.19 371 GLU B O 1
ATOM 6485 N N . LEU B 1 372 ? 9.875 -36.5 2.496 1 97.5 372 LEU B N 1
ATOM 6486 C CA . LEU B 1 372 ? 10.133 -35.25 3.227 1 97.5 372 LEU B CA 1
ATOM 6487 C C . LEU B 1 372 ? 8.844 -34.688 3.789 1 97.5 372 LEU B C 1
ATOM 6489 O O . LEU B 1 372 ? 8.82 -34.188 4.914 1 97.5 372 LEU B O 1
ATOM 6493 N N . CYS B 1 373 ? 7.801 -34.688 3.006 1 96.44 373 CYS B N 1
ATOM 6494 C CA . CYS B 1 373 ? 6.508 -34.219 3.479 1 96.44 373 CYS B CA 1
ATOM 6495 C C . CYS B 1 373 ? 6.035 -35 4.688 1 96.44 373 CYS B C 1
ATOM 6497 O O . CYS B 1 373 ? 5.5 -34.438 5.641 1 96.44 373 CYS B O 1
ATOM 6499 N N . ALA B 1 374 ? 6.285 -36.281 4.676 1 94.19 374 ALA B N 1
ATOM 6500 C CA . ALA B 1 374 ? 5.848 -37.188 5.75 1 94.19 374 ALA B CA 1
ATOM 6501 C C . ALA B 1 374 ? 6.594 -36.875 7.047 1 94.19 374 ALA B C 1
ATOM 6503 O O . ALA B 1 374 ? 6.074 -37.125 8.141 1 94.19 374 ALA B O 1
ATOM 6504 N N . ARG B 1 375 ? 7.766 -36.375 6.953 1 94.81 375 ARG B N 1
ATOM 6505 C CA . ARG B 1 375 ? 8.562 -36.031 8.125 1 94.81 375 ARG B CA 1
ATOM 6506 C C . ARG B 1 375 ? 7.93 -34.844 8.883 1 94.81 375 ARG B C 1
ATOM 6508 O O . ARG B 1 375 ? 8.195 -34.656 10.07 1 94.81 375 ARG B O 1
ATOM 6515 N N . GLY B 1 376 ? 7.152 -34.125 8.266 1 94.62 376 GLY B N 1
ATOM 6516 C CA . GLY B 1 376 ? 6.531 -32.938 8.883 1 94.62 376 GLY B CA 1
ATOM 6517 C C . GLY B 1 376 ? 7.344 -31.688 8.719 1 94.62 376 GLY B C 1
ATOM 6518 O O . GLY B 1 376 ? 8.422 -31.703 8.117 1 94.62 376 GLY B O 1
ATOM 6519 N N . ARG B 1 377 ? 6.832 -30.641 9.312 1 96 377 ARG B N 1
ATOM 6520 C CA . ARG B 1 377 ? 7.445 -29.328 9.18 1 96 377 ARG B CA 1
ATOM 6521 C C . ARG B 1 377 ? 8.727 -29.234 10.008 1 96 377 ARG B C 1
ATOM 6523 O O . ARG B 1 377 ? 8.781 -29.734 11.133 1 96 377 ARG B O 1
ATOM 6530 N N . GLY B 1 378 ? 9.656 -28.594 9.406 1 97.12 378 GLY B N 1
ATOM 6531 C CA . GLY B 1 378 ? 10.875 -28.281 10.141 1 97.12 378 GLY B CA 1
ATOM 6532 C C . GLY B 1 378 ? 10.883 -26.875 10.719 1 97.12 378 GLY B C 1
ATOM 6533 O O . GLY B 1 378 ? 9.977 -26.094 10.445 1 97.12 378 GLY B O 1
ATOM 6534 N N . GLU B 1 379 ? 11.914 -26.531 11.516 1 97.19 379 GLU B N 1
ATOM 6535 C CA . GLU B 1 379 ? 12.031 -25.25 12.195 1 97.19 379 GLU B CA 1
ATOM 6536 C C . GLU B 1 379 ? 12.242 -24.109 11.195 1 97.19 379 GLU B C 1
ATOM 6538 O O . GLU B 1 379 ? 11.836 -22.984 11.445 1 97.19 379 GLU B O 1
ATOM 6543 N N . ASP B 1 380 ? 12.805 -24.469 10.039 1 97.69 380 ASP B N 1
ATOM 6544 C CA . ASP B 1 380 ? 13.164 -23.422 9.078 1 97.69 380 ASP B CA 1
ATOM 6545 C C . ASP B 1 380 ? 12.133 -23.328 7.953 1 97.69 380 ASP B C 1
ATOM 6547 O O . ASP B 1 380 ? 12.273 -22.516 7.035 1 97.69 380 ASP B O 1
ATOM 6551 N N . ASP B 1 381 ? 11.125 -24.125 8.023 1 98.19 381 ASP B N 1
ATOM 6552 C CA . ASP B 1 381 ? 10.102 -24.031 6.984 1 98.19 381 ASP B CA 1
ATOM 6553 C C . ASP B 1 381 ? 9.359 -22.703 7.062 1 98.19 381 ASP B C 1
ATOM 6555 O O . ASP B 1 381 ? 8.875 -22.312 8.133 1 98.19 381 ASP B O 1
ATOM 6559 N N . PRO B 1 382 ? 9.305 -22.062 5.984 1 96.62 382 PRO B N 1
ATOM 6560 C CA . PRO B 1 382 ? 8.617 -20.766 6.012 1 96.62 382 PRO B CA 1
ATOM 6561 C C . PRO B 1 382 ? 7.125 -20.906 6.297 1 96.62 382 PRO B C 1
ATOM 6563 O O . PRO B 1 382 ? 6.496 -21.875 5.871 1 96.62 382 PRO B O 1
ATOM 6566 N N . HIS B 1 383 ? 6.543 -19.875 6.902 1 92.94 383 HIS B N 1
ATOM 6567 C CA . HIS B 1 383 ? 5.129 -19.875 7.266 1 92.94 383 HIS B CA 1
ATOM 6568 C C . HIS B 1 383 ? 4.242 -19.797 6.027 1 92.94 383 HIS B C 1
ATOM 6570 O O . HIS B 1 383 ? 3.104 -20.266 6.043 1 92.94 383 HIS B O 1
ATOM 6576 N N . TRP B 1 384 ? 4.734 -19.266 4.938 1 92.81 384 TRP B N 1
ATOM 6577 C CA . TRP B 1 384 ? 3.908 -19.094 3.746 1 92.81 384 TRP B CA 1
ATOM 6578 C C . TRP B 1 384 ? 3.705 -20.422 3.021 1 92.81 384 TRP B C 1
ATOM 6580 O O . TRP B 1 384 ? 2.969 -20.484 2.033 1 92.81 384 TRP B O 1
ATOM 6590 N N . LEU B 1 385 ? 4.328 -21.484 3.449 1 94.44 385 LEU B N 1
ATOM 6591 C CA . LEU B 1 385 ? 4.082 -22.828 2.934 1 94.44 385 LEU B CA 1
ATOM 6592 C C . LEU B 1 385 ? 3.037 -23.547 3.777 1 94.44 385 LEU B C 1
ATOM 6594 O O . LEU B 1 385 ? 3.096 -24.766 3.932 1 94.44 385 LEU B O 1
ATOM 6598 N N . TYR B 1 386 ? 2.139 -22.891 4.312 1 88.81 386 TYR B N 1
ATOM 6599 C CA . TYR B 1 386 ? 1.105 -23.422 5.191 1 88.81 386 TYR B CA 1
ATOM 6600 C C . TYR B 1 386 ? 0.259 -24.469 4.465 1 88.81 386 TYR B C 1
ATOM 6602 O O . TYR B 1 386 ? -0.384 -25.297 5.102 1 88.81 386 TYR B O 1
ATOM 6610 N N . TRP B 1 387 ? 0.276 -24.484 3.209 1 89.62 387 TRP B N 1
ATOM 6611 C CA . TRP B 1 387 ? -0.612 -25.312 2.398 1 89.62 387 TRP B CA 1
ATOM 6612 C C . TRP B 1 387 ? 0.04 -26.656 2.068 1 89.62 387 TRP B C 1
ATOM 6614 O O . TRP B 1 387 ? -0.615 -27.562 1.547 1 89.62 387 TRP B O 1
ATOM 6624 N N . MET B 1 388 ? 1.353 -26.828 2.277 1 92.81 388 MET B N 1
ATOM 6625 C CA . MET B 1 388 ? 2.049 -28.062 1.919 1 92.81 388 MET B CA 1
ATOM 6626 C C . MET B 1 388 ? 1.591 -29.219 2.795 1 92.81 388 MET B C 1
ATOM 6628 O O . MET B 1 388 ? 1.646 -29.125 4.023 1 92.81 388 MET B O 1
ATOM 6632 N N . ASN B 1 389 ? 1.132 -30.234 2.213 1 92.44 389 ASN B N 1
ATOM 6633 C CA . ASN B 1 389 ? 0.674 -31.453 2.859 1 92.44 389 ASN B CA 1
ATOM 6634 C C . ASN B 1 389 ? 0.673 -32.625 1.889 1 92.44 389 ASN B C 1
ATOM 6636 O O . ASN B 1 389 ? 1.135 -32.5 0.753 1 92.44 389 ASN B O 1
ATOM 6640 N N . GLU B 1 390 ? 0.206 -33.75 2.324 1 93.56 390 GLU B N 1
ATOM 6641 C CA . GLU B 1 390 ? 0.209 -34.969 1.507 1 93.56 390 GLU B CA 1
ATOM 6642 C C . GLU B 1 390 ? -0.686 -34.781 0.281 1 93.56 390 GLU B C 1
ATOM 6644 O O . GLU B 1 390 ? -0.389 -35.344 -0.786 1 93.56 390 GLU B O 1
ATOM 6649 N N . GLY B 1 391 ? -1.792 -34.125 0.445 1 94.19 391 GLY B N 1
ATOM 6650 C CA . GLY B 1 391 ? -2.674 -33.844 -0.68 1 94.19 391 GLY B CA 1
ATOM 6651 C C . GLY B 1 391 ? -1.986 -33.094 -1.812 1 94.19 391 GLY B C 1
ATOM 6652 O O . GLY B 1 391 ? -2.203 -33.406 -2.984 1 94.19 391 GLY B O 1
ATOM 6653 N N . GLU B 1 392 ? -1.198 -32.188 -1.421 1 95.12 392 GLU B N 1
ATOM 6654 C CA . GLU B 1 392 ? -0.432 -31.422 -2.416 1 95.12 392 GLU B CA 1
ATOM 6655 C C . GLU B 1 392 ? 0.541 -32.344 -3.158 1 95.12 392 GLU B C 1
ATOM 6657 O O . GLU B 1 392 ? 0.716 -32.219 -4.371 1 95.12 392 GLU B O 1
ATOM 6662 N N . ILE B 1 393 ? 1.184 -33.281 -2.455 1 96.31 393 ILE B N 1
ATOM 6663 C CA . ILE B 1 393 ? 2.107 -34.219 -3.076 1 96.31 393 ILE B CA 1
ATOM 6664 C C . ILE B 1 393 ? 1.361 -35.062 -4.098 1 96.31 393 ILE B C 1
ATOM 6666 O O . ILE B 1 393 ? 1.837 -35.281 -5.219 1 96.31 393 ILE B O 1
ATOM 6670 N N . HIS B 1 394 ? 0.243 -35.531 -3.727 1 96.69 394 HIS B N 1
ATOM 6671 C CA . HIS B 1 394 ? -0.564 -36.344 -4.625 1 96.69 394 HIS B CA 1
ATOM 6672 C C . HIS B 1 394 ? -1.023 -35.531 -5.84 1 96.69 394 HIS B C 1
ATOM 6674 O O . HIS B 1 394 ? -1.042 -36.031 -6.957 1 96.69 394 HIS B O 1
ATOM 6680 N N . GLY B 1 395 ? -1.436 -34.312 -5.559 1 97.38 395 GLY B N 1
ATOM 6681 C CA . GLY B 1 395 ? -1.839 -33.469 -6.664 1 97.38 395 GLY B CA 1
ATOM 6682 C C . GLY B 1 395 ? -0.739 -33.25 -7.688 1 97.38 395 GLY B C 1
ATOM 6683 O O . GLY B 1 395 ? -0.975 -33.375 -8.891 1 97.38 395 GLY B O 1
ATOM 6684 N N . GLN B 1 396 ? 0.425 -32.969 -7.207 1 97.69 396 GLN B N 1
ATOM 6685 C CA . GLN B 1 396 ? 1.565 -32.781 -8.094 1 97.69 396 GLN B CA 1
ATOM 6686 C C . GLN B 1 396 ? 1.961 -34.094 -8.773 1 97.69 396 GLN B C 1
ATOM 6688 O O . GLN B 1 396 ? 2.367 -34.094 -9.938 1 97.69 396 GLN B O 1
ATOM 6693 N N . SER B 1 397 ? 1.816 -35.219 -8.07 1 97.81 397 SER B N 1
ATOM 6694 C CA . SER B 1 397 ? 2.061 -36.5 -8.656 1 97.81 397 SER B CA 1
ATOM 6695 C C . SER B 1 397 ? 1.09 -36.781 -9.797 1 97.81 397 SER B C 1
ATOM 6697 O O . SER B 1 397 ? 1.495 -37.281 -10.867 1 97.81 397 SER B O 1
ATOM 6699 N N . GLY B 1 398 ? -0.155 -36.562 -9.516 1 98.25 398 GLY B N 1
ATOM 6700 C CA . GLY B 1 398 ? -1.146 -36.719 -10.57 1 98.25 398 GLY B CA 1
ATOM 6701 C C . GLY B 1 398 ? -0.83 -35.875 -11.805 1 98.25 398 GLY B C 1
ATOM 6702 O O . GLY B 1 398 ? -0.936 -36.375 -12.93 1 98.25 398 GLY B O 1
ATOM 6703 N N . SER B 1 399 ? -0.432 -34.688 -11.586 1 98.12 399 SER B N 1
ATOM 6704 C CA . SER B 1 399 ? -0.089 -33.812 -12.688 1 98.12 399 SER B CA 1
ATOM 6705 C C . SER B 1 399 ? 1.107 -34.344 -13.469 1 98.12 399 SER B C 1
ATOM 6707 O O . SER B 1 399 ? 1.134 -34.25 -14.703 1 98.12 399 SER B O 1
ATOM 6709 N N . ALA B 1 400 ? 2.127 -34.812 -12.797 1 98.06 400 ALA B N 1
ATOM 6710 C CA . ALA B 1 400 ? 3.295 -35.406 -13.461 1 98.06 400 ALA B CA 1
ATOM 6711 C C . ALA B 1 400 ? 2.916 -36.625 -14.289 1 98.06 400 ALA B C 1
ATOM 6713 O O . ALA B 1 400 ? 3.326 -36.75 -15.438 1 98.06 400 ALA B O 1
ATOM 6714 N N . HIS B 1 401 ? 2.104 -37.469 -13.711 1 97.94 401 HIS B N 1
ATOM 6715 C CA . HIS B 1 401 ? 1.659 -38.656 -14.414 1 97.94 401 HIS B CA 1
ATOM 6716 C C . HIS B 1 401 ? 0.825 -38.312 -15.641 1 97.94 401 HIS B C 1
ATOM 6718 O O . HIS B 1 401 ? 0.938 -38.969 -16.688 1 97.94 401 HIS B O 1
ATOM 6724 N N . LEU B 1 402 ? -0.029 -37.312 -15.438 1 97.69 402 LEU B N 1
ATOM 6725 C CA . LEU B 1 402 ? -0.842 -36.875 -16.562 1 97.69 402 LEU B CA 1
ATOM 6726 C C . LEU B 1 402 ? 0.038 -36.406 -17.719 1 97.69 402 LEU B C 1
ATOM 6728 O O . LEU B 1 402 ? -0.215 -36.719 -18.875 1 97.69 402 LEU B O 1
ATOM 6732 N N . ALA B 1 403 ? 1.052 -35.625 -17.438 1 96.62 403 ALA B N 1
ATOM 6733 C CA . ALA B 1 403 ? 1.978 -35.125 -18.438 1 96.62 403 ALA B CA 1
ATOM 6734 C C . ALA B 1 403 ? 2.729 -36.281 -19.125 1 96.62 403 ALA B C 1
ATOM 6736 O O . ALA B 1 403 ? 3.043 -36.188 -20.312 1 96.62 403 ALA B O 1
ATOM 6737 N N . LEU B 1 404 ? 2.969 -37.375 -18.391 1 96.81 404 LEU B N 1
ATOM 6738 C CA . LEU B 1 404 ? 3.736 -38.5 -18.891 1 96.81 404 LEU B CA 1
ATOM 6739 C C . LEU B 1 404 ? 2.828 -39.5 -19.594 1 96.81 404 LEU B C 1
ATOM 6741 O O . LEU B 1 404 ? 3.303 -40.5 -20.156 1 96.81 404 LEU B O 1
ATOM 6745 N N . GLY B 1 405 ? 1.499 -39.281 -19.531 1 95.88 405 GLY B N 1
ATOM 6746 C CA . GLY B 1 405 ? 0.543 -40.156 -20.203 1 95.88 405 GLY B CA 1
ATOM 6747 C C . GLY B 1 405 ? 0.137 -41.344 -19.359 1 95.88 405 GLY B C 1
ATOM 6748 O O . GLY B 1 405 ? -0.536 -42.25 -19.859 1 95.88 405 GLY B O 1
ATOM 6749 N N . ASN B 1 406 ? 0.597 -41.375 -18.172 1 96.38 406 ASN B N 1
ATOM 6750 C CA . ASN B 1 406 ? 0.184 -42.438 -17.266 1 96.38 406 ASN B CA 1
ATOM 6751 C C . ASN B 1 406 ? -1.177 -42.125 -16.641 1 96.38 406 ASN B C 1
ATOM 6753 O O . ASN B 1 406 ? -1.27 -41.844 -15.438 1 96.38 406 ASN B O 1
ATOM 6757 N N . THR B 1 407 ? -2.221 -42.281 -17.375 1 95.69 407 THR B N 1
ATOM 6758 C CA . THR B 1 407 ? -3.549 -41.781 -17.031 1 95.69 407 THR B CA 1
ATOM 6759 C C . THR B 1 407 ? -4.105 -42.5 -15.812 1 95.69 407 THR B C 1
ATOM 6761 O O . THR B 1 407 ? -4.75 -41.906 -14.961 1 95.69 407 THR B O 1
ATOM 6764 N N . ALA B 1 408 ? -3.916 -43.812 -15.703 1 95.69 408 ALA B N 1
ATOM 6765 C CA . ALA B 1 408 ? -4.426 -44.594 -14.562 1 95.69 408 ALA B CA 1
ATOM 6766 C C . ALA B 1 408 ? -3.818 -44.094 -13.258 1 95.69 408 ALA B C 1
ATOM 6768 O O . ALA B 1 408 ? -4.531 -43.875 -12.266 1 95.69 408 ALA B O 1
ATOM 6769 N N . ARG B 1 409 ? -2.533 -43.906 -13.289 1 96.56 409 ARG B N 1
ATOM 6770 C CA . ARG B 1 409 ? -1.846 -43.406 -12.102 1 96.56 409 ARG B CA 1
ATOM 6771 C C . ARG B 1 409 ? -2.26 -41.969 -11.797 1 96.56 409 ARG B C 1
ATOM 6773 O O . ARG B 1 409 ? -2.35 -41.594 -10.625 1 96.56 409 ARG B O 1
ATOM 6780 N N . ALA B 1 410 ? -2.42 -41.188 -12.797 1 98.25 410 ALA B N 1
ATOM 6781 C CA . ALA B 1 410 ? -2.891 -39.812 -12.617 1 98.25 410 ALA B CA 1
ATOM 6782 C C . ALA B 1 410 ? -4.246 -39.781 -11.922 1 98.25 410 ALA B C 1
ATOM 6784 O O . ALA B 1 410 ? -4.441 -39.062 -10.953 1 98.25 410 ALA B O 1
ATOM 6785 N N . VAL B 1 411 ? -5.215 -40.594 -12.375 1 97.5 411 VAL B N 1
ATOM 6786 C CA . VAL B 1 411 ? -6.555 -40.688 -11.797 1 97.5 411 VAL B CA 1
ATOM 6787 C C . VAL B 1 411 ? -6.457 -41.031 -10.32 1 97.5 411 VAL B C 1
ATOM 6789 O O . VAL B 1 411 ? -7.109 -40.438 -9.477 1 97.5 411 VAL B O 1
ATOM 679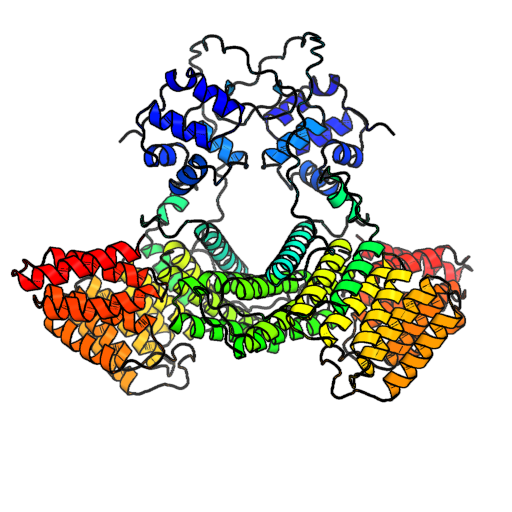2 N N . GLU B 1 412 ? -5.633 -42.031 -10.062 1 97 412 GLU B N 1
ATOM 6793 C CA . GLU B 1 412 ? -5.461 -42.469 -8.688 1 97 412 GLU B CA 1
ATOM 6794 C C . GLU B 1 412 ? -4.887 -41.375 -7.812 1 97 412 GLU B C 1
ATOM 6796 O O . GLU B 1 412 ? -5.395 -41.094 -6.723 1 97 412 GLU B O 1
ATOM 6801 N N . SER B 1 413 ? -3.863 -40.75 -8.242 1 97.88 413 SER B N 1
ATOM 6802 C CA . SER B 1 413 ? -3.18 -39.688 -7.492 1 97.88 413 SER B CA 1
ATOM 6803 C C . SER B 1 413 ? -4.098 -38.5 -7.254 1 97.88 413 SER B C 1
ATOM 6805 O O . SER B 1 413 ? -4.145 -37.969 -6.145 1 97.88 413 SER B O 1
ATOM 6807 N N . PHE B 1 414 ? -4.805 -38.031 -8.25 1 97.75 414 PHE B N 1
ATOM 6808 C CA . PHE B 1 414 ? -5.73 -36.938 -8.07 1 97.75 414 PHE B CA 1
ATOM 6809 C C . PHE B 1 414 ? -6.84 -37.312 -7.098 1 97.75 414 PHE B C 1
ATOM 6811 O O . PHE B 1 414 ? -7.324 -36.438 -6.344 1 97.75 414 PHE B O 1
ATOM 6818 N N . GLY B 1 415 ? -7.305 -38.562 -7.18 1 95.75 415 GLY B N 1
ATOM 6819 C CA . GLY B 1 415 ? -8.281 -39.031 -6.207 1 95.75 415 GLY B CA 1
ATOM 6820 C C . GLY B 1 415 ? -7.832 -38.812 -4.77 1 95.75 415 GLY B C 1
ATOM 6821 O O . GLY B 1 415 ? -8.602 -38.344 -3.934 1 95.75 415 GLY B O 1
ATOM 6822 N N . HIS B 1 416 ? -6.617 -39.188 -4.52 1 95.56 416 HIS B N 1
ATOM 6823 C CA . HIS B 1 416 ? -6.043 -39 -3.193 1 95.56 416 HIS B CA 1
ATOM 6824 C C . HIS B 1 416 ? -5.941 -37.531 -2.848 1 95.56 416 HIS B C 1
ATOM 6826 O O . HIS B 1 416 ? -6.227 -37.125 -1.718 1 95.56 416 HIS B O 1
ATOM 6832 N N . ALA B 1 417 ? -5.52 -36.688 -3.777 1 96.12 417 ALA B N 1
ATOM 6833 C CA . ALA B 1 417 ? -5.359 -35.25 -3.564 1 96.12 417 ALA B CA 1
ATOM 6834 C C . ALA B 1 417 ? -6.695 -34.594 -3.207 1 96.12 417 ALA B C 1
ATOM 6836 O O . ALA B 1 417 ? -6.773 -33.812 -2.268 1 96.12 417 ALA B O 1
ATOM 6837 N N . ILE B 1 418 ? -7.738 -34.906 -3.92 1 94.44 418 ILE B N 1
ATOM 6838 C CA . ILE B 1 418 ? -9.07 -34.312 -3.754 1 94.44 418 ILE B CA 1
ATOM 6839 C C . ILE B 1 418 ? -9.641 -34.719 -2.395 1 94.44 418 ILE B C 1
ATOM 6841 O O . ILE B 1 418 ? -10.258 -33.906 -1.711 1 94.44 418 ILE B O 1
ATOM 6845 N N . ARG B 1 419 ? -9.359 -35.906 -1.934 1 91.19 419 ARG B N 1
ATOM 6846 C CA . ARG B 1 419 ? -9.859 -36.406 -0.65 1 91.19 419 ARG B CA 1
ATOM 6847 C C . ARG B 1 419 ? -9.133 -35.719 0.509 1 91.19 419 ARG B C 1
ATOM 6849 O O . ARG B 1 419 ? -9.711 -35.531 1.577 1 91.19 419 ARG B O 1
ATOM 6856 N N . ALA B 1 420 ? -7.934 -35.375 0.263 1 88 420 ALA B N 1
ATOM 6857 C CA . ALA B 1 420 ? -7.098 -34.812 1.319 1 88 420 ALA B CA 1
ATOM 6858 C C . ALA B 1 420 ? -7.312 -33.281 1.442 1 88 420 ALA B C 1
ATOM 6860 O O . ALA B 1 420 ? -6.828 -32.656 2.387 1 88 420 ALA B O 1
ATOM 6861 N N . GLU B 1 421 ? -7.965 -32.75 0.574 1 77.25 421 GLU B N 1
ATOM 6862 C CA . GLU B 1 421 ? -8.023 -31.281 0.515 1 77.25 421 GLU B CA 1
ATOM 6863 C C . GLU B 1 421 ? -8.812 -30.719 1.693 1 77.25 421 GLU B C 1
ATOM 6865 O O . GLU B 1 421 ? -9.812 -31.297 2.119 1 77.25 421 GLU B O 1
ATOM 6870 N N . ARG B 1 422 ? -8.242 -29.641 2.031 1 70.56 422 ARG B N 1
ATOM 6871 C CA . ARG B 1 422 ? -8.766 -28.938 3.195 1 70.56 422 ARG B CA 1
ATOM 6872 C C . ARG B 1 422 ? -9.844 -27.938 2.791 1 70.56 422 ARG B C 1
ATOM 6874 O O . ARG B 1 422 ? -9.844 -27.438 1.663 1 70.56 422 ARG B O 1
ATOM 6881 N N . ALA B 1 423 ? -10.5 -27.688 3.885 1 71.69 423 ALA B N 1
ATOM 6882 C CA . ALA B 1 423 ? -11.578 -26.719 3.744 1 71.69 423 ALA B CA 1
ATOM 6883 C C . ALA B 1 423 ? -11.023 -25.328 3.428 1 71.69 423 ALA B C 1
ATOM 6885 O O . ALA B 1 423 ? -10 -24.922 3.98 1 71.69 423 ALA B O 1
ATOM 6886 N N . GLY B 1 424 ? -11.539 -24.703 2.375 1 76.62 424 GLY B N 1
ATOM 6887 C CA . GLY B 1 424 ? -11.227 -23.312 2.072 1 76.62 424 GLY B CA 1
ATOM 6888 C C . GLY B 1 424 ? -10.297 -23.156 0.885 1 76.62 424 GLY B C 1
ATOM 6889 O O . GLY B 1 424 ? -10.156 -22.047 0.343 1 76.62 424 GLY B O 1
ATOM 6890 N N . GLU B 1 425 ? -9.641 -24.219 0.48 1 87.19 425 GLU B N 1
ATOM 6891 C CA . GLU B 1 425 ? -8.719 -24.141 -0.648 1 87.19 425 GLU B CA 1
ATOM 6892 C C . GLU B 1 425 ? -9.445 -24.375 -1.971 1 87.19 425 GLU B C 1
ATOM 6894 O O . GLU B 1 425 ? -9.102 -25.312 -2.705 1 87.19 425 GLU B O 1
ATOM 6899 N N . ARG B 1 426 ? -10.305 -23.438 -2.283 1 87.81 426 ARG B N 1
ATOM 6900 C CA . ARG B 1 426 ? -11.211 -23.641 -3.408 1 87.81 426 ARG B CA 1
ATOM 6901 C C . ARG B 1 426 ? -10.453 -23.641 -4.73 1 87.81 426 ARG B C 1
ATOM 6903 O O . ARG B 1 426 ? -10.742 -24.438 -5.621 1 87.81 426 ARG B O 1
ATOM 6910 N N . ARG B 1 427 ? -9.531 -22.75 -4.828 1 89.75 427 ARG B N 1
ATOM 6911 C CA . ARG B 1 427 ? -8.789 -22.656 -6.082 1 89.75 427 ARG B CA 1
ATOM 6912 C C . ARG B 1 427 ? -8 -23.938 -6.344 1 89.75 427 ARG B C 1
ATOM 6914 O O . ARG B 1 427 ? -8.078 -24.5 -7.438 1 89.75 427 ARG B O 1
ATOM 6921 N N . THR B 1 428 ? -7.199 -24.391 -5.375 1 91.94 428 THR B N 1
ATOM 6922 C CA . THR B 1 428 ? -6.41 -25.609 -5.523 1 91.94 428 THR B CA 1
ATOM 6923 C C . THR B 1 428 ? -7.309 -26.812 -5.785 1 91.94 428 THR B C 1
ATOM 6925 O O . THR B 1 428 ? -6.988 -27.656 -6.617 1 91.94 428 THR B O 1
ATOM 6928 N N . HIS B 1 429 ? -8.445 -26.828 -5.133 1 93.38 429 HIS B N 1
ATOM 6929 C CA . HIS B 1 429 ? -9.414 -27.891 -5.355 1 93.38 429 HIS B CA 1
ATOM 6930 C C . HIS B 1 429 ? -9.906 -27.906 -6.801 1 93.38 429 HIS B C 1
ATOM 6932 O O . HIS B 1 429 ? -9.977 -28.953 -7.43 1 93.38 429 HIS B O 1
ATOM 6938 N N . GLY B 1 430 ? -10.234 -26.734 -7.301 1 94.69 430 GLY B N 1
ATOM 6939 C CA . GLY B 1 430 ? -10.664 -26.625 -8.688 1 94.69 430 GLY B CA 1
ATOM 6940 C C . GLY B 1 430 ? -9.602 -27.078 -9.672 1 94.69 430 GLY B C 1
ATOM 6941 O O . GLY B 1 430 ? -9.914 -27.719 -10.672 1 94.69 430 GLY B O 1
ATOM 6942 N N . LEU B 1 431 ? -8.406 -26.766 -9.359 1 95.06 431 LEU B N 1
ATOM 6943 C CA . LEU B 1 431 ? -7.297 -27.141 -10.227 1 95.06 431 LEU B CA 1
ATOM 6944 C C . LEU B 1 431 ? -7.117 -28.656 -10.266 1 95.06 431 LEU B C 1
ATOM 6946 O O . LEU B 1 431 ? -6.965 -29.234 -11.344 1 95.06 431 LEU B O 1
ATOM 6950 N N . PHE B 1 432 ? -7.152 -29.297 -9.117 1 96.44 432 PHE B N 1
ATOM 6951 C CA . PHE B 1 432 ? -6.992 -30.75 -9.07 1 96.44 432 PHE B CA 1
ATOM 6952 C C . PHE B 1 432 ? -8.172 -31.438 -9.734 1 96.44 432 PHE B C 1
ATOM 6954 O O . PHE B 1 432 ? -7.996 -32.438 -10.453 1 96.44 432 PHE B O 1
ATOM 6961 N N . LEU B 1 433 ? -9.391 -30.891 -9.523 1 97.25 433 LEU B N 1
ATOM 6962 C CA . LEU B 1 433 ? -10.57 -31.469 -10.156 1 97.25 433 LEU B CA 1
ATOM 6963 C C . LEU B 1 433 ? -10.469 -31.375 -11.68 1 97.25 433 LEU B C 1
ATOM 6965 O O . LEU B 1 433 ? -10.773 -32.344 -12.383 1 97.25 433 LEU B O 1
ATOM 6969 N N . SER B 1 434 ? -10.086 -30.219 -12.125 1 97.94 434 SER B N 1
ATOM 6970 C CA . SER B 1 434 ? -10 -30.031 -13.57 1 97.94 434 SER B CA 1
ATOM 6971 C C . SER B 1 434 ? -8.992 -30.984 -14.203 1 97.94 434 SER B C 1
ATOM 6973 O O . SER B 1 434 ? -9.266 -31.578 -15.25 1 97.94 434 SER B O 1
ATOM 6975 N N . ARG B 1 435 ? -7.91 -31.188 -13.609 1 97.56 435 ARG B N 1
ATOM 6976 C CA . ARG B 1 435 ? -6.883 -32.094 -14.125 1 97.56 435 ARG B CA 1
ATOM 6977 C C . ARG B 1 435 ? -7.289 -33.531 -13.961 1 97.56 435 ARG B C 1
ATOM 6979 O O . ARG B 1 435 ? -6.98 -34.375 -14.812 1 97.56 435 ARG B O 1
ATOM 6986 N N . ALA B 1 436 ? -7.949 -33.844 -12.852 1 98.06 436 ALA B N 1
ATOM 6987 C CA . ALA B 1 436 ? -8.508 -35.188 -12.688 1 98.06 436 ALA B CA 1
ATOM 6988 C C . ALA B 1 436 ? -9.484 -35.531 -13.812 1 98.06 436 ALA B C 1
ATOM 6990 O O . ALA B 1 436 ? -9.477 -36.625 -14.336 1 98.06 436 ALA B O 1
ATOM 6991 N N . ALA B 1 437 ? -10.32 -34.562 -14.125 1 98.12 437 ALA B N 1
ATOM 6992 C CA . ALA B 1 437 ? -11.273 -34.75 -15.219 1 98.12 437 ALA B CA 1
ATOM 6993 C C . ALA B 1 437 ? -10.555 -35.031 -16.531 1 98.12 437 ALA B C 1
ATOM 6995 O O . ALA B 1 437 ? -10.992 -35.906 -17.312 1 98.12 437 ALA B O 1
ATOM 6996 N N . GLN B 1 438 ? -9.492 -34.312 -16.75 1 97.69 438 GLN B N 1
ATOM 6997 C CA . GLN B 1 438 ? -8.672 -34.594 -17.922 1 97.69 438 GLN B CA 1
ATOM 6998 C C . GLN B 1 438 ? -8.156 -36.031 -17.922 1 97.69 438 GLN B C 1
ATOM 7000 O O . GLN B 1 438 ? -8.188 -36.688 -18.953 1 97.69 438 GLN B O 1
ATOM 7005 N N . ALA B 1 439 ? -7.637 -36.438 -16.797 1 97.62 439 ALA B N 1
ATOM 7006 C CA . ALA B 1 439 ? -7.105 -37.812 -16.672 1 97.62 439 ALA B CA 1
ATOM 7007 C C . ALA B 1 439 ? -8.188 -38.844 -16.969 1 97.62 439 ALA B C 1
ATOM 7009 O O . ALA B 1 439 ? -7.934 -39.812 -17.688 1 97.62 439 ALA B O 1
ATOM 7010 N N . HIS B 1 440 ? -9.383 -38.656 -16.469 1 96.94 440 HIS B N 1
ATOM 7011 C CA . HIS B 1 440 ? -10.5 -39.531 -16.75 1 96.94 440 HIS B CA 1
ATOM 7012 C C . HIS B 1 440 ? -10.82 -39.594 -18.234 1 96.94 440 HIS B C 1
ATOM 7014 O O . HIS B 1 440 ? -11.039 -40.656 -18.797 1 96.94 440 HIS B O 1
ATOM 7020 N N . ALA B 1 441 ? -10.898 -38.406 -18.812 1 95.94 441 ALA B N 1
ATOM 7021 C CA . ALA B 1 441 ? -11.211 -38.344 -20.234 1 95.94 441 ALA B CA 1
ATOM 7022 C C . ALA B 1 441 ? -10.18 -39.094 -21.062 1 95.94 441 ALA B C 1
ATOM 7024 O O . ALA B 1 441 ? -10.547 -39.875 -21.953 1 95.94 441 ALA B O 1
ATOM 7025 N N . ARG B 1 442 ? -8.945 -38.938 -20.766 1 94.88 442 ARG B N 1
ATOM 7026 C CA . ARG B 1 442 ? -7.863 -39.562 -21.516 1 94.88 442 ARG B CA 1
ATOM 7027 C C . ARG B 1 442 ? -7.809 -41.062 -21.234 1 94.88 442 ARG B C 1
ATOM 7029 O O . ARG B 1 442 ? -7.324 -41.844 -22.062 1 94.88 442 ARG B O 1
ATOM 7036 N N . ALA B 1 443 ? -8.281 -41.438 -20.062 1 93.69 443 ALA B N 1
ATOM 7037 C CA . ALA B 1 443 ? -8.367 -42.875 -19.719 1 93.69 443 ALA B CA 1
ATOM 7038 C C . ALA B 1 443 ? -9.578 -43.531 -20.375 1 93.69 443 ALA B C 1
ATOM 7040 O O . ALA B 1 443 ? -9.75 -44.75 -20.297 1 93.69 443 ALA B O 1
ATOM 7041 N N . GLY B 1 444 ? -10.453 -42.656 -20.984 1 90.5 444 GLY B N 1
ATOM 7042 C CA . GLY B 1 444 ? -11.617 -43.188 -21.703 1 90.5 444 GLY B CA 1
ATOM 7043 C C . GLY B 1 444 ? -12.867 -43.219 -20.844 1 90.5 444 GLY B C 1
ATOM 7044 O O . GLY B 1 444 ? -13.906 -43.719 -21.297 1 90.5 444 GLY B O 1
ATOM 7045 N N . ASP B 1 445 ? -12.789 -42.844 -19.672 1 92.94 445 ASP B N 1
ATOM 7046 C CA . ASP B 1 445 ? -13.953 -42.781 -18.797 1 92.94 445 ASP B CA 1
ATOM 7047 C C . ASP B 1 445 ? -14.648 -41.438 -18.875 1 92.94 445 ASP B C 1
ATOM 7049 O O . ASP B 1 445 ? -14.516 -40.594 -17.969 1 92.94 445 ASP B O 1
ATOM 7053 N N . LEU B 1 446 ? -15.477 -41.219 -19.812 1 92.75 446 LEU B N 1
ATOM 7054 C CA . LEU B 1 446 ? -16.094 -39.938 -20.125 1 92.75 446 LEU B CA 1
ATOM 7055 C C . LEU B 1 446 ? -17.109 -39.562 -19.047 1 92.75 446 LEU B C 1
ATOM 7057 O O . LEU B 1 446 ? -17.297 -38.375 -18.75 1 92.75 446 LEU B O 1
ATOM 7061 N N . ASP B 1 447 ? -17.75 -40.562 -18.484 1 93.25 447 ASP B N 1
ATOM 7062 C CA . ASP B 1 447 ? -18.734 -40.281 -17.438 1 93.25 447 ASP B CA 1
ATOM 7063 C C . ASP B 1 447 ? -18.062 -39.656 -16.219 1 93.25 447 ASP B C 1
ATOM 7065 O O . ASP B 1 447 ? -18.516 -38.625 -15.703 1 93.25 447 ASP B O 1
ATOM 7069 N N . ALA B 1 448 ? -16.984 -40.281 -15.805 1 95.31 448 ALA B N 1
ATOM 7070 C CA . ALA B 1 448 ? -16.25 -39.75 -14.664 1 95.31 448 ALA B CA 1
ATOM 7071 C C . ALA B 1 448 ? -15.641 -38.375 -15.008 1 95.31 448 ALA B C 1
ATOM 7073 O O . ALA B 1 448 ? -15.578 -37.5 -14.156 1 95.31 448 ALA B O 1
ATOM 7074 N N . ALA B 1 449 ? -15.164 -38.25 -16.219 1 96.81 449 ALA B N 1
ATOM 7075 C CA . ALA B 1 449 ? -14.609 -37 -16.672 1 96.81 449 ALA B CA 1
ATOM 7076 C C . ALA B 1 449 ? -15.641 -35.875 -16.594 1 96.81 449 ALA B C 1
ATOM 7078 O O . ALA B 1 449 ? -15.344 -34.781 -16.094 1 96.81 449 ALA B O 1
ATOM 7079 N N . CYS B 1 450 ? -16.875 -36.156 -17.047 1 95.44 450 CYS B N 1
ATOM 7080 C CA . CYS B 1 450 ? -17.938 -35.156 -17.047 1 95.44 450 CYS B CA 1
ATOM 7081 C C . CYS B 1 450 ? -18.375 -34.812 -15.633 1 95.44 450 CYS B C 1
ATOM 7083 O O . CYS B 1 450 ? -18.547 -33.625 -15.305 1 95.44 450 CYS B O 1
ATOM 7085 N N . ALA B 1 451 ? -18.516 -35.812 -14.797 1 96.31 451 ALA B N 1
ATOM 7086 C CA . ALA B 1 451 ? -18.938 -35.594 -13.422 1 96.31 451 ALA B CA 1
ATOM 7087 C C . ALA B 1 451 ? -17.922 -34.719 -12.68 1 96.31 451 ALA B C 1
ATOM 7089 O O . ALA B 1 451 ? -18.281 -33.75 -12.031 1 96.31 451 ALA B O 1
ATOM 7090 N N . THR B 1 452 ? -16.641 -35.094 -12.734 1 97.19 452 THR B N 1
ATOM 7091 C CA . THR B 1 452 ? -15.555 -34.375 -12.086 1 97.19 452 THR B CA 1
ATOM 7092 C C . THR B 1 452 ? -15.383 -33 -12.719 1 97.19 452 THR B C 1
ATOM 7094 O O . THR B 1 452 ? -15.133 -32 -12.016 1 97.19 452 THR B O 1
ATOM 7097 N N . GLY B 1 453 ? -15.492 -32.906 -14.008 1 97.62 453 GLY B N 1
ATOM 7098 C CA . GLY B 1 453 ? -15.391 -31.656 -14.719 1 97.62 453 GLY B CA 1
ATOM 7099 C C . GLY B 1 453 ? -16.469 -30.656 -14.328 1 97.62 453 GLY B C 1
ATOM 7100 O O . GLY B 1 453 ? -16.203 -29.453 -14.25 1 97.62 453 GLY B O 1
ATOM 7101 N N . GLU B 1 454 ? -17.703 -31.141 -14.094 1 96.81 454 GLU B N 1
ATOM 7102 C CA . GLU B 1 454 ? -18.797 -30.266 -13.68 1 96.81 454 GLU B CA 1
ATOM 7103 C C . GLU B 1 454 ? -18.5 -29.609 -12.336 1 96.81 454 GLU B C 1
ATOM 7105 O O . GLU B 1 454 ? -18.844 -28.438 -12.133 1 96.81 454 GLU B O 1
ATOM 7110 N N . GLU B 1 455 ? -17.906 -30.406 -11.508 1 96.25 455 GLU B N 1
ATOM 7111 C CA . GLU B 1 455 ? -17.531 -29.828 -10.219 1 96.25 455 GLU B CA 1
ATOM 7112 C C . GLU B 1 455 ? -16.484 -28.734 -10.391 1 96.25 455 GLU B C 1
ATOM 7114 O O . GLU B 1 455 ? -16.547 -27.688 -9.734 1 96.25 455 GLU B O 1
ATOM 7119 N N . ALA B 1 456 ? -15.484 -28.984 -11.219 1 97.19 456 ALA B N 1
ATOM 7120 C CA . ALA B 1 456 ? -14.438 -27.984 -11.477 1 97.19 456 ALA B CA 1
ATOM 7121 C C . ALA B 1 456 ? -15.023 -26.719 -12.086 1 97.19 456 ALA B C 1
ATOM 7123 O O . ALA B 1 456 ? -14.625 -25.609 -11.719 1 97.19 456 ALA B O 1
ATOM 7124 N N . VAL B 1 457 ? -16.016 -26.844 -13 1 96.81 457 VAL B N 1
ATOM 7125 C CA . VAL B 1 457 ? -16.641 -25.703 -13.656 1 96.81 457 VAL B CA 1
ATOM 7126 C C . VAL B 1 457 ? -17.406 -24.875 -12.633 1 96.81 457 VAL B C 1
ATOM 7128 O O . VAL B 1 457 ? -17.406 -23.641 -12.68 1 96.81 457 VAL B O 1
ATOM 7131 N N . SER B 1 458 ? -18.078 -25.547 -11.719 1 94.88 458 SER B N 1
ATOM 7132 C CA . SER B 1 458 ? -18.812 -24.859 -10.672 1 94.88 458 SER B CA 1
ATOM 7133 C C . SER B 1 458 ? -17.891 -23.969 -9.836 1 94.88 458 SER B C 1
ATOM 7135 O O . SER B 1 458 ? -18.266 -22.875 -9.43 1 94.88 458 SER B O 1
ATOM 7137 N N . ILE B 1 459 ? -16.703 -24.453 -9.578 1 93 459 ILE B N 1
ATOM 7138 C CA . ILE B 1 459 ? -15.711 -23.688 -8.836 1 93 459 ILE B CA 1
ATOM 7139 C C . ILE B 1 459 ? -15.203 -22.531 -9.688 1 93 459 ILE B C 1
ATOM 7141 O O . ILE B 1 459 ? -15.078 -21.406 -9.203 1 93 459 ILE B O 1
ATOM 7145 N N . ALA B 1 460 ? -14.984 -22.781 -10.961 1 93.75 460 ALA B N 1
ATOM 7146 C CA . ALA B 1 460 ? -14.445 -21.781 -11.875 1 93.75 460 ALA B CA 1
ATOM 7147 C C . ALA B 1 460 ? -15.406 -20.609 -12.055 1 93.75 460 ALA B C 1
ATOM 7149 O O . ALA B 1 460 ? -15 -19.516 -12.43 1 93.75 460 ALA B O 1
ATOM 7150 N N . GLU B 1 461 ? -16.672 -20.766 -11.758 1 90.44 461 GLU B N 1
ATOM 7151 C CA . GLU B 1 461 ? -17.672 -19.703 -11.859 1 90.44 461 GLU B CA 1
ATOM 7152 C C . GLU B 1 461 ? -17.516 -18.672 -10.75 1 90.44 461 GLU B C 1
ATOM 7154 O O . GLU B 1 461 ? -17.953 -17.531 -10.891 1 90.44 461 GLU B O 1
ATOM 7159 N N . THR B 1 462 ? -16.781 -19.078 -9.711 1 86.06 462 THR B N 1
ATOM 7160 C CA . THR B 1 462 ? -16.719 -18.172 -8.57 1 86.06 462 THR B CA 1
ATOM 7161 C C . THR B 1 462 ? -15.273 -17.844 -8.219 1 86.06 462 THR B C 1
ATOM 7163 O O . THR B 1 462 ? -15.008 -17 -7.363 1 86.06 462 THR B O 1
ATOM 7166 N N . VAL B 1 463 ? -14.352 -18.562 -8.797 1 88.31 463 VAL B N 1
ATOM 7167 C CA . VAL B 1 463 ? -12.93 -18.344 -8.539 1 88.31 463 VAL B CA 1
ATOM 7168 C C . VAL B 1 463 ? -12.25 -17.781 -9.781 1 88.31 463 VAL B C 1
ATOM 7170 O O . VAL B 1 463 ? -12.406 -18.312 -10.883 1 88.31 463 VAL B O 1
ATOM 7173 N N . GLN B 1 464 ? -11.586 -16.703 -9.586 1 88.31 464 GLN B N 1
ATOM 7174 C CA . GLN B 1 464 ? -10.898 -16.078 -10.711 1 88.31 464 GLN B CA 1
ATOM 7175 C C . GLN B 1 464 ? -9.484 -16.641 -10.875 1 88.31 464 GLN B C 1
ATOM 7177 O O . GLN B 1 464 ? -8.547 -16.156 -10.234 1 88.31 464 GLN B O 1
ATOM 7182 N N . SER B 1 465 ? -9.312 -17.547 -11.75 1 91.44 465 SER B N 1
ATOM 7183 C CA . SER B 1 465 ? -8.047 -18.203 -12.062 1 91.44 465 SER B CA 1
ATOM 7184 C C . SER B 1 465 ? -7.949 -18.547 -13.547 1 91.44 465 SER B C 1
ATOM 7186 O O . SER B 1 465 ? -8.703 -19.375 -14.047 1 91.44 465 SER B O 1
ATOM 7188 N N . ALA B 1 466 ? -7.07 -17.891 -14.211 1 91.19 466 ALA B N 1
ATOM 7189 C CA . ALA B 1 466 ? -6.844 -18.188 -15.625 1 91.19 466 ALA B CA 1
ATOM 7190 C C . ALA B 1 466 ? -6.312 -19.609 -15.812 1 91.19 466 ALA B C 1
ATOM 7192 O O . ALA B 1 466 ? -6.637 -20.266 -16.812 1 91.19 466 ALA B O 1
ATOM 7193 N N . ARG B 1 467 ? -5.5 -20.078 -14.898 1 91.75 467 ARG B N 1
ATOM 7194 C CA . ARG B 1 467 ? -4.957 -21.438 -14.953 1 91.75 467 ARG B CA 1
ATOM 7195 C C . ARG B 1 467 ? -6.066 -22.469 -14.914 1 91.75 467 ARG B C 1
ATOM 7197 O O . ARG B 1 467 ? -6.039 -23.453 -15.656 1 91.75 467 ARG B O 1
ATOM 7204 N N . LEU B 1 468 ? -7.012 -22.25 -14.016 1 94.5 468 LEU B N 1
ATOM 7205 C CA . LEU B 1 468 ? -8.148 -23.156 -13.922 1 94.5 468 LEU B CA 1
ATOM 7206 C C . LEU B 1 468 ? -8.938 -23.172 -15.234 1 94.5 468 LEU B C 1
ATOM 7208 O O . LEU B 1 468 ? -9.312 -24.25 -15.719 1 94.5 468 LEU B O 1
ATOM 7212 N N . ARG B 1 469 ? -9.133 -22.062 -15.797 1 94 469 ARG B N 1
ATOM 7213 C CA . ARG B 1 469 ? -9.859 -21.969 -17.062 1 94 469 ARG B CA 1
ATOM 7214 C C . ARG B 1 469 ? -9.086 -22.656 -18.188 1 94 469 ARG B C 1
ATOM 7216 O O . ARG B 1 469 ? -9.672 -23.312 -19.047 1 94 469 ARG B O 1
ATOM 7223 N N . ASP B 1 470 ? -7.836 -22.531 -18.156 1 93.69 470 ASP B N 1
ATOM 7224 C CA . ASP B 1 470 ? -6.996 -23.188 -19.156 1 93.69 470 ASP B CA 1
ATOM 7225 C C . ASP B 1 470 ? -7.121 -24.719 -19.031 1 93.69 470 ASP B C 1
ATOM 7227 O O . ASP B 1 470 ? -7.227 -25.406 -20.047 1 93.69 470 ASP B O 1
ATOM 7231 N N . HIS B 1 471 ? -7.043 -25.219 -17.781 1 95.31 471 HIS B N 1
ATOM 7232 C CA . HIS B 1 471 ? -7.215 -26.656 -17.562 1 95.31 471 HIS B CA 1
ATOM 7233 C C . HIS B 1 471 ? -8.562 -27.141 -18.109 1 95.31 471 HIS B C 1
ATOM 7235 O O . HIS B 1 471 ? -8.648 -28.219 -18.688 1 95.31 471 HIS B O 1
ATOM 7241 N N . LEU B 1 472 ? -9.57 -26.297 -17.906 1 96.88 472 LEU B N 1
ATOM 7242 C CA . LEU B 1 472 ? -10.906 -26.672 -18.359 1 96.88 472 LEU B CA 1
ATOM 7243 C C . LEU B 1 472 ? -10.992 -26.641 -19.875 1 96.88 472 LEU B C 1
ATOM 7245 O O . LEU B 1 472 ? -11.68 -27.469 -20.484 1 96.88 472 LEU B O 1
ATOM 7249 N N . ARG B 1 473 ? -10.32 -25.75 -20.453 1 95.25 473 ARG B N 1
ATOM 7250 C CA . ARG B 1 473 ? -10.25 -25.734 -21.922 1 95.25 473 ARG B CA 1
ATOM 7251 C C . ARG B 1 473 ? -9.57 -27 -22.438 1 95.25 473 ARG B C 1
ATOM 7253 O O . ARG B 1 473 ? -10.031 -27.594 -23.422 1 95.25 473 ARG B O 1
ATOM 7260 N N . ASP B 1 474 ? -8.508 -27.359 -21.812 1 95.06 474 ASP B N 1
ATOM 7261 C CA . ASP B 1 474 ? -7.832 -28.609 -22.172 1 95.06 474 ASP B CA 1
ATOM 7262 C C . ASP B 1 474 ? -8.758 -29.797 -22.016 1 95.06 474 ASP B C 1
ATOM 7264 O O . ASP B 1 474 ? -8.742 -30.734 -22.828 1 95.06 474 ASP B O 1
ATOM 7268 N N . LEU B 1 475 ? -9.523 -29.781 -20.938 1 96.44 475 LEU B N 1
ATOM 7269 C CA . LEU B 1 475 ? -10.5 -30.828 -20.719 1 96.44 475 LEU B CA 1
ATOM 7270 C C . LEU B 1 475 ? -11.5 -30.891 -21.875 1 96.44 475 LEU B C 1
ATOM 7272 O O . LEU B 1 475 ? -11.844 -31.984 -22.344 1 96.44 475 LEU B O 1
ATOM 7276 N N . SER B 1 476 ? -11.953 -29.734 -22.266 1 95.25 476 SER B N 1
ATOM 7277 C CA . SER B 1 476 ? -12.891 -29.672 -23.375 1 95.25 476 SER B CA 1
ATOM 7278 C C . SER B 1 476 ? -12.297 -30.312 -24.625 1 95.25 476 SER B C 1
ATOM 7280 O O . SER B 1 476 ? -12.992 -31.047 -25.344 1 95.25 476 SER B O 1
ATOM 7282 N N . ALA B 1 477 ? -11.094 -30.094 -24.891 1 94.44 477 ALA B N 1
ATOM 7283 C CA . ALA B 1 477 ? -10.406 -30.703 -26.031 1 94.44 477 ALA B CA 1
ATOM 7284 C C . ALA B 1 477 ? -10.312 -32.219 -25.875 1 94.44 477 ALA B C 1
ATOM 7286 O O . ALA B 1 477 ? -10.516 -32.969 -26.844 1 94.44 477 ALA B O 1
ATOM 7287 N N . ASP B 1 478 ? -9.977 -32.656 -24.703 1 94.06 478 ASP B N 1
ATOM 7288 C CA . ASP B 1 478 ? -9.875 -34.094 -24.438 1 94.06 478 ASP B CA 1
ATOM 7289 C C . ASP B 1 478 ? -11.219 -34.781 -24.625 1 94.06 478 ASP B C 1
ATOM 7291 O O . ASP B 1 478 ? -11.281 -35.906 -25.109 1 94.06 478 ASP B O 1
ATOM 7295 N N . LEU B 1 479 ? -12.289 -34.125 -24.203 1 93.38 479 LEU B N 1
ATOM 7296 C CA . LEU B 1 479 ? -13.625 -34.688 -24.344 1 93.38 479 LEU B CA 1
ATOM 7297 C C . LEU B 1 479 ? -14.016 -34.812 -25.812 1 93.38 479 LEU B C 1
ATOM 7299 O O . LEU B 1 479 ? -14.68 -35.781 -26.219 1 93.38 479 LEU B O 1
ATOM 7303 N N . ARG B 1 480 ? -13.602 -33.906 -26.562 1 88.81 480 ARG B N 1
ATOM 7304 C CA . ARG B 1 480 ? -13.914 -33.906 -27.984 1 88.81 480 ARG B CA 1
ATOM 7305 C C . ARG B 1 480 ? -13.164 -35.031 -28.688 1 88.81 480 ARG B C 1
ATOM 7307 O O . ARG B 1 480 ? -13.672 -35.594 -29.672 1 88.81 480 ARG B O 1
ATOM 7314 N N . ARG B 1 481 ? -12.031 -35.375 -28.266 1 86.94 481 ARG B N 1
ATOM 7315 C CA . ARG B 1 481 ? -11.227 -36.438 -28.859 1 86.94 481 ARG B CA 1
ATOM 7316 C C . ARG B 1 481 ? -11.758 -37.812 -28.484 1 86.94 481 ARG B C 1
ATOM 7318 O O . ARG B 1 481 ? -11.602 -38.781 -29.25 1 86.94 481 ARG B O 1
ATOM 7325 N N . GLY B 1 482 ? -12.242 -37.938 -27.203 1 80 482 GLY B N 1
ATOM 7326 C CA . GLY B 1 482 ? -12.695 -39.188 -26.688 1 80 482 GLY B CA 1
ATOM 7327 C C . GLY B 1 482 ? -13.969 -39.688 -27.359 1 80 482 GLY B C 1
ATOM 7328 O O . GLY B 1 482 ? -14.836 -38.906 -27.719 1 80 482 GLY B O 1
ATOM 7329 N N . GLY B 1 483 ? -14.078 -40.25 -28.641 1 63.34 483 GLY B N 1
ATOM 7330 C CA . GLY B 1 483 ? -15.164 -40.875 -29.375 1 63.34 483 GLY B CA 1
ATOM 7331 C C . GLY B 1 483 ? -16.328 -41.281 -28.484 1 63.34 483 GLY B C 1
ATOM 7332 O O . GLY B 1 483 ? -16.156 -41.5 -27.281 1 63.34 483 GLY B O 1
ATOM 7333 N N . SER B 1 484 ? -17.438 -40.656 -28.547 1 58.72 484 SER B N 1
ATOM 7334 C CA . SER B 1 484 ? -18.547 -40.719 -27.625 1 58.72 484 SER B CA 1
ATOM 7335 C C . SER B 1 484 ? -19.5 -41.875 -28 1 58.72 484 SER B C 1
ATOM 7337 O O . SER B 1 484 ? -19.703 -42.125 -29.188 1 58.72 484 SER B O 1
ATOM 7339 N N . THR B 1 485 ? -19.578 -42.938 -27.047 1 62.12 485 THR B N 1
ATOM 7340 C CA . THR B 1 485 ? -20.891 -43.562 -27.109 1 62.12 485 THR B CA 1
ATOM 7341 C C . THR B 1 485 ? -22.016 -42.562 -26.906 1 62.12 485 THR B C 1
ATOM 7343 O O . THR B 1 485 ? -21.766 -41.438 -26.484 1 62.12 485 THR B O 1
ATOM 7346 N N . ARG B 1 486 ? -23.297 -42.875 -27.281 1 59.34 486 ARG B N 1
ATOM 7347 C CA . ARG B 1 486 ? -24.438 -41.969 -27.344 1 59.34 486 ARG B CA 1
ATOM 7348 C C . ARG B 1 486 ? -24.578 -41.156 -26.062 1 59.34 486 ARG B C 1
ATOM 7350 O O . ARG B 1 486 ? -24.75 -39.938 -26.094 1 59.34 486 ARG B O 1
ATOM 7357 N N . ARG B 1 487 ? -24.609 -41.75 -24.844 1 61.66 487 ARG B N 1
ATOM 7358 C CA . ARG B 1 487 ? -24.891 -41.062 -23.594 1 61.66 487 ARG B CA 1
ATOM 7359 C C . ARG B 1 487 ? -23.688 -40.219 -23.156 1 61.66 487 ARG B C 1
ATOM 7361 O O . ARG B 1 487 ? -23.844 -39.062 -22.766 1 61.66 487 ARG B O 1
ATOM 7368 N N . SER B 1 488 ? -22.516 -40.75 -23.281 1 74 488 SER B N 1
ATOM 7369 C CA . SER B 1 488 ? -21.297 -40.062 -22.875 1 74 488 SER B CA 1
ATOM 7370 C C . SER B 1 488 ? -21.016 -38.844 -23.781 1 74 488 SER B C 1
ATOM 7372 O O . SER B 1 488 ? -20.391 -37.875 -23.344 1 74 488 SER B O 1
ATOM 7374 N N . GLY B 1 489 ? -21.75 -39 -24.781 1 79.94 489 GLY B N 1
ATOM 7375 C CA . GLY B 1 489 ? -21.578 -37.938 -25.766 1 79.94 489 GLY B CA 1
ATOM 7376 C C . GLY B 1 489 ? -22.375 -36.688 -25.422 1 79.94 489 GLY B C 1
ATOM 7377 O O . GLY B 1 489 ? -21.875 -35.562 -25.578 1 79.94 489 GLY B O 1
ATOM 7378 N N . VAL B 1 490 ? -23.594 -36.875 -24.797 1 84.75 490 VAL B N 1
ATOM 7379 C CA . VAL B 1 490 ? -24.438 -35.719 -24.453 1 84.75 490 VAL B CA 1
ATOM 7380 C C . VAL B 1 490 ? -23.812 -34.969 -23.297 1 84.75 490 VAL B C 1
ATOM 7382 O O . VAL B 1 490 ? -23.75 -33.719 -23.328 1 84.75 490 VAL B O 1
ATOM 7385 N N . GLY B 1 491 ? -23.438 -35.688 -22.266 1 88.81 491 GLY B N 1
ATOM 7386 C CA . GLY B 1 491 ? -22.797 -35.062 -21.125 1 88.81 491 GLY B CA 1
ATOM 7387 C C . GLY B 1 491 ? -21.547 -34.281 -21.5 1 88.81 491 GLY B C 1
ATOM 7388 O O . GLY B 1 491 ? -21.344 -33.156 -21 1 88.81 491 GLY B O 1
ATOM 7389 N N . ALA B 1 492 ? -20.766 -34.844 -22.312 1 92.75 492 ALA B N 1
ATOM 7390 C CA . ALA B 1 492 ? -19.547 -34.219 -22.781 1 92.75 492 ALA B CA 1
ATOM 7391 C C . ALA B 1 492 ? -19.859 -32.906 -23.531 1 92.75 492 ALA B C 1
ATOM 7393 O O . ALA B 1 492 ? -19.156 -31.906 -23.375 1 92.75 492 ALA B O 1
ATOM 7394 N N . ARG B 1 493 ? -20.906 -32.906 -24.359 1 90.94 493 ARG B N 1
ATOM 7395 C CA . ARG B 1 493 ? -21.297 -31.734 -25.109 1 90.94 493 ARG B CA 1
ATOM 7396 C C . ARG B 1 493 ? -21.781 -30.625 -24.188 1 90.94 493 ARG B C 1
ATOM 7398 O O . ARG B 1 493 ? -21.406 -29.469 -24.359 1 90.94 493 ARG B O 1
ATOM 7405 N N . VAL B 1 494 ? -22.516 -31.016 -23.219 1 91.75 494 VAL B N 1
ATOM 7406 C CA . VAL B 1 494 ? -23.047 -30.047 -22.266 1 91.75 494 VAL B CA 1
ATOM 7407 C C . VAL B 1 494 ? -21.906 -29.422 -21.484 1 91.75 494 VAL B C 1
ATOM 7409 O O . VAL B 1 494 ? -21.875 -28.203 -21.297 1 91.75 494 VAL B O 1
ATOM 7412 N N . LEU B 1 495 ? -21.047 -30.25 -21.016 1 94.75 495 LEU B N 1
ATOM 7413 C CA . LEU B 1 495 ? -19.922 -29.75 -20.234 1 94.75 495 LEU B CA 1
ATOM 7414 C C . LEU B 1 495 ? -19.047 -28.828 -21.078 1 94.75 495 LEU B C 1
ATOM 7416 O O . LEU B 1 495 ? -18.594 -27.781 -20.609 1 94.75 495 LEU B O 1
ATOM 7420 N N . THR B 1 496 ? -18.797 -29.188 -22.297 1 94.44 496 THR B N 1
ATOM 7421 C CA . THR B 1 496 ? -17.969 -28.375 -23.188 1 94.44 496 THR B CA 1
ATOM 7422 C C . THR B 1 496 ? -18.609 -27.016 -23.438 1 94.44 496 THR B C 1
ATOM 7424 O O . THR B 1 496 ? -17.922 -26 -23.547 1 94.44 496 THR B O 1
ATOM 7427 N N . GLU B 1 497 ? -19.906 -26.922 -23.453 1 92.69 497 GLU B N 1
ATOM 7428 C CA . GLU B 1 497 ? -20.625 -25.656 -23.625 1 92.69 497 GLU B CA 1
ATOM 7429 C C . GLU B 1 497 ? -20.5 -24.781 -22.391 1 92.69 497 GLU B C 1
ATOM 7431 O O . GLU B 1 497 ? -20.328 -23.562 -22.5 1 92.69 497 GLU B O 1
ATOM 7436 N N . ARG B 1 498 ? -20.547 -25.438 -21.344 1 93.81 498 ARG B N 1
ATOM 7437 C CA . ARG B 1 498 ? -20.406 -24.688 -20.094 1 93.81 498 ARG B CA 1
ATOM 7438 C C . ARG B 1 498 ? -19 -24.125 -19.938 1 93.81 498 ARG B C 1
ATOM 7440 O O . ARG B 1 498 ? -18.828 -23 -19.453 1 93.81 498 ARG B O 1
ATOM 7447 N N . ILE B 1 499 ? -18.062 -24.922 -20.281 1 95.44 499 ILE B N 1
ATOM 7448 C CA . ILE B 1 499 ? -16.672 -24.469 -20.234 1 95.44 499 ILE B CA 1
ATOM 7449 C C . ILE B 1 499 ? -16.5 -23.281 -21.188 1 95.44 499 ILE B C 1
ATOM 7451 O O . ILE B 1 499 ? -15.852 -22.281 -20.828 1 95.44 499 ILE B O 1
ATOM 7455 N N . ALA B 1 500 ? -17.109 -23.328 -22.344 1 91.56 500 ALA B N 1
ATOM 7456 C CA . ALA B 1 500 ? -17.016 -22.25 -23.328 1 91.56 500 ALA B CA 1
ATOM 7457 C C . ALA B 1 500 ? -17.641 -20.969 -22.797 1 91.56 500 ALA B C 1
ATOM 7459 O O . ALA B 1 500 ? -17.172 -19.875 -23.094 1 91.56 500 ALA B O 1
ATOM 7460 N N . ALA B 1 501 ? -18.562 -21.109 -21.906 1 89.44 501 ALA B N 1
ATOM 7461 C CA . ALA B 1 501 ? -19.281 -19.969 -21.344 1 89.44 501 ALA B CA 1
ATOM 7462 C C . ALA B 1 501 ? -18.438 -19.25 -20.297 1 89.44 501 ALA B C 1
ATOM 7464 O O . ALA B 1 501 ? -18.688 -18.078 -19.984 1 89.44 501 ALA B O 1
ATOM 7465 N N . LEU B 1 502 ? -17.484 -19.984 -19.703 1 88.19 502 LEU B N 1
ATOM 7466 C CA . LEU B 1 502 ? -16.625 -19.359 -18.703 1 88.19 502 LEU B CA 1
ATOM 7467 C C . LEU B 1 502 ? -15.711 -18.312 -19.328 1 88.19 502 LEU B C 1
ATOM 7469 O O . LEU B 1 502 ? -15.242 -17.406 -18.641 1 88.19 502 LEU B O 1
ATOM 7473 N N . SER B 1 503 ? -15.234 -18.438 -20.562 1 70.69 503 SER B N 1
ATOM 7474 C CA . SER B 1 503 ? -14.297 -17.547 -21.266 1 70.69 503 SER B CA 1
ATOM 7475 C C . SER B 1 503 ? -15 -16.297 -21.781 1 70.69 503 SER B C 1
ATOM 7477 O O . SER B 1 503 ? -14.344 -15.352 -22.219 1 70.69 503 SER B O 1
ATOM 7479 N N . SER B 1 504 ? -16.453 -16.203 -21.812 1 54.34 504 SER B N 1
ATOM 7480 C CA . SER B 1 504 ? -17.188 -15.078 -22.375 1 54.34 504 SER B CA 1
ATOM 7481 C C . SER B 1 504 ? -17.406 -13.992 -21.328 1 54.34 504 SER B C 1
ATOM 7483 O O . SER B 1 504 ? -17.484 -14.289 -20.141 1 54.34 504 SER B O 1
#

Nearest PDB structures (foldseek):
  3ro2-assembly1_A  TM=6.109E-01  e=2.829E-04  Mus musculus
  4a1s-assembly1_B  TM=5.898E-01  e=3.319E-04  Drosophila melanogaster
  5a7d-assembly4_D  TM=5.349E-01  e=1.515E-03  Drosophila melanogaster
  4i9e-assembly1_B  TM=4.832E-01  e=3.033E-02  Bacillus subtilis subsp. subtilis str. 168
  6q6h-assembly1_O  TM=4.074E-01  e=3.157E-02  Homo sapiens